Protein AF-A0A953KRK2-F1 (afdb_monomer)

Solvent-accessible surface area (backbone atoms only — not comparable to full-atom values): 50612 Å² total; per-residue (Å²): 135,83,89,86,90,84,86,86,85,84,83,89,90,88,82,90,80,91,71,88,83,86,86,85,72,80,79,77,76,84,42,88,91,69,42,51,63,55,43,89,93,31,42,65,51,74,56,94,56,39,34,44,34,38,56,66,90,27,49,56,70,62,30,26,41,29,83,47,74,36,52,52,89,47,45,35,78,79,31,92,47,68,65,52,19,50,47,43,70,66,50,55,90,50,50,42,77,70,40,42,42,31,42,37,45,78,40,77,40,72,38,65,36,36,39,43,35,38,50,61,58,96,85,66,75,71,59,65,30,36,33,36,35,24,53,38,83,84,79,69,42,80,39,85,60,24,13,25,59,43,78,92,72,45,19,37,48,23,76,33,63,63,87,59,54,23,42,31,42,23,40,54,53,72,62,68,29,43,33,30,34,54,39,66,56,47,88,74,58,91,56,59,88,82,35,49,27,36,32,37,33,59,31,29,61,27,67,77,24,40,77,39,64,73,76,66,45,73,82,74,56,52,86,75,18,49,39,25,50,30,39,21,31,46,50,100,78,65,56,64,46,61,66,38,51,49,46,38,63,72,30,70,69,21,35,54,40,26,42,51,51,52,46,49,50,27,63,77,42,70,38,54,21,37,26,41,43,66,73,89,57,48,62,90,48,20,67,47,50,45,50,48,48,38,54,40,22,53,59,28,48,79,69,78,27,42,30,33,39,46,40,72,58,54,44,75,46,94,46,86,48,87,88,54,23,54,46,47,68,18,56,54,53,47,60,44,42,71,45,34,61,28,40,33,38,35,36,56,89,36,56,50,51,60,5,77,82,46,30,54,68,47,46,38,55,44,32,29,37,25,57,35,77,27,29,25,42,30,34,59,63,37,12,34,36,34,40,79,87,66,42,75,42,63,36,50,59,65,66,69,50,46,46,38,40,38,41,43,61,78,60,88,79,87,69,64,41,53,53,71,42,76,47,48,31,35,62,56,45,85,46,64,48,60,53,57,35,76,35,64,55,40,48,34,32,32,34,78,48,68,47,100,88,72,45,55,29,41,39,38,45,49,37,40,31,42,50,26,51,46,47,55,66,49,62,65,45,43,37,32,28,39,29,34,41,46,35,70,93,66,64,47,74,44,42,51,48,30,52,51,20,43,31,67,70,41,83,37,75,88,51,76,80,62,61,32,31,37,35,39,38,31,41,72,88,68,52,72,49,77,48,76,31,52,40,62,56,48,64,46,81,45,64,38,54,76,73,49,44,53,30,44,38,34,33,26,42,34,45,80,67,56,66,50,73,26,50,58,50,75,48,41,30,39,70,71,81,75,81,74,85,72,82,88,79,84,82,84,87,85,88,87,87,87,84,86,82,82,91,85,76,87,88,86,78,94,75,84,89,76,82,87,73,87,80,80,83,81,80,81,86,88,70,43,81,84,86,76,74,46,38,24,25,32,41,67,85,61,96,73,51,80,77,51,51,61,54,40,44,71,32,62,30,44,33,36,34,33,77,45,81,29,66,90,43,61,74,90,51,64,69,61,52,50,56,32,51,76,64,68,30,42,45,32,37,36,39,35,59,41,35,70,42,60,73,39,75,71,45,29,54,57,50,10,53,20,49,17,49,45,25,61,72,64,39,46,27,39,29,59,29,59,25,46,30,31,21,94,51,24,22,45,79,45,35,51,40,53,60,47,18,50,34,38,39,44,28,36,54,36,21,39,73,50,25,42,64,35,30,38,26,34,35,24,30,46,60,64,64,77,51,74,76,29,71,51,68,73,17,25,13,36,62,53,34,42,34,41,16,32,73,60,50,27,62,79,38,38,66,22,41,28,31,46,45,63,65,39,76,54,55,46,88,43,73,71,85,51,89,83,44,93,49,52,50,36,15,53,55,33,41,51,52,48,56,32,52,36,49,70,64,76,49,36,31,25,31,70,27,36,33,41,43,30,42,77,89,72,80,54,79,64,39,93,95,42,59,74,31,65,80,37,40,64,66,51,36,15,50,34,54,23,48,40,51,48,50,38,59,72,64,75,46,40,42,33,41,18,32,32,25,34,60,44,71,69,71,73,89,64,56,64,62,33,26,23,20,44,42,38,88,88,73,48,43,73,29,45,60,42,33,12,54,69,62,75,102

Mean predicted aligned error: 18.38 Å

Radius of gyration: 36.13 Å; Cα contacts (8 Å, |Δi|>4): 1981; chains: 1; bounding box: 114×73×151 Å

Nearest PDB structures (foldseek):
  5jh8-assembly1_A  TM=7.398E-01  e=9.462E-18  Chromobacterium violaceum ATCC 12472
  4s3k-assembly1_A  TM=6.850E-01  e=2.221E-16  Priestia megaterium QM B1551
  3cz8-assembly1_A  TM=7.646E-01  e=2.387E-14  Bacillus subtilis subsp. subtilis str. 168
  4q6t-assembly1_A  TM=7.130E-01  e=2.133E-14  Pseudomonas protegens Pf-5
  8hw6-assembly1_A  TM=6.205E-01  e=1.816E-13  Heterodera glycines

Sequence (937 aa):
MNLRALLIPAGVLAGLLIVGLVGFFVIRTLSNNGCESFSTARSTVTLDGLTIGVRPDALNGNFGVKLNKIPLNEFSAGSSNADAKAAAAALPAALKPVSAFYNISTCNTAPKAATLRLNLPADVTPSDTLDLYAWDPTARAWRWVGGGVEDLTKSVVAQVSSVPPSLVLVQTTGSGPALGVEVPAGPAPAVPAFATEAYPYGLMLGEQGTLNGDRSLVAAAVAGAKAFPVVRNYNDKGEISAGALKDLLGSDAVRDANVRNIVSLVETGGYVGAEVDFRGIDVANRDKFSAYVNALATALHSKNKQLAVVIPAPERTASVDPATMWNAGGYDASALSQNADIVSVDLSLSPGALSREALAPFMDWAIGRINRAKLQIIMPLGSMRIAANGSVTPISQEEALAPLGTFAPDQAINGPVKAGTKVVFRLSGGIDPATVLFDAASQTYRYAMTDAAGKTQVVYVATPSTLAQRLNSLSGYNLRGVTMRGGVQYADAAIVSALNAYQKQAQSPAATGDLVVAFSVKAPDGSVIPARADLSNPVFEWTAPEKAGAYAIGSAIETGGSAIGRGGVTVEVAAAPTPTPGPTATVYVTPRPIPTRDPNAPTDVPRPTATPKPTAVPAAPTGGGMTGFGIGAHVKTDNNLGGYLPQMASIGMTWAKVQIVMPGGAPDIGGLKAQLNASGVKMLVGAIGNRARASDTNYHKEFAAALASLARQGVEAIEVWNEPNLDREYGGSYVNPENYANMLREAYIAIKAANPNTIVIGGAAAPTGYFGGNCTNIGCDDLPFLQRVAAAGGTSYMDCQGAHFNGSPHPPSMTTGGNPGGHYSWYFYGTLDTTFAAIGGKKPVCFTELGYVTLQDIGRPMPPGFEWGASITLQNQADWIADAINRARASGKVRLVIVWNANFHNFDGNDPQVGFSIFRPSGQCPACATIRAVMGR

Secondary structure (DSSP, 8-state):
-------------------------------TTS-EE-BTTB-EEEETTEEEE--GGG--S-EEEEEEEE-TTTSSTT-SSHHHHHHHHHS-TTEEE-S-EEEEEEEESPPS-EEEEEEPPTT---GGGEEEEEEETTTTEEEEEEE-EETTTTEEEEEESS--SEEEEEEE-----EEEEEEE-SSS----TT-SEEEEEEEEE-GGG-EES-----SS-TTS-EE-PEEESB-TT--B-HHHHHHHHH-HHHHHHHHHHHHHHHHHTT-SEEEEE-----GGGHHHHHHHHHHHHHHHHTTT-EEEEEEEPPEEPS--STTTSEE-TT--HHHHHHH-SEEEEE-TT-GGGGSHHHHHHHHHHHHHHS-TTTEEEEEESSEEEEETT--EEEE-HHHHHGGG-EEEESS---SPBPTT-EEEEEEESSS-GGG-EEETTTTEEEEEEE-TTS-EEEEEE--HHHHHHHHHHHHTTT-SEEEEES-GGG--HHHHHHHHHHHTTPPPP------EEEEEEE-TTS-EEEEEEETTS--EEEE--SS-EEEEEEEEEE-SS-EEEEEEEEEEEPPPPPPP----PPPPP----PPPPPS--------PPPPPPPPPPPPPPP--PPPS-EEEEE--SSS--TTHHHHHHHTT--EEEEEEE-TTSPPP-HHHHHHHHHTTPEEEEEEE--GGGTT-HHHHHHHHHHHHHHHHTT-SEEEE-SSTTBTTTS-SS---HHHHHHHHHHHHHHHHHH-TTSEEEEEEE----TTTTSEETTEE-HHHHHHHHHHTTGGGG-SEEEEEE----S-TT--S--SS-SSGGGSHHHHHHHHHHHTTT-S-EEEEEE-----TTTTSPPPTT-GGGGG--HHHHHHHHHHHHHHHHHTSSEEEEEES-SS-----SS-GGGGG-SS-TTS--HHHHHHHHHTT-

pLDDT: mean 81.78, std 17.93, range [23.97, 98.75]

Foldseek 3Di:
DDDDDDDDDDDDDDDDDDDDDDPPDPPPPDDPPQWAKDDCVHQWDDDDQKIKGDDRVQDPPIKTKHKDWAFPVQLACNHPDPLSNLLNVQDDPQWAFDGTKMFMDMDDDWTQKMKIKGADDPPDPDQLQKFKWAADSVVSDIDTFFGFAPPLRNITMGMDRGDGRIITIIGGDFAQAAEEEEFEDDQATQDDLLHQEYEHEFWEQDALLDIDGDLNDDDDDNNNHAYAYEYEQADLQRHGVVPSVCRCLVDPRSLVSNLVNLLCSCVVRVGQAYEYEYDDQAQVSLVSVLVSLQVSLVSQVVVNHFYEYEFEAWDQDPDPPLVPRTHSGSHQLQSNQVRGQAYEYECQLPLLCLALVNVRSSSSSNRRRHVQLRYEYEHALFKWKQFPVSGIDFDALCVLCCQLAFKDWPDDDDDADEFQDKIKIGRDGNDQLLQQDQQNSSNFTKHWDADPVRTIMMITGDFLQSLLVSLQSCLSNSGNYYYHYHCSVNQDPSSSQSSVCSSVSHRRPNQDAFFKKKKWKQDPVRDIDIDIDGSSDNMDMDGHHQDFAKIKMWIWTDRRRDTHTRDIDIHTHDHDPDDDDDDDDDDDDDDDDDDDDDPDDDDDDDDDDDDDDDDDDDDDDDFADDPAAAEAFEDEPDPPCQVVLLLCVLLPHQEYEYEDEAQPAADDCLSVCVSSVVSNHAYEYQYAYNQLCLLPLVVLLVSLLRLLVVLLSPHQEYELFEQLQFSVGHHNFARDLLSLLSSLQSNLVSSCVSPVNYFYEYYAHDQPCVQVQAGDRGGGHRLVSLLSSLVSVSLSRGQAYEHEQEQEPDAQPDQADDVVGPARSNHLCSRQVSNCVSNPVPHAYAHPEHFQFDCPPVPDAAAPPNNSSDPQDLLNRLQRVLVSSLCLNVVVRYRYHYQQHADPADDPPHDRSQRSHQQYPVRDGSNSVSSSVSVVD

Structure (mmCIF, N/CA/C/O backbone):
data_AF-A0A953KRK2-F1
#
_entry.id   AF-A0A953KRK2-F1
#
loop_
_atom_site.group_PDB
_atom_site.id
_atom_site.type_symbol
_atom_site.label_atom_id
_atom_site.label_alt_id
_atom_site.label_comp_id
_atom_site.label_asym_id
_atom_site.label_entity_id
_atom_site.label_seq_id
_atom_site.pdbx_PDB_ins_code
_atom_site.Cartn_x
_atom_site.Cartn_y
_atom_site.Cartn_z
_atom_site.occupancy
_atom_site.B_iso_or_equiv
_atom_site.auth_seq_id
_atom_site.auth_comp_id
_atom_site.auth_asym_id
_atom_site.auth_atom_id
_atom_site.pdbx_PDB_model_num
ATOM 1 N N . MET A 1 1 ? -17.676 7.100 -84.087 1.00 31.70 1 MET A N 1
ATOM 2 C CA . MET A 1 1 ? -16.381 7.118 -84.799 1.00 31.70 1 MET A CA 1
ATOM 3 C C . MET A 1 1 ? -15.270 7.062 -83.757 1.00 31.70 1 MET A C 1
ATOM 5 O O . MET A 1 1 ? -15.402 7.692 -82.721 1.00 31.70 1 MET A O 1
ATOM 9 N N . ASN A 1 2 ? -14.277 6.222 -84.023 1.00 27.86 2 ASN A N 1
ATOM 10 C CA . ASN A 1 2 ? -13.138 5.779 -83.210 1.00 27.86 2 ASN A CA 1
ATOM 11 C C . ASN A 1 2 ? -12.355 6.788 -82.335 1.00 27.86 2 ASN A C 1
ATOM 13 O O . ASN A 1 2 ? -12.118 7.916 -82.745 1.00 27.86 2 ASN A O 1
ATOM 17 N N . LEU A 1 3 ? -11.841 6.230 -81.220 1.00 26.12 3 LEU A N 1
ATOM 18 C CA . LEU A 1 3 ? -10.513 6.367 -80.576 1.00 26.12 3 LEU A CA 1
ATOM 19 C C . LEU A 1 3 ? -9.893 7.769 -80.355 1.00 26.12 3 LEU A C 1
ATOM 21 O O . LEU A 1 3 ? -9.491 8.422 -81.310 1.00 26.12 3 LEU A O 1
ATOM 25 N N . ARG A 1 4 ? -9.516 8.084 -79.102 1.00 28.22 4 ARG A N 1
ATOM 26 C CA . ARG A 1 4 ? -8.145 7.916 -78.543 1.00 28.22 4 ARG A CA 1
ATOM 27 C C . ARG A 1 4 ? -8.059 8.446 -77.101 1.00 28.22 4 ARG A C 1
ATOM 29 O O . ARG A 1 4 ? -8.711 9.413 -76.736 1.00 28.22 4 ARG A O 1
ATOM 36 N N . ALA A 1 5 ? -7.249 7.755 -76.305 1.00 30.95 5 ALA A N 1
ATOM 37 C CA . ALA A 1 5 ? -7.028 7.929 -74.875 1.00 30.95 5 ALA A CA 1
ATOM 38 C C . ALA A 1 5 ? -6.029 9.050 -74.536 1.00 30.95 5 ALA A C 1
ATOM 40 O O . ALA A 1 5 ? -5.031 9.178 -75.240 1.00 30.95 5 ALA A O 1
ATOM 41 N N . LEU A 1 6 ? -6.248 9.757 -73.417 1.00 27.33 6 LEU A N 1
ATOM 42 C CA . LEU A 1 6 ? -5.244 10.056 -72.379 1.00 27.33 6 LEU A CA 1
ATOM 43 C C . LEU A 1 6 ? -5.888 10.791 -71.178 1.00 27.33 6 LEU A C 1
ATOM 45 O O . LEU A 1 6 ? -6.657 11.724 -71.372 1.00 27.33 6 LEU A O 1
ATOM 49 N N . LEU A 1 7 ? -5.437 10.407 -69.975 1.00 25.08 7 LEU A N 1
ATOM 50 C CA . LEU A 1 7 ? -5.327 11.185 -68.724 1.00 25.08 7 LEU A CA 1
ATOM 51 C C . LEU A 1 7 ? -6.533 11.332 -67.755 1.00 25.08 7 LEU A C 1
ATOM 53 O O . LEU A 1 7 ? -7.503 12.030 -68.017 1.00 25.08 7 LEU A O 1
ATOM 57 N N . ILE A 1 8 ? -6.286 10.782 -66.547 1.00 25.33 8 ILE A N 1
ATOM 58 C CA . ILE A 1 8 ? -6.807 11.104 -65.195 1.00 25.33 8 ILE A CA 1
ATOM 59 C C . ILE A 1 8 ? -8.154 10.468 -64.787 1.00 25.33 8 ILE A C 1
ATOM 61 O O . ILE A 1 8 ? -9.203 10.914 -65.243 1.00 25.33 8 ILE A O 1
ATOM 65 N N . PRO A 1 9 ? -8.173 9.517 -63.824 1.00 26.80 9 PRO A N 1
ATOM 66 C CA . PRO A 1 9 ? -9.385 9.184 -63.089 1.00 26.80 9 PRO A CA 1
ATOM 67 C C . PRO A 1 9 ? -9.430 9.869 -61.711 1.00 26.80 9 PRO A C 1
ATOM 69 O O . PRO A 1 9 ? -8.540 9.711 -60.881 1.00 26.80 9 PRO A O 1
ATOM 72 N N . ALA A 1 10 ? -10.517 10.618 -61.518 1.00 23.97 10 ALA A N 1
ATOM 73 C CA . ALA A 1 10 ? -11.335 10.733 -60.309 1.00 23.97 10 ALA A CA 1
ATOM 74 C C . ALA A 1 10 ? -10.623 10.749 -58.941 1.00 23.97 10 ALA A C 1
ATOM 76 O O . ALA A 1 10 ? -10.442 9.722 -58.289 1.00 23.97 10 ALA A O 1
ATOM 77 N N . GLY A 1 11 ? -10.348 11.958 -58.453 1.00 30.16 11 GLY A N 1
ATOM 78 C CA . GLY A 1 11 ? -10.333 12.237 -57.022 1.00 30.16 11 GLY A CA 1
ATOM 79 C C . GLY A 1 11 ? -11.706 12.724 -56.552 1.00 30.16 11 GLY A C 1
ATOM 80 O O . GLY A 1 11 ? -12.473 13.275 -57.338 1.00 30.16 11 GLY A O 1
ATOM 81 N N . VAL A 1 12 ? -11.920 12.595 -55.244 1.00 31.16 12 VAL A N 1
ATOM 82 C CA . VAL A 1 12 ? -13.010 13.116 -54.399 1.00 31.16 12 VAL A CA 1
ATOM 83 C C . VAL A 1 12 ? -14.114 12.097 -54.047 1.00 31.16 12 VAL A C 1
ATOM 85 O O . VAL A 1 12 ? -14.830 11.589 -54.900 1.00 31.16 12 VAL A O 1
ATOM 88 N N . LEU A 1 13 ? -14.252 11.912 -52.723 1.00 26.59 13 LEU A N 1
ATOM 89 C CA . LEU A 1 13 ? -15.267 11.189 -51.937 1.00 26.59 13 LEU A CA 1
ATOM 90 C C . LEU A 1 13 ? -15.076 9.682 -51.699 1.00 26.59 13 LEU A C 1
ATOM 92 O O . LEU A 1 13 ? -15.743 8.857 -52.308 1.00 26.59 13 LEU A O 1
ATOM 96 N N . ALA A 1 14 ? -14.257 9.353 -50.692 1.00 25.00 14 ALA A N 1
ATOM 97 C CA . ALA A 1 14 ? -14.617 8.425 -49.605 1.00 25.00 14 ALA A CA 1
ATOM 98 C C . ALA A 1 14 ? -13.468 8.373 -48.581 1.00 25.00 14 ALA A C 1
ATOM 100 O O . ALA A 1 14 ? -12.587 7.520 -48.647 1.00 25.00 14 ALA A O 1
ATOM 101 N N . GLY A 1 15 ? -13.445 9.329 -47.653 1.00 26.14 15 GLY A N 1
ATOM 102 C CA . GLY A 1 15 ? -12.522 9.336 -46.525 1.00 26.14 15 GLY A CA 1
ATOM 103 C C . GLY A 1 15 ? -13.304 9.379 -45.222 1.00 26.14 15 GLY A C 1
ATOM 104 O O . GLY A 1 15 ? -14.061 10.319 -45.011 1.00 26.14 15 GLY A O 1
ATOM 105 N N . LEU A 1 16 ? -13.027 8.389 -44.369 1.00 30.14 16 LEU A N 1
ATOM 106 C CA . LEU A 1 16 ? -13.226 8.377 -42.915 1.00 30.14 16 LEU A CA 1
ATOM 107 C C . LEU A 1 16 ? -14.633 8.038 -42.401 1.00 30.14 16 LEU A C 1
ATOM 109 O O . LEU A 1 16 ? -15.376 8.922 -41.993 1.00 30.14 16 LEU A O 1
ATOM 113 N N . LEU A 1 17 ? -14.925 6.735 -42.293 1.00 25.03 17 LEU A N 1
ATOM 114 C CA . LEU A 1 17 ? -15.331 6.099 -41.026 1.00 25.03 17 LEU A CA 1
ATOM 115 C C . LEU A 1 17 ? -15.375 4.559 -41.172 1.00 25.03 17 LEU A C 1
ATOM 117 O O . LEU A 1 17 ? -15.915 4.075 -42.160 1.00 25.03 17 LEU A O 1
ATOM 121 N N . ILE A 1 18 ? -14.919 3.842 -40.125 1.00 27.06 18 ILE A N 1
ATOM 122 C CA . ILE A 1 18 ? -15.164 2.405 -39.811 1.00 27.06 18 ILE A CA 1
ATOM 123 C C . ILE A 1 18 ? -14.229 1.446 -40.596 1.00 27.06 18 ILE A C 1
ATOM 125 O O . ILE A 1 18 ? -14.186 1.495 -41.814 1.00 27.06 18 ILE A O 1
ATOM 129 N N . VAL A 1 19 ? -13.379 0.576 -40.029 1.00 26.50 19 VAL A N 1
ATOM 130 C CA . VAL A 1 19 ? -13.394 -0.289 -38.826 1.00 26.50 19 VAL A CA 1
ATOM 131 C C . VAL A 1 19 ? -11.911 -0.505 -38.422 1.00 26.50 19 VAL A C 1
ATOM 133 O O . VAL A 1 19 ? -11.050 -0.567 -39.291 1.00 26.50 19 VAL A O 1
ATOM 136 N N . GLY A 1 20 ? -11.514 -0.490 -37.146 1.00 31.83 20 GLY A N 1
ATOM 137 C CA . GLY A 1 20 ? -11.242 -1.713 -36.370 1.00 31.83 20 GLY A CA 1
ATOM 138 C C . GLY A 1 20 ? -10.657 -2.893 -37.171 1.00 31.83 20 GLY A C 1
ATOM 139 O O . GLY A 1 20 ? -11.297 -3.377 -38.094 1.00 31.83 20 GLY A O 1
ATOM 140 N N . LEU A 1 21 ? -9.506 -3.407 -36.718 1.00 30.39 21 LEU A N 1
ATOM 141 C CA . LEU A 1 21 ? -8.689 -4.498 -37.286 1.00 30.39 21 LEU A CA 1
ATOM 142 C C . LEU A 1 21 ? -7.679 -4.058 -38.362 1.00 30.39 21 LEU A C 1
ATOM 144 O O . LEU A 1 21 ? -8.015 -3.427 -39.351 1.00 30.39 21 LEU A O 1
ATOM 148 N N . VAL A 1 22 ? -6.434 -4.513 -38.178 1.00 31.33 22 VAL A N 1
ATOM 149 C CA . VAL A 1 22 ? -5.268 -4.381 -39.077 1.00 31.33 22 VAL A CA 1
ATOM 150 C C . VAL A 1 22 ? -4.468 -3.071 -38.951 1.00 31.33 22 VAL A C 1
ATOM 152 O O . VAL A 1 22 ? -4.468 -2.204 -39.814 1.00 31.33 22 VAL A O 1
ATOM 155 N N . GLY A 1 23 ? -3.678 -2.999 -37.875 1.00 27.98 23 GLY A N 1
ATOM 156 C CA . GLY A 1 23 ? -2.455 -2.189 -37.772 1.00 27.98 23 GLY A CA 1
ATOM 157 C C . GLY A 1 23 ? -1.223 -3.040 -37.433 1.00 27.98 23 GLY A C 1
ATOM 158 O O . GLY A 1 23 ? -0.249 -2.537 -36.892 1.00 27.98 23 GLY A O 1
ATOM 159 N N . PHE A 1 24 ? -1.278 -4.347 -37.714 1.00 31.27 24 PHE A N 1
ATOM 160 C CA . PHE A 1 24 ? -0.125 -5.247 -37.740 1.00 31.27 24 PHE A CA 1
ATOM 161 C C . PHE A 1 24 ? 0.521 -5.127 -39.127 1.00 31.27 24 PHE A C 1
ATOM 163 O O . PHE A 1 24 ? 0.334 -5.976 -39.992 1.00 31.27 24 PHE A O 1
ATOM 170 N N . PHE A 1 25 ? 1.258 -4.045 -39.369 1.00 27.89 25 PHE A N 1
ATOM 171 C CA . PHE A 1 25 ? 2.248 -4.043 -40.443 1.00 27.89 25 PHE A CA 1
ATOM 172 C C . PHE A 1 25 ? 3.626 -4.199 -39.814 1.00 27.89 25 PHE A C 1
ATOM 174 O O . PHE A 1 25 ? 4.268 -3.244 -39.386 1.00 27.89 25 PHE A O 1
ATOM 181 N N . VAL A 1 26 ? 4.075 -5.453 -39.772 1.00 30.25 26 VAL A N 1
ATOM 182 C CA . VAL A 1 26 ? 5.494 -5.785 -39.702 1.00 30.25 26 VAL A CA 1
ATOM 183 C C . VAL A 1 26 ? 6.129 -5.190 -40.959 1.00 30.25 26 VAL A C 1
ATOM 185 O O . VAL A 1 26 ? 6.050 -5.778 -42.037 1.00 30.25 26 VAL A O 1
ATOM 188 N N . ILE A 1 27 ? 6.764 -4.021 -40.848 1.00 31.78 27 ILE A N 1
ATOM 189 C CA . ILE A 1 27 ? 7.774 -3.627 -41.831 1.00 31.78 27 ILE A CA 1
ATOM 190 C C . ILE A 1 27 ? 8.951 -4.572 -41.597 1.00 31.78 27 ILE A C 1
ATOM 192 O O . ILE A 1 27 ? 9.800 -4.360 -40.734 1.00 31.78 27 ILE A O 1
ATOM 196 N N . ARG A 1 28 ? 8.958 -5.677 -42.344 1.00 36.00 28 ARG A N 1
ATOM 197 C CA . ARG A 1 28 ? 10.079 -6.610 -42.419 1.00 36.00 28 ARG A CA 1
ATOM 198 C C . ARG A 1 28 ? 11.133 -5.978 -43.327 1.00 36.00 28 ARG A C 1
ATOM 200 O O . ARG A 1 28 ? 11.284 -6.358 -44.483 1.00 36.00 28 ARG A O 1
ATOM 207 N N . THR A 1 29 ? 11.861 -4.986 -42.825 1.00 38.00 29 THR A N 1
ATOM 208 C CA . THR A 1 29 ? 13.165 -4.652 -43.401 1.00 38.00 29 THR A CA 1
ATOM 209 C C . THR A 1 29 ? 14.094 -5.817 -43.078 1.00 38.00 29 THR A C 1
ATOM 211 O O . THR A 1 29 ? 14.625 -5.937 -41.976 1.00 38.00 29 THR A O 1
ATOM 214 N N . LEU A 1 30 ? 14.214 -6.741 -44.034 1.00 37.94 30 LEU A N 1
ATOM 215 C CA . LEU A 1 30 ? 15.201 -7.815 -44.019 1.00 37.94 30 LEU A CA 1
ATOM 216 C C . LEU A 1 30 ? 16.598 -7.184 -43.989 1.00 37.94 30 LEU A C 1
ATOM 218 O O . LEU A 1 30 ? 17.125 -6.749 -45.008 1.00 37.94 30 LEU A O 1
ATOM 222 N N . SER A 1 31 ? 17.175 -7.117 -42.793 1.00 43.84 31 SER A N 1
ATOM 223 C CA . SER A 1 31 ? 18.605 -6.933 -42.578 1.00 43.84 31 SER A CA 1
ATOM 224 C C . SER A 1 31 ? 19.284 -8.297 -42.731 1.00 43.84 31 SER A C 1
ATOM 226 O O . SER A 1 31 ? 18.801 -9.305 -42.200 1.00 43.84 31 SER A O 1
ATOM 228 N N . ASN A 1 32 ? 20.376 -8.338 -43.497 1.00 45.06 32 ASN A N 1
ATOM 229 C CA . ASN A 1 32 ? 21.176 -9.536 -43.746 1.00 45.06 32 ASN A CA 1
ATOM 230 C C . ASN A 1 32 ? 21.428 -10.322 -42.441 1.00 45.06 32 ASN A C 1
ATOM 232 O O . ASN A 1 32 ? 21.864 -9.755 -41.441 1.00 45.06 32 ASN A O 1
ATOM 236 N N . ASN A 1 33 ? 21.177 -11.636 -42.478 1.00 58.00 33 ASN A N 1
ATOM 237 C CA . ASN A 1 33 ? 21.412 -12.636 -41.416 1.00 58.00 33 ASN A CA 1
ATOM 238 C C . ASN A 1 33 ? 20.334 -12.807 -40.322 1.00 58.00 33 ASN A C 1
ATOM 240 O O . ASN A 1 33 ? 20.541 -13.573 -39.376 1.00 58.00 33 ASN A O 1
ATOM 244 N N . GLY A 1 34 ? 19.153 -12.190 -40.463 1.00 71.06 34 GLY A N 1
ATOM 245 C CA . GLY A 1 34 ? 18.012 -12.444 -39.565 1.00 71.06 34 GLY A CA 1
ATOM 246 C C . GLY A 1 34 ? 18.124 -11.755 -38.204 1.00 71.06 34 GLY A C 1
ATOM 247 O O . GLY A 1 34 ? 17.595 -12.260 -37.217 1.00 71.06 34 GLY A O 1
ATOM 248 N N . CYS A 1 35 ? 18.838 -10.629 -38.160 1.00 85.75 35 CYS A N 1
ATOM 249 C CA . CYS A 1 35 ? 18.953 -9.780 -36.985 1.00 85.75 35 CYS A CA 1
ATOM 250 C C . CYS A 1 35 ? 18.037 -8.558 -37.093 1.00 85.75 35 CYS A C 1
ATOM 252 O O . CYS A 1 35 ? 18.050 -7.854 -38.105 1.00 85.75 35 CYS A O 1
ATOM 254 N N . GLU A 1 36 ? 17.259 -8.296 -36.048 1.00 89.50 36 GLU A N 1
ATOM 255 C CA . GLU A 1 36 ? 16.320 -7.183 -35.979 1.00 89.50 36 GLU A CA 1
ATOM 256 C C . GLU A 1 36 ? 16.969 -5.989 -35.274 1.00 89.50 36 GLU A C 1
ATOM 258 O O . GLU A 1 36 ? 17.227 -6.025 -34.071 1.00 89.50 36 GLU A O 1
ATOM 263 N N . SER A 1 37 ? 17.268 -4.938 -36.040 1.00 87.81 37 SER A N 1
ATOM 264 C CA . SER A 1 37 ? 17.962 -3.746 -35.540 1.00 87.81 37 SER A CA 1
ATOM 265 C C . SER A 1 37 ? 17.024 -2.763 -34.840 1.00 87.81 37 SER A C 1
ATOM 267 O O . SER A 1 37 ? 15.909 -2.510 -35.303 1.00 87.81 37 SER A O 1
ATOM 269 N N . PHE A 1 38 ? 17.523 -2.144 -33.772 1.00 86.62 38 PHE A N 1
ATOM 270 C CA . PHE A 1 38 ? 16.883 -1.024 -33.088 1.00 86.62 38 PHE A CA 1
ATOM 271 C C . PHE A 1 38 ? 17.234 0.301 -33.773 1.00 86.62 38 PHE A C 1
ATOM 273 O O . PHE A 1 38 ? 18.341 0.488 -34.278 1.00 86.62 38 PHE A O 1
ATOM 280 N N . SER A 1 39 ? 16.281 1.230 -33.799 1.00 79.00 39 SER A N 1
ATOM 281 C CA . SER A 1 39 ? 16.443 2.575 -34.362 1.00 79.00 39 SER A CA 1
ATOM 282 C C . SER A 1 39 ? 15.481 3.562 -33.695 1.00 79.00 39 SER A C 1
ATOM 284 O O . SER A 1 39 ? 14.628 3.168 -32.903 1.00 79.00 39 SER A O 1
ATOM 286 N N . THR A 1 40 ? 15.553 4.845 -34.056 1.00 72.50 40 THR A N 1
ATOM 287 C CA . THR A 1 40 ? 14.567 5.853 -33.623 1.00 72.50 40 THR A CA 1
ATOM 288 C C . THR A 1 40 ? 13.133 5.505 -34.036 1.00 72.50 40 THR A C 1
ATOM 290 O O . THR A 1 40 ? 12.202 5.834 -33.311 1.00 72.50 40 THR A O 1
ATOM 293 N N . ALA A 1 41 ? 12.950 4.806 -35.161 1.00 69.56 41 ALA A N 1
ATOM 294 C CA . ALA A 1 41 ? 11.645 4.343 -35.639 1.00 69.56 41 ALA A CA 1
ATOM 295 C C . ALA A 1 41 ? 11.229 2.979 -35.057 1.00 69.56 41 ALA A C 1
ATOM 297 O O . ALA A 1 41 ? 10.072 2.584 -35.179 1.00 69.56 41 ALA A O 1
ATOM 298 N N . ARG A 1 42 ? 12.165 2.240 -34.445 1.00 76.12 42 ARG A N 1
ATOM 299 C CA . ARG A 1 42 ? 11.939 0.895 -33.910 1.00 76.12 42 ARG A CA 1
ATOM 300 C C . ARG A 1 42 ? 12.673 0.708 -32.586 1.00 76.12 42 ARG A C 1
ATOM 302 O O . ARG A 1 42 ? 13.827 0.287 -32.561 1.00 76.12 42 ARG A O 1
ATOM 309 N N . SER A 1 43 ? 11.978 0.998 -31.493 1.00 84.44 43 SER A N 1
ATOM 310 C CA . SER A 1 43 ? 12.502 0.882 -30.128 1.00 84.44 43 SER A CA 1
ATOM 311 C C . SER A 1 43 ? 12.241 -0.479 -29.478 1.00 84.44 43 SER A C 1
ATOM 313 O O . SER A 1 43 ? 12.750 -0.729 -28.388 1.00 84.44 43 SER A O 1
ATOM 315 N N . THR A 1 44 ? 11.478 -1.371 -30.121 1.00 88.06 44 THR A N 1
ATOM 316 C CA . THR A 1 44 ? 11.137 -2.693 -29.580 1.00 88.06 44 THR A CA 1
ATOM 317 C C . THR A 1 44 ? 11.257 -3.819 -30.611 1.00 88.06 44 THR A C 1
ATOM 319 O O . THR A 1 44 ? 11.038 -3.644 -31.817 1.00 88.06 44 THR A O 1
ATOM 322 N N . VAL A 1 45 ? 11.596 -5.007 -30.108 1.00 86.25 45 VAL A N 1
ATOM 323 C CA . VAL A 1 45 ? 11.578 -6.285 -30.827 1.00 86.25 45 VAL A CA 1
ATOM 324 C C . VAL A 1 45 ? 10.839 -7.307 -29.966 1.00 86.25 45 VAL A C 1
ATOM 326 O O . VAL A 1 45 ? 11.128 -7.426 -28.776 1.00 86.25 45 VAL A O 1
ATOM 329 N N . THR A 1 46 ? 9.893 -8.039 -30.556 1.00 90.44 46 THR A N 1
ATOM 330 C CA . THR A 1 46 ? 8.986 -8.934 -29.824 1.00 90.44 46 THR A CA 1
ATOM 331 C C . THR A 1 46 ? 8.931 -10.316 -30.470 1.00 90.44 46 THR A C 1
ATOM 333 O O . THR A 1 46 ? 8.881 -10.427 -31.693 1.00 90.44 46 THR A O 1
ATOM 336 N N . LEU A 1 47 ? 8.890 -11.363 -29.645 1.00 91.94 47 LEU A N 1
ATOM 337 C CA . LEU A 1 47 ? 8.627 -12.746 -30.039 1.00 91.94 47 LEU A CA 1
ATOM 338 C C . LEU A 1 47 ? 7.769 -13.416 -28.960 1.00 91.94 47 LEU A C 1
ATOM 340 O O . LEU A 1 47 ? 8.252 -13.641 -27.855 1.00 91.94 47 LEU A O 1
ATOM 344 N N . ASP A 1 48 ? 6.517 -13.747 -29.286 1.00 85.38 48 ASP A N 1
ATOM 345 C CA . ASP A 1 48 ? 5.615 -14.574 -28.468 1.00 85.38 48 ASP A CA 1
ATOM 346 C C . ASP A 1 48 ? 5.679 -14.295 -26.960 1.00 85.38 48 ASP A C 1
ATOM 348 O O . ASP A 1 48 ? 6.073 -15.150 -26.169 1.00 85.38 48 ASP A O 1
ATOM 352 N N . GLY A 1 49 ? 5.324 -13.071 -26.569 1.00 85.50 49 GLY A N 1
ATOM 353 C CA . GLY A 1 49 ? 5.280 -12.635 -25.171 1.00 85.50 49 GLY A CA 1
ATOM 354 C C . GLY A 1 49 ? 6.579 -12.021 -24.643 1.00 85.50 49 GLY A C 1
ATOM 355 O O . GLY A 1 49 ? 6.499 -11.214 -23.720 1.00 85.50 49 GLY A O 1
ATOM 356 N N . LEU A 1 50 ? 7.744 -12.315 -25.236 1.00 93.69 50 LEU A N 1
ATOM 357 C CA . LEU A 1 50 ? 8.995 -11.608 -24.941 1.00 93.69 50 LEU A CA 1
ATOM 358 C C . LEU A 1 50 ? 9.065 -10.320 -25.757 1.00 93.69 50 LEU A C 1
ATOM 360 O O . LEU A 1 50 ? 8.997 -10.364 -26.981 1.00 93.69 50 LEU A O 1
ATOM 364 N N . THR A 1 51 ? 9.279 -9.188 -25.096 1.00 93.38 51 THR A N 1
ATOM 365 C CA . THR A 1 51 ? 9.609 -7.903 -25.715 1.00 93.38 51 THR A CA 1
ATOM 366 C C . THR A 1 51 ? 10.940 -7.394 -25.172 1.00 93.38 51 THR A C 1
ATOM 368 O O . THR A 1 51 ? 11.112 -7.255 -23.963 1.00 93.38 51 THR A O 1
ATOM 371 N N . ILE A 1 52 ? 11.870 -7.079 -26.072 1.00 91.56 52 ILE A N 1
ATOM 372 C CA . ILE A 1 52 ? 13.101 -6.348 -25.767 1.00 91.56 52 ILE A CA 1
ATOM 373 C C . ILE A 1 52 ? 12.917 -4.915 -26.253 1.00 91.56 52 ILE A C 1
ATOM 375 O O . ILE A 1 52 ? 12.676 -4.685 -27.438 1.00 91.56 52 ILE A O 1
ATOM 379 N N . GLY A 1 53 ? 13.021 -3.959 -25.336 1.00 90.06 53 GLY A N 1
ATOM 380 C CA . GLY A 1 53 ? 12.988 -2.531 -25.614 1.00 90.06 53 GLY A CA 1
ATOM 381 C C . GLY A 1 53 ? 14.362 -1.897 -25.436 1.00 90.06 53 GLY A C 1
ATOM 382 O O . GLY A 1 53 ? 15.041 -2.149 -24.444 1.00 90.06 53 GLY A O 1
ATOM 383 N N . VAL A 1 54 ? 14.762 -1.041 -26.370 1.00 85.19 54 VAL A N 1
ATOM 384 C CA . VAL A 1 54 ? 15.957 -0.200 -26.251 1.00 85.19 54 VAL A CA 1
ATOM 385 C C . VAL A 1 54 ? 15.558 1.220 -26.611 1.00 85.19 54 VAL A C 1
ATOM 387 O O . VAL A 1 54 ? 15.045 1.478 -27.702 1.00 85.19 54 VAL A O 1
ATOM 390 N N . ARG A 1 55 ? 15.771 2.153 -25.682 1.00 80.00 55 ARG A N 1
ATOM 391 C CA . ARG A 1 55 ? 15.485 3.561 -25.950 1.00 80.00 55 ARG A CA 1
ATOM 392 C C . ARG A 1 55 ? 16.532 4.142 -26.912 1.00 80.00 55 ARG A C 1
ATOM 394 O O . ARG A 1 55 ? 17.697 3.748 -26.832 1.00 80.00 55 ARG A O 1
ATOM 401 N N . PRO A 1 56 ? 16.168 5.102 -27.781 1.00 79.69 56 PRO A N 1
ATOM 402 C CA . PRO A 1 56 ? 17.119 5.689 -28.725 1.00 79.69 56 PRO A CA 1
ATOM 403 C C . PRO A 1 56 ? 18.360 6.318 -28.068 1.00 79.69 56 PRO A C 1
ATOM 405 O O . PRO A 1 56 ? 19.453 6.208 -28.611 1.00 79.69 56 PRO A O 1
ATOM 408 N N . ASP A 1 57 ? 18.217 6.919 -26.882 1.00 81.50 57 ASP A N 1
ATOM 409 C CA . ASP A 1 57 ? 19.310 7.519 -26.096 1.00 81.50 57 ASP A CA 1
ATOM 410 C C . ASP A 1 57 ? 20.267 6.482 -25.476 1.00 81.50 57 ASP A C 1
ATOM 412 O O . ASP A 1 57 ? 21.410 6.798 -25.132 1.00 81.50 57 ASP A O 1
ATOM 416 N N . ALA A 1 58 ? 19.814 5.231 -25.351 1.00 82.00 58 ALA A N 1
ATOM 417 C CA . ALA A 1 58 ? 20.605 4.121 -24.837 1.00 82.00 58 ALA A CA 1
ATOM 418 C C . ALA A 1 58 ? 21.432 3.415 -25.926 1.00 82.00 58 ALA A C 1
ATOM 420 O O . ALA A 1 58 ? 22.289 2.594 -25.592 1.00 82.00 58 ALA A O 1
ATOM 421 N N . LEU A 1 59 ? 21.215 3.713 -27.212 1.00 86.06 59 LEU A N 1
ATOM 422 C CA . LEU A 1 59 ? 21.985 3.114 -28.303 1.00 86.06 59 LEU A CA 1
ATOM 423 C C . LEU A 1 59 ? 23.432 3.621 -28.307 1.00 86.06 59 LEU A C 1
ATOM 425 O O . LEU A 1 59 ? 23.703 4.810 -28.142 1.00 86.06 59 LEU A O 1
ATOM 429 N N . ASN A 1 60 ? 24.371 2.703 -28.532 1.00 84.69 60 ASN A N 1
ATOM 430 C CA . ASN A 1 60 ? 25.790 3.000 -28.715 1.00 84.69 60 ASN A CA 1
ATOM 431 C C . ASN A 1 60 ? 26.220 2.600 -30.137 1.00 84.69 60 ASN A C 1
ATOM 433 O O . ASN A 1 60 ? 27.017 1.686 -30.335 1.00 84.69 60 ASN A O 1
ATOM 437 N N . GLY A 1 61 ? 25.607 3.240 -31.137 1.00 83.62 61 GLY A N 1
ATOM 438 C CA . GLY A 1 61 ? 25.703 2.850 -32.546 1.00 83.62 61 GLY A CA 1
ATOM 439 C C . GLY A 1 61 ? 24.596 1.878 -32.962 1.00 83.62 61 GLY A C 1
ATOM 440 O O . GLY A 1 61 ? 23.495 1.904 -32.414 1.00 83.62 61 GLY A O 1
ATOM 441 N N . ASN A 1 62 ? 24.878 1.028 -33.952 1.00 85.19 62 ASN A N 1
ATOM 442 C CA . ASN A 1 62 ? 23.923 0.018 -34.404 1.00 85.19 62 ASN A CA 1
ATOM 443 C C . ASN A 1 62 ? 23.854 -1.118 -33.384 1.00 85.19 62 ASN A C 1
ATOM 445 O O . ASN A 1 62 ? 24.888 -1.664 -33.010 1.00 85.19 62 ASN A O 1
ATOM 449 N N . PHE A 1 63 ? 22.641 -1.501 -32.995 1.00 91.12 63 PHE A N 1
ATOM 450 C CA . PHE A 1 63 ? 22.369 -2.657 -32.147 1.00 91.12 63 PHE A CA 1
ATOM 451 C C . PHE A 1 63 ? 21.189 -3.435 -32.722 1.00 91.12 63 PHE A C 1
ATOM 453 O O . PHE A 1 63 ? 20.236 -2.836 -33.222 1.00 91.12 63 PHE A O 1
ATOM 460 N N . GLY A 1 64 ? 21.232 -4.760 -32.641 1.00 92.06 64 GLY A N 1
ATOM 461 C CA . GLY A 1 64 ? 20.112 -5.610 -33.024 1.00 92.06 64 GLY A CA 1
ATOM 462 C C . GLY A 1 64 ? 20.057 -6.890 -32.212 1.00 92.06 64 GLY A C 1
ATOM 463 O O . GLY A 1 64 ? 21.024 -7.259 -31.547 1.00 92.06 64 GLY A O 1
ATOM 464 N N . VAL A 1 65 ? 18.917 -7.568 -32.278 1.00 94.25 65 VAL A N 1
ATOM 465 C CA . VAL A 1 65 ? 18.711 -8.869 -31.640 1.00 94.25 65 VAL A CA 1
ATOM 466 C C . VAL A 1 65 ? 18.110 -9.869 -32.615 1.00 94.25 65 VAL A C 1
ATOM 468 O O . VAL A 1 65 ? 17.338 -9.523 -33.506 1.00 94.25 65 VAL A O 1
ATOM 471 N N . LYS A 1 66 ? 18.443 -11.138 -32.418 1.00 93.69 66 LYS A N 1
ATOM 472 C CA . LYS A 1 66 ? 17.784 -12.280 -33.036 1.00 93.69 66 LYS A CA 1
ATOM 473 C C . LYS A 1 66 ? 17.166 -13.114 -31.926 1.00 93.69 66 LYS A C 1
ATOM 475 O O . LYS A 1 66 ? 17.875 -13.559 -31.024 1.00 93.69 66 LYS A O 1
ATOM 480 N N . LEU A 1 67 ? 15.853 -13.302 -32.001 1.00 93.81 67 LEU A N 1
ATOM 481 C CA . LEU A 1 67 ? 15.085 -14.040 -31.006 1.00 93.81 67 LEU A CA 1
ATOM 482 C C . LEU A 1 67 ? 14.717 -15.419 -31.547 1.00 93.81 67 LEU A C 1
ATOM 484 O O . LEU A 1 67 ? 14.257 -15.552 -32.680 1.00 93.81 67 LEU A O 1
ATOM 488 N N . ASN A 1 68 ? 14.896 -16.439 -30.719 1.00 92.19 68 ASN A N 1
ATOM 489 C CA . ASN A 1 68 ? 14.366 -17.777 -30.939 1.00 92.19 68 ASN A CA 1
ATOM 490 C C . ASN A 1 68 ? 13.729 -18.277 -29.641 1.00 92.19 68 ASN A C 1
ATOM 492 O O . ASN A 1 68 ? 14.167 -17.889 -28.560 1.00 92.19 68 ASN A O 1
ATOM 496 N N . LYS A 1 69 ? 12.729 -19.155 -29.726 1.00 92.56 69 LYS A N 1
ATOM 497 C CA . LYS A 1 69 ? 12.101 -19.757 -28.544 1.00 92.56 69 LYS A CA 1
ATOM 498 C C . LYS A 1 69 ? 12.118 -21.277 -28.631 1.00 92.56 69 LYS A C 1
ATOM 500 O O . LYS A 1 69 ? 11.969 -21.839 -29.712 1.00 92.56 69 LYS A O 1
ATOM 505 N N . ILE A 1 70 ? 12.261 -21.919 -27.482 1.00 92.81 70 ILE A N 1
ATOM 506 C CA . ILE A 1 70 ? 12.056 -23.351 -27.285 1.00 92.81 70 ILE A CA 1
ATOM 507 C C . ILE A 1 70 ? 10.807 -23.486 -26.408 1.00 92.81 70 ILE A C 1
ATOM 509 O O . ILE A 1 70 ? 10.824 -23.000 -25.273 1.00 92.81 70 ILE A O 1
ATOM 513 N N . PRO A 1 71 ? 9.706 -24.064 -26.923 1.00 91.81 71 PRO A N 1
ATOM 514 C CA . PRO A 1 71 ? 8.479 -24.278 -26.159 1.00 91.81 71 PRO A CA 1
ATOM 515 C C . PRO A 1 71 ? 8.731 -24.947 -24.800 1.00 91.81 71 PRO A C 1
ATOM 517 O O . PRO A 1 71 ? 9.630 -25.773 -24.667 1.00 91.81 71 PRO A O 1
ATOM 520 N N . LEU A 1 72 ? 7.925 -24.618 -23.785 1.00 90.19 72 LEU A N 1
ATOM 521 C CA . LEU A 1 72 ? 8.125 -25.119 -22.416 1.00 90.19 72 LEU A CA 1
ATOM 522 C C . LEU A 1 72 ? 8.161 -26.660 -22.338 1.00 90.19 72 LEU A C 1
ATOM 524 O O . LEU A 1 72 ? 8.980 -27.224 -21.620 1.00 90.19 72 LEU A O 1
ATOM 528 N N . ASN A 1 73 ? 7.315 -27.347 -23.110 1.00 87.62 73 ASN A N 1
ATOM 529 C CA . ASN A 1 73 ? 7.295 -28.813 -23.203 1.00 87.62 73 ASN A CA 1
ATOM 530 C C . ASN A 1 73 ? 8.572 -29.401 -23.843 1.00 87.62 73 ASN A C 1
ATOM 532 O O . ASN A 1 73 ? 8.924 -30.549 -23.570 1.00 87.62 73 ASN A O 1
ATOM 536 N N . GLU A 1 74 ? 9.283 -28.621 -24.659 1.00 88.12 74 GLU A N 1
ATOM 537 C CA . GLU A 1 74 ? 10.548 -28.996 -25.301 1.00 88.12 74 GLU A CA 1
ATOM 538 C C . GLU A 1 74 ? 11.786 -28.571 -24.496 1.00 88.12 74 GLU A C 1
ATOM 540 O O . GLU A 1 74 ? 12.859 -29.146 -24.679 1.00 88.12 74 GLU A O 1
ATOM 545 N N . PHE A 1 75 ? 11.658 -27.616 -23.568 1.00 88.00 75 PHE A N 1
ATOM 546 C CA . PHE A 1 75 ? 12.727 -27.157 -22.665 1.00 88.00 75 PHE A CA 1
ATOM 547 C C . PHE A 1 75 ? 13.082 -28.179 -21.556 1.00 88.00 75 PHE A C 1
ATOM 549 O O . PHE A 1 75 ? 13.706 -27.858 -20.551 1.00 88.00 75 PHE A O 1
ATOM 556 N N . SER A 1 76 ? 12.700 -29.444 -21.717 1.00 70.19 76 SER A N 1
ATOM 557 C CA . SER A 1 76 ? 13.024 -30.518 -20.777 1.00 70.19 76 SER A CA 1
ATOM 558 C C . SER A 1 76 ? 14.400 -31.141 -21.066 1.00 70.19 76 SER A C 1
ATOM 560 O O . SER A 1 76 ? 15.067 -30.826 -22.055 1.00 70.19 76 SER A O 1
ATOM 562 N N . ALA A 1 77 ? 14.821 -32.103 -20.237 1.00 62.28 77 ALA A N 1
ATOM 563 C CA . ALA A 1 77 ? 16.057 -32.872 -20.442 1.00 62.28 77 ALA A CA 1
ATOM 564 C C . ALA A 1 77 ? 16.132 -33.611 -21.808 1.00 62.28 77 ALA A C 1
ATOM 566 O O . ALA A 1 77 ? 17.195 -34.121 -22.174 1.00 62.28 77 ALA A O 1
ATOM 567 N N . GLY A 1 78 ? 15.028 -33.663 -22.566 1.00 62.72 78 GLY A N 1
ATOM 568 C CA . GLY A 1 78 ? 14.933 -34.215 -23.919 1.00 62.72 78 GLY A CA 1
ATOM 569 C C . GLY A 1 78 ? 15.148 -33.219 -25.068 1.00 62.72 78 GLY A C 1
ATOM 570 O O . GLY A 1 78 ? 14.985 -33.621 -26.217 1.00 62.72 78 GLY A O 1
ATOM 571 N N . SER A 1 79 ? 15.496 -31.952 -24.802 1.00 77.00 79 SER A N 1
ATOM 572 C CA . SER A 1 79 ? 15.715 -30.957 -25.865 1.00 77.00 79 SER A CA 1
ATOM 573 C C . SER A 1 79 ? 16.807 -31.396 -26.852 1.00 77.00 79 SER A C 1
ATOM 575 O O . SER A 1 79 ? 17.867 -31.887 -26.450 1.00 77.00 79 SER A O 1
ATOM 577 N N . SER A 1 80 ? 16.570 -31.183 -28.150 1.00 75.19 80 SER A N 1
ATOM 578 C CA . SER A 1 80 ? 17.566 -31.388 -29.214 1.00 75.19 80 SER A CA 1
ATOM 579 C C . SER A 1 80 ? 18.635 -30.287 -29.241 1.00 75.19 80 SER A C 1
ATOM 581 O O . SER A 1 80 ? 19.688 -30.461 -29.853 1.00 75.19 80 SER A O 1
ATOM 583 N N . ASN A 1 81 ? 18.396 -29.166 -28.550 1.00 84.19 81 ASN A N 1
ATOM 584 C CA . ASN A 1 81 ? 19.371 -28.102 -28.356 1.00 84.19 81 ASN A CA 1
ATOM 585 C C . ASN A 1 81 ? 20.241 -28.402 -27.118 1.00 84.19 81 ASN A C 1
ATOM 587 O O . ASN A 1 81 ? 19.738 -28.481 -25.996 1.00 84.19 81 ASN A O 1
ATOM 591 N N . ALA A 1 82 ? 21.554 -28.556 -27.323 1.00 84.12 82 ALA A N 1
ATOM 592 C CA . ALA A 1 82 ? 22.496 -28.941 -26.269 1.00 84.12 82 ALA A CA 1
ATOM 593 C C . ALA A 1 82 ? 22.571 -27.929 -25.112 1.00 84.12 82 ALA A C 1
ATOM 595 O O . ALA A 1 82 ? 22.629 -28.341 -23.951 1.00 84.12 82 ALA A O 1
ATOM 596 N N . ASP A 1 83 ? 22.515 -26.628 -25.411 1.00 84.31 83 ASP A N 1
ATOM 597 C CA . ASP A 1 83 ? 22.565 -25.572 -24.396 1.00 84.31 83 ASP A CA 1
ATOM 598 C C . ASP A 1 83 ? 21.268 -25.508 -23.596 1.00 84.31 83 ASP A C 1
ATOM 600 O O . ASP A 1 83 ? 21.309 -25.423 -22.373 1.00 84.31 83 ASP A O 1
ATOM 604 N N . ALA A 1 84 ? 20.115 -25.630 -24.257 1.00 88.50 84 ALA A N 1
ATOM 605 C CA . ALA A 1 84 ? 18.823 -25.678 -23.578 1.00 88.50 84 ALA A CA 1
ATOM 606 C C . ALA A 1 84 ? 18.707 -26.909 -22.669 1.00 88.50 84 ALA A C 1
ATOM 608 O O . ALA A 1 84 ? 18.238 -26.807 -21.538 1.00 88.50 84 ALA A O 1
ATOM 609 N N . LYS A 1 85 ? 19.206 -28.064 -23.127 1.00 88.50 85 LYS A N 1
ATOM 610 C CA . LYS A 1 85 ? 19.287 -29.286 -22.320 1.00 88.50 85 LYS A CA 1
ATOM 611 C C . LYS A 1 85 ? 20.195 -29.107 -21.102 1.00 88.50 85 LYS A C 1
ATOM 613 O O . LYS A 1 85 ? 19.840 -29.544 -20.009 1.00 88.50 85 LYS A O 1
ATOM 618 N N . ALA A 1 86 ? 21.354 -28.468 -21.274 1.00 90.06 86 ALA A N 1
ATOM 619 C CA . ALA A 1 86 ? 22.261 -28.156 -20.172 1.00 90.06 86 ALA A CA 1
ATOM 620 C C . ALA A 1 86 ? 21.629 -27.178 -19.170 1.00 90.06 86 ALA A C 1
ATOM 622 O O . ALA A 1 86 ? 21.712 -27.414 -17.966 1.00 90.06 86 ALA A O 1
ATOM 623 N N . ALA A 1 87 ? 20.964 -26.133 -19.665 1.00 93.38 87 ALA A N 1
ATOM 624 C CA . ALA A 1 87 ? 20.264 -25.143 -18.858 1.00 93.38 87 ALA A CA 1
ATOM 625 C C . ALA A 1 87 ? 19.146 -25.792 -18.029 1.00 93.38 87 ALA A C 1
ATOM 627 O O . ALA A 1 87 ? 19.088 -25.600 -16.816 1.00 93.38 87 ALA A O 1
ATOM 628 N N . ALA A 1 88 ? 18.307 -26.623 -18.655 1.00 92.69 88 ALA A N 1
ATOM 629 C CA . ALA A 1 88 ? 17.236 -27.354 -17.984 1.00 92.69 88 ALA A CA 1
ATOM 630 C C . ALA A 1 88 ? 17.766 -28.308 -16.901 1.00 92.69 88 ALA A C 1
ATOM 632 O O . ALA A 1 88 ? 17.222 -28.354 -15.802 1.00 92.69 88 ALA A O 1
ATOM 633 N N . ALA A 1 89 ? 18.854 -29.035 -17.182 1.00 90.81 89 ALA A N 1
ATOM 634 C CA . ALA A 1 89 ? 19.477 -29.944 -16.217 1.00 90.81 89 ALA A CA 1
ATOM 635 C C . ALA A 1 89 ? 20.128 -29.218 -15.026 1.00 90.81 89 ALA A C 1
ATOM 637 O O . ALA A 1 89 ? 20.219 -29.783 -13.940 1.00 90.81 89 ALA A O 1
ATOM 638 N N . ALA A 1 90 ? 20.590 -27.982 -15.230 1.00 93.44 90 ALA A N 1
ATOM 639 C CA . ALA A 1 90 ? 21.219 -27.159 -14.202 1.00 93.44 90 ALA A CA 1
ATOM 640 C C . ALA A 1 90 ? 20.232 -26.239 -13.461 1.00 93.44 90 ALA A C 1
ATOM 642 O O . ALA A 1 90 ? 20.650 -25.503 -12.565 1.00 93.44 90 ALA A O 1
ATOM 643 N N . LEU A 1 91 ? 18.947 -26.230 -13.838 1.00 92.56 91 LEU A N 1
ATOM 644 C CA . LEU A 1 91 ? 17.950 -25.373 -13.203 1.00 92.56 91 LEU A CA 1
ATOM 645 C C . LEU A 1 91 ? 17.710 -25.837 -11.754 1.00 92.56 91 LEU A C 1
ATOM 647 O O . LEU A 1 91 ? 17.381 -27.005 -11.537 1.00 92.56 91 LEU A O 1
ATOM 651 N N . PRO A 1 92 ? 17.878 -24.954 -10.750 1.00 91.56 92 PRO A N 1
ATOM 652 C CA . PRO A 1 92 ? 17.636 -25.309 -9.358 1.00 91.56 92 PRO A CA 1
ATOM 653 C C . PRO A 1 92 ? 16.225 -25.859 -9.141 1.00 91.56 92 PRO A C 1
ATOM 655 O O . PRO A 1 92 ? 15.259 -25.311 -9.662 1.00 91.56 92 PRO A O 1
ATOM 658 N N . ALA A 1 93 ? 16.089 -26.881 -8.291 1.00 89.50 93 ALA A N 1
ATOM 659 C CA . ALA A 1 93 ? 14.800 -27.524 -8.009 1.00 89.50 93 ALA A CA 1
ATOM 660 C C . ALA A 1 93 ? 13.724 -26.560 -7.468 1.00 89.50 93 ALA A C 1
ATOM 662 O O . ALA A 1 93 ? 12.531 -26.817 -7.618 1.00 89.50 93 ALA A O 1
ATOM 663 N N . ALA A 1 94 ? 14.146 -25.448 -6.856 1.00 90.38 94 ALA A N 1
ATOM 664 C CA . ALA A 1 94 ? 13.255 -24.407 -6.353 1.00 90.38 94 ALA A CA 1
ATOM 665 C C . ALA A 1 94 ? 12.698 -23.470 -7.446 1.00 90.38 94 ALA A C 1
ATOM 667 O O . ALA A 1 94 ? 11.866 -22.614 -7.151 1.00 90.38 94 ALA A O 1
ATOM 668 N N . LEU A 1 95 ? 13.162 -23.596 -8.693 1.00 93.19 95 LEU A N 1
ATOM 669 C CA . LEU A 1 95 ? 12.757 -22.767 -9.826 1.00 93.19 95 LEU A CA 1
ATOM 670 C C . LEU A 1 95 ? 12.038 -23.638 -10.857 1.00 93.19 95 LEU A C 1
ATOM 672 O O . LEU A 1 95 ? 12.642 -24.491 -11.505 1.00 93.19 95 LEU A O 1
ATOM 676 N N . LYS A 1 96 ? 10.734 -23.417 -11.025 1.00 93.25 96 LYS A N 1
ATOM 677 C CA . LYS A 1 96 ? 9.909 -24.154 -11.987 1.00 93.25 96 LYS A CA 1
ATOM 678 C C . LYS A 1 96 ? 9.692 -23.305 -13.237 1.00 93.25 96 LYS A C 1
ATOM 680 O O . LYS A 1 96 ? 9.088 -22.245 -13.118 1.00 93.25 96 LYS A O 1
ATOM 685 N N . PRO A 1 97 ? 10.141 -23.717 -14.430 1.00 93.75 97 PRO A N 1
ATOM 686 C CA . PRO A 1 97 ? 9.917 -22.932 -15.637 1.00 93.75 97 PRO A CA 1
ATOM 687 C C . PRO A 1 97 ? 8.426 -22.934 -15.997 1.00 93.75 97 PRO A C 1
ATOM 689 O O . PRO A 1 97 ? 7.785 -23.983 -15.993 1.00 93.75 97 PRO A O 1
ATOM 692 N N . VAL A 1 98 ? 7.878 -21.757 -16.308 1.00 93.88 98 VAL A N 1
ATOM 693 C CA . VAL A 1 98 ? 6.454 -21.571 -16.665 1.00 93.88 98 VAL A CA 1
ATOM 694 C C . VAL A 1 98 ? 6.257 -20.901 -18.027 1.00 93.88 98 VAL A C 1
ATOM 696 O O . VAL A 1 98 ? 5.135 -20.661 -18.453 1.00 93.88 98 VAL A O 1
ATOM 699 N N . SER A 1 99 ? 7.343 -20.620 -18.743 1.00 93.50 99 SER A N 1
ATOM 700 C CA . SER A 1 99 ? 7.320 -20.046 -20.094 1.00 93.50 99 SER A CA 1
ATOM 701 C C . SER A 1 99 ? 8.255 -20.809 -21.028 1.00 93.50 99 SER A C 1
ATOM 703 O O . SER A 1 99 ? 8.985 -21.704 -20.602 1.00 93.50 99 SER A O 1
ATOM 705 N N . ALA A 1 100 ? 8.242 -20.451 -22.311 1.00 93.31 100 ALA A N 1
ATOM 706 C CA . ALA A 1 100 ? 9.267 -20.904 -23.240 1.00 93.31 100 ALA A CA 1
ATOM 707 C C . ALA A 1 100 ? 10.668 -20.443 -22.792 1.00 93.31 100 ALA A C 1
ATOM 709 O O . ALA A 1 100 ? 10.824 -19.407 -22.146 1.00 93.31 100 ALA A O 1
ATOM 710 N N . PHE A 1 101 ? 11.694 -21.192 -23.184 1.00 94.44 101 PHE A N 1
ATOM 711 C CA . PHE A 1 101 ? 13.081 -20.759 -23.049 1.00 94.44 101 PHE A CA 1
ATOM 712 C C . PHE A 1 101 ? 13.481 -19.961 -24.290 1.00 94.44 101 PHE A C 1
ATOM 714 O O . PHE A 1 101 ? 13.487 -20.488 -25.406 1.00 94.44 101 PHE A O 1
ATOM 721 N N . TYR A 1 102 ? 13.777 -18.678 -24.111 1.00 95.00 102 TYR A N 1
ATOM 722 C CA . TYR A 1 102 ? 14.140 -17.772 -25.196 1.00 95.00 102 TYR A CA 1
ATOM 723 C C . TYR A 1 102 ? 15.656 -17.730 -25.346 1.00 95.00 102 TYR A C 1
ATOM 725 O O . TYR A 1 102 ? 16.361 -17.466 -24.379 1.00 95.00 102 TYR A O 1
ATOM 733 N N . ASN A 1 103 ? 16.145 -17.930 -26.568 1.00 93.12 103 ASN A N 1
ATOM 734 C CA . ASN A 1 103 ? 17.530 -17.682 -26.954 1.00 93.12 103 ASN A CA 1
ATOM 735 C C . ASN A 1 103 ? 17.617 -16.321 -27.635 1.00 93.12 103 ASN A C 1
ATOM 737 O O . ASN A 1 103 ? 16.857 -16.028 -28.562 1.00 93.12 103 ASN A O 1
ATOM 741 N N . ILE A 1 104 ? 18.566 -15.510 -27.186 1.00 94.06 104 ILE A N 1
ATOM 742 C CA . ILE A 1 104 ? 18.754 -14.139 -27.635 1.00 94.06 104 ILE A CA 1
ATOM 743 C C . ILE A 1 104 ? 20.188 -14.012 -28.137 1.00 94.06 104 ILE A C 1
ATOM 745 O O . ILE A 1 104 ? 21.146 -14.135 -27.379 1.00 94.06 104 ILE A O 1
ATOM 749 N N . SER A 1 105 ? 20.352 -13.755 -29.429 1.00 92.38 105 SER A N 1
ATOM 750 C CA . SER A 1 105 ? 21.650 -13.366 -29.983 1.00 92.38 105 SER A CA 1
ATOM 751 C C . SER A 1 105 ? 21.653 -11.867 -30.224 1.00 92.38 105 SER A C 1
ATOM 753 O O . SER A 1 105 ? 20.723 -11.340 -30.830 1.00 92.38 105 SER A O 1
ATOM 755 N N . THR A 1 106 ? 22.685 -11.174 -29.761 1.00 92.38 106 THR A N 1
ATOM 756 C CA . THR A 1 106 ? 22.883 -9.753 -30.046 1.00 92.38 106 THR A CA 1
ATOM 757 C C . THR A 1 106 ? 23.727 -9.575 -31.304 1.00 92.38 106 THR A C 1
ATOM 759 O O . THR A 1 106 ? 24.552 -10.420 -31.650 1.00 92.38 106 THR A O 1
ATOM 762 N N . CYS A 1 107 ? 23.516 -8.467 -32.005 1.00 89.25 107 CYS A N 1
ATOM 763 C CA . CYS A 1 107 ? 24.288 -8.083 -33.178 1.00 89.25 107 CYS A CA 1
ATOM 764 C C . CYS A 1 107 ? 24.819 -6.670 -32.984 1.00 89.25 107 CYS A C 1
ATOM 766 O O . CYS A 1 107 ? 24.075 -5.788 -32.544 1.00 89.25 107 CYS A O 1
ATOM 768 N N . ASN A 1 108 ? 26.061 -6.444 -33.419 1.00 88.69 108 ASN A N 1
ATOM 769 C CA . ASN A 1 108 ? 26.750 -5.159 -33.313 1.00 88.69 108 ASN A CA 1
ATOM 770 C C . ASN A 1 108 ? 26.935 -4.718 -31.842 1.00 88.69 108 ASN A C 1
ATOM 772 O O . ASN A 1 108 ? 27.068 -5.557 -30.951 1.00 88.69 108 ASN A O 1
ATOM 776 N N . THR A 1 109 ? 27.016 -3.413 -31.586 1.00 87.62 109 THR A N 1
ATOM 777 C CA . THR A 1 109 ? 27.420 -2.862 -30.288 1.00 87.62 109 THR A CA 1
ATOM 778 C C . THR A 1 109 ? 26.269 -2.907 -29.289 1.00 87.62 109 THR A C 1
ATOM 780 O O . THR A 1 109 ? 25.186 -2.398 -29.566 1.00 87.62 109 THR A O 1
ATOM 783 N N . ALA A 1 110 ? 26.504 -3.482 -28.107 1.00 88.88 110 ALA A N 1
ATOM 784 C CA . ALA A 1 110 ? 25.510 -3.526 -27.038 1.00 88.88 110 ALA A CA 1
ATOM 785 C C . ALA A 1 110 ? 25.047 -2.110 -26.621 1.00 88.88 110 ALA A C 1
ATOM 787 O O . ALA A 1 110 ? 25.859 -1.176 -26.599 1.00 88.88 110 ALA A O 1
ATOM 788 N N . PRO A 1 111 ? 23.760 -1.931 -26.273 1.00 89.56 111 PRO A N 1
ATOM 789 C CA . PRO A 1 111 ? 23.257 -0.660 -25.780 1.00 89.56 111 PRO A CA 1
ATOM 790 C C . PRO A 1 111 ? 23.732 -0.421 -24.343 1.00 89.56 111 PRO A C 1
ATOM 792 O O . PRO A 1 111 ? 24.139 -1.346 -23.644 1.00 89.56 111 PRO A O 1
ATOM 795 N N . LYS A 1 112 ? 23.621 0.824 -23.877 1.00 86.75 112 LYS A N 1
ATOM 796 C CA . LYS A 1 112 ? 23.894 1.207 -22.482 1.00 86.75 112 LYS A CA 1
ATOM 797 C C . LYS A 1 112 ? 22.882 0.597 -21.504 1.00 86.75 112 LYS A C 1
ATOM 799 O O . LYS A 1 112 ? 23.210 0.361 -20.347 1.00 86.75 112 LYS A O 1
ATOM 804 N N . ALA A 1 113 ? 21.648 0.398 -21.964 1.00 86.38 113 ALA A N 1
ATOM 805 C CA . ALA A 1 113 ? 20.556 -0.187 -21.200 1.00 86.38 113 ALA A CA 1
ATOM 806 C C . ALA A 1 113 ? 19.499 -0.789 -22.137 1.00 86.38 113 ALA A C 1
ATOM 808 O O . ALA A 1 113 ? 19.313 -0.320 -23.264 1.00 86.38 113 ALA A O 1
ATOM 809 N N . ALA A 1 114 ? 18.784 -1.797 -21.652 1.00 88.38 114 ALA A N 1
ATOM 810 C CA . ALA A 1 114 ? 17.635 -2.401 -22.307 1.00 88.38 114 ALA A CA 1
ATOM 811 C C . ALA A 1 114 ? 16.555 -2.761 -21.277 1.00 88.38 114 ALA A C 1
ATOM 813 O O . ALA A 1 114 ? 16.846 -3.044 -20.116 1.00 88.38 114 ALA A O 1
ATOM 814 N N . THR A 1 115 ? 15.305 -2.791 -21.724 1.00 89.19 115 THR A N 1
ATOM 815 C CA . THR A 1 115 ? 14.161 -3.287 -20.959 1.00 89.19 115 THR A CA 1
ATOM 816 C C . THR A 1 115 ? 13.760 -4.650 -21.500 1.00 89.19 115 THR A C 1
ATOM 818 O O . THR A 1 115 ? 13.497 -4.795 -22.693 1.00 89.19 115 THR A O 1
ATOM 821 N N . LEU A 1 116 ? 13.684 -5.645 -20.627 1.00 90.88 116 LEU A N 1
ATOM 822 C CA . LEU A 1 116 ? 13.136 -6.960 -20.929 1.00 90.88 116 LEU A CA 1
ATOM 823 C C . LEU A 1 116 ? 11.735 -7.030 -20.336 1.00 90.88 116 LEU A C 1
ATOM 825 O O . LEU A 1 116 ? 11.552 -6.726 -19.161 1.00 90.88 116 LEU A O 1
ATOM 829 N N . ARG A 1 117 ? 10.757 -7.433 -21.138 1.00 90.81 117 ARG A N 1
ATOM 830 C CA . ARG A 1 117 ? 9.384 -7.669 -20.698 1.00 90.81 117 ARG A CA 1
ATOM 831 C C . ARG A 1 117 ? 8.950 -9.051 -21.151 1.00 90.81 117 ARG A C 1
ATOM 833 O O . ARG A 1 117 ? 9.062 -9.351 -22.337 1.00 90.81 117 ARG A O 1
ATOM 840 N N . LEU A 1 118 ? 8.435 -9.864 -20.237 1.00 93.75 118 LEU A N 1
ATOM 841 C CA . LEU A 1 118 ? 7.863 -11.168 -20.563 1.00 93.75 118 LEU A CA 1
ATOM 842 C C . LEU A 1 118 ? 6.452 -11.278 -19.987 1.00 93.75 118 LEU A C 1
ATOM 844 O O . LEU A 1 118 ? 6.264 -11.186 -18.774 1.00 93.75 118 LEU A O 1
ATOM 848 N N . ASN A 1 119 ? 5.467 -11.447 -20.866 1.00 90.19 119 ASN A N 1
ATOM 849 C CA . ASN A 1 119 ? 4.062 -11.561 -20.478 1.00 90.19 119 ASN A CA 1
ATOM 850 C C . ASN A 1 119 ? 3.806 -12.829 -19.651 1.00 90.19 119 ASN A C 1
ATOM 852 O O . ASN A 1 119 ? 4.399 -13.881 -19.907 1.00 90.19 119 ASN A O 1
ATOM 856 N N . LEU A 1 120 ? 2.887 -12.734 -18.690 1.00 86.25 120 LEU A N 1
ATOM 857 C CA . LEU A 1 120 ? 2.451 -13.868 -17.882 1.00 86.25 120 LEU A CA 1
ATOM 858 C C . LEU A 1 120 ? 1.634 -14.859 -18.732 1.00 86.25 120 LEU A C 1
ATOM 860 O O . LEU A 1 120 ? 0.763 -14.438 -19.499 1.00 86.25 120 LEU A O 1
ATOM 864 N N . PRO A 1 121 ? 1.853 -16.176 -18.581 1.00 84.56 121 PRO A N 1
ATOM 865 C CA . PRO A 1 121 ? 0.926 -17.181 -19.092 1.00 84.56 121 PRO A CA 1
ATOM 866 C C . PRO A 1 121 ? -0.410 -17.126 -18.329 1.00 84.56 121 PRO A C 1
ATOM 868 O O . PRO A 1 121 ? -0.426 -16.849 -17.131 1.00 84.56 121 PRO A O 1
ATOM 871 N N . ALA A 1 122 ? -1.524 -17.422 -19.008 1.00 73.94 122 ALA A N 1
ATOM 872 C CA . ALA A 1 122 ? -2.882 -17.209 -18.486 1.00 73.94 122 ALA A CA 1
ATOM 873 C C . ALA A 1 122 ? -3.213 -17.973 -17.184 1.00 73.94 122 ALA A C 1
ATOM 875 O O . ALA A 1 122 ? -4.017 -17.490 -16.392 1.00 73.94 122 ALA A O 1
ATOM 876 N N . ASP A 1 123 ? -2.575 -19.123 -16.946 1.00 77.69 123 ASP A N 1
ATOM 877 C CA . ASP A 1 123 ? -2.936 -20.047 -15.859 1.00 77.69 123 ASP A CA 1
ATOM 878 C C . ASP A 1 123 ? -1.976 -20.004 -14.655 1.00 77.69 123 ASP A C 1
ATOM 880 O O . ASP A 1 123 ? -2.082 -20.812 -13.729 1.00 77.69 123 ASP A O 1
ATOM 884 N N . VAL A 1 124 ? -0.997 -19.095 -14.654 1.00 80.25 124 VAL A N 1
ATOM 885 C CA . VAL A 1 124 ? 0.052 -19.087 -13.626 1.00 80.25 124 VAL A CA 1
ATOM 886 C C . VAL A 1 124 ? -0.398 -18.301 -12.402 1.00 80.25 124 VAL A C 1
ATOM 888 O O . VAL A 1 124 ? -0.546 -17.081 -12.438 1.00 80.25 124 VAL A O 1
ATOM 891 N N . THR A 1 125 ? -0.566 -19.012 -11.287 1.00 79.00 125 THR A N 1
ATOM 892 C CA . THR A 1 125 ? -0.891 -18.437 -9.978 1.00 79.00 125 THR A CA 1
ATOM 893 C C . THR A 1 125 ? -0.057 -19.106 -8.873 1.00 79.00 125 THR A C 1
ATOM 895 O O . THR A 1 125 ? 0.277 -20.288 -8.997 1.00 79.00 125 THR A O 1
ATOM 898 N N . PRO A 1 126 ? 0.311 -18.388 -7.794 1.00 83.88 126 PRO A N 1
ATOM 899 C CA . PRO A 1 126 ? 0.225 -16.933 -7.634 1.00 83.88 126 PRO A CA 1
ATOM 900 C C . PRO A 1 126 ? 1.292 -16.191 -8.465 1.00 83.88 126 PRO A C 1
ATOM 902 O O . PRO A 1 126 ? 2.428 -16.657 -8.592 1.00 83.88 126 PRO A O 1
ATOM 905 N N . SER A 1 127 ? 0.938 -15.020 -9.001 1.00 81.94 127 SER A N 1
ATOM 906 C CA . SER A 1 127 ? 1.809 -14.161 -9.825 1.00 81.94 127 SER A CA 1
ATOM 907 C C . SER A 1 127 ? 3.033 -13.637 -9.074 1.00 81.94 127 SER A C 1
ATOM 909 O O . SER A 1 127 ? 4.107 -13.494 -9.653 1.00 81.94 127 SER A O 1
ATOM 911 N N . ASP A 1 128 ? 2.899 -13.430 -7.767 1.00 84.44 128 ASP A N 1
ATOM 912 C CA . ASP A 1 128 ? 3.899 -12.743 -6.939 1.00 84.44 128 ASP A CA 1
ATOM 913 C C . ASP A 1 128 ? 5.170 -13.579 -6.737 1.00 84.44 128 ASP A C 1
ATOM 915 O O . ASP A 1 128 ? 6.180 -13.095 -6.230 1.00 84.44 128 ASP A O 1
ATOM 919 N N . THR A 1 129 ? 5.144 -14.839 -7.180 1.00 90.75 129 THR A N 1
ATOM 920 C CA . THR A 1 129 ? 6.244 -15.811 -7.097 1.00 90.75 129 THR A CA 1
ATOM 921 C C . THR A 1 129 ? 7.081 -15.911 -8.375 1.00 90.75 129 THR A C 1
ATOM 923 O O . THR A 1 129 ? 7.976 -16.757 -8.443 1.00 90.75 129 THR A O 1
ATOM 926 N N . LEU A 1 130 ? 6.804 -15.071 -9.378 1.00 92.81 130 LEU A N 1
ATOM 927 C CA . LEU A 1 130 ? 7.432 -15.133 -10.697 1.00 92.81 130 LEU A CA 1
ATOM 928 C C . LEU A 1 130 ? 8.687 -14.272 -10.817 1.00 92.81 130 LEU A C 1
ATOM 930 O O . LEU A 1 130 ? 8.668 -13.088 -10.485 1.00 92.81 130 LEU A O 1
ATOM 934 N N . ASP A 1 131 ? 9.740 -14.874 -11.372 1.00 94.19 131 ASP A N 1
ATOM 935 C CA . ASP A 1 131 ? 11.030 -14.237 -11.641 1.00 94.19 131 ASP A CA 1
ATOM 936 C C . ASP A 1 131 ? 11.536 -14.560 -13.055 1.00 94.19 131 ASP A C 1
ATOM 938 O O . ASP A 1 131 ? 11.257 -15.618 -13.627 1.00 94.19 131 ASP A O 1
ATOM 942 N N . LEU A 1 132 ? 12.341 -13.653 -13.602 1.00 95.31 132 LEU A N 1
ATOM 943 C CA . LEU A 1 132 ? 13.114 -13.836 -14.822 1.00 95.31 132 LEU A CA 1
ATOM 944 C C . LEU A 1 132 ? 14.517 -14.337 -14.502 1.00 95.31 132 LEU A C 1
ATOM 946 O O . LEU A 1 132 ? 15.262 -13.727 -13.729 1.00 95.31 132 LEU A O 1
ATOM 950 N N . TYR A 1 133 ? 14.906 -15.410 -15.182 1.00 95.69 133 TYR A N 1
ATOM 951 C CA . TYR A 1 133 ? 16.245 -15.976 -15.117 1.00 95.69 133 TYR A CA 1
ATOM 952 C C . TYR A 1 133 ? 16.868 -16.076 -16.507 1.00 95.69 133 TYR A C 1
ATOM 954 O O . TYR A 1 133 ? 16.187 -16.326 -17.501 1.00 95.69 133 TYR A O 1
ATOM 962 N N . ALA A 1 134 ? 18.184 -15.900 -16.558 1.00 95.81 134 ALA A N 1
ATOM 963 C CA . ALA A 1 134 ? 19.007 -16.079 -17.743 1.00 95.81 134 ALA A CA 1
ATOM 964 C C . ALA A 1 134 ? 20.051 -17.166 -17.488 1.00 95.81 134 ALA A C 1
ATOM 966 O O . ALA A 1 134 ? 20.686 -17.197 -16.435 1.00 95.81 134 ALA A O 1
ATOM 967 N N . TRP A 1 135 ? 20.246 -18.039 -18.465 1.00 95.00 135 TRP A N 1
ATOM 968 C CA . TRP A 1 135 ? 21.320 -19.021 -18.483 1.00 95.00 135 TRP A CA 1
ATOM 969 C C . TRP A 1 135 ? 22.577 -18.412 -19.107 1.00 95.00 135 TRP A C 1
ATOM 971 O O . TRP A 1 135 ? 22.520 -17.887 -20.224 1.00 95.00 135 TRP A O 1
ATOM 981 N N . ASP A 1 136 ? 23.703 -18.498 -18.398 1.00 91.44 136 ASP A N 1
ATOM 982 C CA . ASP A 1 136 ? 25.031 -18.212 -18.935 1.00 91.44 136 ASP A CA 1
ATOM 983 C C . ASP A 1 136 ? 25.656 -19.519 -19.458 1.00 91.44 136 ASP A C 1
ATOM 985 O O . ASP A 1 136 ? 26.026 -20.384 -18.655 1.00 91.44 136 ASP A O 1
ATOM 989 N N . PRO A 1 137 ? 25.799 -19.688 -20.785 1.00 88.25 137 PRO A N 1
ATOM 990 C CA . PRO A 1 137 ? 26.356 -20.910 -21.359 1.00 88.25 137 PRO A CA 1
ATOM 991 C C . PRO A 1 137 ? 27.854 -21.085 -21.071 1.00 88.25 137 PRO A C 1
ATOM 993 O O . PRO A 1 137 ? 28.340 -22.214 -21.076 1.00 88.25 137 PRO A O 1
ATOM 996 N N . THR A 1 138 ? 28.580 -20.000 -20.782 1.00 89.00 138 THR A N 1
ATOM 997 C CA . THR A 1 138 ? 30.022 -20.034 -20.499 1.00 89.00 138 THR A CA 1
ATOM 998 C C . THR A 1 138 ? 30.269 -20.449 -19.057 1.00 89.00 138 THR A C 1
ATOM 1000 O O . THR A 1 138 ? 31.024 -21.384 -18.798 1.00 89.00 138 THR A O 1
ATOM 1003 N N . ALA A 1 139 ? 29.593 -19.788 -18.113 1.00 89.94 139 ALA A N 1
ATOM 1004 C CA . ALA A 1 139 ? 29.687 -20.120 -16.692 1.00 89.94 139 ALA A CA 1
ATOM 1005 C C . ALA A 1 139 ? 28.916 -21.401 -16.328 1.00 89.94 139 ALA A C 1
ATOM 1007 O O . ALA A 1 139 ? 29.103 -21.947 -15.242 1.00 89.94 139 ALA A O 1
ATOM 1008 N N . ARG A 1 140 ? 28.038 -21.871 -17.227 1.00 90.50 140 ARG A N 1
ATOM 1009 C CA . ARG A 1 140 ? 27.072 -22.953 -16.994 1.00 90.50 140 ARG A CA 1
ATOM 1010 C C . ARG A 1 140 ? 26.258 -22.726 -15.720 1.00 90.50 140 ARG A C 1
ATOM 1012 O O . ARG A 1 140 ? 26.082 -23.637 -14.911 1.00 90.50 140 ARG A O 1
ATOM 1019 N N . ALA A 1 141 ? 25.770 -21.500 -15.554 1.00 92.56 141 ALA A N 1
ATOM 1020 C CA . ALA A 1 141 ? 25.067 -21.069 -14.357 1.00 92.56 141 ALA A CA 1
ATOM 1021 C C . ALA A 1 141 ? 23.839 -20.218 -14.690 1.00 92.56 141 ALA A C 1
ATOM 1023 O O . ALA A 1 141 ? 23.816 -19.453 -15.656 1.00 92.56 141 ALA A O 1
ATOM 1024 N N . TRP A 1 142 ? 22.816 -20.335 -13.846 1.00 94.56 142 TRP A N 1
ATOM 1025 C CA . TRP A 1 142 ? 21.638 -19.480 -13.892 1.00 94.56 142 TRP A CA 1
ATOM 1026 C C . TRP A 1 142 ? 21.885 -18.175 -13.143 1.00 94.56 142 TRP A C 1
ATOM 1028 O O . TRP A 1 142 ? 22.370 -18.173 -12.012 1.00 94.56 142 TRP A O 1
ATOM 1038 N N . ARG A 1 143 ? 21.485 -17.064 -13.756 1.00 93.19 143 ARG A N 1
ATOM 1039 C CA . ARG A 1 143 ? 21.543 -15.725 -13.181 1.00 93.19 143 ARG A CA 1
ATOM 1040 C C . ARG A 1 143 ? 20.141 -15.140 -13.100 1.00 93.19 143 ARG A C 1
ATOM 1042 O O . ARG A 1 143 ? 19.404 -15.141 -14.083 1.00 93.19 143 ARG A O 1
ATOM 1049 N N . TRP A 1 144 ? 19.797 -14.611 -11.933 1.00 94.44 144 TRP A N 1
ATOM 1050 C CA . TRP A 1 144 ? 18.572 -13.838 -11.749 1.00 94.44 144 TRP A CA 1
ATOM 1051 C C . TRP A 1 144 ? 18.659 -12.512 -12.518 1.00 94.44 144 TRP A C 1
ATOM 1053 O O . TRP A 1 144 ? 19.707 -11.859 -12.524 1.00 94.44 144 TRP A O 1
ATOM 1063 N N . VAL A 1 145 ? 17.573 -12.137 -13.191 1.00 93.69 145 VAL A N 1
ATOM 1064 C CA . VAL A 1 145 ? 17.508 -10.958 -14.069 1.00 93.69 145 VAL A CA 1
ATOM 1065 C C . VAL A 1 145 ? 16.576 -9.888 -13.509 1.00 93.69 145 VAL A C 1
ATOM 1067 O O . VAL A 1 145 ? 16.903 -8.707 -13.585 1.00 93.69 145 VAL A O 1
ATOM 1070 N N . GLY A 1 146 ? 15.431 -10.293 -12.968 1.00 90.94 146 GLY A N 1
ATOM 1071 C CA . GLY A 1 146 ? 14.409 -9.402 -12.431 1.00 90.94 146 GLY A CA 1
ATOM 1072 C C . GLY A 1 146 ? 13.221 -10.201 -11.911 1.00 90.94 146 GLY A C 1
ATOM 1073 O O . GLY A 1 146 ? 13.089 -11.384 -12.220 1.00 90.94 146 GLY A O 1
ATOM 1074 N N . GLY A 1 147 ? 12.355 -9.561 -11.144 1.00 87.00 147 GLY A N 1
ATOM 1075 C CA . GLY A 1 147 ? 11.120 -10.146 -10.631 1.00 87.00 147 GLY A CA 1
ATOM 1076 C C . GLY A 1 147 ? 10.007 -9.109 -10.597 1.00 87.00 147 GLY A C 1
ATOM 1077 O O . GLY A 1 147 ? 10.170 -8.000 -11.105 1.00 87.00 147 GLY A O 1
ATOM 1078 N N . GLY A 1 148 ? 8.880 -9.477 -9.997 1.00 78.19 148 GLY A N 1
ATOM 1079 C CA . GLY A 1 148 ? 7.751 -8.568 -9.804 1.00 78.19 148 GLY A CA 1
ATOM 1080 C C . GLY A 1 148 ? 6.881 -8.448 -11.047 1.00 78.19 148 GLY A C 1
ATOM 1081 O O . GLY A 1 148 ? 7.364 -8.373 -12.179 1.00 78.19 148 GLY A O 1
ATOM 1082 N N . VAL A 1 149 ? 5.571 -8.477 -10.834 1.00 75.88 149 VAL A N 1
ATOM 1083 C CA . VAL A 1 149 ? 4.595 -8.455 -11.919 1.00 75.88 149 VAL A CA 1
ATOM 1084 C C . VAL A 1 149 ? 4.054 -7.043 -12.049 1.00 75.88 149 VAL A C 1
ATOM 1086 O O . VAL A 1 149 ? 3.457 -6.501 -11.130 1.00 75.88 149 VAL A O 1
ATOM 1089 N N . GLU A 1 150 ? 4.254 -6.438 -13.215 1.00 67.44 150 GLU A N 1
ATOM 1090 C CA . GLU A 1 150 ? 3.607 -5.180 -13.559 1.00 67.44 150 GLU A CA 1
ATOM 1091 C C . GLU A 1 150 ? 2.126 -5.466 -13.821 1.00 67.44 150 GLU A C 1
ATOM 1093 O O . GLU A 1 150 ? 1.756 -6.019 -14.860 1.00 67.44 150 GLU A O 1
ATOM 1098 N N . ASP A 1 151 ? 1.272 -5.094 -12.870 1.00 57.16 151 ASP A N 1
ATOM 1099 C CA . ASP A 1 151 ? -0.156 -5.413 -12.903 1.00 57.16 151 ASP A CA 1
ATOM 1100 C C . ASP A 1 151 ? -0.882 -4.892 -14.149 1.00 57.16 151 ASP A C 1
ATOM 1102 O O . ASP A 1 151 ? -1.762 -5.575 -14.674 1.00 57.16 151 ASP A O 1
ATOM 1106 N N . LEU A 1 152 ? -0.478 -3.719 -14.653 1.00 50.75 152 LEU A N 1
ATOM 1107 C CA . LEU A 1 152 ? -1.052 -3.085 -15.845 1.00 50.75 152 LEU A CA 1
ATOM 1108 C C . LEU A 1 152 ? -0.838 -3.913 -17.113 1.00 50.75 152 LEU A C 1
ATOM 1110 O O . LEU A 1 152 ? -1.723 -4.010 -17.960 1.00 50.75 152 LEU A O 1
ATOM 1114 N N . THR A 1 153 ? 0.354 -4.487 -17.264 1.00 57.62 153 THR A N 1
ATOM 1115 C CA . THR A 1 153 ? 0.754 -5.213 -18.477 1.00 57.62 153 THR A CA 1
ATOM 1116 C C . THR A 1 153 ? 0.703 -6.725 -18.292 1.00 57.62 153 THR A C 1
ATOM 1118 O O . THR A 1 153 ? 0.920 -7.455 -19.259 1.00 57.62 153 THR A O 1
ATOM 1121 N N . LYS A 1 154 ? 0.437 -7.193 -17.061 1.00 76.75 154 LYS A N 1
ATOM 1122 C CA . LYS A 1 154 ? 0.546 -8.592 -16.630 1.00 76.75 154 LYS A CA 1
ATOM 1123 C C . LYS A 1 154 ? 1.826 -9.215 -17.176 1.00 76.75 154 LYS A C 1
ATOM 1125 O O . LYS A 1 154 ? 1.810 -10.227 -17.874 1.00 76.75 154 LYS A O 1
ATOM 1130 N N . SER A 1 155 ? 2.950 -8.570 -16.878 1.00 82.88 155 SER A N 1
ATOM 1131 C CA . SER A 1 155 ? 4.270 -8.997 -17.336 1.00 82.88 155 SER A CA 1
ATOM 1132 C C . SER A 1 155 ? 5.319 -8.831 -16.245 1.00 82.88 155 SER A C 1
ATOM 1134 O O . SER A 1 155 ? 5.186 -7.965 -15.385 1.00 82.88 155 SER A O 1
ATOM 1136 N N . VAL A 1 156 ? 6.373 -9.644 -16.286 1.00 87.75 156 VAL A N 1
ATOM 1137 C CA . VAL A 1 156 ? 7.581 -9.369 -15.499 1.00 87.75 156 VAL A CA 1
ATOM 1138 C C . VAL A 1 156 ? 8.490 -8.469 -16.322 1.00 87.75 156 VAL A C 1
ATOM 1140 O O . VAL A 1 156 ? 8.774 -8.764 -17.490 1.00 87.75 156 VAL A O 1
ATOM 1143 N N . VAL A 1 157 ? 8.934 -7.366 -15.718 1.00 84.44 157 VAL A N 1
ATOM 1144 C CA . VAL A 1 157 ? 9.761 -6.346 -16.370 1.00 84.44 157 VAL A CA 1
ATOM 1145 C C . VAL A 1 157 ? 11.101 -6.230 -15.658 1.00 84.44 157 VAL A C 1
ATOM 1147 O O . VAL A 1 157 ? 11.158 -6.032 -14.450 1.00 84.44 157 VAL A O 1
ATOM 1150 N N . ALA A 1 158 ? 12.192 -6.295 -16.418 1.00 87.06 158 ALA A N 1
ATOM 1151 C CA . ALA A 1 158 ? 13.545 -6.121 -15.907 1.00 87.06 158 ALA A CA 1
ATOM 1152 C C . ALA A 1 158 ? 14.302 -5.057 -16.708 1.00 87.06 158 ALA A C 1
ATOM 1154 O O . ALA A 1 158 ? 14.315 -5.077 -17.940 1.00 87.06 158 ALA A O 1
ATOM 1155 N N . GLN A 1 159 ? 14.970 -4.143 -16.005 1.00 85.31 159 GLN A N 1
ATOM 1156 C CA . GLN A 1 159 ? 15.923 -3.208 -16.605 1.00 85.31 159 GLN A CA 1
ATOM 1157 C C . GLN A 1 159 ? 17.325 -3.803 -16.509 1.00 85.31 159 GLN A C 1
ATOM 1159 O O . GLN A 1 159 ? 17.773 -4.172 -15.424 1.00 85.31 159 GLN A O 1
ATOM 1164 N N . VAL A 1 160 ? 18.024 -3.897 -17.638 1.00 86.25 160 VAL A N 1
ATOM 1165 C CA . VAL A 1 160 ? 19.348 -4.521 -17.717 1.00 86.25 160 VAL A CA 1
ATOM 1166 C C . VAL A 1 160 ? 20.347 -3.602 -18.409 1.00 86.25 160 VAL A C 1
ATOM 1168 O O . VAL A 1 160 ? 20.021 -2.928 -19.382 1.00 86.25 160 VAL A O 1
ATOM 1171 N N . SER A 1 161 ? 21.593 -3.602 -17.939 1.00 85.19 161 SER A N 1
ATOM 1172 C CA . SER A 1 161 ? 22.716 -2.921 -18.604 1.00 85.19 161 SER A CA 1
ATOM 1173 C C . SER A 1 161 ? 23.250 -3.698 -19.812 1.00 85.19 161 SER A C 1
ATOM 1175 O O . SER A 1 161 ? 23.970 -3.151 -20.639 1.00 85.19 161 SER A O 1
ATOM 1177 N N . SER A 1 162 ? 22.898 -4.980 -19.928 1.00 88.38 162 SER A N 1
ATOM 1178 C CA . SER A 1 162 ? 23.240 -5.842 -21.058 1.00 88.38 162 SER A CA 1
ATOM 1179 C C . SER A 1 162 ? 22.123 -6.852 -21.312 1.00 88.38 162 SER A C 1
ATOM 1181 O O . SER A 1 162 ? 21.548 -7.413 -20.378 1.00 88.38 162 SER A O 1
ATOM 1183 N N . VAL A 1 163 ? 21.800 -7.075 -22.588 1.00 93.06 163 VAL A N 1
ATOM 1184 C CA . VAL A 1 163 ? 20.792 -8.065 -22.985 1.00 93.06 163 VAL A CA 1
ATOM 1185 C C . VAL A 1 163 ? 21.364 -9.471 -22.746 1.00 93.06 163 VAL A C 1
ATOM 1187 O O . VAL A 1 163 ? 22.410 -9.785 -23.318 1.00 93.06 163 VAL A O 1
ATOM 1190 N N . PRO A 1 164 ? 20.727 -10.315 -21.910 1.00 94.25 164 PRO A N 1
ATOM 1191 C CA . PRO A 1 164 ? 21.223 -11.656 -21.632 1.00 94.25 164 PRO A CA 1
ATOM 1192 C C . PRO A 1 164 ? 21.082 -12.566 -22.863 1.00 94.25 164 PRO A C 1
ATOM 1194 O O . PRO A 1 164 ? 20.190 -12.342 -23.680 1.00 94.25 164 PRO A O 1
ATOM 1197 N N . PRO A 1 165 ? 21.910 -13.620 -22.987 1.00 93.75 165 PRO A N 1
ATOM 1198 C CA . PRO A 1 165 ? 21.863 -14.539 -24.127 1.00 93.75 165 PRO A CA 1
ATOM 1199 C C . PRO A 1 165 ? 20.644 -15.473 -24.100 1.00 93.75 165 PRO A C 1
ATOM 1201 O O . PRO A 1 165 ? 20.343 -16.144 -25.085 1.00 93.75 165 PRO A O 1
ATOM 1204 N N . SER A 1 166 ? 19.944 -15.542 -22.969 1.00 94.75 166 SER A N 1
ATOM 1205 C CA . SER A 1 166 ? 18.720 -16.314 -22.822 1.00 94.75 166 SER A CA 1
ATOM 1206 C C . SER A 1 166 ? 17.795 -15.714 -21.769 1.00 94.75 166 SER A C 1
ATOM 1208 O O . SER A 1 166 ? 18.218 -14.882 -20.960 1.00 94.75 166 SER A O 1
ATOM 1210 N N . LEU A 1 167 ? 16.532 -16.134 -21.781 1.00 96.38 167 LEU A N 1
ATOM 1211 C CA . LEU A 1 167 ? 15.545 -15.734 -20.787 1.00 96.38 167 LEU A CA 1
ATOM 1212 C C . LEU A 1 167 ? 14.497 -16.831 -20.578 1.00 96.38 167 LEU A C 1
ATOM 1214 O O . LEU A 1 167 ? 14.052 -17.461 -21.536 1.00 96.38 167 LEU A O 1
ATOM 1218 N N . VAL A 1 168 ? 14.065 -17.018 -19.336 1.00 95.38 168 VAL A N 1
ATOM 1219 C CA . VAL A 1 168 ? 12.910 -17.846 -18.980 1.00 95.38 168 VAL A CA 1
ATOM 1220 C C . VAL A 1 168 ? 12.196 -17.246 -17.770 1.00 95.38 168 VAL A C 1
ATOM 1222 O O . VAL A 1 168 ? 12.836 -16.765 -16.833 1.00 95.38 168 VAL A O 1
ATOM 1225 N N . LEU A 1 169 ? 10.866 -17.273 -17.797 1.00 95.44 169 LEU A N 1
ATOM 1226 C CA . LEU A 1 169 ? 10.021 -17.036 -16.629 1.00 95.44 169 LEU A CA 1
ATOM 1227 C C . LEU A 1 169 ? 9.948 -18.307 -15.786 1.00 95.44 169 LEU A C 1
ATOM 1229 O O . LEU A 1 169 ? 9.571 -19.370 -16.300 1.00 95.44 169 LEU A O 1
ATOM 1233 N N . VAL A 1 170 ? 10.260 -18.186 -14.500 1.00 94.44 170 VAL A N 1
ATOM 1234 C CA . VAL A 1 170 ? 10.150 -19.272 -13.527 1.00 94.44 170 VAL A CA 1
ATOM 1235 C C . VAL A 1 170 ? 9.218 -18.882 -12.393 1.00 94.44 170 VAL A C 1
ATOM 1237 O O . VAL A 1 170 ? 9.191 -17.734 -11.959 1.00 94.44 170 VAL A O 1
ATOM 1240 N N . GLN A 1 171 ? 8.484 -19.862 -11.888 1.00 93.75 171 GLN A N 1
ATOM 1241 C CA . GLN A 1 171 ? 7.794 -19.785 -10.619 1.00 93.75 171 GLN A CA 1
ATOM 1242 C C . GLN A 1 171 ? 8.717 -20.304 -9.520 1.00 93.75 171 GLN A C 1
ATOM 1244 O O . GLN A 1 171 ? 9.234 -21.423 -9.592 1.00 93.75 171 GLN A O 1
ATOM 1249 N N . THR A 1 172 ? 8.939 -19.474 -8.510 1.00 92.38 172 THR A N 1
ATOM 1250 C CA . THR A 1 172 ? 9.758 -19.828 -7.354 1.00 92.38 172 THR A CA 1
ATOM 1251 C C . THR A 1 172 ? 8.943 -20.657 -6.368 1.00 92.38 172 THR A C 1
ATOM 1253 O O . THR A 1 172 ? 7.751 -20.423 -6.165 1.00 92.38 172 THR A O 1
ATOM 1256 N N . THR A 1 173 ? 9.582 -21.633 -5.734 1.00 87.31 173 THR A N 1
ATOM 1257 C CA . THR A 1 173 ? 9.034 -22.298 -4.553 1.00 87.31 173 THR A CA 1
ATOM 1258 C C . THR A 1 173 ? 9.762 -21.807 -3.321 1.00 87.31 173 THR A C 1
ATOM 1260 O O . THR A 1 173 ? 10.991 -21.723 -3.317 1.00 87.31 173 THR A O 1
ATOM 1263 N N . GLY A 1 174 ? 9.008 -21.533 -2.266 1.00 77.38 174 GLY A N 1
ATOM 1264 C CA . GLY A 1 174 ? 9.573 -21.181 -0.985 1.00 77.38 174 GLY A CA 1
ATOM 1265 C C . GLY A 1 174 ? 10.495 -22.274 -0.427 1.00 77.38 174 GLY A C 1
ATOM 1266 O O . GLY A 1 174 ? 10.231 -23.469 -0.547 1.00 77.38 174 GLY A O 1
ATOM 1267 N N . SER A 1 175 ? 11.584 -21.842 0.199 1.00 73.25 175 SER A N 1
ATOM 1268 C CA . SER A 1 175 ? 12.380 -22.640 1.132 1.00 73.25 175 SER A CA 1
ATOM 1269 C C . SER A 1 175 ? 12.288 -21.964 2.493 1.00 73.25 175 SER A C 1
ATOM 1271 O O . SER A 1 175 ? 12.376 -20.739 2.526 1.00 73.25 175 SER A O 1
ATOM 1273 N N . GLY A 1 176 ? 12.097 -22.723 3.576 1.00 82.06 176 GLY A N 1
ATOM 1274 C CA . GLY A 1 176 ? 11.849 -22.183 4.919 1.00 82.06 176 GLY A CA 1
ATOM 1275 C C . GLY A 1 176 ? 12.675 -20.922 5.231 1.00 82.06 176 GLY A C 1
ATOM 1276 O O . GLY A 1 176 ? 13.904 -21.025 5.285 1.00 82.06 176 GLY A O 1
ATOM 1277 N N . PRO A 1 177 ? 12.039 -19.739 5.354 1.00 93.31 177 PRO A N 1
ATOM 1278 C CA . PRO A 1 177 ? 12.746 -18.465 5.375 1.00 93.31 177 PRO A CA 1
ATOM 1279 C C . PRO A 1 177 ? 13.598 -18.308 6.636 1.00 93.31 177 PRO A C 1
ATOM 1281 O O . PRO A 1 177 ? 13.247 -18.797 7.713 1.00 93.31 177 PRO A O 1
ATOM 1284 N N . ALA A 1 178 ? 14.711 -17.588 6.507 1.00 94.19 178 ALA A N 1
ATOM 1285 C CA . ALA A 1 178 ? 15.567 -17.240 7.628 1.00 94.19 178 ALA A CA 1
ATOM 1286 C C . ALA A 1 178 ? 14.822 -16.348 8.634 1.00 94.19 178 ALA A C 1
ATOM 1288 O O . ALA A 1 178 ? 14.086 -15.427 8.264 1.00 94.19 178 ALA A O 1
ATOM 1289 N N . LEU A 1 179 ? 15.056 -16.622 9.914 1.00 93.88 179 LEU A N 1
ATOM 1290 C CA . LEU A 1 179 ? 14.631 -15.805 11.041 1.00 93.88 179 LEU A CA 1
ATOM 1291 C C . LEU A 1 179 ? 15.873 -15.184 11.681 1.00 93.88 179 LEU A C 1
ATOM 1293 O O . LEU A 1 179 ? 16.569 -15.829 12.468 1.00 93.88 179 LEU A O 1
ATOM 1297 N N . GLY A 1 180 ? 16.161 -13.943 11.302 1.00 93.56 180 GLY A N 1
ATOM 1298 C CA . GLY A 1 180 ? 17.213 -13.126 11.885 1.00 93.56 180 GLY A CA 1
ATOM 1299 C C . GLY A 1 180 ? 16.753 -12.418 13.156 1.00 93.56 180 GLY A C 1
ATOM 1300 O O . GLY A 1 180 ? 15.591 -12.029 13.272 1.00 93.56 180 GLY A O 1
ATOM 1301 N N . VAL A 1 181 ? 17.671 -12.190 14.092 1.00 90.88 181 VAL A N 1
ATOM 1302 C CA . VAL A 1 181 ? 17.463 -11.303 15.247 1.00 90.88 181 VAL A CA 1
ATOM 1303 C C . VAL A 1 181 ? 18.643 -10.353 15.407 1.00 90.88 181 VAL A C 1
ATOM 1305 O O . VAL A 1 181 ? 19.796 -10.783 15.380 1.00 90.88 181 VAL A O 1
ATOM 1308 N N . GLU A 1 182 ? 18.371 -9.066 15.597 1.00 89.12 182 GLU A N 1
ATOM 1309 C CA . GLU A 1 182 ? 19.396 -8.129 16.058 1.00 89.12 182 GLU A CA 1
ATOM 1310 C C . GLU A 1 182 ? 19.574 -8.238 17.570 1.00 89.12 182 GLU A C 1
ATOM 1312 O O . GLU A 1 182 ? 18.602 -8.210 18.329 1.00 89.12 182 GLU A O 1
ATOM 1317 N N . VAL A 1 183 ? 20.828 -8.331 18.008 1.00 84.12 183 VAL A N 1
ATOM 1318 C CA . VAL A 1 183 ? 21.191 -8.431 19.427 1.00 84.12 183 VAL A CA 1
ATOM 1319 C C . VAL A 1 183 ? 22.343 -7.480 19.746 1.00 84.12 183 VAL A C 1
ATOM 1321 O O . VAL A 1 183 ? 23.214 -7.294 18.901 1.00 84.12 183 VAL A O 1
ATOM 1324 N N . PRO A 1 184 ? 22.379 -6.855 20.932 1.00 81.19 184 PRO A N 1
ATOM 1325 C CA . PRO A 1 184 ? 23.506 -6.012 21.313 1.00 81.19 184 PRO A CA 1
ATOM 1326 C C . PRO A 1 184 ? 24.795 -6.834 21.424 1.00 81.19 184 PRO A C 1
ATOM 1328 O O . PRO A 1 184 ? 24.780 -7.999 21.825 1.00 81.19 184 PRO A O 1
ATOM 1331 N N . ALA A 1 185 ? 25.915 -6.209 21.079 1.00 74.25 185 ALA A N 1
ATOM 1332 C CA . ALA A 1 185 ? 27.247 -6.769 21.202 1.00 74.25 185 ALA A CA 1
ATOM 1333 C C . ALA A 1 185 ? 27.628 -7.010 22.674 1.00 74.25 185 ALA A C 1
ATOM 1335 O O . ALA A 1 185 ? 27.311 -6.200 23.544 1.00 74.25 185 ALA A O 1
ATOM 1336 N N . GLY A 1 186 ? 28.321 -8.119 22.945 1.00 70.19 186 GLY A N 1
ATOM 1337 C CA . GLY A 1 186 ? 28.872 -8.440 24.261 1.00 70.19 186 GLY A CA 1
ATOM 1338 C C . GLY A 1 186 ? 29.275 -9.914 24.404 1.00 70.19 186 GLY A C 1
ATOM 1339 O O . GLY A 1 186 ? 29.058 -10.707 23.484 1.00 70.19 186 GLY A O 1
ATOM 1340 N N . PRO A 1 187 ? 29.817 -10.317 25.569 1.00 60.44 187 PRO A N 1
ATOM 1341 C CA . PRO A 1 187 ? 30.446 -11.628 25.757 1.00 60.44 187 PRO A CA 1
ATOM 1342 C C . PRO A 1 187 ? 29.488 -12.838 25.721 1.00 60.44 187 PRO A C 1
ATOM 1344 O O . PRO A 1 187 ? 29.966 -13.968 25.683 1.00 60.44 187 PRO A O 1
ATOM 1347 N N . ALA A 1 188 ? 28.160 -12.637 25.710 1.00 63.44 188 ALA A N 1
ATOM 1348 C CA . ALA A 1 188 ? 27.154 -13.698 25.544 1.00 63.44 188 ALA A CA 1
ATOM 1349 C C . ALA A 1 188 ? 25.746 -13.120 25.258 1.00 63.44 188 ALA A C 1
ATOM 1351 O O . ALA A 1 188 ? 24.922 -13.031 26.174 1.00 63.44 188 ALA A O 1
ATOM 1352 N N . PRO A 1 189 ? 25.430 -12.691 24.022 1.00 65.56 189 PRO A N 1
ATOM 1353 C CA . PRO A 1 189 ? 24.099 -12.174 23.720 1.00 65.56 189 PRO A CA 1
ATOM 1354 C C . PRO A 1 189 ? 23.050 -13.295 23.786 1.00 65.56 189 PRO A C 1
ATOM 1356 O O . PRO A 1 189 ? 23.230 -14.366 23.205 1.00 65.56 189 PRO A O 1
ATOM 1359 N N . ALA A 1 190 ? 21.932 -13.045 24.475 1.00 72.31 190 ALA A N 1
ATOM 1360 C CA . ALA A 1 190 ? 20.806 -13.973 24.525 1.00 72.31 190 ALA A CA 1
ATOM 1361 C C . ALA A 1 190 ? 20.092 -14.004 23.164 1.00 72.31 190 ALA A C 1
ATOM 1363 O O . ALA A 1 190 ? 19.313 -13.108 22.840 1.00 72.31 190 ALA A O 1
ATOM 1364 N N . VAL A 1 191 ? 20.363 -15.036 22.364 1.00 78.12 191 VAL A N 1
ATOM 1365 C CA . VAL A 1 191 ? 19.646 -15.284 21.108 1.00 78.12 191 VAL A CA 1
ATOM 1366 C C . VAL A 1 191 ? 18.521 -16.286 21.349 1.00 78.12 191 VAL A C 1
ATOM 1368 O O . VAL A 1 191 ? 18.766 -17.356 21.911 1.00 78.12 191 VAL A O 1
ATOM 1371 N N . PRO A 1 192 ? 17.283 -15.971 20.936 1.00 80.62 192 PRO A N 1
ATOM 1372 C CA . PRO A 1 192 ? 16.175 -16.902 21.064 1.00 80.62 192 PRO A CA 1
ATOM 1373 C C . PRO A 1 192 ? 16.369 -18.163 20.226 1.00 80.62 192 PRO A C 1
ATOM 1375 O O . PRO A 1 192 ? 16.847 -18.105 19.097 1.00 80.62 192 PRO A O 1
ATOM 1378 N N . ALA A 1 193 ? 15.868 -19.289 20.730 1.00 82.56 193 ALA A N 1
ATOM 1379 C CA . ALA A 1 193 ? 15.975 -20.589 20.068 1.00 82.56 193 ALA A CA 1
ATOM 1380 C C . ALA A 1 193 ? 15.291 -20.674 18.686 1.00 82.56 193 ALA A C 1
ATOM 1382 O O . ALA A 1 193 ? 15.597 -21.580 17.918 1.00 82.56 193 ALA A O 1
ATOM 1383 N N . PHE A 1 194 ? 14.361 -19.766 18.360 1.00 83.94 194 PHE A N 1
ATOM 1384 C CA . PHE A 1 194 ? 13.731 -19.721 17.032 1.00 83.94 194 PHE A CA 1
ATOM 1385 C C . PHE A 1 194 ? 14.639 -19.104 15.957 1.00 83.94 194 PHE A C 1
ATOM 1387 O O . PHE A 1 194 ? 14.368 -19.261 14.766 1.00 83.94 194 PHE A O 1
ATOM 1394 N N . ALA A 1 195 ? 15.669 -18.350 16.351 1.00 89.25 195 ALA A N 1
ATOM 1395 C CA . ALA A 1 195 ? 16.496 -17.610 15.412 1.00 89.25 195 ALA A CA 1
ATOM 1396 C C . ALA A 1 195 ? 17.416 -18.561 14.641 1.00 89.25 195 ALA A C 1
ATOM 1398 O O . ALA A 1 195 ? 18.138 -19.369 15.222 1.00 89.25 195 ALA A O 1
ATOM 1399 N N . THR A 1 196 ? 17.429 -18.436 13.316 1.00 91.69 196 THR A N 1
ATOM 1400 C CA . THR A 1 196 ? 18.410 -19.118 12.459 1.00 91.69 196 THR A CA 1
ATOM 1401 C C . THR A 1 196 ? 19.653 -18.271 12.246 1.00 91.69 196 THR A C 1
ATOM 1403 O O . THR A 1 196 ? 20.710 -18.795 11.889 1.00 91.69 196 THR A O 1
ATOM 1406 N N . GLU A 1 197 ? 19.517 -16.956 12.420 1.00 92.25 197 GLU A N 1
ATOM 1407 C CA . GLU A 1 197 ? 20.575 -15.979 12.200 1.00 92.25 197 GLU A CA 1
ATOM 1408 C C . GLU A 1 197 ? 20.579 -14.931 13.312 1.00 92.25 197 GLU A C 1
ATOM 1410 O O . GLU A 1 197 ? 19.530 -14.526 13.813 1.00 92.25 197 GLU A O 1
ATOM 1415 N N . ALA A 1 198 ? 21.766 -14.477 13.688 1.00 90.12 198 ALA A N 1
ATOM 1416 C CA . ALA A 1 198 ? 21.965 -13.433 14.676 1.00 90.12 198 ALA A CA 1
ATOM 1417 C C . ALA A 1 198 ? 22.815 -12.310 14.083 1.00 90.12 198 ALA A C 1
ATOM 1419 O O . ALA A 1 198 ? 23.819 -12.563 13.412 1.00 90.12 198 ALA A O 1
ATOM 1420 N N . TYR A 1 199 ? 22.428 -11.079 14.398 1.00 91.94 199 TYR A N 1
ATOM 1421 C CA . TYR A 1 199 ? 23.042 -9.849 13.915 1.00 91.94 199 TYR A CA 1
ATOM 1422 C C . TYR A 1 199 ? 23.530 -9.014 15.111 1.00 91.94 199 TYR A C 1
ATOM 1424 O O . TYR A 1 199 ? 22.808 -8.129 15.582 1.00 91.94 199 TYR A O 1
ATOM 1432 N N . PRO A 1 200 ? 24.716 -9.326 15.679 1.00 89.12 200 PRO A N 1
ATOM 1433 C CA . PRO A 1 200 ? 25.273 -8.570 16.794 1.00 89.12 200 PRO A CA 1
ATOM 1434 C C . PRO A 1 200 ? 25.619 -7.136 16.381 1.00 89.12 200 PRO A C 1
ATOM 1436 O O . PRO A 1 200 ? 26.459 -6.943 15.502 1.00 89.12 200 PRO A O 1
ATOM 1439 N N . TYR A 1 201 ? 25.009 -6.133 17.015 1.00 88.12 201 TYR A N 1
ATOM 1440 C CA . TYR A 1 201 ? 25.269 -4.715 16.746 1.00 88.12 201 TYR A CA 1
ATOM 1441 C C . TYR A 1 201 ? 26.062 -4.047 17.871 1.00 88.12 201 TYR A C 1
ATOM 1443 O O . TYR A 1 201 ? 25.944 -4.417 19.031 1.00 88.12 201 TYR A O 1
ATOM 1451 N N . GLY A 1 202 ? 26.842 -3.018 17.543 1.00 85.31 202 GLY A N 1
ATOM 1452 C CA . GLY A 1 202 ? 27.687 -2.290 18.504 1.00 85.31 202 GLY A CA 1
ATOM 1453 C C . GLY A 1 202 ? 29.049 -1.900 17.932 1.00 85.31 202 GLY A C 1
ATOM 1454 O O . GLY A 1 202 ? 29.779 -1.117 18.538 1.00 85.31 202 GLY A O 1
ATOM 1455 N N . LEU A 1 203 ? 29.376 -2.411 16.742 1.00 91.25 203 LEU A N 1
ATOM 1456 C CA . LEU A 1 203 ? 30.522 -1.974 15.962 1.00 91.25 203 LEU A CA 1
ATOM 1457 C C . LEU A 1 203 ? 30.154 -0.762 15.108 1.00 91.25 203 LEU A C 1
ATOM 1459 O O . LEU A 1 203 ? 29.107 -0.733 14.456 1.00 91.25 203 LEU A O 1
ATOM 1463 N N . MET A 1 204 ? 31.052 0.218 15.069 1.00 93.25 204 MET A N 1
ATOM 1464 C CA . MET A 1 204 ? 30.891 1.430 14.275 1.00 93.25 204 MET A CA 1
ATOM 1465 C C . MET A 1 204 ? 32.074 1.665 13.337 1.00 93.25 204 MET A C 1
ATOM 1467 O O . MET A 1 204 ? 33.221 1.377 13.678 1.00 93.25 204 MET A O 1
ATOM 1471 N N . LEU A 1 205 ? 31.802 2.245 12.171 1.00 95.69 205 LEU A N 1
ATOM 1472 C CA . LEU A 1 205 ? 32.813 2.785 11.269 1.00 95.69 205 LEU A CA 1
ATOM 1473 C C . LEU A 1 205 ? 33.567 3.925 11.971 1.00 95.69 205 LEU A C 1
ATOM 1475 O O . LEU A 1 205 ? 32.979 4.952 12.318 1.00 95.69 205 LEU A O 1
ATOM 1479 N N . GLY A 1 206 ? 34.864 3.725 12.185 1.00 91.19 206 GLY A N 1
ATOM 1480 C CA . GLY A 1 206 ? 35.784 4.729 12.706 1.00 91.19 206 GLY A CA 1
ATOM 1481 C C . GLY A 1 206 ? 36.524 5.479 11.598 1.00 91.19 206 GLY A C 1
ATOM 1482 O O . GLY A 1 206 ? 36.425 5.158 10.411 1.00 91.19 206 GLY A O 1
ATOM 1483 N N . GLU A 1 207 ? 37.303 6.481 11.998 1.00 88.44 207 GLU A N 1
ATOM 1484 C CA . GLU A 1 207 ? 38.180 7.227 11.092 1.00 88.44 207 GLU A CA 1
ATOM 1485 C C . GLU A 1 207 ? 39.218 6.304 10.436 1.00 88.44 207 GLU A C 1
ATOM 1487 O O . GLU A 1 207 ? 39.579 5.255 10.982 1.00 88.44 207 GLU A O 1
ATOM 1492 N N . GLN A 1 208 ? 39.704 6.685 9.250 1.00 90.12 208 GLN A N 1
ATOM 1493 C CA . GLN A 1 208 ? 40.729 5.937 8.503 1.00 90.12 208 GLN A CA 1
ATOM 1494 C C . GLN A 1 208 ? 40.373 4.451 8.257 1.00 90.12 208 GLN A C 1
ATOM 1496 O O . GLN A 1 208 ? 41.249 3.606 8.076 1.00 90.12 208 GLN A O 1
ATOM 1501 N N . GLY A 1 209 ? 39.078 4.114 8.251 1.00 91.19 209 GLY A N 1
ATOM 1502 C CA . GLY A 1 209 ? 38.580 2.768 7.963 1.00 91.19 209 GLY A CA 1
ATOM 1503 C C . GLY A 1 209 ? 38.670 1.809 9.151 1.00 91.19 209 GLY A C 1
ATOM 1504 O O . GLY A 1 209 ? 38.505 0.599 8.985 1.00 91.19 209 GLY A O 1
ATOM 1505 N N . THR A 1 210 ? 38.933 2.318 10.355 1.00 94.06 210 THR A N 1
ATOM 1506 C CA . THR A 1 210 ? 38.948 1.525 11.591 1.00 94.06 210 THR A CA 1
ATOM 1507 C C . THR A 1 210 ? 37.541 1.069 12.005 1.00 94.06 210 THR A C 1
ATOM 1509 O O . THR A 1 210 ? 36.534 1.544 11.482 1.00 94.06 210 THR A O 1
ATOM 1512 N N . LEU A 1 211 ? 37.467 0.105 12.931 1.00 93.19 211 LEU A N 1
ATOM 1513 C CA . LEU A 1 211 ? 36.217 -0.344 13.555 1.00 93.19 211 LEU A CA 1
ATOM 1514 C C . LEU A 1 211 ? 36.236 0.009 15.046 1.00 93.19 211 LEU A C 1
ATOM 1516 O O . LEU A 1 211 ? 37.077 -0.501 15.790 1.00 93.19 211 LEU A O 1
ATOM 1520 N N . ASN A 1 212 ? 35.318 0.856 15.482 1.00 90.94 212 ASN A N 1
ATOM 1521 C CA . ASN A 1 212 ? 35.134 1.215 16.885 1.00 90.94 212 ASN A CA 1
ATOM 1522 C C . ASN A 1 212 ? 34.088 0.300 17.535 1.00 90.94 212 ASN A C 1
ATOM 1524 O O . ASN A 1 212 ? 33.246 -0.259 16.837 1.00 90.94 212 ASN A O 1
ATOM 1528 N N . GLY A 1 213 ? 34.121 0.179 18.862 1.00 86.62 213 GLY A N 1
ATOM 1529 C CA . GLY A 1 213 ? 33.180 -0.646 19.627 1.00 86.62 213 GLY A CA 1
ATOM 1530 C C . GLY A 1 213 ? 33.751 -1.997 20.055 1.00 86.62 213 GLY A C 1
ATOM 1531 O O . GLY A 1 213 ? 34.934 -2.288 19.858 1.00 86.62 213 GLY A O 1
ATOM 1532 N N . ASP A 1 214 ? 32.903 -2.805 20.686 1.00 77.31 214 ASP A N 1
ATOM 1533 C CA . ASP A 1 214 ? 33.294 -4.098 21.236 1.00 77.31 214 ASP A CA 1
ATOM 1534 C C . ASP A 1 214 ? 33.494 -5.137 20.124 1.00 77.31 214 ASP A C 1
ATOM 1536 O O . ASP A 1 214 ? 32.564 -5.515 19.412 1.00 77.31 214 ASP A O 1
ATOM 1540 N N . ARG A 1 215 ? 34.743 -5.589 19.981 1.00 75.94 215 ARG A N 1
ATOM 1541 C CA . ARG A 1 215 ? 35.151 -6.635 19.036 1.00 75.94 215 ARG A CA 1
ATOM 1542 C C . ARG A 1 215 ? 35.202 -8.020 19.682 1.00 75.94 215 ARG A C 1
ATOM 1544 O O . ARG A 1 215 ? 35.428 -8.994 18.968 1.00 75.94 215 ARG A O 1
ATOM 1551 N N . SER A 1 216 ? 35.015 -8.115 21.005 1.00 65.50 216 SER A N 1
ATOM 1552 C CA . SER A 1 216 ? 34.935 -9.364 21.773 1.00 65.50 216 SER A CA 1
ATOM 1553 C C . SER A 1 216 ? 33.567 -10.014 21.589 1.00 65.50 216 SER A C 1
ATOM 1555 O O . SER A 1 216 ? 32.767 -10.238 22.489 1.00 65.50 216 SER A O 1
ATOM 1557 N N . LEU A 1 217 ? 33.291 -10.305 20.335 1.00 64.19 217 LEU A N 1
ATOM 1558 C CA . LEU A 1 217 ? 32.135 -11.044 19.918 1.00 64.19 217 LEU A CA 1
ATOM 1559 C C . LEU A 1 217 ? 32.664 -12.440 19.558 1.00 64.19 217 LEU A C 1
ATOM 1561 O O . LEU A 1 217 ? 33.563 -12.562 18.729 1.00 64.19 217 LEU A O 1
ATOM 1565 N N . VAL A 1 218 ? 32.101 -13.464 20.212 1.00 53.50 218 VAL A N 1
ATOM 1566 C CA . VAL A 1 218 ? 32.142 -14.912 19.897 1.00 53.50 218 VAL A CA 1
ATOM 1567 C C . VAL A 1 218 ? 32.891 -15.829 20.866 1.00 53.50 218 VAL A C 1
ATOM 1569 O O . VAL A 1 218 ? 34.111 -15.804 20.989 1.00 53.50 218 VAL A O 1
ATOM 1572 N N . ALA A 1 219 ? 32.125 -16.804 21.374 1.00 45.06 219 ALA A N 1
ATOM 1573 C CA . ALA A 1 219 ? 32.491 -18.217 21.314 1.00 45.06 219 ALA A CA 1
ATOM 1574 C C . ALA A 1 219 ? 31.219 -19.078 21.150 1.00 45.06 219 ALA A C 1
ATOM 1576 O O . ALA A 1 219 ? 30.405 -19.170 22.059 1.00 45.06 219 ALA A O 1
ATOM 1577 N N . ALA A 1 220 ? 31.094 -19.716 19.983 1.00 44.00 220 ALA A N 1
ATOM 1578 C CA . ALA A 1 220 ? 30.077 -20.688 19.563 1.00 44.00 220 ALA A CA 1
ATOM 1579 C C . ALA A 1 220 ? 28.658 -20.152 19.276 1.00 44.00 220 ALA A C 1
ATOM 1581 O O . ALA A 1 220 ? 27.947 -19.694 20.157 1.00 44.00 220 ALA A O 1
ATOM 1582 N N . ALA A 1 221 ? 28.242 -20.275 18.010 1.00 51.41 221 ALA A N 1
ATOM 1583 C CA . ALA A 1 221 ? 26.863 -20.427 17.543 1.00 51.41 221 ALA A CA 1
ATOM 1584 C C . ALA A 1 221 ? 25.788 -20.376 18.644 1.00 51.41 221 ALA A C 1
ATOM 1586 O O . ALA A 1 221 ? 25.536 -21.362 19.331 1.00 51.41 221 ALA A O 1
ATOM 1587 N N . VAL A 1 222 ? 25.160 -19.210 18.742 1.00 50.50 222 VAL A N 1
ATOM 1588 C CA . VAL A 1 222 ? 23.999 -18.780 19.531 1.00 50.50 222 VAL A CA 1
ATOM 1589 C C . VAL A 1 222 ? 22.823 -19.777 19.518 1.00 50.50 222 VAL A C 1
ATOM 1591 O O . VAL A 1 222 ? 21.766 -19.514 18.966 1.00 50.50 222 VAL A O 1
ATOM 1594 N N . ALA A 1 223 ? 23.027 -20.963 20.096 1.00 56.75 223 ALA A N 1
ATOM 1595 C CA . ALA A 1 223 ? 22.179 -22.148 19.939 1.00 56.75 223 ALA A CA 1
ATOM 1596 C C . ALA A 1 223 ? 22.078 -22.681 18.487 1.00 56.75 223 ALA A C 1
ATOM 1598 O O . ALA A 1 223 ? 21.036 -23.183 18.078 1.00 56.75 223 ALA A O 1
ATOM 1599 N N . GLY A 1 224 ? 23.159 -22.599 17.697 1.00 69.81 224 GLY A N 1
ATOM 1600 C CA . GLY A 1 224 ? 23.185 -23.111 16.313 1.00 69.81 224 GLY A CA 1
ATOM 1601 C C . GLY A 1 224 ? 22.842 -22.093 15.213 1.00 69.81 224 GLY A C 1
ATOM 1602 O O . GLY A 1 224 ? 22.850 -22.458 14.037 1.00 69.81 224 GLY A O 1
ATOM 1603 N N . ALA A 1 225 ? 22.598 -20.824 15.560 1.00 84.19 225 ALA A N 1
ATOM 1604 C CA . ALA A 1 225 ? 22.367 -19.751 14.590 1.00 84.19 225 ALA A CA 1
ATOM 1605 C C . ALA A 1 225 ? 23.658 -19.266 13.899 1.00 84.19 225 ALA A C 1
ATOM 1607 O O . ALA A 1 225 ? 24.740 -19.228 14.496 1.00 84.19 225 ALA A O 1
ATOM 1608 N N . LYS A 1 226 ? 23.532 -18.840 12.637 1.00 89.38 226 LYS A N 1
ATOM 1609 C CA . LYS A 1 226 ? 24.602 -18.183 11.868 1.00 89.38 226 LYS A CA 1
ATOM 1610 C C . LYS A 1 226 ? 24.760 -16.727 12.315 1.00 89.38 226 LYS A C 1
ATOM 1612 O O . LYS A 1 226 ? 23.765 -16.028 12.446 1.00 89.38 226 LYS A O 1
ATOM 1617 N N . ALA A 1 227 ? 25.985 -16.248 12.512 1.00 89.12 227 ALA A N 1
ATOM 1618 C CA . ALA A 1 227 ? 26.228 -14.897 13.024 1.00 89.12 227 ALA A CA 1
ATOM 1619 C C . ALA A 1 227 ? 26.847 -13.953 11.978 1.00 89.12 227 ALA A C 1
ATOM 1621 O O . ALA A 1 227 ? 27.819 -14.325 11.313 1.00 89.12 227 ALA A O 1
ATOM 1622 N N . PHE A 1 228 ? 26.305 -12.731 11.902 1.00 93.06 228 PHE A N 1
ATOM 1623 C CA . PHE A 1 228 ? 26.737 -11.624 11.042 1.00 93.06 228 PHE A CA 1
ATOM 1624 C C . PHE A 1 228 ? 26.929 -10.349 11.890 1.00 93.06 228 PHE A C 1
ATOM 1626 O O . PHE A 1 228 ? 25.956 -9.639 12.135 1.00 93.06 228 PHE A O 1
ATOM 1633 N N . PRO A 1 229 ? 28.139 -10.039 12.395 1.00 92.12 229 PRO A N 1
ATOM 1634 C CA . PRO A 1 229 ? 28.394 -8.783 13.095 1.00 92.12 229 PRO A CA 1
ATOM 1635 C C . PRO A 1 229 ? 28.026 -7.585 12.214 1.00 92.12 229 PRO A C 1
ATOM 1637 O O . PRO A 1 229 ? 28.421 -7.525 11.047 1.00 92.12 229 PRO A O 1
ATOM 1640 N N . VAL A 1 230 ? 27.283 -6.641 12.794 1.00 94.19 230 VAL A N 1
ATOM 1641 C CA . VAL A 1 230 ? 26.767 -5.453 12.111 1.00 94.19 230 VAL A CA 1
ATOM 1642 C C . VAL A 1 230 ? 27.704 -4.277 12.353 1.00 94.19 230 VAL A C 1
ATOM 1644 O O . VAL A 1 230 ? 27.887 -3.844 13.493 1.00 94.19 230 VAL A O 1
ATOM 1647 N N . VAL A 1 231 ? 28.266 -3.726 11.278 1.00 95.75 231 VAL A N 1
ATOM 1648 C CA . VAL A 1 231 ? 29.053 -2.489 11.310 1.00 95.75 231 VAL A CA 1
ATOM 1649 C C . VAL A 1 231 ? 28.164 -1.324 10.883 1.00 95.75 231 VAL A C 1
ATOM 1651 O O . VAL A 1 231 ? 27.706 -1.269 9.741 1.00 95.75 231 VAL A O 1
ATOM 1654 N N . ARG A 1 232 ? 27.931 -0.378 11.796 1.00 95.38 232 ARG A N 1
ATOM 1655 C CA . ARG A 1 232 ? 27.076 0.802 11.579 1.00 95.38 232 ARG A CA 1
ATOM 1656 C C . ARG A 1 232 ? 27.901 2.064 11.359 1.00 95.38 232 ARG A C 1
ATOM 1658 O O . ARG A 1 232 ? 29.046 2.147 11.785 1.00 95.38 232 ARG A O 1
ATOM 1665 N N . ASN A 1 233 ? 27.323 3.095 10.754 1.00 95.56 233 ASN A N 1
ATOM 1666 C CA . ASN A 1 233 ? 27.884 4.455 10.814 1.00 95.56 233 ASN A CA 1
ATOM 1667 C C . ASN A 1 233 ? 27.037 5.394 11.684 1.00 95.56 233 ASN A C 1
ATOM 1669 O O . ASN A 1 233 ? 27.176 6.607 11.578 1.00 95.56 233 ASN A O 1
ATOM 1673 N N . TYR A 1 234 ? 26.159 4.853 12.521 1.00 90.62 234 TYR A N 1
ATOM 1674 C CA . TYR A 1 234 ? 25.302 5.609 13.422 1.00 90.62 234 TYR A CA 1
ATOM 1675 C C . TYR A 1 234 ? 25.305 4.972 14.812 1.00 90.62 234 TYR A C 1
ATOM 1677 O O . TYR A 1 234 ? 25.550 3.771 14.942 1.00 90.62 234 TYR A O 1
ATOM 1685 N N . ASN A 1 235 ? 25.093 5.784 15.846 1.00 85.31 235 ASN A N 1
ATOM 1686 C CA . ASN A 1 235 ? 25.042 5.308 17.231 1.00 85.31 235 ASN A CA 1
ATOM 1687 C C . ASN A 1 235 ? 23.625 4.857 17.632 1.00 85.31 235 ASN A C 1
ATOM 1689 O O . ASN A 1 235 ? 22.676 5.007 16.866 1.00 85.31 235 ASN A O 1
ATOM 1693 N N . ASP A 1 236 ? 23.452 4.365 18.860 1.00 77.06 236 ASP A N 1
ATOM 1694 C CA . ASP A 1 236 ? 22.155 3.873 19.357 1.00 77.06 236 ASP A CA 1
ATOM 1695 C C . ASP A 1 236 ? 21.058 4.952 19.446 1.00 77.06 236 ASP A C 1
ATOM 1697 O O . ASP A 1 236 ? 19.880 4.629 19.581 1.00 77.06 236 ASP A O 1
ATOM 1701 N N . LYS A 1 237 ? 21.417 6.239 19.339 1.00 74.94 237 LYS A N 1
ATOM 1702 C CA . LYS A 1 237 ? 20.457 7.351 19.243 1.00 74.94 237 LYS A CA 1
ATOM 1703 C C . LYS A 1 237 ? 20.023 7.643 17.802 1.00 74.94 237 LYS A C 1
ATOM 1705 O O . LYS A 1 237 ? 19.146 8.480 17.599 1.00 74.94 237 LYS A O 1
ATOM 1710 N N . GLY A 1 238 ? 20.622 6.974 16.815 1.00 77.31 238 GLY A N 1
ATOM 1711 C CA . GLY A 1 238 ? 20.399 7.200 15.386 1.00 77.31 238 GLY A CA 1
ATOM 1712 C C . GLY A 1 238 ? 21.248 8.327 14.788 1.00 77.31 238 GLY A C 1
ATOM 1713 O O . GLY A 1 238 ? 21.020 8.717 13.646 1.00 77.31 238 GLY A O 1
ATOM 1714 N N . GLU A 1 239 ? 22.221 8.868 15.525 1.00 84.00 239 GLU A N 1
ATOM 1715 C CA . GLU A 1 239 ? 23.064 9.966 15.041 1.00 84.00 239 GLU A CA 1
ATOM 1716 C C . GLU A 1 239 ? 24.100 9.430 14.045 1.00 84.00 239 GLU A C 1
ATOM 1718 O O . GLU A 1 239 ? 24.934 8.593 14.396 1.00 84.00 239 GLU A O 1
ATOM 1723 N N . ILE A 1 240 ? 24.043 9.909 12.798 1.00 89.19 240 ILE A N 1
ATOM 1724 C CA . ILE A 1 240 ? 24.895 9.448 11.693 1.00 89.19 240 ILE A CA 1
ATOM 1725 C C . ILE A 1 240 ? 26.266 10.137 11.735 1.00 89.19 240 ILE A C 1
ATOM 1727 O O . ILE A 1 240 ? 26.375 11.362 11.696 1.00 89.19 240 ILE A O 1
ATOM 1731 N N . SER A 1 241 ? 27.332 9.340 11.698 1.00 90.81 241 SER A N 1
ATOM 1732 C CA . SER A 1 241 ? 28.714 9.775 11.490 1.00 90.81 241 SER A CA 1
ATOM 1733 C C . SER A 1 241 ? 28.992 10.002 9.998 1.00 90.81 241 SER A C 1
ATOM 1735 O O . SER A 1 241 ? 29.573 9.167 9.298 1.00 90.81 241 SER A O 1
ATOM 1737 N N . ALA A 1 242 ? 28.549 11.154 9.486 1.00 90.25 242 ALA A N 1
ATOM 1738 C CA . ALA A 1 242 ? 28.712 11.514 8.075 1.00 90.25 242 ALA A CA 1
ATOM 1739 C C . ALA A 1 242 ? 30.189 11.687 7.659 1.00 90.25 242 ALA A C 1
ATOM 1741 O O . ALA A 1 242 ? 30.542 11.396 6.518 1.00 90.25 242 ALA A O 1
ATOM 1742 N N . GLY A 1 243 ? 31.059 12.127 8.579 1.00 91.31 243 GLY A N 1
ATOM 1743 C CA . GLY A 1 243 ? 32.491 12.323 8.317 1.00 91.31 243 GLY A CA 1
ATOM 1744 C C . GLY A 1 243 ? 33.215 11.019 7.976 1.00 91.31 243 GLY A C 1
ATOM 1745 O O . GLY A 1 243 ? 33.826 10.916 6.917 1.00 91.31 243 GLY A O 1
ATOM 1746 N N . ALA A 1 244 ? 33.059 9.988 8.813 1.00 92.31 244 ALA A N 1
ATOM 1747 C CA . ALA A 1 244 ? 33.694 8.690 8.580 1.00 92.31 244 ALA A CA 1
ATOM 1748 C C . ALA A 1 244 ? 33.186 8.017 7.291 1.00 92.31 244 ALA A C 1
ATOM 1750 O O . ALA A 1 244 ? 33.964 7.416 6.549 1.00 92.31 244 ALA A O 1
ATOM 1751 N N . LEU A 1 245 ? 31.891 8.167 6.980 1.00 95.00 245 LEU A N 1
ATOM 1752 C CA . LEU A 1 245 ? 31.322 7.684 5.719 1.00 95.00 245 LEU A CA 1
ATOM 1753 C C . LEU A 1 245 ? 31.908 8.427 4.508 1.00 95.00 245 LEU A C 1
ATOM 1755 O O . LEU A 1 245 ? 32.257 7.799 3.509 1.00 95.00 245 LEU A O 1
ATOM 1759 N N . LYS A 1 246 ? 32.045 9.755 4.596 1.00 93.81 246 LYS A N 1
ATOM 1760 C CA . LYS A 1 246 ? 32.653 10.573 3.540 1.00 93.81 246 LYS A CA 1
ATOM 1761 C C . LYS A 1 246 ? 34.092 10.137 3.256 1.00 93.81 246 LYS A C 1
ATOM 1763 O O . LYS A 1 246 ? 34.445 9.988 2.087 1.00 93.81 246 LYS A O 1
ATOM 1768 N N . ASP A 1 247 ? 34.892 9.896 4.291 1.00 93.69 247 ASP A N 1
ATOM 1769 C CA . ASP A 1 247 ? 36.281 9.450 4.140 1.00 93.69 247 ASP A CA 1
ATOM 1770 C C . ASP A 1 247 ? 36.364 8.060 3.495 1.00 93.69 247 ASP A C 1
ATOM 1772 O O . ASP A 1 247 ? 37.148 7.853 2.567 1.00 93.69 247 ASP A O 1
ATOM 1776 N N . LEU A 1 248 ? 35.505 7.128 3.930 1.00 97.00 248 LEU A N 1
ATOM 1777 C CA . LEU A 1 248 ? 35.418 5.776 3.370 1.00 97.00 248 LEU A CA 1
ATOM 1778 C C . LEU A 1 248 ? 35.099 5.789 1.870 1.00 97.00 248 LEU A C 1
ATOM 1780 O O . LEU A 1 248 ? 35.717 5.068 1.084 1.00 97.00 248 LEU A O 1
ATOM 1784 N N . LEU A 1 249 ? 34.120 6.597 1.459 1.00 96.19 249 LEU A N 1
ATOM 1785 C CA . LEU A 1 249 ? 33.702 6.671 0.059 1.00 96.19 249 LEU A CA 1
ATOM 1786 C C . LEU A 1 249 ? 34.667 7.519 -0.784 1.00 96.19 249 LEU A C 1
ATOM 1788 O O . LEU A 1 249 ? 34.785 7.289 -1.988 1.00 96.19 249 LEU A O 1
ATOM 1792 N N . GLY A 1 250 ? 35.374 8.470 -0.169 1.00 95.56 250 GLY A N 1
ATOM 1793 C CA . GLY A 1 250 ? 36.286 9.401 -0.833 1.00 95.56 250 GLY A CA 1
ATOM 1794 C C . GLY A 1 250 ? 37.728 8.919 -1.020 1.00 95.56 250 GLY A C 1
ATOM 1795 O O . GLY A 1 250 ? 38.429 9.504 -1.842 1.00 95.56 250 GLY A O 1
ATOM 1796 N N . SER A 1 251 ? 38.181 7.886 -0.300 1.00 96.81 251 SER A N 1
ATOM 1797 C CA . SER A 1 251 ? 39.579 7.431 -0.321 1.00 96.81 251 SER A CA 1
ATOM 1798 C C . SER A 1 251 ? 39.705 5.915 -0.464 1.00 96.81 251 SER A C 1
ATOM 1800 O O . SER A 1 251 ? 39.240 5.158 0.388 1.00 96.81 251 SER A O 1
ATOM 1802 N N . ASP A 1 252 ? 40.405 5.465 -1.508 1.00 96.19 252 ASP A N 1
ATOM 1803 C CA . ASP A 1 252 ? 40.665 4.038 -1.744 1.00 96.19 252 ASP A CA 1
ATOM 1804 C C . ASP A 1 252 ? 41.481 3.412 -0.601 1.00 96.19 252 ASP A C 1
ATOM 1806 O O . ASP A 1 252 ? 41.178 2.310 -0.158 1.00 96.19 252 ASP A O 1
ATOM 1810 N N . ALA A 1 253 ? 42.441 4.147 -0.026 1.00 96.81 253 ALA A N 1
ATOM 1811 C CA . ALA A 1 253 ? 43.237 3.662 1.103 1.00 96.81 253 ALA A CA 1
ATOM 1812 C C . ALA A 1 253 ? 42.382 3.402 2.359 1.00 96.81 253 ALA A C 1
ATOM 1814 O O . ALA A 1 253 ? 42.571 2.394 3.045 1.00 96.81 253 ALA A O 1
ATOM 1815 N N . VAL A 1 254 ? 41.424 4.294 2.642 1.00 97.69 254 VAL A N 1
ATOM 1816 C CA . VAL A 1 254 ? 40.475 4.158 3.762 1.00 97.69 254 VAL A CA 1
ATOM 1817 C C . VAL A 1 254 ? 39.516 2.997 3.502 1.00 97.69 254 VAL A C 1
ATOM 1819 O O . VAL A 1 254 ? 39.257 2.191 4.398 1.00 97.69 254 VAL A O 1
ATOM 1822 N N . ARG A 1 255 ? 39.036 2.870 2.260 1.00 97.81 255 ARG A N 1
ATOM 1823 C CA . ARG A 1 255 ? 38.188 1.764 1.812 1.00 97.81 255 ARG A CA 1
ATOM 1824 C C . ARG A 1 255 ? 38.870 0.413 2.003 1.00 97.81 255 ARG A C 1
ATOM 1826 O O . ARG A 1 255 ? 38.308 -0.469 2.649 1.00 97.81 255 ARG A O 1
ATOM 1833 N N . ASP A 1 256 ? 40.099 0.276 1.519 1.00 97.62 256 ASP A N 1
ATOM 1834 C CA . ASP A 1 256 ? 40.879 -0.955 1.617 1.00 97.62 256 ASP A CA 1
ATOM 1835 C C . ASP A 1 256 ? 41.213 -1.308 3.070 1.00 97.62 256 ASP A C 1
ATOM 1837 O O . ASP A 1 256 ? 41.189 -2.480 3.455 1.00 97.62 256 ASP A O 1
ATOM 1841 N N . ALA A 1 257 ? 41.515 -0.303 3.902 1.00 98.06 257 ALA A N 1
ATOM 1842 C CA . ALA A 1 257 ? 41.725 -0.503 5.332 1.00 98.06 257 ALA A CA 1
ATOM 1843 C C . ALA A 1 257 ? 40.462 -1.046 6.011 1.00 98.06 257 ALA A C 1
ATOM 1845 O O . ALA A 1 257 ? 40.542 -2.016 6.767 1.00 98.06 257 ALA A O 1
ATOM 1846 N N . ASN A 1 258 ? 39.297 -0.480 5.696 1.00 98.19 258 ASN A N 1
ATOM 1847 C CA . ASN A 1 258 ? 38.031 -0.951 6.235 1.00 98.19 258 ASN A CA 1
ATOM 1848 C C . ASN A 1 258 ? 37.684 -2.372 5.779 1.00 98.19 258 ASN A C 1
ATOM 1850 O O . ASN A 1 258 ? 37.344 -3.204 6.619 1.00 98.19 258 ASN A O 1
ATOM 1854 N N . VAL A 1 259 ? 37.858 -2.682 4.490 1.00 98.62 259 VAL A N 1
ATOM 1855 C CA . VAL A 1 259 ? 37.665 -4.041 3.960 1.00 98.62 259 VAL A CA 1
ATOM 1856 C C . VAL A 1 259 ? 38.550 -5.043 4.707 1.00 98.62 259 VAL A C 1
ATOM 1858 O O . VAL A 1 259 ? 38.046 -6.053 5.195 1.00 98.62 259 VAL A O 1
ATOM 1861 N N . ARG A 1 260 ? 39.846 -4.748 4.891 1.00 98.12 260 ARG A N 1
ATOM 1862 C CA . ARG A 1 260 ? 40.753 -5.616 5.667 1.00 98.12 260 ARG A CA 1
ATOM 1863 C C . ARG A 1 260 ? 40.304 -5.792 7.117 1.00 98.12 260 ARG A C 1
ATOM 1865 O O . ARG A 1 260 ? 40.373 -6.902 7.640 1.00 98.12 260 ARG A O 1
ATOM 1872 N N . ASN A 1 261 ? 39.845 -4.722 7.764 1.00 96.88 261 ASN A N 1
ATOM 1873 C CA . ASN A 1 261 ? 39.395 -4.773 9.154 1.00 96.88 261 ASN A CA 1
ATOM 1874 C C . ASN A 1 261 ? 38.131 -5.627 9.323 1.00 96.88 261 ASN A C 1
ATOM 1876 O O . ASN A 1 261 ? 38.060 -6.410 10.269 1.00 96.88 261 ASN A O 1
ATOM 1880 N N . ILE A 1 262 ? 37.164 -5.523 8.405 1.00 96.75 262 ILE A N 1
ATOM 1881 C CA . ILE A 1 262 ? 35.945 -6.345 8.432 1.00 96.75 262 ILE A CA 1
ATOM 1882 C C . ILE A 1 262 ? 36.274 -7.812 8.134 1.00 96.75 262 ILE A C 1
ATOM 1884 O O . ILE A 1 262 ? 35.806 -8.690 8.851 1.00 96.75 262 ILE A O 1
ATOM 1888 N N . VAL A 1 263 ? 37.122 -8.102 7.141 1.00 97.31 263 VAL A N 1
ATOM 1889 C CA . VAL A 1 263 ? 37.546 -9.486 6.851 1.00 97.31 263 VAL A CA 1
ATOM 1890 C C . VAL A 1 263 ? 38.257 -10.106 8.056 1.00 97.31 263 VAL A C 1
ATOM 1892 O O . VAL A 1 263 ? 37.921 -11.219 8.455 1.00 97.31 263 VAL A O 1
ATOM 1895 N N . SER A 1 264 ? 39.170 -9.363 8.691 1.00 94.06 264 SER A N 1
ATOM 1896 C CA . SER A 1 264 ? 39.870 -9.813 9.899 1.00 94.06 264 SER A CA 1
ATOM 1897 C C . SER A 1 264 ? 38.904 -10.096 11.053 1.00 94.06 264 SER A C 1
ATOM 1899 O O . SER A 1 264 ? 38.997 -11.147 11.685 1.00 94.06 264 SER A O 1
ATOM 1901 N N . LEU A 1 265 ? 37.922 -9.218 11.291 1.00 91.00 265 LEU A N 1
ATOM 1902 C CA . LEU A 1 265 ? 36.855 -9.454 12.270 1.00 91.00 265 LEU A CA 1
ATOM 1903 C C . LEU A 1 265 ? 36.108 -10.765 11.976 1.00 91.00 265 LEU A C 1
ATOM 1905 O O . LEU A 1 265 ? 35.924 -11.583 12.876 1.00 91.00 265 LEU A O 1
ATOM 1909 N N . VAL A 1 266 ? 35.709 -10.975 10.718 1.00 91.81 266 VAL A N 1
ATOM 1910 C CA . VAL A 1 266 ? 34.951 -12.159 10.292 1.00 91.81 266 VAL A CA 1
ATOM 1911 C C . VAL A 1 266 ? 35.752 -13.454 10.486 1.00 91.81 266 VAL A C 1
ATOM 1913 O O . VAL A 1 266 ? 35.210 -14.448 10.973 1.00 91.81 266 VAL A O 1
ATOM 1916 N N . GLU A 1 267 ? 37.036 -13.459 10.120 1.00 91.19 267 GLU A N 1
ATOM 1917 C CA . GLU A 1 267 ? 37.916 -14.625 10.257 1.00 91.19 267 GLU A CA 1
ATOM 1918 C C . GLU A 1 267 ? 38.248 -14.922 11.728 1.00 91.19 267 GLU A C 1
ATOM 1920 O O . GLU A 1 267 ? 38.083 -16.059 12.172 1.00 91.19 267 GLU A O 1
ATOM 1925 N N . THR A 1 268 ? 38.665 -13.908 12.494 1.00 87.25 268 THR A N 1
ATOM 1926 C CA . THR A 1 268 ? 39.109 -14.068 13.893 1.00 87.25 268 THR A CA 1
ATOM 1927 C C . THR A 1 268 ? 37.977 -14.429 14.847 1.00 87.25 268 THR A C 1
ATOM 1929 O O . THR A 1 268 ? 38.195 -15.211 15.768 1.00 87.25 268 THR A O 1
ATOM 1932 N N . GLY A 1 269 ? 36.767 -13.917 14.612 1.00 82.69 269 GLY A N 1
ATOM 1933 C CA . GLY A 1 269 ? 35.592 -14.272 15.407 1.00 82.69 269 GLY A CA 1
ATOM 1934 C C . GLY A 1 269 ? 34.808 -15.472 14.871 1.00 82.69 269 GLY A C 1
ATOM 1935 O O . GLY A 1 269 ? 33.762 -15.794 15.414 1.00 82.69 269 GLY A O 1
ATOM 1936 N N . GLY A 1 270 ? 35.263 -16.154 13.814 1.00 82.69 270 GLY A N 1
ATOM 1937 C CA . GLY A 1 270 ? 34.619 -17.388 13.338 1.00 82.69 270 GLY A CA 1
ATOM 1938 C C . GLY A 1 270 ? 33.204 -17.207 12.766 1.00 82.69 270 GLY A C 1
ATOM 1939 O O . GLY A 1 270 ? 32.415 -18.152 12.759 1.00 82.69 270 GLY A O 1
ATOM 1940 N N . TYR A 1 271 ? 32.872 -16.016 12.272 1.00 88.31 271 TYR A N 1
ATOM 1941 C CA . TYR A 1 271 ? 31.551 -15.698 11.723 1.00 88.31 271 TYR A CA 1
ATOM 1942 C C . TYR A 1 271 ? 31.332 -16.297 10.337 1.00 88.31 271 TYR A C 1
ATOM 1944 O O . TYR A 1 271 ? 32.287 -16.604 9.617 1.00 88.31 271 TYR A O 1
ATOM 1952 N N . VAL A 1 272 ? 30.068 -16.417 9.919 1.00 92.62 272 VAL A N 1
ATOM 1953 C CA . VAL A 1 272 ? 29.742 -16.817 8.538 1.00 92.62 272 VAL A CA 1
ATOM 1954 C C . VAL A 1 272 ? 29.892 -15.658 7.549 1.00 92.62 272 VAL A C 1
ATOM 1956 O O . VAL A 1 272 ? 30.045 -15.890 6.353 1.00 92.62 272 VAL A O 1
ATOM 1959 N N . GLY A 1 273 ? 29.873 -14.421 8.041 1.00 95.06 273 GLY A N 1
ATOM 1960 C CA . GLY A 1 273 ? 29.884 -13.206 7.239 1.00 95.06 273 GLY A CA 1
ATOM 1961 C C . GLY A 1 273 ? 29.845 -11.953 8.105 1.00 95.06 273 GLY A C 1
ATOM 1962 O O . GLY A 1 273 ? 30.025 -12.049 9.314 1.00 95.06 273 GLY A O 1
ATOM 1963 N N . ALA A 1 274 ? 29.589 -10.799 7.498 1.00 95.56 274 ALA A N 1
ATOM 1964 C CA . ALA A 1 274 ? 29.325 -9.533 8.191 1.00 95.56 274 ALA A CA 1
ATOM 1965 C C . ALA A 1 274 ? 28.131 -8.812 7.557 1.00 95.56 274 ALA A C 1
ATOM 1967 O O . ALA A 1 274 ? 27.814 -9.060 6.393 1.00 95.56 274 ALA A O 1
ATOM 1968 N N . GLU A 1 275 ? 27.500 -7.908 8.306 1.00 98.00 275 GLU A N 1
ATOM 1969 C CA . GLU A 1 275 ? 26.509 -6.965 7.786 1.00 98.00 275 GLU A CA 1
ATOM 1970 C C . GLU A 1 275 ? 27.048 -5.532 7.853 1.00 98.00 275 GLU A C 1
ATOM 1972 O O . GLU A 1 275 ? 27.620 -5.121 8.863 1.00 98.00 275 GLU A O 1
ATOM 1977 N N . VAL A 1 276 ? 26.859 -4.756 6.785 1.00 98.19 276 VAL A N 1
ATOM 1978 C CA . VAL A 1 276 ? 27.113 -3.309 6.799 1.00 98.19 276 VAL A CA 1
ATOM 1979 C C . VAL A 1 276 ? 25.793 -2.548 6.774 1.00 98.19 276 VAL A C 1
ATOM 1981 O O . VAL A 1 276 ? 24.971 -2.731 5.875 1.00 98.19 276 VAL A O 1
ATOM 1984 N N . ASP A 1 277 ? 25.599 -1.680 7.764 1.00 97.06 277 ASP A N 1
ATOM 1985 C CA . ASP A 1 277 ? 24.412 -0.839 7.912 1.00 97.06 277 ASP A CA 1
ATOM 1986 C C . ASP A 1 277 ? 24.821 0.640 7.940 1.00 97.06 277 ASP A C 1
ATOM 1988 O O . ASP A 1 277 ? 24.923 1.285 8.989 1.00 97.06 277 ASP A O 1
ATOM 1992 N N . PHE A 1 278 ? 25.142 1.160 6.754 1.00 96.94 278 PHE A N 1
ATOM 1993 C CA . PHE A 1 278 ? 25.571 2.542 6.562 1.00 96.94 278 PHE A CA 1
ATOM 1994 C C . PHE A 1 278 ? 24.409 3.405 6.077 1.00 96.94 278 PHE A C 1
ATOM 1996 O O . PHE A 1 278 ? 23.771 3.098 5.077 1.00 96.94 278 PHE A O 1
ATOM 2003 N N . ARG A 1 279 ? 24.154 4.501 6.796 1.00 93.12 279 ARG A N 1
ATOM 2004 C CA . ARG A 1 279 ? 23.046 5.442 6.611 1.00 93.12 279 ARG A CA 1
ATOM 2005 C C . ARG A 1 279 ? 23.532 6.787 6.079 1.00 93.12 279 ARG A C 1
ATOM 2007 O O . ARG A 1 279 ? 24.671 7.182 6.314 1.00 93.12 279 ARG A O 1
ATOM 2014 N N . GLY A 1 280 ? 22.643 7.520 5.408 1.00 91.50 280 GLY A N 1
ATOM 2015 C CA . GLY A 1 280 ? 22.934 8.866 4.900 1.00 91.50 280 GLY A CA 1
ATOM 2016 C C . GLY A 1 280 ? 23.747 8.903 3.601 1.00 91.50 280 GLY A C 1
ATOM 2017 O O . GLY A 1 280 ? 24.456 9.875 3.360 1.00 91.50 280 GLY A O 1
ATOM 2018 N N . ILE A 1 281 ? 23.667 7.858 2.772 1.00 95.19 281 ILE A N 1
ATOM 2019 C CA . ILE A 1 281 ? 24.325 7.823 1.460 1.00 95.19 281 ILE A CA 1
ATOM 2020 C C . ILE A 1 281 ? 23.523 8.668 0.464 1.00 95.19 281 ILE A C 1
ATOM 2022 O O . ILE A 1 281 ? 22.381 8.341 0.131 1.00 95.19 281 ILE A O 1
ATOM 2026 N N . ASP A 1 282 ? 24.122 9.758 -0.011 1.00 91.31 282 ASP A N 1
ATOM 2027 C CA . ASP A 1 282 ? 23.529 10.610 -1.042 1.00 91.31 282 ASP A CA 1
ATOM 2028 C C . ASP A 1 282 ? 23.629 9.989 -2.451 1.00 91.31 282 ASP A C 1
ATOM 2030 O O . ASP A 1 282 ? 24.405 9.068 -2.714 1.00 91.31 282 ASP A O 1
ATOM 2034 N N . VAL A 1 283 ? 22.833 10.514 -3.388 1.00 92.44 283 VAL A N 1
ATOM 2035 C CA . VAL A 1 283 ? 22.790 10.034 -4.782 1.00 92.44 283 VAL A CA 1
ATOM 2036 C C . VAL A 1 283 ? 24.141 10.201 -5.492 1.00 92.44 283 VAL A C 1
ATOM 2038 O O . VAL A 1 283 ? 24.492 9.373 -6.329 1.00 92.44 283 VAL A O 1
ATOM 2041 N N . ALA A 1 284 ? 24.929 11.223 -5.143 1.00 94.50 284 ALA A N 1
ATOM 2042 C CA . ALA A 1 284 ? 26.227 11.489 -5.769 1.00 94.50 284 ALA A CA 1
ATOM 2043 C C . ALA A 1 284 ? 27.286 10.430 -5.416 1.00 94.50 284 ALA A C 1
ATOM 2045 O O . ALA A 1 284 ? 28.243 10.232 -6.166 1.00 94.50 284 ALA A O 1
ATOM 2046 N N . ASN A 1 285 ? 27.117 9.734 -4.292 1.00 96.25 285 ASN A N 1
ATOM 2047 C CA . ASN A 1 285 ? 28.008 8.672 -3.843 1.00 96.25 285 ASN A CA 1
ATOM 2048 C C . ASN A 1 285 ? 27.461 7.254 -4.107 1.00 96.25 285 ASN A C 1
ATOM 2050 O O . ASN A 1 285 ? 28.084 6.280 -3.679 1.00 96.25 285 ASN A O 1
ATOM 2054 N N . ARG A 1 286 ? 26.357 7.118 -4.859 1.00 95.62 286 ARG A N 1
ATOM 2055 C CA . ARG A 1 286 ? 25.707 5.834 -5.191 1.00 95.62 286 ARG A CA 1
ATOM 2056 C C . ARG A 1 286 ? 26.661 4.800 -5.795 1.00 95.62 286 ARG A C 1
ATOM 2058 O O . ARG A 1 286 ? 26.742 3.664 -5.319 1.00 95.62 286 ARG A O 1
ATOM 2065 N N . ASP A 1 287 ? 27.424 5.201 -6.807 1.00 95.62 287 ASP A N 1
ATOM 2066 C CA . ASP A 1 287 ? 28.352 4.297 -7.500 1.00 95.62 287 ASP A CA 1
ATOM 2067 C C . ASP A 1 287 ? 29.541 3.923 -6.609 1.00 95.62 287 ASP A C 1
ATOM 2069 O O . ASP A 1 287 ? 29.988 2.777 -6.602 1.00 95.62 287 ASP A O 1
ATOM 2073 N N . LYS A 1 288 ? 30.018 4.868 -5.790 1.00 97.19 288 LYS A N 1
ATOM 2074 C CA . LYS A 1 288 ? 31.122 4.637 -4.847 1.00 97.19 288 LYS A CA 1
ATOM 2075 C C . LYS A 1 288 ? 30.730 3.655 -3.750 1.00 97.19 288 LYS A C 1
ATOM 2077 O O . LYS A 1 288 ? 31.531 2.794 -3.393 1.00 97.19 288 LYS A O 1
ATOM 2082 N N . PHE A 1 289 ? 29.507 3.757 -3.230 1.00 98.12 289 PHE A N 1
ATOM 2083 C CA . PHE A 1 289 ? 29.004 2.797 -2.253 1.00 98.12 289 PHE A CA 1
ATOM 2084 C C . PHE A 1 289 ? 28.825 1.408 -2.870 1.00 98.12 289 PHE A C 1
ATOM 2086 O O . PHE A 1 289 ? 29.271 0.419 -2.290 1.00 98.12 289 PHE A O 1
ATOM 2093 N N . SER A 1 290 ? 28.273 1.333 -4.084 1.00 97.50 290 SER A N 1
ATOM 2094 C CA . SER A 1 290 ? 28.151 0.070 -4.824 1.00 97.50 290 SER A CA 1
ATOM 2095 C C . SER A 1 290 ? 29.521 -0.580 -5.074 1.00 97.50 290 SER A C 1
ATOM 2097 O O . SER A 1 290 ? 29.679 -1.786 -4.886 1.00 97.50 290 SER A O 1
ATOM 2099 N N . ALA A 1 291 ? 30.539 0.218 -5.415 1.00 97.19 291 ALA A N 1
ATOM 2100 C CA . ALA A 1 291 ? 31.916 -0.247 -5.579 1.00 97.19 291 ALA A CA 1
ATOM 2101 C C . ALA A 1 291 ? 32.540 -0.740 -4.262 1.00 97.19 291 ALA A C 1
ATOM 2103 O O . ALA A 1 291 ? 33.227 -1.761 -4.258 1.00 97.19 291 ALA A O 1
ATOM 2104 N N . TYR A 1 292 ? 32.277 -0.062 -3.139 1.00 98.44 292 TYR A N 1
ATOM 2105 C CA . TYR A 1 292 ? 32.695 -0.529 -1.815 1.00 98.44 292 TYR A CA 1
ATOM 2106 C C . TYR A 1 292 ? 32.062 -1.875 -1.450 1.00 98.44 292 TYR A C 1
ATOM 2108 O O . TYR A 1 292 ? 32.781 -2.788 -1.047 1.00 98.44 292 TYR A O 1
ATOM 2116 N N . VAL A 1 293 ? 30.749 -2.029 -1.644 1.00 98.62 293 VAL A N 1
ATOM 2117 C CA . VAL A 1 293 ? 30.047 -3.292 -1.370 1.00 98.62 293 VAL A CA 1
ATOM 2118 C C . VAL A 1 293 ? 30.594 -4.422 -2.240 1.00 98.62 293 VAL A C 1
ATOM 2120 O O . VAL A 1 293 ? 30.831 -5.511 -1.728 1.00 98.62 293 VAL A O 1
ATOM 2123 N N . ASN A 1 294 ? 30.881 -4.163 -3.519 1.00 98.44 294 ASN A N 1
ATOM 2124 C CA . ASN A 1 294 ? 31.535 -5.140 -4.392 1.00 98.44 294 ASN A CA 1
ATOM 2125 C C . ASN A 1 294 ? 32.937 -5.542 -3.891 1.00 98.44 294 ASN A C 1
ATOM 2127 O O . ASN A 1 294 ? 33.258 -6.730 -3.829 1.00 98.44 294 ASN A O 1
ATOM 2131 N N . ALA A 1 295 ? 33.769 -4.571 -3.500 1.00 98.50 295 ALA A N 1
ATOM 2132 C CA . ALA A 1 295 ? 35.111 -4.841 -2.982 1.00 98.50 295 ALA A CA 1
ATOM 2133 C C . ALA A 1 295 ? 35.069 -5.671 -1.687 1.00 98.50 295 ALA A C 1
ATOM 2135 O O . ALA A 1 295 ? 35.820 -6.638 -1.542 1.00 98.50 295 ALA A O 1
ATOM 2136 N N . LEU A 1 296 ? 34.156 -5.334 -0.771 1.00 98.75 296 LEU A N 1
ATOM 2137 C CA . LEU A 1 296 ? 33.966 -6.071 0.474 1.00 98.75 296 LEU A CA 1
ATOM 2138 C C . LEU A 1 296 ? 33.423 -7.486 0.226 1.00 98.75 296 LEU A C 1
ATOM 2140 O O . LEU A 1 296 ? 33.947 -8.439 0.803 1.00 98.75 296 LEU A O 1
ATOM 2144 N N . ALA A 1 297 ? 32.426 -7.635 -0.652 1.00 98.75 297 ALA A N 1
ATOM 2145 C CA . ALA A 1 297 ? 31.876 -8.935 -1.034 1.00 98.75 297 ALA A CA 1
ATOM 2146 C C . ALA A 1 297 ? 32.964 -9.832 -1.630 1.00 98.75 297 ALA A C 1
ATOM 2148 O O . ALA A 1 297 ? 33.178 -10.935 -1.143 1.00 98.75 297 ALA A O 1
ATOM 2149 N N . THR A 1 298 ? 33.734 -9.318 -2.594 1.00 98.69 298 THR A N 1
ATOM 2150 C CA . THR A 1 298 ? 34.853 -10.040 -3.220 1.00 98.69 298 THR A CA 1
ATOM 2151 C C . THR A 1 298 ? 35.867 -10.519 -2.179 1.00 98.69 298 THR A C 1
ATOM 2153 O O . THR A 1 298 ? 36.288 -11.680 -2.194 1.00 98.69 298 THR A O 1
ATOM 2156 N N . ALA A 1 299 ? 36.248 -9.645 -1.243 1.00 98.69 299 ALA A N 1
ATOM 2157 C CA . ALA A 1 299 ? 37.198 -9.988 -0.193 1.00 98.69 299 ALA A CA 1
ATOM 2158 C C . ALA A 1 299 ? 36.648 -11.072 0.753 1.00 98.69 299 ALA A C 1
ATOM 2160 O O . ALA A 1 299 ? 37.363 -12.027 1.057 1.00 98.69 299 ALA A O 1
ATOM 2161 N N . LEU A 1 300 ? 35.381 -10.982 1.166 1.00 98.69 300 LEU A N 1
ATOM 2162 C CA . LEU A 1 300 ? 34.723 -11.990 2.005 1.00 98.69 300 LEU A CA 1
ATOM 2163 C C . LEU A 1 300 ? 34.521 -13.324 1.268 1.00 98.69 300 LEU A C 1
ATOM 2165 O O . LEU A 1 300 ? 34.858 -14.379 1.810 1.00 98.69 300 LEU A O 1
ATOM 2169 N N . HIS A 1 301 ? 34.068 -13.303 0.013 1.00 98.50 301 HIS A N 1
ATOM 2170 C CA . HIS A 1 301 ? 33.889 -14.499 -0.818 1.00 98.50 301 HIS A CA 1
ATOM 2171 C C . HIS A 1 301 ? 35.208 -15.245 -1.032 1.00 98.50 301 HIS A C 1
ATOM 2173 O O . HIS A 1 301 ? 35.224 -16.474 -0.966 1.00 98.50 301 HIS A O 1
ATOM 2179 N N . SER A 1 302 ? 36.337 -14.533 -1.169 1.00 98.06 302 SER A N 1
ATOM 2180 C CA . SER A 1 302 ? 37.677 -15.149 -1.242 1.00 98.06 302 SER A CA 1
ATOM 2181 C C . SER A 1 302 ? 38.052 -15.968 0.004 1.00 98.06 302 SER A C 1
ATOM 2183 O O . SER A 1 302 ? 38.952 -16.807 -0.043 1.00 98.06 302 SER A O 1
ATOM 2185 N N . LYS A 1 303 ? 37.344 -15.742 1.118 1.00 97.69 303 LYS A N 1
ATOM 2186 C CA . LYS A 1 303 ? 37.477 -16.447 2.399 1.00 97.69 303 LYS A CA 1
ATOM 2187 C C . LYS A 1 303 ? 36.311 -17.395 2.684 1.00 97.69 303 LYS A C 1
ATOM 2189 O O . LYS A 1 303 ? 36.193 -17.890 3.805 1.00 97.69 303 LYS A O 1
ATOM 2194 N N . ASN A 1 304 ? 35.450 -17.646 1.694 1.00 97.25 304 ASN A N 1
ATOM 2195 C CA . ASN A 1 304 ? 34.208 -18.404 1.843 1.00 97.25 304 ASN A CA 1
ATOM 2196 C C . ASN A 1 304 ? 33.287 -17.821 2.938 1.00 97.25 304 ASN A C 1
ATOM 2198 O O . ASN A 1 304 ? 32.703 -18.550 3.742 1.00 97.25 304 ASN A O 1
ATOM 2202 N N . LYS A 1 305 ? 33.217 -16.487 3.008 1.00 97.50 305 LYS A N 1
ATOM 2203 C CA . LYS A 1 305 ? 32.369 -15.716 3.926 1.00 97.50 305 LYS A CA 1
ATOM 2204 C C . LYS A 1 305 ? 31.323 -14.934 3.145 1.00 97.50 305 LYS A C 1
ATOM 2206 O O . LYS A 1 305 ? 31.523 -14.658 1.971 1.00 97.50 305 LYS A O 1
ATOM 2211 N N . GLN A 1 306 ? 30.238 -14.562 3.811 1.00 98.00 306 GLN A N 1
ATOM 2212 C CA . GLN A 1 306 ? 29.100 -13.869 3.207 1.00 98.00 306 GLN A CA 1
ATOM 2213 C C . GLN A 1 306 ? 29.068 -12.376 3.555 1.00 98.00 306 GLN A C 1
ATOM 2215 O O . GLN A 1 306 ? 29.539 -11.969 4.618 1.00 98.00 306 GLN A O 1
ATOM 2220 N N . LEU A 1 307 ? 28.454 -11.570 2.691 1.00 98.75 307 LEU A N 1
ATOM 2221 C CA . LEU A 1 307 ? 28.148 -10.166 2.957 1.00 98.75 307 LEU A CA 1
ATOM 2222 C C . LEU A 1 307 ? 26.636 -9.926 2.999 1.00 98.75 307 LEU A C 1
ATOM 2224 O O . LEU A 1 307 ? 25.923 -10.225 2.039 1.00 98.75 307 LEU A O 1
ATOM 2228 N N . ALA A 1 308 ? 26.179 -9.309 4.085 1.00 98.69 308 ALA A N 1
ATOM 2229 C CA . ALA A 1 308 ? 24.884 -8.658 4.180 1.00 98.69 308 ALA A CA 1
ATOM 2230 C C . ALA A 1 308 ? 25.032 -7.133 4.068 1.00 98.69 308 ALA A C 1
ATOM 2232 O O . ALA A 1 308 ? 25.998 -6.549 4.562 1.00 98.69 308 ALA A O 1
ATOM 2233 N N . VAL A 1 309 ? 24.075 -6.475 3.422 1.00 98.62 309 VAL A N 1
ATOM 2234 C CA . VAL A 1 309 ? 24.011 -5.010 3.333 1.00 98.62 309 VAL A CA 1
ATOM 2235 C C . VAL A 1 309 ? 22.607 -4.529 3.656 1.00 98.62 309 VAL A C 1
ATOM 2237 O O . VAL A 1 309 ? 21.632 -5.073 3.137 1.00 98.62 309 VAL A O 1
ATOM 2240 N N . VAL A 1 310 ? 22.507 -3.497 4.492 1.00 98.12 310 VAL A N 1
ATOM 2241 C CA . VAL A 1 310 ? 21.231 -2.869 4.838 1.00 98.12 310 VAL A CA 1
ATOM 2242 C C . VAL A 1 310 ? 20.952 -1.674 3.932 1.00 98.12 310 VAL A C 1
ATOM 2244 O O . VAL A 1 310 ? 21.820 -0.836 3.687 1.00 98.12 310 VAL A O 1
ATOM 2247 N N . ILE A 1 311 ? 19.713 -1.582 3.461 1.00 95.25 311 ILE A N 1
ATOM 2248 C CA . ILE A 1 311 ? 19.151 -0.439 2.747 1.00 95.25 311 ILE A CA 1
ATOM 2249 C C . ILE A 1 311 ? 18.011 0.130 3.612 1.00 95.25 311 ILE A C 1
ATOM 2251 O O . ILE A 1 311 ? 17.137 -0.633 4.036 1.00 95.25 311 ILE A O 1
ATOM 2255 N N . PRO A 1 312 ? 17.970 1.445 3.891 1.00 90.75 312 PRO A N 1
ATOM 2256 C CA . PRO A 1 312 ? 16.802 2.076 4.509 1.00 90.75 312 PRO A CA 1
ATOM 2257 C C . PRO A 1 312 ? 15.539 1.869 3.666 1.00 90.75 312 PRO A C 1
ATOM 2259 O O . PRO A 1 312 ? 15.637 1.766 2.444 1.00 90.75 312 PRO A O 1
ATOM 2262 N N . ALA A 1 313 ? 14.355 1.869 4.285 1.00 84.38 313 ALA A N 1
ATOM 2263 C CA . ALA A 1 313 ? 13.097 1.902 3.540 1.00 84.38 313 ALA A CA 1
ATOM 2264 C C . ALA A 1 313 ? 13.136 3.007 2.461 1.00 84.38 313 ALA A C 1
ATOM 2266 O O . ALA A 1 313 ? 13.328 4.176 2.808 1.00 84.38 313 ALA A O 1
ATOM 2267 N N . PRO A 1 314 ? 12.970 2.669 1.169 1.00 86.69 314 PRO A N 1
ATOM 2268 C CA . PRO A 1 314 ? 12.831 3.666 0.122 1.00 86.69 314 PRO A CA 1
ATOM 2269 C C . PRO A 1 314 ? 11.630 4.562 0.401 1.00 86.69 314 PRO A C 1
ATOM 2271 O O . PRO A 1 314 ? 10.569 4.098 0.824 1.00 86.69 314 PRO A O 1
ATOM 2274 N N . GLU A 1 315 ? 11.777 5.847 0.114 1.00 82.31 315 GLU A N 1
ATOM 2275 C CA . GLU A 1 315 ? 10.687 6.799 0.271 1.00 82.31 315 GLU A CA 1
ATOM 2276 C C . GLU A 1 315 ? 9.743 6.703 -0.924 1.00 82.31 315 GLU A C 1
ATOM 2278 O O . GLU A 1 315 ? 10.170 6.750 -2.082 1.00 82.31 315 GLU A O 1
ATOM 2283 N N . ARG A 1 316 ? 8.442 6.586 -0.654 1.00 74.69 316 ARG A N 1
ATOM 2284 C CA . ARG A 1 316 ? 7.430 6.663 -1.706 1.00 74.69 316 ARG A CA 1
ATOM 2285 C C . ARG A 1 316 ? 7.365 8.097 -2.225 1.00 74.69 316 ARG A C 1
ATOM 2287 O O . ARG A 1 316 ? 7.181 9.028 -1.445 1.00 74.69 316 ARG A O 1
ATOM 2294 N N . THR A 1 317 ? 7.506 8.281 -3.532 1.00 71.75 317 THR A N 1
ATOM 2295 C CA . THR A 1 317 ? 7.378 9.594 -4.174 1.00 71.75 317 THR A CA 1
ATOM 2296 C C . THR A 1 317 ? 5.921 9.859 -4.565 1.00 71.75 317 THR A C 1
ATOM 2298 O O . THR A 1 317 ? 5.060 8.983 -4.469 1.00 71.75 317 THR A O 1
ATOM 2301 N N . ALA A 1 318 ? 5.627 11.074 -5.032 1.00 53.47 318 ALA A N 1
ATOM 2302 C CA . ALA A 1 318 ? 4.330 11.388 -5.636 1.00 53.47 318 ALA A CA 1
ATOM 2303 C C . ALA A 1 318 ? 4.141 10.745 -7.028 1.00 53.47 318 ALA A C 1
ATOM 2305 O O . ALA A 1 318 ? 3.056 10.832 -7.598 1.00 53.47 318 ALA A O 1
ATOM 2306 N N . SER A 1 319 ? 5.190 10.132 -7.592 1.00 45.75 319 SER A N 1
ATOM 2307 C CA . SER A 1 319 ? 5.131 9.523 -8.916 1.00 45.75 319 SER A CA 1
ATOM 2308 C C . SER A 1 319 ? 4.327 8.228 -8.898 1.00 45.75 319 SER A C 1
ATOM 2310 O O . SER A 1 319 ? 4.470 7.391 -8.007 1.00 45.75 319 SER A O 1
ATOM 2312 N N . VAL A 1 320 ? 3.519 8.051 -9.937 1.00 47.16 320 VAL A N 1
ATOM 2313 C CA . VAL A 1 320 ? 2.774 6.817 -10.215 1.00 47.16 320 VAL A CA 1
ATOM 2314 C C . VAL A 1 320 ? 3.509 5.907 -11.202 1.00 47.16 320 VAL A C 1
ATOM 2316 O O . VAL A 1 320 ? 3.068 4.790 -11.447 1.00 47.16 320 VAL A O 1
ATOM 2319 N N . ASP A 1 321 ? 4.636 6.363 -11.762 1.00 49.91 321 ASP A N 1
ATOM 2320 C CA . ASP A 1 321 ? 5.493 5.551 -12.626 1.00 49.91 321 ASP A CA 1
ATOM 2321 C C . ASP A 1 321 ? 6.309 4.562 -11.769 1.00 49.91 321 ASP A C 1
ATOM 2323 O O . ASP A 1 321 ? 7.111 5.008 -10.939 1.00 49.91 321 ASP A O 1
ATOM 2327 N N . PRO A 1 322 ? 6.189 3.236 -11.985 1.00 54.72 322 PRO A N 1
ATOM 2328 C CA . PRO A 1 322 ? 6.954 2.221 -11.255 1.00 54.72 322 PRO A CA 1
ATOM 2329 C C . PRO A 1 322 ? 8.478 2.427 -11.254 1.00 54.72 322 PRO A C 1
ATOM 2331 O O . PRO A 1 322 ? 9.187 1.939 -10.366 1.00 54.72 322 PRO A O 1
ATOM 2334 N N . ALA A 1 323 ? 9.017 3.150 -12.240 1.00 57.84 323 ALA A N 1
ATOM 2335 C CA . ALA A 1 323 ? 10.435 3.481 -12.302 1.00 57.84 323 ALA A CA 1
ATOM 2336 C C . ALA A 1 323 ? 10.855 4.560 -11.288 1.00 57.84 323 ALA A C 1
ATOM 2338 O O . ALA A 1 323 ? 12.010 4.557 -10.858 1.00 57.84 323 ALA A O 1
ATOM 2339 N N . THR A 1 324 ? 9.946 5.459 -10.900 1.00 66.56 324 THR A N 1
ATOM 2340 C CA . THR A 1 324 ? 10.234 6.647 -10.072 1.00 66.56 324 THR A CA 1
ATOM 2341 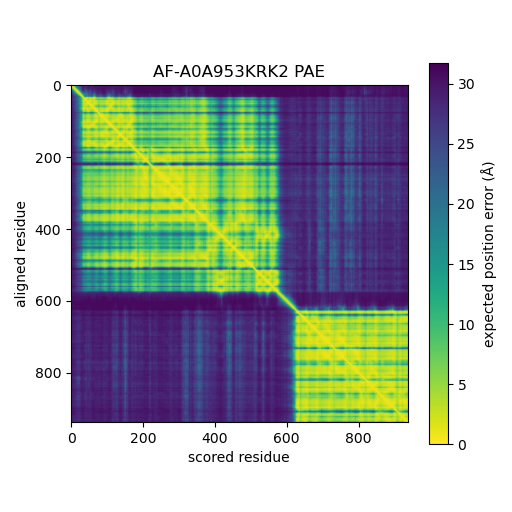C C . THR A 1 324 ? 9.377 6.749 -8.806 1.00 66.56 324 THR A C 1
ATOM 2343 O O . THR A 1 324 ? 9.611 7.632 -7.981 1.00 66.56 324 THR A O 1
ATOM 2346 N N . MET A 1 325 ? 8.423 5.834 -8.606 1.00 67.06 325 MET A N 1
ATOM 2347 C CA . MET A 1 325 ? 7.523 5.792 -7.445 1.00 67.06 325 MET A CA 1
ATOM 2348 C C . MET A 1 325 ? 8.245 5.563 -6.104 1.00 67.06 325 MET A C 1
ATOM 2350 O O . MET A 1 325 ? 7.702 5.887 -5.052 1.00 67.06 325 MET A O 1
ATOM 2354 N N . TRP A 1 326 ? 9.466 5.019 -6.131 1.00 82.69 326 TRP A N 1
ATOM 2355 C CA . TRP A 1 326 ? 10.284 4.762 -4.945 1.00 82.69 326 TRP A CA 1
ATOM 2356 C C . TRP A 1 326 ? 11.656 5.411 -5.090 1.00 82.69 326 TRP A C 1
ATOM 2358 O O . TRP A 1 326 ? 12.398 5.133 -6.035 1.00 82.69 326 TRP A O 1
ATOM 2368 N N . ASN A 1 327 ? 12.010 6.240 -4.114 1.00 86.50 327 ASN A N 1
ATOM 2369 C CA . ASN A 1 327 ? 13.311 6.867 -3.995 1.00 86.50 327 ASN A CA 1
ATOM 2370 C C . ASN A 1 327 ? 14.153 6.131 -2.949 1.00 86.50 327 ASN A C 1
ATOM 2372 O O . ASN A 1 327 ? 13.965 6.290 -1.746 1.00 86.50 327 ASN A O 1
ATOM 2376 N N . ALA A 1 328 ? 15.118 5.347 -3.422 1.00 88.81 328 ALA A N 1
ATOM 2377 C CA . ALA A 1 328 ? 16.107 4.684 -2.578 1.00 88.81 328 ALA A CA 1
ATOM 2378 C C . ALA A 1 328 ? 17.405 5.501 -2.436 1.00 88.81 328 ALA A C 1
ATOM 2380 O O . ALA A 1 328 ? 18.436 4.927 -2.123 1.00 88.81 328 ALA A O 1
ATOM 2381 N N . GLY A 1 329 ? 17.414 6.809 -2.722 1.00 90.44 329 GLY A N 1
ATOM 2382 C CA . GLY A 1 329 ? 18.581 7.681 -2.541 1.00 90.44 329 GLY A CA 1
ATOM 2383 C C . GLY A 1 329 ? 19.880 7.141 -3.165 1.00 90.44 329 GLY A C 1
ATOM 2384 O O . GLY A 1 329 ? 19.913 6.721 -4.327 1.00 90.44 329 GLY A O 1
ATOM 2385 N N . GLY A 1 330 ? 20.962 7.147 -2.380 1.00 95.06 330 GLY A N 1
ATOM 2386 C CA . GLY A 1 330 ? 22.277 6.627 -2.766 1.00 95.06 330 GLY A CA 1
ATOM 2387 C C . GLY A 1 330 ? 22.409 5.100 -2.815 1.00 95.06 330 GLY A C 1
ATOM 2388 O O . GLY A 1 330 ? 23.515 4.605 -3.009 1.00 95.06 330 GLY A O 1
ATOM 2389 N N . TYR A 1 331 ? 21.327 4.334 -2.648 1.00 96.75 331 TYR A N 1
ATOM 2390 C CA . TYR A 1 331 ? 21.376 2.871 -2.615 1.00 96.75 331 TYR A CA 1
ATOM 2391 C C . TYR A 1 331 ? 20.933 2.281 -3.959 1.00 96.75 331 TYR A C 1
ATOM 2393 O O . TYR A 1 331 ? 19.760 2.335 -4.340 1.00 96.75 331 TYR A O 1
ATOM 2401 N N . ASP A 1 332 ? 21.875 1.685 -4.693 1.00 94.44 332 ASP A N 1
ATOM 2402 C CA . ASP A 1 332 ? 21.563 0.931 -5.906 1.00 94.44 332 ASP A CA 1
ATOM 2403 C C . ASP A 1 332 ? 21.164 -0.508 -5.577 1.00 94.44 332 ASP A C 1
ATOM 2405 O O . ASP A 1 332 ? 21.994 -1.412 -5.562 1.00 94.44 332 ASP A O 1
ATOM 2409 N N . ALA A 1 333 ? 19.878 -0.725 -5.299 1.00 93.81 333 ALA A N 1
ATOM 2410 C CA . ALA A 1 333 ? 19.360 -2.035 -4.905 1.00 93.81 333 ALA A CA 1
ATOM 2411 C C . ALA A 1 333 ? 19.756 -3.170 -5.875 1.00 93.81 333 ALA A C 1
ATOM 2413 O O . ALA A 1 333 ? 20.094 -4.265 -5.422 1.00 93.81 333 ALA A O 1
ATOM 2414 N N . SER A 1 334 ? 19.796 -2.899 -7.184 1.00 91.00 334 SER A N 1
ATOM 2415 C CA . SER A 1 334 ? 20.183 -3.886 -8.195 1.00 91.00 334 SER A CA 1
ATOM 2416 C C . SER A 1 334 ? 21.674 -4.214 -8.138 1.00 91.00 334 SER A C 1
ATOM 2418 O O . SER A 1 334 ? 22.037 -5.392 -8.142 1.00 91.00 334 SER A O 1
ATOM 2420 N N . ALA A 1 335 ? 22.549 -3.207 -8.043 1.00 92.94 335 ALA A N 1
ATOM 2421 C CA . ALA A 1 335 ? 23.988 -3.437 -7.905 1.00 92.94 335 ALA A CA 1
ATOM 2422 C C . ALA A 1 335 ? 24.329 -4.115 -6.567 1.00 92.94 335 ALA A C 1
ATOM 2424 O O . ALA A 1 335 ? 25.152 -5.029 -6.517 1.00 92.94 335 ALA A O 1
ATOM 2425 N N . LEU A 1 336 ? 23.660 -3.728 -5.481 1.00 97.06 336 LEU A N 1
ATOM 2426 C CA . LEU A 1 336 ? 23.823 -4.355 -4.170 1.00 97.06 336 LEU A CA 1
ATOM 2427 C C . LEU A 1 336 ? 23.378 -5.825 -4.201 1.00 97.06 336 LEU A C 1
ATOM 2429 O O . LEU A 1 336 ? 24.122 -6.692 -3.750 1.00 97.06 336 LEU A O 1
ATOM 2433 N N . SER A 1 337 ? 22.234 -6.137 -4.822 1.00 95.19 337 SER A N 1
ATOM 2434 C CA . SER A 1 337 ? 21.750 -7.517 -4.980 1.00 95.19 337 SER A CA 1
ATOM 2435 C C . SER A 1 337 ? 22.653 -8.392 -5.856 1.00 95.19 337 SER A C 1
ATOM 2437 O O . SER A 1 337 ? 22.644 -9.620 -5.705 1.00 95.19 337 SER A O 1
ATOM 2439 N N . GLN A 1 338 ? 23.401 -7.808 -6.794 1.00 92.00 338 GLN A N 1
ATOM 2440 C CA . GLN A 1 338 ? 24.360 -8.554 -7.613 1.00 92.00 338 GLN A CA 1
ATOM 2441 C C . GLN A 1 338 ? 25.574 -8.995 -6.790 1.00 92.00 338 GLN A C 1
ATOM 2443 O O . GLN A 1 338 ? 26.007 -10.136 -6.935 1.00 92.00 338 GLN A O 1
ATOM 2448 N N . ASN A 1 339 ? 26.063 -8.131 -5.897 1.00 95.44 339 ASN A N 1
ATOM 2449 C CA . ASN A 1 339 ? 27.326 -8.337 -5.188 1.00 95.44 339 ASN A CA 1
ATOM 2450 C C . ASN A 1 339 ? 27.164 -8.983 -3.801 1.00 95.44 339 ASN A C 1
ATOM 2452 O O . ASN A 1 339 ? 27.947 -9.856 -3.444 1.00 95.44 339 ASN A O 1
ATOM 2456 N N . ALA A 1 340 ? 26.155 -8.588 -3.019 1.00 98.19 340 ALA A N 1
ATOM 2457 C CA . ALA A 1 340 ? 25.935 -9.113 -1.670 1.00 98.19 340 ALA A CA 1
ATOM 2458 C C . ALA A 1 340 ? 25.212 -10.472 -1.679 1.00 98.19 340 ALA A C 1
ATOM 2460 O O . ALA A 1 340 ? 24.490 -10.808 -2.624 1.00 98.19 340 ALA A O 1
ATOM 2461 N N . ASP A 1 341 ? 25.370 -11.250 -0.607 1.00 98.25 341 ASP A N 1
ATOM 2462 C CA . ASP A 1 341 ? 24.627 -12.496 -0.367 1.00 98.25 341 ASP A CA 1
ATOM 2463 C C . ASP A 1 341 ? 23.242 -12.223 0.225 1.00 98.25 341 ASP A C 1
ATOM 2465 O O . ASP A 1 341 ? 22.299 -12.979 -0.015 1.00 98.25 341 ASP A O 1
ATOM 2469 N N . ILE A 1 342 ? 23.129 -11.141 0.999 1.00 98.50 342 ILE A N 1
ATOM 2470 C CA . ILE A 1 342 ? 21.912 -10.725 1.696 1.00 98.50 342 ILE A CA 1
ATOM 2471 C C . ILE A 1 342 ? 21.727 -9.224 1.484 1.00 98.50 342 ILE A C 1
ATOM 2473 O O . ILE A 1 342 ? 22.647 -8.440 1.714 1.00 98.50 342 ILE A O 1
ATOM 2477 N N . VAL A 1 343 ? 20.532 -8.824 1.063 1.00 98.44 343 VAL A N 1
ATOM 2478 C CA . VAL A 1 343 ? 20.126 -7.418 1.019 1.00 98.44 343 VAL A CA 1
ATOM 2479 C C . VAL A 1 343 ? 18.961 -7.248 1.979 1.00 98.44 343 VAL A C 1
ATOM 2481 O O . VAL A 1 343 ? 17.853 -7.720 1.718 1.00 98.44 343 VAL A O 1
ATOM 2484 N N . SER A 1 344 ? 19.236 -6.596 3.100 1.00 97.56 344 SER A N 1
ATOM 2485 C CA . SER A 1 344 ? 18.273 -6.320 4.155 1.00 97.56 344 SER A CA 1
ATOM 2486 C C . SER A 1 344 ? 17.609 -4.967 3.890 1.00 97.56 344 SER A C 1
ATOM 2488 O O . SER A 1 344 ? 18.302 -3.958 3.815 1.00 97.56 344 SER A O 1
ATOM 2490 N N . VAL A 1 345 ? 16.283 -4.900 3.758 1.00 95.81 345 VAL A N 1
ATOM 2491 C CA . VAL A 1 345 ? 15.557 -3.620 3.682 1.00 95.81 345 VAL A CA 1
ATOM 2492 C C . VAL A 1 345 ? 14.914 -3.311 5.026 1.00 95.81 345 VAL A C 1
ATOM 2494 O O . VAL A 1 345 ? 14.156 -4.116 5.567 1.00 95.81 345 VAL A O 1
ATOM 2497 N N . ASP A 1 346 ? 15.230 -2.141 5.572 1.00 92.12 346 ASP A N 1
ATOM 2498 C CA . ASP A 1 346 ? 14.831 -1.743 6.913 1.00 92.12 346 ASP A CA 1
ATOM 2499 C C . ASP A 1 346 ? 13.514 -0.977 6.950 1.00 92.12 346 ASP A C 1
ATOM 2501 O O . ASP A 1 346 ? 13.485 0.241 6.771 1.00 92.12 346 ASP A O 1
ATOM 2505 N N . LEU A 1 347 ? 12.435 -1.706 7.244 1.00 87.25 347 LEU A N 1
ATOM 2506 C CA . LEU A 1 347 ? 11.090 -1.165 7.432 1.00 87.25 347 LEU A CA 1
ATOM 2507 C C . LEU A 1 347 ? 10.773 -0.857 8.907 1.00 87.25 347 LEU A C 1
ATOM 2509 O O . LEU A 1 347 ? 9.691 -0.358 9.212 1.00 87.25 347 LEU A O 1
ATOM 2513 N N . SER A 1 348 ? 11.701 -1.111 9.839 1.00 77.31 348 SER A N 1
ATOM 2514 C CA . SER A 1 348 ? 11.478 -0.875 11.277 1.00 77.31 348 SER A CA 1
ATOM 2515 C C . SER A 1 348 ? 11.300 0.601 11.639 1.00 77.31 348 SER A C 1
ATOM 2517 O O . SER A 1 348 ? 10.628 0.920 12.616 1.00 77.31 348 SER A O 1
ATOM 2519 N N . LEU A 1 349 ? 11.844 1.498 10.816 1.00 65.81 349 LEU A N 1
ATOM 2520 C CA . LEU A 1 349 ? 11.749 2.947 10.994 1.00 65.81 349 LEU A CA 1
ATOM 2521 C C . LEU A 1 349 ? 10.423 3.531 10.483 1.00 65.81 349 LEU A C 1
ATOM 2523 O O . LEU A 1 349 ? 10.140 4.704 10.706 1.00 65.81 349 LEU A O 1
ATOM 2527 N N . SER A 1 350 ? 9.605 2.726 9.801 1.00 67.19 350 SER A N 1
ATOM 2528 C CA . SER A 1 350 ? 8.325 3.150 9.239 1.00 67.19 350 SER A CA 1
ATOM 2529 C C . SER A 1 350 ? 7.282 2.049 9.438 1.00 67.19 350 SER A C 1
ATOM 2531 O O . SER A 1 350 ? 7.040 1.255 8.531 1.00 67.19 350 SER A O 1
ATOM 2533 N N . PRO A 1 351 ? 6.626 1.969 10.613 1.00 61.91 351 PRO A N 1
ATOM 2534 C CA . PRO A 1 351 ? 5.631 0.927 10.890 1.00 61.91 351 PRO A CA 1
ATOM 2535 C C . PRO A 1 351 ? 4.490 0.886 9.863 1.00 61.91 351 PRO A C 1
ATOM 2537 O O . PRO A 1 351 ? 3.955 -0.182 9.576 1.00 61.91 351 PRO A O 1
ATOM 2540 N N . GLY A 1 352 ? 4.153 2.033 9.261 1.00 63.69 352 GLY A N 1
ATOM 2541 C CA . GLY A 1 352 ? 3.201 2.126 8.151 1.00 63.69 352 GLY A CA 1
ATOM 2542 C C . GLY A 1 352 ? 3.679 1.472 6.846 1.00 63.69 352 GLY A C 1
ATOM 2543 O O . GLY A 1 352 ? 2.847 1.072 6.039 1.00 63.69 352 GLY A O 1
ATOM 2544 N N . ALA A 1 353 ? 4.986 1.287 6.633 1.00 67.12 353 ALA A N 1
ATOM 2545 C CA . ALA A 1 353 ? 5.521 0.576 5.466 1.00 67.12 353 ALA A CA 1
ATOM 2546 C C . ALA A 1 353 ? 5.248 -0.939 5.511 1.00 67.12 353 ALA A C 1
ATOM 2548 O O . ALA A 1 353 ? 5.252 -1.597 4.476 1.00 67.12 353 ALA A O 1
ATOM 2549 N N . LEU A 1 354 ? 4.969 -1.483 6.700 1.00 66.94 354 LEU A N 1
ATOM 2550 C CA . LEU A 1 354 ? 4.549 -2.875 6.902 1.00 66.94 354 LEU A CA 1
ATOM 2551 C C . LEU A 1 354 ? 3.025 -3.054 6.800 1.00 66.94 354 LEU A C 1
ATOM 2553 O O . LEU A 1 354 ? 2.519 -4.154 7.033 1.00 66.94 354 LEU A O 1
ATOM 2557 N N . SER A 1 355 ? 2.295 -1.983 6.473 1.00 65.12 355 SER A N 1
ATOM 2558 C CA . SER A 1 355 ? 0.871 -2.040 6.146 1.00 65.12 355 SER A CA 1
ATOM 2559 C C . SER A 1 355 ? 0.624 -2.913 4.929 1.00 65.12 355 SER A C 1
ATOM 2561 O O . SER A 1 355 ? 1.433 -2.933 4.006 1.00 65.12 355 SER A O 1
ATOM 2563 N N . ARG A 1 356 ? -0.534 -3.572 4.850 1.00 62.06 356 ARG A N 1
ATOM 2564 C CA . ARG A 1 356 ? -0.903 -4.316 3.636 1.00 62.06 356 ARG A CA 1
ATOM 2565 C C . ARG A 1 356 ? -0.932 -3.414 2.390 1.00 62.06 356 ARG A C 1
ATOM 2567 O O . ARG A 1 356 ? -0.568 -3.861 1.308 1.00 62.06 356 ARG A O 1
ATOM 2574 N N . GLU A 1 357 ? -1.353 -2.161 2.554 1.00 56.47 357 GLU A N 1
ATOM 2575 C CA . GLU A 1 357 ? -1.504 -1.168 1.482 1.00 56.47 357 GLU A CA 1
ATOM 2576 C C . GLU A 1 357 ? -0.162 -0.668 0.931 1.00 56.47 357 GLU A C 1
ATOM 2578 O O . GLU A 1 357 ? -0.007 -0.551 -0.283 1.00 56.47 357 GLU A O 1
ATOM 2583 N N . ALA A 1 358 ? 0.819 -0.407 1.801 1.00 66.75 358 ALA A N 1
ATOM 2584 C CA . ALA A 1 358 ? 2.150 0.046 1.397 1.00 66.75 358 ALA A CA 1
ATOM 2585 C C . ALA A 1 358 ? 3.078 -1.116 1.028 1.00 66.75 358 ALA A C 1
ATOM 2587 O O . ALA A 1 358 ? 3.949 -0.946 0.175 1.00 66.75 358 ALA A O 1
ATOM 2588 N N . LEU A 1 359 ? 2.891 -2.288 1.646 1.00 77.44 359 LEU A N 1
ATOM 2589 C CA . LEU A 1 359 ? 3.797 -3.417 1.485 1.00 77.44 359 LEU A CA 1
ATOM 2590 C C . LEU A 1 359 ? 3.742 -3.990 0.071 1.00 77.44 359 LEU A C 1
ATOM 2592 O O . LEU A 1 359 ? 4.797 -4.202 -0.502 1.00 77.44 359 LEU A O 1
ATOM 2596 N N . ALA A 1 360 ? 2.565 -4.199 -0.524 1.00 78.56 360 ALA A N 1
ATOM 2597 C CA . ALA A 1 360 ? 2.465 -4.765 -1.875 1.00 78.56 360 ALA A CA 1
ATOM 2598 C C . ALA A 1 360 ? 3.234 -3.956 -2.951 1.00 78.56 360 ALA A C 1
ATOM 2600 O O . ALA A 1 360 ? 4.168 -4.506 -3.536 1.00 78.56 360 ALA A O 1
ATOM 2601 N N . PRO A 1 361 ? 2.977 -2.645 -3.154 1.00 76.31 361 PRO A N 1
ATOM 2602 C CA . PRO A 1 361 ? 3.717 -1.861 -4.150 1.00 76.31 361 PRO A CA 1
ATOM 2603 C C . PRO A 1 361 ? 5.203 -1.693 -3.802 1.00 76.31 361 PRO A C 1
ATOM 2605 O O . PRO A 1 361 ? 6.033 -1.473 -4.689 1.00 76.31 361 PRO A O 1
ATOM 2608 N N . PHE A 1 362 ? 5.561 -1.766 -2.516 1.00 85.00 362 PHE A N 1
ATOM 2609 C CA . PHE A 1 362 ? 6.959 -1.817 -2.099 1.00 85.00 362 PHE A CA 1
ATOM 2610 C C . PHE A 1 362 ? 7.598 -3.154 -2.489 1.00 85.00 362 PHE A C 1
ATOM 2612 O O . PHE A 1 362 ? 8.711 -3.167 -3.013 1.00 85.00 362 PHE A O 1
ATOM 2619 N N . MET A 1 363 ? 6.901 -4.269 -2.267 1.00 87.75 363 MET A N 1
ATOM 2620 C CA . MET A 1 363 ? 7.390 -5.601 -2.592 1.00 87.75 363 MET A CA 1
ATOM 2621 C C . MET A 1 363 ? 7.587 -5.760 -4.093 1.00 87.75 363 MET A C 1
ATOM 2623 O O . MET A 1 363 ? 8.629 -6.281 -4.471 1.00 87.75 363 MET A O 1
ATOM 2627 N N . ASP A 1 364 ? 6.699 -5.229 -4.935 1.00 82.69 364 ASP A N 1
ATOM 2628 C CA . ASP A 1 364 ? 6.885 -5.209 -6.394 1.00 82.69 364 ASP A CA 1
ATOM 2629 C C . ASP A 1 364 ? 8.171 -4.480 -6.800 1.00 82.69 364 ASP A C 1
ATOM 2631 O O . ASP A 1 364 ? 8.956 -4.965 -7.620 1.00 82.69 364 ASP A O 1
ATOM 2635 N N . TRP A 1 365 ? 8.442 -3.329 -6.181 1.00 86.81 365 TRP A N 1
ATOM 2636 C CA . TRP A 1 365 ? 9.693 -2.608 -6.398 1.00 86.81 365 TRP A CA 1
ATOM 2637 C C . TRP A 1 365 ? 10.910 -3.392 -5.910 1.00 86.81 365 TRP A C 1
ATOM 2639 O O . TRP A 1 365 ? 11.926 -3.436 -6.617 1.00 86.81 365 TRP A O 1
ATOM 2649 N N . ALA A 1 366 ? 10.804 -3.998 -4.724 1.00 91.44 366 ALA A N 1
ATOM 2650 C CA . ALA A 1 366 ? 11.888 -4.702 -4.060 1.00 91.44 366 ALA A CA 1
ATOM 2651 C C . ALA A 1 366 ? 12.263 -5.961 -4.838 1.00 91.44 366 ALA A C 1
ATOM 2653 O O . ALA A 1 366 ? 13.415 -6.093 -5.235 1.00 91.44 366 ALA A O 1
ATOM 2654 N N . ILE A 1 367 ? 11.304 -6.837 -5.147 1.00 91.12 367 ILE A N 1
ATOM 2655 C CA . ILE A 1 367 ? 11.548 -8.063 -5.920 1.00 91.12 367 ILE A CA 1
ATOM 2656 C C . ILE A 1 367 ? 11.814 -7.777 -7.401 1.00 91.12 367 ILE A C 1
ATOM 2658 O O . ILE A 1 367 ? 12.324 -8.643 -8.094 1.00 91.12 367 ILE A O 1
ATOM 2662 N N . GLY A 1 368 ? 11.530 -6.570 -7.899 1.00 88.50 368 GLY A N 1
ATOM 2663 C CA . GLY A 1 368 ? 11.970 -6.128 -9.225 1.00 88.50 368 GLY A CA 1
ATOM 2664 C C . GLY A 1 368 ? 13.449 -5.745 -9.309 1.00 88.50 368 GLY A C 1
ATOM 2665 O O . GLY A 1 368 ? 14.007 -5.687 -10.405 1.00 88.50 368 GLY A O 1
ATOM 2666 N N . ARG A 1 369 ? 14.105 -5.484 -8.171 1.00 90.06 369 ARG A N 1
ATOM 2667 C CA . ARG A 1 369 ? 15.498 -4.989 -8.106 1.00 90.06 369 ARG A CA 1
ATOM 2668 C C . ARG A 1 369 ? 16.420 -5.866 -7.268 1.00 90.06 369 ARG A C 1
ATOM 2670 O O . ARG A 1 369 ? 17.624 -5.879 -7.491 1.00 90.06 369 ARG A O 1
ATOM 2677 N N . ILE A 1 370 ? 15.860 -6.613 -6.332 1.00 94.19 370 ILE A N 1
ATOM 2678 C CA . ILE A 1 370 ? 16.568 -7.480 -5.405 1.00 94.19 370 ILE A CA 1
ATOM 2679 C C . ILE A 1 370 ? 16.075 -8.897 -5.649 1.00 94.19 370 ILE A C 1
ATOM 2681 O O . ILE A 1 370 ? 14.876 -9.167 -5.607 1.00 94.19 370 ILE A O 1
ATOM 2685 N N . ASN A 1 371 ? 17.006 -9.821 -5.866 1.00 94.12 371 ASN A N 1
ATOM 2686 C CA . ASN A 1 371 ? 16.667 -11.234 -5.946 1.00 94.12 371 ASN A CA 1
ATOM 2687 C C . ASN A 1 371 ? 15.990 -11.660 -4.634 1.00 94.12 371 ASN A C 1
ATOM 2689 O O . ASN A 1 371 ? 16.598 -11.553 -3.568 1.00 94.12 371 ASN A O 1
ATOM 2693 N N . ARG A 1 372 ? 14.757 -12.177 -4.699 1.00 93.38 372 ARG A N 1
ATOM 2694 C CA . ARG A 1 372 ? 13.982 -12.573 -3.512 1.00 93.38 372 ARG A CA 1
ATOM 2695 C C . ARG A 1 372 ? 14.707 -13.581 -2.616 1.00 93.38 372 ARG A C 1
ATOM 2697 O O . ARG A 1 372 ? 14.571 -13.510 -1.401 1.00 93.38 372 ARG A O 1
ATOM 2704 N N . ALA A 1 373 ? 15.556 -14.440 -3.190 1.00 93.38 373 ALA A N 1
ATOM 2705 C CA . ALA A 1 373 ? 16.387 -15.393 -2.449 1.00 93.38 373 ALA A CA 1
ATOM 2706 C C . ALA A 1 373 ? 17.519 -14.723 -1.642 1.00 93.38 373 ALA A C 1
ATOM 2708 O O . ALA A 1 373 ? 18.154 -15.368 -0.811 1.00 93.38 373 ALA A O 1
ATOM 2709 N N . LYS A 1 374 ? 17.768 -13.431 -1.879 1.00 96.12 374 LYS A N 1
ATOM 2710 C CA . LYS A 1 374 ? 18.698 -12.571 -1.135 1.00 96.12 374 LYS A CA 1
ATOM 2711 C C . LYS A 1 374 ? 17.983 -11.507 -0.289 1.00 96.12 374 LYS A C 1
ATOM 2713 O O . LYS A 1 374 ? 18.610 -10.943 0.603 1.00 96.12 374 LYS A O 1
ATOM 2718 N N . LEU A 1 375 ? 16.706 -11.222 -0.562 1.00 96.75 375 LEU A N 1
ATOM 2719 C CA . LEU A 1 375 ? 15.933 -10.158 0.085 1.00 96.75 375 LEU A CA 1
ATOM 2720 C C . LEU A 1 375 ? 15.491 -10.550 1.499 1.00 96.75 375 LEU A C 1
ATOM 2722 O O . LEU A 1 375 ? 14.726 -11.500 1.678 1.00 96.75 375 LEU A O 1
ATOM 2726 N N . GLN A 1 376 ? 15.926 -9.767 2.482 1.00 96.44 376 GLN A N 1
ATOM 2727 C CA . GLN A 1 376 ? 15.530 -9.875 3.883 1.00 96.44 376 GLN A CA 1
ATOM 2728 C C . GLN A 1 376 ? 14.810 -8.599 4.324 1.00 96.44 376 GLN A C 1
ATOM 2730 O O . GLN A 1 376 ? 15.252 -7.501 4.001 1.00 96.44 376 GLN A O 1
ATOM 2735 N N . ILE A 1 377 ? 13.714 -8.710 5.074 1.00 95.12 377 ILE A N 1
ATOM 2736 C CA . ILE A 1 377 ? 13.019 -7.534 5.627 1.00 95.12 377 ILE A CA 1
ATOM 2737 C C . ILE A 1 377 ? 13.379 -7.372 7.102 1.00 95.12 377 ILE A C 1
ATOM 2739 O O . ILE A 1 377 ? 13.102 -8.269 7.898 1.00 95.12 377 ILE A O 1
ATOM 2743 N N . ILE A 1 378 ? 13.968 -6.235 7.483 1.00 93.69 378 ILE A N 1
ATOM 2744 C CA . ILE A 1 378 ? 14.127 -5.873 8.897 1.00 93.69 378 ILE A CA 1
ATOM 2745 C C . ILE A 1 378 ? 12.831 -5.212 9.368 1.00 93.69 378 ILE A C 1
ATOM 2747 O O . ILE A 1 378 ? 12.361 -4.238 8.775 1.00 93.69 378 ILE A O 1
ATOM 2751 N N . MET A 1 379 ? 12.252 -5.735 10.445 1.00 88.50 379 MET A N 1
ATOM 2752 C CA . MET A 1 379 ? 10.981 -5.274 10.999 1.00 88.50 379 MET A CA 1
ATOM 2753 C C . MET A 1 379 ? 10.986 -5.346 12.533 1.00 88.50 379 MET A C 1
ATOM 2755 O O . MET A 1 379 ? 11.775 -6.098 13.113 1.00 88.50 379 MET A O 1
ATOM 2759 N N . PRO A 1 380 ? 10.130 -4.569 13.217 1.00 84.38 380 PRO A N 1
ATOM 2760 C CA . PRO A 1 380 ? 10.086 -4.579 14.668 1.00 84.38 380 PRO A CA 1
ATOM 2761 C C . PRO A 1 380 ? 9.394 -5.847 15.174 1.00 84.38 380 PRO A C 1
ATOM 2763 O O . PRO A 1 380 ? 8.350 -6.232 14.640 1.00 84.38 380 PRO A O 1
ATOM 2766 N N . LEU A 1 381 ? 9.953 -6.481 16.213 1.00 82.88 381 LEU A N 1
ATOM 2767 C CA . LEU A 1 381 ? 9.310 -7.642 16.843 1.00 82.88 381 LEU A CA 1
ATOM 2768 C C . LEU A 1 381 ? 8.199 -7.232 17.810 1.00 82.88 381 LEU A C 1
ATOM 2770 O O . LEU A 1 381 ? 7.152 -7.871 17.871 1.00 82.88 381 LEU A O 1
ATOM 2774 N N . GLY A 1 382 ? 8.472 -6.196 18.602 1.00 80.06 382 GLY A N 1
ATOM 2775 C CA . GLY A 1 382 ? 7.636 -5.769 19.715 1.00 80.06 382 GLY A CA 1
ATOM 2776 C C . GLY A 1 382 ? 7.038 -4.378 19.539 1.00 80.06 382 GLY A C 1
ATOM 2777 O O . GLY A 1 382 ? 7.058 -3.784 18.459 1.00 80.06 382 GLY A O 1
ATOM 2778 N N . SER A 1 383 ? 6.497 -3.867 20.644 1.00 85.56 383 SER A N 1
ATOM 2779 C CA . SER A 1 383 ? 5.985 -2.500 20.722 1.00 85.56 383 SER A CA 1
ATOM 2780 C C . SER A 1 383 ? 7.132 -1.494 20.626 1.00 85.56 383 SER A C 1
ATOM 2782 O O . SER A 1 383 ? 8.280 -1.796 20.961 1.00 85.56 383 SER A O 1
ATOM 2784 N N . MET A 1 384 ? 6.835 -0.283 20.167 1.00 85.81 384 MET A N 1
ATOM 2785 C CA . MET A 1 384 ? 7.842 0.765 20.011 1.00 85.81 384 MET A CA 1
ATOM 2786 C C . MET A 1 384 ? 7.270 2.143 20.312 1.00 85.81 384 MET A C 1
ATOM 2788 O O . MET A 1 384 ? 6.076 2.396 20.152 1.00 85.81 384 MET A O 1
ATOM 2792 N N . ARG A 1 385 ? 8.157 3.048 20.704 1.00 87.56 385 ARG A N 1
ATOM 2793 C CA . ARG A 1 385 ? 7.880 4.458 20.939 1.00 87.56 385 ARG A CA 1
ATOM 2794 C C . ARG A 1 385 ? 8.705 5.291 19.974 1.00 87.56 385 ARG A C 1
ATOM 2796 O O . ARG A 1 385 ? 9.919 5.122 19.904 1.00 87.56 385 ARG A O 1
ATOM 2803 N N . ILE A 1 386 ? 8.046 6.177 19.241 1.00 83.19 386 ILE A N 1
ATOM 2804 C CA . ILE A 1 386 ? 8.676 7.103 18.303 1.00 83.19 386 ILE A CA 1
ATOM 2805 C C . ILE A 1 386 ? 8.601 8.503 18.904 1.00 83.19 386 ILE A C 1
ATOM 2807 O O . ILE A 1 386 ? 7.512 9.038 19.124 1.00 83.19 386 ILE A O 1
ATOM 2811 N N . ALA A 1 387 ? 9.757 9.087 19.202 1.00 79.69 387 ALA A N 1
ATOM 2812 C CA . ALA A 1 387 ? 9.852 10.451 19.704 1.00 79.69 387 ALA A CA 1
ATOM 2813 C C . ALA A 1 387 ? 9.631 11.482 18.582 1.00 79.69 387 ALA A C 1
ATOM 2815 O O . ALA A 1 387 ? 9.784 11.175 17.402 1.00 79.69 387 ALA A O 1
ATOM 2816 N N . ALA A 1 388 ? 9.332 12.738 18.937 1.00 70.56 388 ALA A N 1
ATOM 2817 C CA . ALA A 1 388 ? 9.127 13.826 17.969 1.00 70.56 388 ALA A CA 1
ATOM 2818 C C . ALA A 1 388 ? 10.305 14.051 16.996 1.00 70.56 388 ALA A C 1
ATOM 2820 O O . ALA A 1 388 ? 10.108 14.568 15.903 1.00 70.56 388 ALA A O 1
ATOM 2821 N N . ASN A 1 389 ? 11.529 13.675 17.382 1.00 67.44 389 ASN A N 1
ATOM 2822 C CA . ASN A 1 389 ? 12.718 13.750 16.526 1.00 67.44 389 ASN A CA 1
ATOM 2823 C C . ASN A 1 389 ? 12.894 12.523 15.606 1.00 67.44 389 ASN A C 1
ATOM 2825 O O . ASN A 1 389 ? 13.937 12.395 14.972 1.00 67.44 389 ASN A O 1
ATOM 2829 N N . GLY A 1 390 ? 11.922 11.606 15.575 1.00 68.00 390 GLY A N 1
ATOM 2830 C CA . GLY A 1 390 ? 11.958 10.370 14.792 1.00 68.00 390 GLY A CA 1
ATOM 2831 C C . GLY A 1 390 ? 12.731 9.219 15.440 1.00 68.00 390 GLY A C 1
ATOM 2832 O O . GLY A 1 390 ? 12.770 8.132 14.871 1.00 68.00 390 GLY A O 1
ATOM 2833 N N . SER A 1 391 ? 13.329 9.413 16.622 1.00 71.75 391 SER A N 1
ATOM 2834 C CA . SER A 1 391 ? 14.044 8.340 17.320 1.00 71.75 391 SER A CA 1
ATOM 2835 C C . SER A 1 391 ? 13.075 7.235 17.747 1.00 71.75 391 SER A C 1
ATOM 2837 O O . SER A 1 391 ? 12.057 7.509 18.388 1.00 71.75 391 SER A O 1
ATOM 2839 N N . VAL A 1 392 ? 13.399 5.990 17.392 1.00 76.94 392 VAL A N 1
ATOM 2840 C CA . VAL A 1 392 ? 12.586 4.803 17.680 1.00 76.94 392 VAL A CA 1
ATOM 2841 C C . VAL A 1 392 ? 13.194 4.044 18.854 1.00 76.94 392 VAL A C 1
ATOM 2843 O O . VAL A 1 392 ? 14.353 3.644 18.814 1.00 76.94 392 VAL A O 1
ATOM 2846 N N . THR A 1 393 ? 12.404 3.816 19.900 1.00 82.06 393 THR A N 1
ATOM 2847 C CA . THR A 1 393 ? 12.782 3.030 21.080 1.00 82.06 393 THR A CA 1
ATOM 2848 C C . THR A 1 393 ? 11.871 1.806 21.193 1.00 82.06 393 THR A C 1
ATOM 2850 O O . THR A 1 393 ? 10.663 1.980 21.365 1.00 82.06 393 THR A O 1
ATOM 2853 N N . PRO A 1 394 ? 12.394 0.572 21.112 1.00 81.62 394 PRO A N 1
ATOM 2854 C CA . PRO A 1 394 ? 11.621 -0.626 21.434 1.00 81.62 394 PRO A CA 1
ATOM 2855 C C . PRO A 1 394 ? 11.199 -0.617 22.907 1.00 81.62 394 PRO A C 1
ATOM 2857 O O . PRO A 1 394 ? 12.013 -0.300 23.772 1.00 81.62 394 PRO A O 1
ATOM 2860 N N . ILE A 1 395 ? 9.955 -0.995 23.196 1.00 84.75 395 ILE A N 1
ATOM 2861 C CA . ILE A 1 395 ? 9.405 -1.062 24.558 1.00 84.75 395 ILE A CA 1
ATOM 2862 C C . ILE A 1 395 ? 8.649 -2.378 24.767 1.00 84.75 395 ILE A C 1
ATOM 2864 O O . ILE A 1 395 ? 8.202 -3.015 23.808 1.00 84.75 395 ILE A O 1
ATOM 2868 N N . SER A 1 396 ? 8.504 -2.807 26.023 1.00 83.94 396 SER A N 1
ATOM 2869 C CA . SER A 1 396 ? 7.691 -3.987 26.331 1.00 83.94 396 SER A CA 1
ATOM 2870 C C . SER A 1 396 ? 6.204 -3.693 26.102 1.00 83.94 396 SER A C 1
ATOM 2872 O O . SER A 1 396 ? 5.767 -2.542 26.119 1.00 83.94 396 SER A O 1
ATOM 2874 N N . GLN A 1 397 ? 5.397 -4.736 25.900 1.00 82.69 397 GLN A N 1
ATOM 2875 C CA . GLN A 1 397 ? 3.945 -4.572 25.785 1.00 82.69 397 GLN A CA 1
ATOM 2876 C C . GLN A 1 397 ? 3.324 -4.042 27.090 1.00 82.69 397 GLN A C 1
ATOM 2878 O O . GLN A 1 397 ? 2.360 -3.280 27.060 1.00 82.69 397 GLN A O 1
ATOM 2883 N N . GLU A 1 398 ? 3.905 -4.405 28.237 1.00 86.44 398 GLU A N 1
ATOM 2884 C CA . GLU A 1 398 ? 3.510 -3.875 29.540 1.00 86.44 398 GLU A CA 1
ATOM 2885 C C . GLU A 1 398 ? 3.789 -2.373 29.642 1.00 86.44 398 GLU A C 1
ATOM 2887 O O . GLU A 1 398 ? 2.883 -1.628 30.003 1.00 86.44 398 GLU A O 1
ATOM 2892 N N . GLU A 1 399 ? 4.978 -1.911 29.236 1.00 89.62 399 GLU A N 1
ATOM 2893 C CA . GLU A 1 399 ? 5.317 -0.482 29.188 1.00 89.62 399 GLU A CA 1
ATOM 2894 C C . GLU A 1 399 ? 4.407 0.272 28.210 1.00 89.62 399 GLU A C 1
ATOM 2896 O O . GLU A 1 399 ? 3.911 1.350 28.533 1.00 89.62 399 GLU A O 1
ATOM 2901 N N . ALA A 1 400 ? 4.124 -0.317 27.045 1.00 90.06 400 ALA A N 1
ATOM 2902 C CA . ALA A 1 400 ? 3.261 0.273 26.025 1.00 90.06 400 ALA A CA 1
ATOM 2903 C C . ALA A 1 400 ? 1.796 0.419 26.473 1.00 90.06 400 ALA A C 1
ATOM 2905 O O . ALA A 1 400 ? 1.074 1.256 25.948 1.00 90.06 400 ALA A O 1
ATOM 2906 N N . LEU A 1 401 ? 1.338 -0.386 27.432 1.00 90.88 401 LEU A N 1
ATOM 2907 C CA . LEU A 1 401 ? -0.031 -0.327 27.951 1.00 90.88 401 LEU A CA 1
ATOM 2908 C C . LEU A 1 401 ? -0.102 0.241 29.378 1.00 90.88 401 LEU A C 1
ATOM 2910 O O . LEU A 1 401 ? -1.194 0.476 29.888 1.00 90.88 401 LEU A O 1
ATOM 2914 N N . ALA A 1 402 ? 1.033 0.470 30.045 1.00 92.06 402 ALA A N 1
ATOM 2915 C CA . ALA A 1 402 ? 1.105 1.058 31.382 1.00 92.06 402 ALA A CA 1
ATOM 2916 C C . ALA A 1 402 ? 0.359 2.402 31.504 1.00 92.06 402 ALA A C 1
ATOM 2918 O O . ALA A 1 402 ? -0.314 2.590 32.520 1.00 92.06 402 ALA A O 1
ATOM 2919 N N . PRO A 1 403 ? 0.371 3.302 30.496 1.00 92.38 403 PRO A N 1
ATOM 2920 C CA . PRO A 1 403 ? -0.349 4.571 30.586 1.00 92.38 403 PRO A CA 1
ATOM 2921 C C . PRO A 1 403 ? -1.872 4.450 30.714 1.00 92.38 403 PRO A C 1
ATOM 2923 O O . PRO A 1 403 ? -2.492 5.401 31.176 1.00 92.38 403 PRO A O 1
ATOM 2926 N N . LEU A 1 404 ? -2.476 3.303 30.379 1.00 90.44 404 LEU A N 1
ATOM 2927 C CA . LEU A 1 404 ? -3.905 3.038 30.623 1.00 90.44 404 LEU A CA 1
ATOM 2928 C C . LEU A 1 404 ? -4.240 2.926 32.118 1.00 90.44 404 LEU A C 1
ATOM 2930 O O . LEU A 1 404 ? -5.405 2.982 32.502 1.00 90.44 404 LEU A O 1
ATOM 2934 N N . GLY A 1 405 ? -3.215 2.799 32.963 1.00 90.44 405 GLY A N 1
ATOM 2935 C CA . GLY A 1 405 ? -3.329 2.867 34.408 1.00 90.44 405 GLY A CA 1
ATOM 2936 C C . GLY A 1 405 ? -3.924 1.620 35.045 1.00 90.44 405 GLY A C 1
ATOM 2937 O O . GLY A 1 405 ? -3.733 0.498 34.559 1.00 90.44 405 GLY A O 1
ATOM 2938 N N . THR A 1 406 ? -4.582 1.822 36.185 1.00 92.12 406 THR A N 1
ATOM 2939 C CA . THR A 1 406 ? -5.090 0.749 37.042 1.00 92.12 406 THR A CA 1
ATOM 2940 C C . THR A 1 406 ? -6.610 0.721 37.071 1.00 92.12 406 THR A C 1
ATOM 2942 O O . THR A 1 406 ? -7.294 1.722 36.877 1.00 92.12 406 THR A O 1
ATOM 2945 N N . PHE A 1 407 ? -7.141 -0.469 37.307 1.00 94.00 407 PHE A N 1
ATOM 2946 C CA . PHE A 1 407 ? -8.555 -0.738 37.454 1.00 94.00 407 PHE A CA 1
ATOM 2947 C C . PHE A 1 407 ? -9.026 -0.338 38.851 1.00 94.00 407 PHE A C 1
ATOM 2949 O O . PHE A 1 407 ? -8.513 -0.836 39.856 1.00 94.00 407 PHE A O 1
ATOM 2956 N N . ALA A 1 408 ? -10.006 0.557 38.906 1.00 91.56 408 ALA A N 1
ATOM 2957 C CA . ALA A 1 408 ? -10.536 1.105 40.146 1.00 91.56 408 ALA A CA 1
ATOM 2958 C C . ALA A 1 408 ? -12.040 1.405 40.019 1.00 91.56 408 ALA A C 1
ATOM 2960 O O . ALA A 1 408 ? -12.547 1.578 38.904 1.00 91.56 408 ALA A O 1
ATOM 2961 N N . PRO A 1 409 ? -12.781 1.463 41.141 1.00 91.38 409 PRO A N 1
ATOM 2962 C CA . PRO A 1 409 ? -14.153 1.941 41.122 1.00 91.38 409 PRO A CA 1
ATOM 2963 C C . PRO A 1 409 ? -14.176 3.439 40.800 1.00 91.38 409 PRO A C 1
ATOM 2965 O O . PRO A 1 409 ? -13.330 4.201 41.264 1.00 91.38 409 PRO A O 1
ATOM 2968 N N . ASP A 1 410 ? -15.173 3.856 40.026 1.00 88.06 410 ASP A N 1
ATOM 2969 C CA . ASP A 1 410 ? -15.359 5.252 39.613 1.00 88.06 410 ASP A CA 1
ATOM 2970 C C . ASP A 1 410 ? -15.639 6.191 40.797 1.00 88.06 410 ASP A C 1
ATOM 2972 O O . ASP A 1 410 ? -15.349 7.384 40.766 1.00 88.06 410 ASP A O 1
ATOM 2976 N N . GLN A 1 411 ? -16.194 5.634 41.873 1.00 88.19 411 GLN A N 1
ATOM 2977 C CA . GLN A 1 411 ? -16.395 6.313 43.145 1.00 88.19 411 GLN A CA 1
ATOM 2978 C C . GLN A 1 411 ? -15.791 5.488 44.278 1.00 88.19 411 GLN A C 1
ATOM 2980 O O . GLN A 1 411 ? -15.842 4.257 44.264 1.00 88.19 411 GLN A O 1
ATOM 2985 N N . ALA A 1 412 ? -15.246 6.169 45.288 1.00 87.25 412 ALA A N 1
ATOM 2986 C CA . ALA A 1 412 ? -14.709 5.509 46.471 1.00 87.25 412 ALA A CA 1
ATOM 2987 C C . ALA A 1 412 ? -15.800 4.691 47.184 1.00 87.25 412 ALA A C 1
ATOM 2989 O O . ALA A 1 412 ? -16.873 5.204 47.510 1.00 87.25 412 ALA A O 1
ATOM 2990 N N . ILE A 1 413 ? -15.507 3.419 47.450 1.00 88.50 413 ILE A N 1
ATOM 2991 C CA . ILE A 1 413 ? -16.404 2.516 48.172 1.00 88.50 413 ILE A CA 1
ATOM 2992 C C . ILE A 1 413 ? -16.063 2.602 49.660 1.00 88.50 413 ILE A C 1
ATOM 2994 O O . ILE A 1 413 ? -15.035 2.092 50.103 1.00 88.50 413 ILE A O 1
ATOM 2998 N N . ASN A 1 414 ? -16.930 3.253 50.435 1.00 87.00 414 ASN A N 1
ATOM 2999 C CA . ASN A 1 414 ? -16.747 3.434 51.873 1.00 87.00 414 ASN A CA 1
ATOM 3000 C C . ASN A 1 414 ? -17.593 2.415 52.652 1.00 87.00 414 ASN A C 1
ATOM 3002 O O . ASN A 1 414 ? -18.734 2.693 53.019 1.00 87.00 414 ASN A O 1
ATOM 3006 N N . GLY A 1 415 ? -17.019 1.238 52.909 1.00 88.06 415 GLY A N 1
ATOM 3007 C CA . GLY A 1 415 ? -17.661 0.155 53.663 1.00 88.06 415 GLY A CA 1
ATOM 3008 C C . GLY A 1 415 ? -18.534 -0.786 52.815 1.00 88.06 415 GLY A C 1
ATOM 3009 O O . GLY A 1 415 ? -18.502 -0.714 51.585 1.00 88.06 415 GLY A O 1
ATOM 3010 N N . PRO A 1 416 ? -19.287 -1.703 53.455 1.00 91.44 416 PRO A N 1
ATOM 3011 C CA . PRO A 1 416 ? -20.064 -2.719 52.747 1.00 91.44 416 PRO A CA 1
ATOM 3012 C C . PRO A 1 416 ? -21.193 -2.131 51.887 1.00 91.44 416 PRO A C 1
ATOM 3014 O O . PRO A 1 416 ? -21.968 -1.292 52.353 1.00 91.44 416 PRO A O 1
ATOM 3017 N N . VAL A 1 417 ? -21.339 -2.613 50.650 1.00 93.88 417 VAL A N 1
ATOM 3018 C CA . VAL A 1 417 ? -22.427 -2.229 49.736 1.00 93.88 417 VAL A CA 1
ATOM 3019 C C . VAL A 1 417 ? -23.668 -3.092 49.964 1.00 93.88 417 VAL A C 1
ATOM 3021 O O . VAL A 1 417 ? -23.576 -4.266 50.321 1.00 93.88 417 VAL A O 1
ATOM 3024 N N . LYS A 1 418 ? -24.861 -2.527 49.749 1.00 91.81 418 LYS A N 1
ATOM 3025 C CA . LYS A 1 418 ? -26.122 -3.282 49.844 1.00 91.81 418 LYS A CA 1
ATOM 3026 C C . LYS A 1 418 ? -26.350 -4.102 48.573 1.00 91.81 418 LYS A C 1
ATOM 3028 O O . LYS A 1 418 ? -26.016 -3.632 47.484 1.00 91.81 418 LYS A O 1
ATOM 3033 N N . ALA A 1 419 ? -26.986 -5.265 48.696 1.00 91.44 419 ALA A N 1
ATOM 3034 C CA . ALA A 1 419 ? -27.480 -6.020 47.544 1.00 91.44 419 ALA A CA 1
ATOM 3035 C C . ALA A 1 419 ? -28.324 -5.124 46.611 1.00 91.44 419 ALA A C 1
ATOM 3037 O O . ALA A 1 419 ? -29.084 -4.272 47.074 1.00 91.44 419 ALA A O 1
ATOM 3038 N N . GLY A 1 420 ? -28.145 -5.283 45.300 1.00 89.88 420 GLY A N 1
ATOM 3039 C CA . GLY A 1 420 ? -28.758 -4.456 44.256 1.00 89.88 420 GLY A CA 1
ATOM 3040 C C . GLY A 1 420 ? -28.030 -3.139 43.951 1.00 89.88 420 GLY A C 1
ATOM 3041 O O . GLY A 1 420 ? -28.383 -2.469 42.981 1.00 89.88 420 GLY A O 1
ATOM 3042 N N . THR A 1 421 ? -27.004 -2.757 44.725 1.00 93.75 421 THR A N 1
ATOM 3043 C CA . THR A 1 421 ? -26.203 -1.550 44.442 1.00 93.75 421 THR A CA 1
ATOM 3044 C C . THR A 1 421 ? -25.387 -1.747 43.169 1.00 93.75 421 THR A C 1
ATOM 3046 O O . THR A 1 421 ? -24.667 -2.737 43.043 1.00 93.75 421 THR A O 1
ATOM 3049 N N . LYS A 1 422 ? -25.464 -0.790 42.240 1.00 95.38 422 LYS A N 1
ATOM 3050 C CA . LYS A 1 422 ? -24.596 -0.750 41.060 1.00 95.38 422 LYS A CA 1
ATOM 3051 C C . LYS A 1 422 ? -23.276 -0.067 41.397 1.00 95.38 422 LYS A C 1
ATOM 3053 O O . LYS A 1 422 ? -23.277 1.033 41.944 1.00 95.38 422 LYS A O 1
ATOM 3058 N N . VAL A 1 423 ? -22.171 -0.703 41.034 1.00 94.25 423 VAL A N 1
ATOM 3059 C CA . VAL A 1 423 ? -20.813 -0.171 41.148 1.00 94.25 423 VAL A CA 1
ATOM 3060 C C . VAL A 1 423 ? -20.185 -0.189 39.761 1.00 94.25 423 VAL A C 1
ATOM 3062 O O . VAL A 1 423 ? -20.203 -1.212 39.076 1.00 94.25 423 VAL A O 1
ATOM 3065 N N . VAL A 1 424 ? -19.654 0.955 39.344 1.00 94.25 424 VAL A N 1
ATOM 3066 C CA . VAL A 1 424 ? -19.014 1.128 38.038 1.00 94.25 424 VAL A CA 1
ATOM 3067 C C . VAL A 1 424 ? -17.506 1.153 38.238 1.00 94.25 424 VAL A C 1
ATOM 3069 O O . VAL A 1 424 ? -17.011 1.872 39.106 1.00 94.25 424 VAL A O 1
ATOM 3072 N N . PHE A 1 425 ? -16.781 0.385 37.434 1.00 93.12 425 PHE A N 1
ATOM 3073 C CA . PHE A 1 425 ? -15.324 0.331 37.440 1.00 93.12 425 PHE A CA 1
ATOM 3074 C C . PHE A 1 425 ? -14.760 0.773 36.094 1.00 93.12 425 PHE A C 1
ATOM 3076 O O . PHE A 1 425 ? -15.375 0.542 35.047 1.00 93.12 425 PHE A O 1
ATOM 3083 N N . ARG A 1 426 ? -13.585 1.405 36.132 1.00 90.31 426 ARG A N 1
ATOM 3084 C CA . ARG A 1 426 ? -12.881 1.947 34.963 1.00 90.31 426 ARG A CA 1
A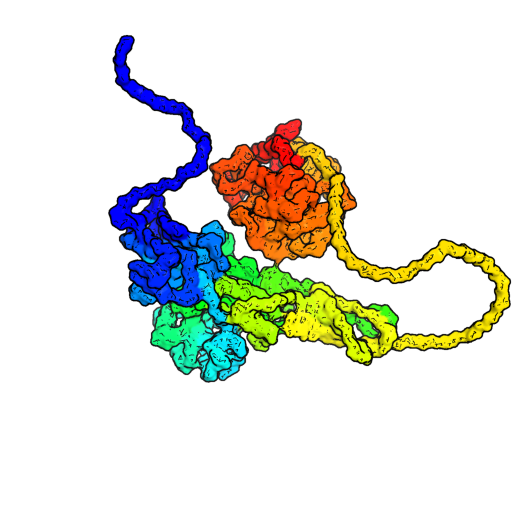TOM 3085 C C . ARG A 1 426 ? -11.376 1.720 35.078 1.00 90.31 426 ARG A C 1
ATOM 3087 O O . ARG A 1 426 ? -10.859 1.448 36.162 1.00 90.31 426 ARG A O 1
ATOM 3094 N N . LEU A 1 427 ? -10.684 1.844 33.948 1.00 89.75 427 LEU A N 1
ATOM 3095 C CA . LEU A 1 427 ? -9.235 2.026 33.917 1.00 89.75 427 LEU A CA 1
ATOM 3096 C C . LEU A 1 427 ? -8.918 3.514 34.111 1.00 89.75 427 LEU A C 1
ATOM 3098 O O . LEU A 1 427 ? -9.428 4.353 33.371 1.00 89.75 427 LEU A O 1
ATOM 3102 N N . SER A 1 428 ? -8.089 3.824 35.104 1.00 84.38 428 SER A N 1
ATOM 3103 C CA . SER A 1 428 ? -7.695 5.186 35.466 1.00 84.38 428 SER A CA 1
ATOM 3104 C C . SER A 1 428 ? -6.194 5.355 35.262 1.00 84.38 428 SER A C 1
ATOM 3106 O O . SER A 1 428 ? -5.396 4.865 36.064 1.00 84.38 428 SER A O 1
ATOM 3108 N N . GLY A 1 429 ? -5.811 6.045 34.186 1.00 86.00 429 GLY A N 1
ATOM 3109 C CA . GLY A 1 429 ? -4.423 6.208 33.759 1.00 86.00 429 GLY A CA 1
ATOM 3110 C C . GLY A 1 429 ? -4.086 7.595 33.217 1.00 86.00 429 GLY A C 1
ATOM 3111 O O . GLY A 1 429 ? -4.875 8.531 33.303 1.00 86.00 429 GLY A O 1
ATOM 3112 N N . GLY A 1 430 ? -2.875 7.721 32.673 1.00 83.00 430 GLY A N 1
ATOM 3113 C CA . GLY A 1 430 ? -2.362 8.952 32.065 1.00 83.00 430 GLY A CA 1
ATOM 3114 C C . GLY A 1 430 ? -2.851 9.202 30.635 1.00 83.00 430 GLY A C 1
ATOM 3115 O O . GLY A 1 430 ? -2.591 10.274 30.095 1.00 83.00 430 GLY A O 1
ATOM 3116 N N . ILE A 1 431 ? -3.539 8.235 30.023 1.00 85.31 431 ILE A N 1
ATOM 3117 C CA . ILE A 1 431 ? -4.198 8.379 28.721 1.00 85.31 431 ILE A CA 1
ATOM 3118 C C . ILE A 1 431 ? -5.633 7.856 28.795 1.00 85.31 431 ILE A C 1
ATOM 3120 O O . ILE A 1 431 ? -5.929 6.945 29.568 1.00 85.31 431 ILE A O 1
ATOM 3124 N N . ASP A 1 432 ? -6.504 8.410 27.956 1.00 82.56 432 ASP A N 1
ATOM 3125 C CA . ASP A 1 432 ? -7.845 7.871 27.738 1.00 82.56 432 ASP A CA 1
ATOM 3126 C C . ASP A 1 432 ? -7.743 6.573 26.910 1.00 82.56 432 ASP A C 1
ATOM 3128 O O . ASP A 1 432 ? -7.181 6.614 25.809 1.00 82.56 432 ASP A O 1
ATOM 3132 N N . PRO A 1 433 ? -8.269 5.427 27.384 1.00 81.75 433 PRO A N 1
ATOM 3133 C CA . PRO A 1 433 ? -8.305 4.184 26.615 1.00 81.75 433 PRO A CA 1
ATOM 3134 C C . PRO A 1 433 ? -8.901 4.319 25.207 1.00 81.75 433 PRO A C 1
ATOM 3136 O O . PRO A 1 433 ? -8.418 3.662 24.285 1.00 81.75 433 PRO A O 1
ATOM 3139 N N . ALA A 1 434 ? -9.856 5.235 24.999 1.00 75.75 434 ALA A N 1
ATOM 3140 C CA . ALA A 1 434 ? -10.433 5.523 23.685 1.00 75.75 434 ALA A CA 1
ATOM 3141 C C . ALA A 1 434 ? -9.426 6.106 22.674 1.00 75.75 434 ALA A C 1
ATOM 3143 O O . ALA A 1 434 ? -9.683 6.100 21.471 1.00 75.75 434 ALA A O 1
ATOM 3144 N N . THR A 1 435 ? -8.270 6.599 23.132 1.00 79.81 435 THR A N 1
ATOM 3145 C CA . THR A 1 435 ? -7.197 7.112 22.261 1.00 79.81 435 THR A CA 1
ATOM 3146 C C . THR A 1 435 ? -6.273 6.015 21.729 1.00 79.81 435 THR A C 1
ATOM 3148 O O . THR A 1 435 ? -5.499 6.276 20.806 1.00 79.81 435 THR A O 1
ATOM 3151 N N . VAL A 1 436 ? -6.354 4.793 22.274 1.00 82.25 436 VAL A N 1
ATOM 3152 C CA . VAL A 1 436 ? -5.614 3.627 21.776 1.00 82.25 436 VAL A CA 1
ATOM 3153 C C . VAL A 1 436 ? -6.377 3.032 20.604 1.00 82.25 436 VAL A C 1
ATOM 3155 O O . VAL A 1 436 ? -7.216 2.147 20.748 1.00 82.25 436 VAL A O 1
ATOM 3158 N N . LEU A 1 437 ? -6.090 3.557 19.419 1.00 75.88 437 LEU A N 1
ATOM 3159 C CA . LEU A 1 437 ? -6.813 3.227 18.201 1.00 75.88 437 LEU A CA 1
ATOM 3160 C C . LEU A 1 437 ? -6.046 2.193 17.390 1.00 75.88 437 LEU A C 1
ATOM 3162 O O . LEU A 1 437 ? -4.828 2.291 17.233 1.00 75.88 437 LEU A O 1
ATOM 3166 N N . PHE A 1 438 ? -6.765 1.226 16.825 1.00 75.44 438 PHE A N 1
ATOM 3167 C CA . PHE A 1 438 ? -6.193 0.374 15.794 1.00 75.44 438 PHE A CA 1
ATOM 3168 C C . PHE A 1 438 ? -5.923 1.220 14.547 1.00 75.44 438 PHE A C 1
ATOM 3170 O O . PHE A 1 438 ? -6.843 1.773 13.943 1.00 75.44 438 PHE A O 1
ATOM 3177 N N . ASP A 1 439 ? -4.654 1.346 14.171 1.00 66.06 439 ASP A N 1
ATOM 3178 C CA . ASP A 1 439 ? -4.259 2.013 12.942 1.00 66.06 439 ASP A CA 1
ATOM 3179 C C . ASP A 1 439 ? -4.237 0.994 11.807 1.00 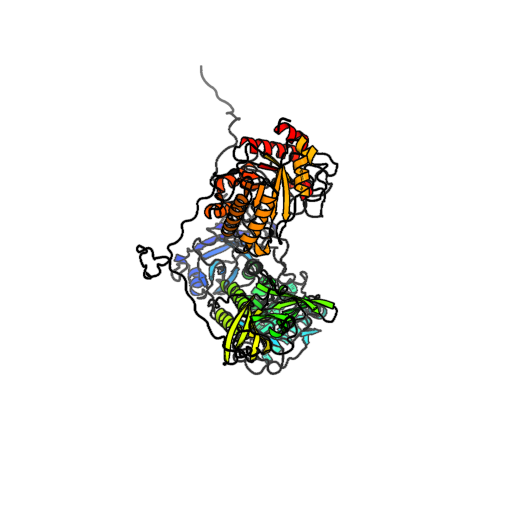66.06 439 ASP A C 1
ATOM 3181 O O . ASP A 1 439 ? -3.320 0.178 11.693 1.00 66.06 439 ASP A O 1
ATOM 3185 N N . ALA A 1 440 ? -5.271 1.046 10.967 1.00 56.88 440 ALA A N 1
ATOM 3186 C CA . ALA A 1 440 ? -5.419 0.139 9.839 1.00 56.88 440 ALA A CA 1
ATOM 3187 C C . ALA A 1 440 ? -4.268 0.254 8.830 1.00 56.88 440 ALA A C 1
ATOM 3189 O O . ALA A 1 440 ? -3.941 -0.748 8.194 1.00 56.88 440 ALA A O 1
ATOM 3190 N N . ALA A 1 441 ? -3.607 1.417 8.742 1.00 52.66 441 ALA A N 1
ATOM 3191 C CA . ALA A 1 441 ? -2.380 1.547 7.975 1.00 52.66 441 ALA A CA 1
ATOM 3192 C C . ALA A 1 441 ? -1.302 0.662 8.616 1.00 52.66 441 ALA A C 1
ATOM 3194 O O . ALA A 1 441 ? -1.032 -0.421 8.121 1.00 52.66 441 ALA A O 1
ATOM 3195 N N . SER A 1 442 ? -0.733 1.005 9.771 1.00 57.81 442 SER A N 1
ATOM 3196 C CA . SER A 1 442 ? 0.360 0.198 10.353 1.00 57.81 442 SER A CA 1
ATOM 3197 C C . SER A 1 442 ? -0.017 -1.225 10.821 1.00 57.81 442 SER A C 1
ATOM 3199 O O . SER A 1 442 ? 0.879 -1.980 11.223 1.00 57.81 442 SER A O 1
ATOM 3201 N N . GLN A 1 443 ? -1.303 -1.607 10.759 1.00 66.31 443 GLN A N 1
ATOM 3202 C CA . GLN A 1 443 ? -1.859 -2.866 11.276 1.00 66.31 443 GLN A CA 1
ATOM 3203 C C . GLN A 1 443 ? -1.413 -3.085 12.725 1.00 66.31 443 GLN A C 1
ATOM 3205 O O . GLN A 1 443 ? -0.835 -4.110 13.083 1.00 66.31 443 GLN A O 1
ATOM 3210 N N . THR A 1 444 ? -1.533 -2.045 13.544 1.00 75.38 444 THR A N 1
ATOM 3211 C CA . THR A 1 444 ? -1.024 -1.999 14.917 1.00 75.38 444 THR A CA 1
ATOM 3212 C C . THR A 1 444 ? -1.801 -0.954 15.703 1.00 75.38 444 THR A C 1
ATOM 3214 O O . THR A 1 444 ? -2.222 0.062 15.157 1.00 75.38 444 THR A O 1
ATOM 3217 N N . TYR A 1 445 ? -2.010 -1.189 16.995 1.00 80.19 445 TYR A N 1
ATOM 3218 C CA . TYR A 1 445 ? -2.608 -0.182 17.865 1.00 80.19 445 TYR A CA 1
ATOM 3219 C C . TYR A 1 445 ? -1.646 0.976 18.074 1.00 80.19 445 TYR A C 1
ATOM 3221 O O . TYR A 1 445 ? -0.457 0.751 18.291 1.00 80.19 445 TYR A O 1
ATOM 3229 N N . ARG A 1 446 ? -2.142 2.210 18.055 1.00 85.44 446 ARG A N 1
ATOM 3230 C CA . ARG A 1 446 ? -1.327 3.384 18.345 1.00 85.44 446 ARG A CA 1
ATOM 3231 C C . ARG A 1 446 ? -2.058 4.412 19.187 1.00 85.44 446 ARG A C 1
ATOM 3233 O O . ARG A 1 446 ? -3.276 4.542 19.108 1.00 85.44 446 ARG A O 1
ATOM 3240 N N . TYR A 1 447 ? -1.285 5.192 19.925 1.00 86.06 447 TYR A N 1
ATOM 3241 C CA . TYR A 1 447 ? -1.754 6.401 20.592 1.00 86.06 447 TYR A CA 1
ATOM 3242 C C . TYR A 1 447 ? -0.619 7.422 20.684 1.00 86.06 447 TYR A C 1
ATOM 3244 O O . TYR A 1 447 ? 0.565 7.079 20.617 1.00 86.06 447 TYR A O 1
ATOM 3252 N N . ALA A 1 448 ? -0.985 8.694 20.819 1.00 86.94 448 ALA A N 1
ATOM 3253 C CA . ALA A 1 448 ? -0.039 9.763 21.102 1.00 86.94 448 ALA A CA 1
ATOM 3254 C C . ALA A 1 448 ? -0.021 10.046 22.606 1.00 86.94 448 ALA A C 1
ATOM 3256 O O . ALA A 1 448 ? -1.060 10.034 23.262 1.00 86.94 448 ALA A O 1
ATOM 3257 N N . MET A 1 449 ? 1.158 10.329 23.145 1.00 83.31 449 MET A N 1
ATOM 3258 C CA . MET A 1 449 ? 1.331 10.775 24.523 1.00 83.31 449 MET A CA 1
ATOM 3259 C C . MET A 1 449 ? 2.377 11.879 24.595 1.00 83.31 449 MET A C 1
ATOM 3261 O O . MET A 1 449 ? 3.199 12.032 23.694 1.00 83.31 449 MET A O 1
ATOM 3265 N N . THR A 1 450 ? 2.360 12.643 25.677 1.00 83.94 450 THR A N 1
ATOM 3266 C CA . THR A 1 450 ? 3.374 13.663 25.941 1.00 83.94 450 THR A CA 1
ATOM 3267 C C . THR A 1 450 ? 4.376 13.112 26.946 1.00 83.94 450 THR A C 1
ATOM 3269 O O . THR A 1 450 ? 3.982 12.531 27.958 1.00 83.94 450 THR A O 1
ATOM 3272 N N . ASP A 1 451 ? 5.668 13.256 26.666 1.00 78.00 451 ASP A N 1
ATOM 3273 C CA . ASP A 1 451 ? 6.714 12.878 27.610 1.00 78.00 451 ASP A CA 1
ATOM 3274 C C . ASP A 1 451 ? 6.851 13.883 28.765 1.00 78.00 451 ASP A C 1
ATOM 3276 O O . ASP A 1 451 ? 6.238 14.952 28.779 1.00 78.00 451 ASP A O 1
ATOM 3280 N N . ALA A 1 452 ? 7.687 13.545 29.750 1.00 77.56 452 ALA A N 1
ATOM 3281 C CA . ALA A 1 452 ? 7.933 14.395 30.916 1.00 77.56 452 ALA A CA 1
ATOM 3282 C C . ALA A 1 452 ? 8.517 15.781 30.565 1.00 77.56 452 ALA A C 1
ATOM 3284 O O . ALA A 1 452 ? 8.464 16.690 31.389 1.00 77.56 452 ALA A O 1
ATOM 3285 N N . ALA A 1 453 ? 9.069 15.952 29.358 1.00 78.75 453 ALA A N 1
ATOM 3286 C CA . ALA A 1 453 ? 9.614 17.211 28.860 1.00 78.75 453 ALA A CA 1
ATOM 3287 C C . ALA A 1 453 ? 8.607 18.001 28.000 1.00 78.75 453 ALA A C 1
ATOM 3289 O O . ALA A 1 453 ? 8.975 19.018 27.409 1.00 78.75 453 ALA A O 1
ATOM 3290 N N . GLY A 1 454 ? 7.350 17.554 27.910 1.00 80.06 454 GLY A N 1
ATOM 3291 C CA . GLY A 1 454 ? 6.308 18.231 27.143 1.00 80.06 454 GLY A CA 1
ATOM 3292 C C . GLY A 1 454 ? 6.333 17.937 25.639 1.00 80.06 454 GLY A C 1
ATOM 3293 O O . GLY A 1 454 ? 5.624 18.608 24.890 1.00 80.06 454 GLY A O 1
ATOM 3294 N N . LYS A 1 455 ? 7.128 16.969 25.164 1.00 81.44 455 LYS A N 1
ATOM 3295 C CA . LYS A 1 455 ? 7.199 16.617 23.737 1.00 81.44 455 LYS A CA 1
ATOM 3296 C C . LYS A 1 455 ? 6.279 15.449 23.408 1.00 81.44 455 LYS A C 1
ATOM 3298 O O . LYS A 1 455 ? 6.205 14.469 24.144 1.00 81.44 455 LYS A O 1
ATOM 3303 N N . THR A 1 456 ? 5.605 15.533 22.265 1.00 82.62 456 THR A N 1
ATOM 3304 C CA . THR A 1 456 ? 4.746 14.454 21.769 1.00 82.62 456 THR A CA 1
ATOM 3305 C C . THR A 1 456 ? 5.576 13.251 21.322 1.00 82.62 456 THR A C 1
ATOM 3307 O O . THR A 1 456 ? 6.584 13.389 20.628 1.00 82.62 456 THR A O 1
ATOM 3310 N N . GLN A 1 457 ? 5.125 12.062 21.698 1.00 84.81 457 GLN A N 1
ATOM 3311 C CA . GLN A 1 457 ? 5.646 10.773 21.265 1.00 84.81 457 GLN A CA 1
ATOM 3312 C C . GLN A 1 457 ? 4.475 9.899 20.806 1.00 84.81 457 GLN A C 1
ATOM 3314 O O . GLN A 1 457 ? 3.363 10.018 21.323 1.00 84.81 457 GLN A O 1
ATOM 3319 N N . VAL A 1 458 ? 4.714 9.021 19.836 1.00 86.81 458 VAL A N 1
ATOM 3320 C CA . VAL A 1 458 ? 3.716 8.059 19.350 1.00 86.81 458 VAL A CA 1
ATOM 3321 C C . VAL A 1 458 ? 4.129 6.666 19.790 1.00 86.81 458 VAL A C 1
ATOM 3323 O O . VAL A 1 458 ? 5.261 6.247 19.548 1.00 86.81 458 VAL A O 1
ATOM 3326 N N . VAL A 1 459 ? 3.217 5.943 20.427 1.00 88.44 459 VAL A N 1
ATOM 3327 C CA . VAL A 1 459 ? 3.424 4.553 20.833 1.00 88.44 459 VAL A CA 1
ATOM 3328 C C . VAL A 1 459 ? 2.669 3.645 19.878 1.00 88.44 459 VAL A C 1
ATOM 3330 O O . VAL A 1 459 ? 1.492 3.873 19.618 1.00 88.44 459 VAL A O 1
ATOM 3333 N N . TYR A 1 460 ? 3.349 2.617 19.378 1.00 84.88 460 TYR A N 1
ATOM 3334 C CA . TYR A 1 460 ? 2.780 1.524 18.597 1.00 84.88 460 TYR A CA 1
ATOM 3335 C C . TYR A 1 460 ? 2.818 0.249 19.443 1.00 84.88 460 TYR A C 1
ATOM 3337 O O . TYR A 1 460 ? 3.893 -0.189 19.862 1.00 84.88 460 TYR A O 1
ATOM 3345 N N . VAL A 1 461 ? 1.654 -0.346 19.691 1.00 84.81 461 VAL A N 1
ATOM 3346 C CA . VAL A 1 461 ? 1.476 -1.533 20.531 1.00 84.81 461 VAL A CA 1
ATOM 3347 C C . VAL A 1 461 ? 1.360 -2.773 19.651 1.00 84.81 461 VAL A C 1
ATOM 3349 O O . VAL A 1 461 ? 0.307 -3.053 19.076 1.00 84.81 461 VAL A O 1
ATOM 3352 N N . ALA A 1 462 ? 2.451 -3.528 19.550 1.00 80.12 462 ALA A N 1
ATOM 3353 C CA . ALA A 1 462 ? 2.463 -4.791 18.826 1.00 80.12 462 ALA A CA 1
ATOM 3354 C C . ALA A 1 462 ? 1.827 -5.909 19.665 1.00 80.12 462 ALA A C 1
ATOM 3356 O O . ALA A 1 462 ? 2.045 -6.017 20.876 1.00 80.12 462 ALA A O 1
ATOM 3357 N N . THR A 1 463 ? 1.074 -6.775 18.998 1.00 79.44 463 THR A N 1
ATOM 3358 C CA . THR A 1 463 ? 0.504 -8.016 19.538 1.00 79.44 463 THR A CA 1
ATOM 3359 C C . THR A 1 463 ? 0.944 -9.211 18.677 1.00 79.44 463 THR A C 1
ATOM 3361 O O . THR A 1 463 ? 1.334 -9.022 17.515 1.00 79.44 463 THR A O 1
ATOM 3364 N N . PRO A 1 464 ? 0.833 -10.458 19.172 1.00 79.56 464 PRO A N 1
ATOM 3365 C CA . PRO A 1 464 ? 1.065 -11.648 18.355 1.00 79.56 464 PRO A CA 1
ATOM 3366 C C . PRO A 1 464 ? 0.249 -11.661 17.051 1.00 79.56 464 PRO A C 1
ATOM 3368 O O . PRO A 1 464 ? 0.751 -12.113 16.023 1.00 79.56 464 PRO A O 1
ATOM 3371 N N . SER A 1 465 ? -0.976 -11.113 17.055 1.00 77.06 465 SER A N 1
ATOM 3372 C CA . SER A 1 465 ? -1.812 -11.020 15.851 1.00 77.06 465 SER A CA 1
ATOM 3373 C C . SER A 1 465 ? -1.241 -10.060 14.811 1.00 77.06 465 SER A C 1
ATOM 3375 O O . SER A 1 465 ? -1.145 -10.425 13.639 1.00 77.06 465 SER A O 1
ATOM 3377 N N . THR A 1 466 ? -0.787 -8.875 15.231 1.00 78.19 466 THR A N 1
ATOM 3378 C CA . THR A 1 466 ? -0.168 -7.894 14.322 1.00 78.19 466 THR A CA 1
ATOM 3379 C C . THR A 1 466 ? 1.105 -8.446 13.674 1.00 78.19 466 THR A C 1
ATOM 3381 O O . THR A 1 466 ? 1.327 -8.267 12.476 1.00 78.19 466 THR A O 1
ATOM 3384 N N . LEU A 1 467 ? 1.918 -9.197 14.428 1.00 82.81 467 LEU A N 1
ATOM 3385 C CA . LEU A 1 467 ? 3.108 -9.855 13.892 1.00 82.81 467 LEU A CA 1
ATOM 3386 C C . LEU A 1 467 ? 2.733 -10.967 12.903 1.00 82.81 467 LEU A C 1
ATOM 3388 O O . LEU A 1 467 ? 3.272 -11.005 11.798 1.00 82.81 467 LEU A O 1
ATOM 3392 N N . ALA A 1 468 ? 1.786 -11.838 13.263 1.00 82.19 468 ALA A N 1
ATOM 3393 C CA . ALA A 1 468 ? 1.327 -12.922 12.396 1.00 82.19 468 ALA A CA 1
ATOM 3394 C C . ALA A 1 468 ? 0.780 -12.399 11.058 1.00 82.19 468 ALA A C 1
ATOM 3396 O O . ALA A 1 468 ? 1.072 -12.968 10.009 1.00 82.19 468 ALA A O 1
ATOM 3397 N N . GLN A 1 469 ? 0.032 -11.293 11.069 1.00 79.44 469 GLN A N 1
ATOM 3398 C CA . GLN A 1 469 ? -0.484 -10.655 9.854 1.00 79.44 469 GLN A CA 1
ATOM 3399 C C . GLN A 1 469 ? 0.634 -10.120 8.950 1.00 79.44 469 GLN A C 1
ATOM 3401 O O . GLN A 1 469 ? 0.602 -10.350 7.738 1.00 79.44 469 GLN A O 1
ATOM 3406 N N . ARG A 1 470 ? 1.645 -9.455 9.523 1.00 82.25 470 ARG A N 1
ATOM 3407 C CA . ARG A 1 470 ? 2.813 -8.970 8.768 1.00 82.25 470 ARG A CA 1
ATOM 3408 C C . ARG A 1 470 ? 3.591 -10.128 8.144 1.00 82.25 470 ARG A C 1
ATOM 3410 O O . ARG A 1 470 ? 3.874 -10.101 6.950 1.00 82.25 470 ARG A O 1
ATOM 3417 N N . LEU A 1 471 ? 3.858 -11.182 8.917 1.00 87.31 471 LEU A N 1
ATOM 3418 C CA . LEU A 1 471 ? 4.550 -12.381 8.432 1.00 87.31 471 LEU A CA 1
ATOM 3419 C C . LEU A 1 471 ? 3.751 -13.111 7.342 1.00 87.31 471 LEU A C 1
ATOM 3421 O O . LEU A 1 471 ? 4.316 -13.497 6.322 1.00 87.31 471 LEU A O 1
ATOM 3425 N N . ASN A 1 472 ? 2.432 -13.245 7.507 1.00 83.50 472 ASN A N 1
ATOM 3426 C CA . ASN A 1 472 ? 1.551 -13.819 6.486 1.00 83.50 472 ASN A CA 1
ATOM 3427 C C . ASN A 1 472 ? 1.506 -12.967 5.205 1.00 83.50 472 ASN A C 1
ATOM 3429 O O . ASN A 1 472 ? 1.336 -13.509 4.120 1.00 83.50 472 ASN A O 1
ATOM 3433 N N . SER A 1 473 ? 1.662 -11.644 5.309 1.00 80.94 473 SER A N 1
ATOM 3434 C CA . SER A 1 473 ? 1.717 -10.767 4.132 1.00 80.94 473 SER A CA 1
ATOM 3435 C C . SER A 1 473 ? 3.033 -10.921 3.363 1.00 80.94 473 SER A C 1
ATOM 3437 O O . SER A 1 473 ? 3.052 -10.759 2.149 1.00 80.94 473 SER A O 1
ATOM 3439 N N . LEU A 1 474 ? 4.124 -11.272 4.050 1.00 86.94 474 LEU A N 1
ATOM 3440 C CA . LEU A 1 474 ? 5.432 -11.525 3.438 1.00 86.94 474 LEU A CA 1
ATOM 3441 C C . LEU A 1 474 ? 5.574 -12.951 2.882 1.00 86.94 474 LEU A C 1
ATOM 3443 O O . LEU A 1 474 ? 6.331 -13.164 1.933 1.00 86.94 474 LEU A O 1
ATOM 3447 N N . SER A 1 475 ? 4.851 -13.931 3.436 1.00 86.56 475 SER A N 1
ATOM 3448 C CA . SER A 1 475 ? 5.001 -15.347 3.063 1.00 86.56 475 SER A CA 1
ATOM 3449 C C . SER A 1 475 ? 4.641 -15.642 1.603 1.00 86.56 475 SER A C 1
ATOM 3451 O O . SER A 1 475 ? 5.196 -16.574 1.025 1.00 86.56 475 SER A O 1
ATOM 3453 N N . GLY A 1 476 ? 3.790 -14.820 0.975 1.00 84.88 476 GLY A N 1
ATOM 3454 C CA . GLY A 1 476 ? 3.418 -14.945 -0.440 1.00 84.88 476 GLY A CA 1
ATOM 3455 C C . GLY A 1 476 ? 4.548 -14.654 -1.439 1.00 84.88 476 GLY A C 1
ATOM 3456 O O . GLY A 1 476 ? 4.445 -15.040 -2.600 1.00 84.88 476 GLY A O 1
ATOM 3457 N N . TYR A 1 477 ? 5.642 -14.022 -1.000 1.00 88.88 477 TYR A N 1
ATOM 3458 C CA . TYR A 1 477 ? 6.716 -13.560 -1.887 1.00 88.88 477 TYR A CA 1
ATOM 3459 C C . TYR A 1 477 ? 7.948 -14.476 -1.925 1.00 88.88 477 TYR A C 1
ATOM 3461 O O . TYR A 1 477 ? 8.897 -14.167 -2.644 1.00 88.88 477 TYR A O 1
ATOM 3469 N N . ASN A 1 478 ? 7.973 -15.596 -1.191 1.00 91.50 478 ASN A N 1
ATOM 3470 C CA . ASN A 1 478 ? 9.124 -16.518 -1.136 1.00 91.50 478 ASN A CA 1
ATOM 3471 C C . ASN A 1 478 ? 10.466 -15.810 -0.851 1.00 91.50 478 ASN A C 1
ATOM 3473 O O . ASN A 1 478 ? 11.475 -16.062 -1.513 1.00 91.50 478 ASN A O 1
ATOM 3477 N N . LEU A 1 479 ? 10.460 -14.880 0.106 1.00 93.69 479 LEU A N 1
ATOM 3478 C CA . LEU A 1 479 ? 11.648 -14.115 0.486 1.00 93.69 479 LEU A CA 1
ATOM 3479 C C . LEU A 1 479 ? 12.687 -14.994 1.183 1.00 93.69 479 LEU A C 1
ATOM 3481 O O . LEU A 1 479 ? 12.350 -16.021 1.775 1.00 93.69 479 LEU A O 1
ATOM 3485 N N . ARG A 1 480 ? 13.942 -14.533 1.189 1.00 94.81 480 ARG A N 1
ATOM 3486 C CA . ARG A 1 480 ? 15.029 -15.151 1.954 1.00 94.81 480 ARG A CA 1
ATOM 3487 C C . ARG A 1 480 ? 14.674 -15.265 3.430 1.00 94.81 480 ARG A C 1
ATOM 3489 O O . ARG A 1 480 ? 14.946 -16.294 4.038 1.00 94.81 480 ARG A O 1
ATOM 3496 N N . GLY A 1 481 ? 14.118 -14.203 4.011 1.00 95.38 481 GLY A N 1
ATOM 3497 C CA . GLY A 1 481 ? 13.920 -14.134 5.450 1.00 95.38 481 GLY A CA 1
ATOM 3498 C C . GLY A 1 481 ? 13.415 -12.799 5.971 1.00 95.38 481 GLY A C 1
ATOM 3499 O O . GLY A 1 481 ? 13.151 -11.858 5.221 1.00 95.38 481 GLY A O 1
ATOM 3500 N N . VAL A 1 482 ? 13.302 -12.733 7.291 1.00 94.94 482 VAL A N 1
ATOM 3501 C CA . VAL A 1 482 ? 13.014 -11.514 8.051 1.00 94.94 482 VAL A CA 1
ATOM 3502 C C . VAL A 1 482 ? 14.023 -11.377 9.188 1.00 94.94 482 VAL A C 1
ATOM 3504 O O . VAL A 1 482 ? 14.406 -12.378 9.787 1.00 94.94 482 VAL A O 1
ATOM 3507 N N . THR A 1 483 ? 14.429 -10.150 9.511 1.00 94.25 483 THR A N 1
ATOM 3508 C CA . THR A 1 483 ? 15.226 -9.842 10.705 1.00 94.25 483 THR A CA 1
ATOM 3509 C C . THR A 1 483 ? 14.372 -9.071 11.698 1.00 94.25 483 THR A C 1
ATOM 3511 O O . THR A 1 483 ? 13.809 -8.025 11.384 1.00 94.25 483 THR A O 1
ATOM 3514 N N . MET A 1 484 ? 14.297 -9.575 12.920 1.00 90.31 484 MET A N 1
ATOM 3515 C CA . MET A 1 484 ? 13.595 -8.940 14.021 1.00 90.31 484 MET A CA 1
ATOM 3516 C C . MET A 1 484 ? 14.508 -7.926 14.706 1.00 90.31 484 MET A C 1
ATOM 3518 O O . MET A 1 484 ? 15.570 -8.287 15.219 1.00 90.31 484 MET A O 1
ATOM 3522 N N . ARG A 1 485 ? 14.079 -6.664 14.746 1.00 87.25 485 ARG A N 1
ATOM 3523 C CA . ARG A 1 485 ? 14.771 -5.586 15.456 1.00 87.25 485 ARG A CA 1
ATOM 3524 C C . ARG A 1 485 ? 13.985 -5.157 16.687 1.00 87.25 485 ARG A C 1
ATOM 3526 O O . ARG A 1 485 ? 12.818 -4.791 16.587 1.00 87.25 485 ARG A O 1
ATOM 3533 N N . GLY A 1 486 ? 14.665 -5.125 17.831 1.00 79.75 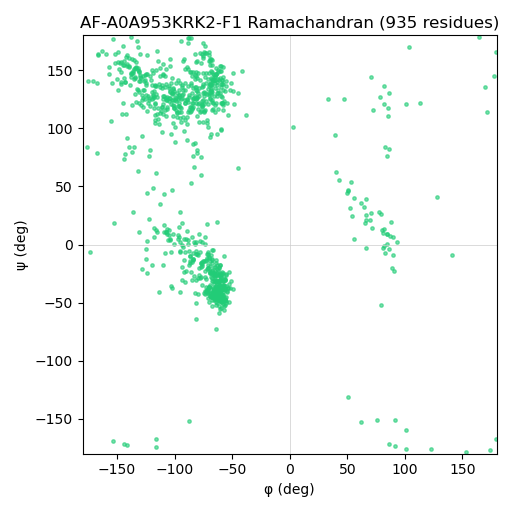486 GLY A N 1
ATOM 3534 C CA . GLY A 1 486 ? 14.115 -4.615 19.085 1.00 79.75 486 GLY A CA 1
ATOM 3535 C C . GLY A 1 486 ? 13.042 -5.512 19.711 1.00 79.75 486 GLY A C 1
ATOM 3536 O O . GLY A 1 486 ? 12.244 -6.141 19.026 1.00 79.75 486 GLY A O 1
ATOM 3537 N N . GLY A 1 487 ? 13.018 -5.573 21.043 1.00 73.81 487 GLY A N 1
ATOM 3538 C CA . GLY A 1 487 ? 11.995 -6.306 21.798 1.00 73.81 487 GLY A CA 1
ATOM 3539 C C . GLY A 1 487 ? 12.091 -7.833 21.730 1.00 73.81 487 GLY A C 1
ATOM 3540 O O . GLY A 1 487 ? 11.158 -8.517 22.136 1.00 73.81 487 GLY A O 1
ATOM 3541 N N . VAL A 1 488 ? 13.221 -8.371 21.260 1.00 74.62 488 VAL A N 1
ATOM 3542 C CA . VAL A 1 488 ? 13.513 -9.814 21.180 1.00 74.62 488 VAL A CA 1
ATOM 3543 C C . VAL A 1 488 ? 13.385 -10.502 22.541 1.00 74.62 488 VAL A C 1
ATOM 3545 O O . VAL A 1 488 ? 12.834 -11.595 22.642 1.00 74.62 488 VAL A O 1
ATOM 3548 N N . GLN A 1 489 ? 13.804 -9.818 23.601 1.00 74.81 489 GLN A N 1
ATOM 3549 C CA . GLN A 1 489 ? 13.679 -10.263 24.986 1.00 74.81 489 GLN A CA 1
ATOM 3550 C C . GLN A 1 489 ? 12.229 -10.331 25.502 1.00 74.81 489 GLN A C 1
ATOM 3552 O O . GLN A 1 489 ? 11.994 -10.886 26.570 1.00 74.81 489 GLN A O 1
ATOM 3557 N N . TYR A 1 490 ? 11.266 -9.761 24.770 1.00 73.44 490 TYR A N 1
ATOM 3558 C CA . TYR A 1 490 ? 9.844 -9.737 25.131 1.00 73.44 490 TYR A CA 1
ATOM 3559 C C . TYR A 1 490 ? 9.004 -10.727 24.308 1.00 73.44 490 TYR A C 1
ATOM 3561 O O . TYR A 1 490 ? 7.778 -10.688 24.379 1.00 73.44 490 TYR A O 1
ATOM 3569 N N . ALA A 1 491 ? 9.635 -11.592 23.505 1.00 77.69 491 ALA A N 1
ATOM 3570 C CA . ALA A 1 491 ? 8.929 -12.584 22.703 1.00 77.69 491 ALA A CA 1
ATOM 3571 C C . ALA A 1 491 ? 8.261 -13.647 23.593 1.00 77.69 491 ALA A C 1
ATOM 3573 O O . ALA A 1 491 ? 8.944 -14.421 24.265 1.00 77.69 491 ALA A O 1
ATOM 3574 N N . ASP A 1 492 ? 6.929 -13.709 23.569 1.00 76.19 492 ASP A N 1
ATOM 3575 C CA . ASP A 1 492 ? 6.155 -14.748 24.250 1.00 76.19 492 ASP A CA 1
ATOM 3576 C C . ASP A 1 492 ? 5.933 -15.988 23.360 1.00 76.19 492 ASP A C 1
ATOM 3578 O O . ASP A 1 492 ? 6.334 -16.043 22.193 1.00 76.19 492 ASP A O 1
ATOM 3582 N N . ALA A 1 493 ? 5.273 -17.014 23.904 1.00 80.94 493 ALA A N 1
ATOM 3583 C CA . ALA A 1 493 ? 5.010 -18.254 23.175 1.00 80.94 493 ALA A CA 1
ATOM 3584 C C . ALA A 1 493 ? 4.170 -18.044 21.899 1.00 80.94 493 ALA A C 1
ATOM 3586 O O . ALA A 1 493 ? 4.345 -18.779 20.924 1.00 80.94 493 ALA A O 1
ATOM 3587 N N . ALA A 1 494 ? 3.278 -17.049 21.877 1.00 79.94 494 ALA A N 1
ATOM 3588 C CA . ALA A 1 494 ? 2.432 -16.761 20.724 1.00 79.94 494 ALA A CA 1
ATOM 3589 C C . ALA A 1 494 ? 3.233 -16.089 19.598 1.00 79.94 494 ALA A C 1
ATOM 3591 O O . ALA A 1 494 ? 3.115 -16.493 18.439 1.00 79.94 494 ALA A O 1
ATOM 3592 N N . ILE A 1 495 ? 4.110 -15.141 19.940 1.00 81.50 495 ILE A N 1
ATOM 3593 C CA . ILE A 1 495 ? 5.083 -14.541 19.015 1.00 81.50 495 ILE A CA 1
ATOM 3594 C C . ILE A 1 495 ? 5.984 -15.623 18.410 1.00 81.50 495 ILE A C 1
ATOM 3596 O O . ILE A 1 495 ? 6.131 -15.702 17.189 1.00 81.50 495 ILE A O 1
ATOM 3600 N N . VAL A 1 496 ? 6.540 -16.504 19.247 1.00 85.44 496 VAL A N 1
ATOM 3601 C CA . VAL A 1 496 ? 7.395 -17.611 18.790 1.00 85.44 496 VAL A CA 1
ATOM 3602 C C . VAL A 1 496 ? 6.628 -18.567 17.870 1.00 85.44 496 VAL A C 1
ATOM 3604 O O . VAL A 1 496 ? 7.173 -19.035 16.871 1.00 85.44 496 VAL A O 1
ATOM 3607 N N . SER A 1 497 ? 5.352 -18.832 18.156 1.00 84.31 497 SER A N 1
ATOM 3608 C CA . SER A 1 497 ? 4.497 -19.667 17.305 1.00 84.31 497 SER A CA 1
ATOM 3609 C C . SER A 1 497 ? 4.276 -19.049 15.917 1.00 84.31 497 SER A C 1
ATOM 3611 O O . SER A 1 497 ? 4.417 -19.748 14.913 1.00 84.31 497 SER A O 1
ATOM 3613 N N . ALA A 1 498 ? 4.019 -17.737 15.837 1.00 86.38 498 ALA A N 1
ATOM 3614 C CA . ALA A 1 498 ? 3.878 -17.022 14.564 1.00 86.38 498 ALA A CA 1
ATOM 3615 C C . ALA A 1 498 ? 5.174 -17.053 13.732 1.00 86.38 498 ALA A C 1
ATOM 3617 O O . ALA A 1 498 ? 5.143 -17.331 12.533 1.00 86.38 498 ALA A O 1
ATOM 3618 N N . LEU A 1 499 ? 6.327 -16.848 14.374 1.00 89.50 499 LEU A N 1
ATOM 3619 C CA . LEU A 1 499 ? 7.637 -16.937 13.720 1.00 89.50 499 LEU A CA 1
ATOM 3620 C C . LEU A 1 499 ? 7.919 -18.352 13.194 1.00 89.50 499 LEU A C 1
ATOM 3622 O O . LEU A 1 499 ? 8.325 -18.520 12.045 1.00 89.50 499 LEU A O 1
ATOM 3626 N N . ASN A 1 500 ? 7.635 -19.381 13.995 1.00 88.56 500 ASN A N 1
ATOM 3627 C CA . ASN A 1 500 ? 7.792 -20.777 13.583 1.00 88.56 500 ASN A CA 1
ATOM 3628 C C . ASN A 1 500 ? 6.856 -21.153 12.423 1.00 88.56 500 ASN A C 1
ATOM 3630 O O . ASN A 1 500 ? 7.241 -21.946 11.562 1.00 88.56 500 ASN A O 1
ATOM 3634 N N . ALA A 1 501 ? 5.634 -20.611 12.384 1.00 88.75 501 ALA A N 1
ATOM 3635 C CA . ALA A 1 501 ? 4.717 -20.810 11.264 1.00 88.75 501 ALA A CA 1
ATOM 3636 C C . ALA A 1 501 ? 5.275 -20.189 9.975 1.00 88.75 501 ALA A C 1
ATOM 3638 O O . ALA A 1 501 ? 5.341 -20.875 8.954 1.00 88.75 501 ALA A O 1
ATOM 3639 N N . TYR A 1 502 ? 5.778 -18.951 10.049 1.00 90.19 502 TYR A N 1
ATOM 3640 C CA . TYR A 1 502 ? 6.446 -18.286 8.929 1.00 90.19 502 TYR A CA 1
ATOM 3641 C C . TYR A 1 502 ? 7.656 -19.079 8.416 1.00 90.19 502 TYR A C 1
ATOM 3643 O O . TYR A 1 502 ? 7.756 -19.349 7.220 1.00 90.19 502 TYR A O 1
ATOM 3651 N N . GLN A 1 503 ? 8.532 -19.539 9.315 1.00 90.75 503 GLN A N 1
ATOM 3652 C CA . GLN A 1 503 ? 9.700 -20.355 8.963 1.00 90.75 503 GLN A CA 1
ATOM 3653 C C . GLN A 1 503 ? 9.318 -21.673 8.275 1.00 90.75 503 GLN A C 1
ATOM 3655 O O . GLN A 1 503 ? 10.017 -22.144 7.381 1.00 90.75 503 GLN A O 1
ATOM 3660 N N . LYS A 1 504 ? 8.195 -22.278 8.669 1.00 88.75 504 LYS A N 1
ATOM 3661 C CA . LYS A 1 504 ? 7.667 -23.498 8.043 1.00 88.75 504 LYS A CA 1
ATOM 3662 C C . LYS A 1 504 ? 6.857 -23.224 6.775 1.00 88.75 504 LYS A C 1
ATOM 3664 O O . LYS A 1 504 ? 6.347 -24.174 6.190 1.00 88.75 504 LYS A O 1
ATOM 3669 N N . GLN A 1 505 ? 6.717 -21.956 6.377 1.00 84.56 505 GLN A N 1
ATOM 3670 C CA . GLN A 1 505 ? 5.841 -21.510 5.288 1.00 84.56 505 GLN A CA 1
ATOM 3671 C C . GLN A 1 505 ? 4.401 -22.007 5.458 1.00 84.56 505 GLN A C 1
ATOM 3673 O O . GLN A 1 505 ? 3.680 -22.264 4.497 1.00 84.56 505 GLN A O 1
ATOM 3678 N N . ALA A 1 506 ? 3.991 -22.149 6.715 1.00 82.31 506 ALA A N 1
ATOM 3679 C CA . ALA A 1 506 ? 2.630 -22.443 7.093 1.00 82.31 506 ALA A CA 1
ATOM 3680 C C . ALA A 1 506 ? 1.873 -21.129 7.279 1.00 82.31 506 ALA A C 1
ATOM 3682 O O . ALA A 1 506 ? 2.446 -20.098 7.638 1.00 82.31 506 ALA A O 1
ATOM 3683 N N . GLN A 1 507 ? 0.561 -21.173 7.078 1.00 71.69 507 GLN A N 1
ATOM 3684 C CA . GLN A 1 507 ? -0.284 -20.056 7.462 1.00 71.69 507 GLN A CA 1
ATOM 3685 C C . GLN A 1 507 ? -0.224 -19.900 8.986 1.00 71.69 507 GLN A C 1
ATOM 3687 O O . GLN A 1 507 ? -0.537 -20.840 9.721 1.00 71.69 507 GLN A O 1
ATOM 3692 N N . SER A 1 508 ? 0.185 -18.723 9.465 1.00 65.25 508 SER A N 1
ATOM 3693 C CA . SER A 1 508 ? 0.133 -18.438 10.900 1.00 65.25 508 SER A CA 1
ATOM 3694 C C . SER A 1 508 ? -1.328 -18.482 11.361 1.00 65.25 508 SER A C 1
ATOM 3696 O O . SER A 1 508 ? -2.192 -18.020 10.605 1.00 65.25 508 SER A O 1
ATOM 3698 N N . PRO A 1 509 ? -1.630 -19.006 12.565 1.00 58.84 509 PRO A N 1
ATOM 3699 C CA . PRO A 1 509 ? -2.992 -19.050 13.085 1.00 58.84 509 PRO A CA 1
ATOM 3700 C C . PRO A 1 509 ? -3.661 -17.680 12.951 1.00 58.84 509 PRO A C 1
ATOM 3702 O O . PRO A 1 509 ? -3.056 -16.663 13.293 1.00 58.84 509 PRO A O 1
ATOM 3705 N N . ALA A 1 510 ? -4.889 -17.650 12.428 1.00 48.22 510 ALA A N 1
ATOM 3706 C CA . ALA A 1 510 ? -5.671 -16.426 12.321 1.00 48.22 510 ALA A CA 1
ATOM 3707 C C . ALA A 1 510 ? -5.955 -15.902 13.733 1.00 48.22 510 ALA A C 1
ATOM 3709 O O . ALA A 1 510 ? -6.874 -16.359 14.406 1.00 48.22 510 ALA A O 1
ATOM 3710 N N . ALA A 1 511 ? -5.124 -14.984 14.210 1.00 48.56 511 ALA A N 1
ATOM 3711 C CA . ALA A 1 511 ? -5.339 -14.350 15.492 1.00 48.56 511 ALA A CA 1
ATOM 3712 C C . ALA A 1 511 ? -6.320 -13.188 15.294 1.00 48.56 511 ALA A C 1
ATOM 3714 O O . ALA A 1 511 ? -6.059 -12.257 14.530 1.00 48.56 511 ALA A O 1
ATOM 3715 N N . THR A 1 512 ? -7.469 -13.277 15.962 1.00 46.56 512 THR A N 1
ATOM 3716 C CA . THR A 1 512 ? -8.439 -12.186 16.081 1.00 46.56 512 THR A CA 1
ATOM 3717 C C . THR A 1 512 ? -7.795 -11.023 16.827 1.00 46.56 512 THR A C 1
ATOM 3719 O O . THR A 1 512 ? -7.131 -11.217 17.846 1.00 46.56 512 THR A O 1
ATOM 3722 N N . GLY A 1 513 ? -7.917 -9.837 16.242 1.00 54.03 513 GLY A N 1
ATOM 3723 C CA . GLY A 1 513 ? -7.013 -8.713 16.436 1.00 54.03 513 GLY A CA 1
ATOM 3724 C C . GLY A 1 513 ? -7.418 -7.680 17.474 1.00 54.03 513 GLY A C 1
ATOM 3725 O O . GLY A 1 513 ? -6.967 -6.554 17.317 1.00 54.03 513 GLY A O 1
ATOM 3726 N N . ASP A 1 514 ? -8.178 -8.027 18.514 1.00 62.91 514 ASP A N 1
ATOM 3727 C CA . ASP A 1 514 ? -8.643 -7.009 19.457 1.00 62.91 514 ASP A CA 1
ATOM 3728 C C . ASP A 1 514 ? -7.867 -7.032 20.780 1.00 62.91 514 ASP A C 1
ATOM 3730 O O . ASP A 1 514 ? -7.769 -8.069 21.440 1.00 62.91 514 ASP A O 1
ATOM 3734 N N . LEU A 1 515 ? -7.306 -5.882 21.179 1.00 78.75 515 LEU A N 1
ATOM 3735 C CA . LEU A 1 515 ? -6.975 -5.641 22.584 1.00 78.75 515 LEU A CA 1
ATOM 3736 C C . LEU A 1 515 ? -8.296 -5.600 23.356 1.00 78.75 515 LEU A C 1
ATOM 3738 O O . LEU A 1 515 ? -9.111 -4.701 23.155 1.00 78.75 515 LEU A O 1
ATOM 3742 N N . VAL A 1 516 ? -8.506 -6.574 24.236 1.00 86.44 516 VAL A N 1
ATOM 3743 C CA . VAL A 1 516 ? -9.752 -6.716 24.998 1.00 86.44 516 VAL A CA 1
ATOM 3744 C C . VAL A 1 516 ? -9.469 -6.469 26.467 1.00 86.44 516 VAL A C 1
ATOM 3746 O O . VAL A 1 516 ? -8.484 -6.964 27.015 1.00 86.44 516 VAL A O 1
ATOM 3749 N N . VAL A 1 517 ? -10.351 -5.735 27.138 1.00 89.81 517 VAL A N 1
ATOM 3750 C CA . VAL A 1 517 ? -10.297 -5.612 28.594 1.00 89.81 517 VAL A CA 1
ATOM 3751 C C . VAL A 1 517 ? -11.131 -6.730 29.196 1.00 89.81 517 VAL A C 1
ATOM 3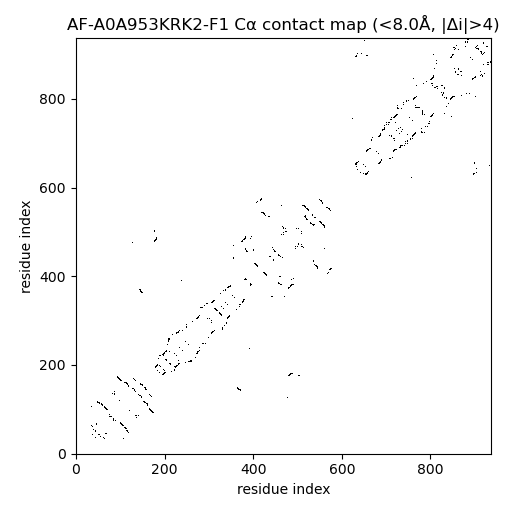753 O O . VAL A 1 517 ? -12.355 -6.746 29.086 1.00 89.81 517 VAL A O 1
ATOM 3756 N N . ALA A 1 518 ? -10.457 -7.690 29.818 1.00 92.81 518 ALA A N 1
ATOM 3757 C CA . ALA A 1 518 ? -11.084 -8.741 30.593 1.00 92.81 518 ALA A CA 1
ATOM 3758 C C . ALA A 1 518 ? -11.322 -8.263 32.027 1.00 92.81 518 ALA A C 1
ATOM 3760 O O . ALA A 1 518 ? -10.466 -7.632 32.651 1.00 92.81 518 ALA A O 1
ATOM 3761 N N . PHE A 1 519 ? -12.480 -8.617 32.564 1.00 94.25 519 PHE A N 1
ATOM 3762 C CA . PHE A 1 519 ? -12.853 -8.442 33.958 1.00 94.25 519 PHE A CA 1
ATOM 3763 C C . PHE A 1 519 ? -13.147 -9.804 34.574 1.00 94.25 519 PHE A C 1
ATOM 3765 O O . PHE A 1 519 ? -13.599 -10.733 33.903 1.00 94.25 519 PHE A O 1
ATOM 3772 N N . SER A 1 520 ? -12.911 -9.923 35.873 1.00 94.94 520 SER A N 1
ATOM 3773 C CA . SER A 1 520 ? -13.242 -11.122 36.636 1.00 94.94 520 SER A CA 1
ATOM 3774 C C . SER A 1 520 ? -13.834 -10.736 37.981 1.00 94.94 520 SER A C 1
ATOM 3776 O O . SER A 1 520 ? -13.336 -9.827 38.641 1.00 94.94 520 SER A O 1
ATOM 3778 N N . VAL A 1 521 ? -14.893 -11.433 38.385 1.00 96.06 521 VAL A N 1
ATOM 3779 C CA . VAL A 1 521 ? -1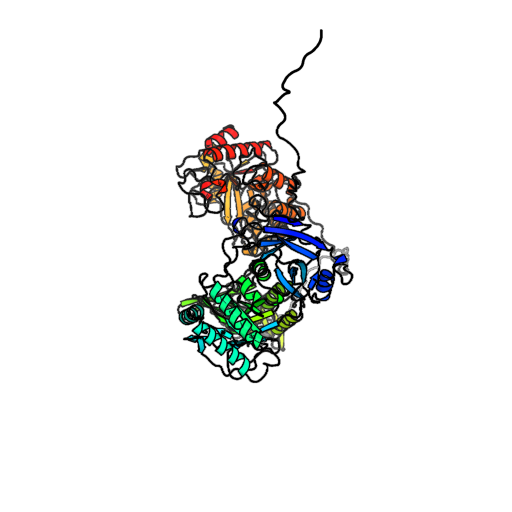5.491 -11.320 39.718 1.00 96.06 521 VAL A CA 1
ATOM 3780 C C . VAL A 1 521 ? -15.354 -12.667 40.406 1.00 96.06 521 VAL A C 1
ATOM 3782 O O . VAL A 1 521 ? -15.997 -13.631 39.997 1.00 96.06 521 VAL A O 1
ATOM 3785 N N . LYS A 1 522 ? -14.528 -12.742 41.448 1.00 96.62 522 LYS A N 1
ATOM 3786 C CA . LYS A 1 522 ? -14.419 -13.920 42.309 1.00 96.62 522 LYS A CA 1
ATOM 3787 C C . LYS A 1 522 ? -15.334 -13.755 43.519 1.00 96.62 522 LYS A C 1
ATOM 3789 O O . LYS A 1 522 ? -15.114 -12.867 44.341 1.00 96.62 522 LYS A O 1
ATOM 3794 N N . ALA A 1 523 ? -16.352 -14.602 43.611 1.00 93.88 523 ALA A N 1
ATOM 3795 C CA . ALA A 1 523 ? -17.321 -14.612 44.698 1.00 93.88 523 ALA A CA 1
ATOM 3796 C C . ALA A 1 523 ? -16.761 -15.280 45.975 1.00 93.88 523 ALA A C 1
ATOM 3798 O O . ALA A 1 523 ? -15.769 -16.015 45.900 1.00 93.88 523 ALA A O 1
ATOM 3799 N N . PRO A 1 524 ? -17.413 -15.099 47.144 1.00 91.81 524 PRO A N 1
ATOM 3800 C CA . PRO A 1 524 ? -16.971 -15.686 48.415 1.00 91.81 524 PRO A CA 1
ATOM 3801 C C . PRO A 1 524 ? -16.873 -17.219 48.426 1.00 91.81 524 PRO A C 1
ATOM 3803 O O . PRO A 1 524 ? -16.112 -17.784 49.204 1.00 91.81 524 PRO A O 1
ATOM 3806 N N . ASP A 1 525 ? -17.636 -17.907 47.573 1.00 90.00 525 ASP A N 1
ATOM 3807 C CA . ASP A 1 525 ? -17.567 -19.369 47.413 1.00 90.00 525 ASP A CA 1
ATOM 3808 C C . ASP A 1 525 ? -16.446 -19.838 46.474 1.00 90.00 525 ASP A C 1
ATOM 3810 O O . ASP A 1 525 ? -16.304 -21.033 46.223 1.00 90.00 525 ASP A O 1
ATOM 3814 N N . GLY A 1 526 ? -15.649 -18.904 45.954 1.00 89.00 526 GLY A N 1
ATOM 3815 C CA . GLY A 1 526 ? -14.557 -19.172 45.031 1.00 89.00 526 GLY A CA 1
ATOM 3816 C C . GLY A 1 526 ? -14.963 -19.234 43.559 1.00 89.00 526 GLY A C 1
ATOM 3817 O O . GLY A 1 526 ? -14.066 -19.349 42.724 1.00 89.00 526 GLY A O 1
ATOM 3818 N N . SER A 1 527 ? -16.254 -19.125 43.215 1.00 91.62 527 SER A N 1
ATOM 3819 C CA . SER A 1 527 ? -16.689 -19.059 41.814 1.00 91.62 527 SER A CA 1
ATOM 3820 C C . SER A 1 527 ? -16.186 -17.783 41.131 1.00 91.62 527 SER A C 1
ATOM 3822 O O . SER A 1 527 ? -16.085 -16.730 41.758 1.00 91.62 527 SER A O 1
ATOM 3824 N N . VAL A 1 528 ? -15.836 -17.880 39.844 1.00 91.88 528 VAL A N 1
ATOM 3825 C CA . VAL A 1 528 ? -15.310 -16.762 39.047 1.00 91.88 528 VAL A CA 1
ATOM 3826 C C . VAL A 1 528 ? -16.243 -16.488 37.875 1.00 91.88 528 VAL A C 1
ATOM 3828 O O . VAL A 1 528 ? -16.525 -17.385 37.083 1.00 91.88 528 VAL A O 1
ATOM 3831 N N . ILE A 1 529 ? -16.692 -15.241 37.754 1.00 90.56 529 ILE A N 1
ATOM 3832 C CA . ILE A 1 529 ? -17.534 -14.764 36.656 1.00 90.56 529 ILE A CA 1
ATOM 3833 C C . ILE A 1 529 ? -16.671 -13.876 35.749 1.00 90.56 529 ILE A C 1
ATOM 3835 O O . ILE A 1 529 ? -16.264 -12.795 36.187 1.00 90.56 529 ILE A O 1
ATOM 3839 N N . PRO A 1 530 ? -16.353 -14.310 34.516 1.00 92.06 530 PRO A N 1
ATOM 3840 C CA . PRO A 1 530 ? -15.620 -13.491 33.560 1.00 92.06 530 PRO A CA 1
ATOM 3841 C C . PRO A 1 530 ? -16.551 -12.512 32.832 1.00 92.06 530 PRO A C 1
ATOM 3843 O O . PRO A 1 530 ? -17.709 -12.824 32.552 1.00 92.06 530 PRO A O 1
ATOM 3846 N N . ALA A 1 531 ? -16.021 -11.351 32.465 1.00 88.44 531 ALA A N 1
ATOM 3847 C CA . ALA A 1 531 ? -16.646 -10.403 31.548 1.00 88.44 531 ALA A CA 1
ATOM 3848 C C . ALA A 1 531 ? -15.576 -9.770 30.647 1.00 88.44 531 ALA A C 1
ATOM 3850 O O . ALA A 1 531 ? -14.387 -9.826 30.952 1.00 88.44 531 ALA A O 1
ATOM 3851 N N . ARG A 1 532 ? -15.987 -9.193 29.518 1.00 87.44 532 ARG A N 1
ATOM 3852 C CA . ARG A 1 532 ? -15.091 -8.550 28.548 1.00 87.44 532 ARG A CA 1
ATOM 3853 C C . ARG A 1 532 ? -15.698 -7.241 28.061 1.00 87.44 532 ARG A C 1
ATOM 3855 O O . ARG A 1 532 ? -16.917 -7.161 27.920 1.00 87.44 532 ARG A O 1
ATOM 3862 N N . ALA A 1 533 ? -14.851 -6.263 27.773 1.00 83.88 533 ALA A N 1
ATOM 3863 C CA . ALA A 1 533 ? -15.209 -5.038 27.071 1.00 83.88 533 ALA A CA 1
ATOM 3864 C C . ALA A 1 533 ? -14.153 -4.673 26.026 1.00 83.88 533 ALA A C 1
ATOM 3866 O O . ALA A 1 533 ? -12.999 -5.105 26.094 1.00 83.88 533 ALA A O 1
ATOM 3867 N N . ASP A 1 534 ? -14.576 -3.854 25.070 1.00 80.75 534 ASP A N 1
ATOM 3868 C CA . ASP A 1 534 ? -13.691 -3.224 24.100 1.00 80.75 534 ASP A CA 1
ATOM 3869 C C . ASP A 1 534 ? -12.774 -2.205 24.797 1.00 80.75 534 ASP A C 1
ATOM 3871 O O . ASP A 1 534 ? -13.212 -1.493 25.707 1.00 80.75 534 ASP A O 1
ATOM 3875 N N . LEU A 1 535 ? -11.508 -2.117 24.379 1.00 81.62 535 LEU A N 1
ATOM 3876 C CA . LEU A 1 535 ? -10.549 -1.177 24.966 1.00 81.62 535 LEU A CA 1
ATOM 3877 C C . LEU A 1 535 ? -10.978 0.289 24.808 1.00 81.62 535 LEU A C 1
ATOM 3879 O O . LEU A 1 535 ? -10.648 1.101 25.669 1.00 81.62 535 LEU A O 1
ATOM 3883 N N . SER A 1 536 ? -11.740 0.625 23.764 1.00 76.88 536 SER A N 1
ATOM 3884 C CA . SER A 1 536 ? -12.261 1.979 23.547 1.00 76.88 536 SER A CA 1
ATOM 3885 C C . SER A 1 536 ? -13.325 2.391 24.567 1.00 76.88 536 SER A C 1
ATOM 3887 O O . SER A 1 536 ? -13.573 3.581 24.750 1.00 76.88 536 SER A O 1
ATOM 3889 N N . ASN A 1 537 ? -13.933 1.425 25.263 1.00 81.88 537 ASN A N 1
ATOM 3890 C CA . ASN A 1 537 ? -14.887 1.670 26.338 1.00 81.88 537 ASN A CA 1
ATOM 3891 C C . ASN A 1 537 ? -14.743 0.621 27.460 1.00 81.88 537 ASN A C 1
ATOM 3893 O O . ASN A 1 537 ? -15.600 -0.258 27.606 1.00 81.88 537 ASN A O 1
ATOM 3897 N N . PRO A 1 538 ? -13.679 0.693 28.282 1.00 84.81 538 PRO A N 1
ATOM 3898 C CA . PRO A 1 538 ? -13.350 -0.342 29.254 1.00 84.81 538 PRO A CA 1
ATOM 3899 C C . PRO A 1 538 ? -14.112 -0.133 30.571 1.00 84.81 538 PRO A C 1
ATOM 3901 O O . PRO A 1 538 ? -13.522 -0.055 31.651 1.00 84.81 538 PRO A O 1
ATOM 3904 N N . VAL A 1 539 ? -15.436 0.002 30.477 1.00 88.44 539 VAL A N 1
ATOM 3905 C CA . VAL A 1 539 ? -16.330 0.196 31.622 1.00 88.44 539 VAL A CA 1
ATOM 3906 C C . VAL A 1 539 ? -16.908 -1.147 32.047 1.00 88.44 539 VAL A C 1
ATOM 3908 O O . VAL A 1 539 ? -17.512 -1.858 31.245 1.00 88.44 539 VAL A O 1
ATOM 3911 N N . PHE A 1 540 ? -16.766 -1.474 33.331 1.00 93.44 540 PHE A N 1
ATOM 3912 C CA . PHE A 1 540 ? -17.403 -2.642 33.929 1.00 93.44 540 PHE A CA 1
ATOM 3913 C C . PHE A 1 540 ? -18.463 -2.208 34.936 1.00 93.44 540 PHE A C 1
ATOM 3915 O O . PHE A 1 540 ? -18.149 -1.638 35.980 1.00 93.44 540 PHE A O 1
ATOM 3922 N N . GLU A 1 541 ? -19.727 -2.483 34.626 1.00 94.19 541 GLU A N 1
ATOM 3923 C CA . GLU A 1 541 ? -20.838 -2.272 35.551 1.00 94.19 541 GLU A CA 1
ATOM 3924 C C . GLU A 1 541 ? -21.159 -3.574 36.285 1.00 94.19 541 GLU A C 1
ATOM 3926 O O . GLU A 1 541 ? -21.558 -4.568 35.678 1.00 94.19 541 GLU A O 1
ATOM 3931 N N . TRP A 1 542 ? -21.023 -3.565 37.608 1.00 95.19 542 TRP A N 1
ATOM 3932 C CA . TRP A 1 542 ? -21.340 -4.707 38.456 1.00 95.19 542 TRP A CA 1
ATOM 3933 C C . TRP A 1 542 ? -22.476 -4.363 39.414 1.00 95.19 542 TRP A C 1
ATOM 3935 O O . TRP A 1 542 ? -22.496 -3.293 40.018 1.00 95.19 542 TRP A O 1
ATOM 3945 N N . THR A 1 543 ? -23.428 -5.281 39.572 1.00 95.00 543 THR A N 1
ATOM 3946 C CA . THR A 1 543 ? -24.511 -5.144 40.554 1.00 95.00 543 THR A CA 1
ATOM 3947 C C . THR A 1 543 ? -24.256 -6.098 41.710 1.00 95.00 543 THR A C 1
ATOM 3949 O O . THR A 1 543 ? -24.111 -7.301 41.490 1.00 95.00 543 THR A O 1
ATOM 3952 N N . ALA A 1 544 ? -24.216 -5.567 42.933 1.00 93.75 544 ALA A N 1
ATOM 3953 C CA . ALA A 1 544 ? -23.988 -6.353 44.138 1.00 93.75 544 ALA A CA 1
ATOM 3954 C C . ALA A 1 544 ? -25.073 -7.444 44.289 1.00 93.75 544 ALA A C 1
ATOM 3956 O O . ALA A 1 544 ? -26.260 -7.107 44.336 1.00 93.75 544 ALA A O 1
ATOM 3957 N N . PRO A 1 545 ? -24.710 -8.737 44.355 1.00 92.69 545 PRO A N 1
ATOM 3958 C CA . PRO A 1 545 ? -25.671 -9.834 44.472 1.00 92.69 545 PRO A CA 1
ATOM 3959 C C . PRO A 1 545 ? -26.283 -9.918 45.880 1.00 92.69 545 PRO A C 1
ATOM 3961 O O . PRO A 1 545 ? -25.825 -9.265 46.812 1.00 92.69 545 PRO A O 1
ATOM 3964 N N . GLU A 1 546 ? -27.308 -10.757 46.060 1.00 89.88 546 GLU A N 1
ATOM 3965 C CA . GLU A 1 546 ? -27.937 -10.976 47.378 1.00 89.88 546 GLU A CA 1
ATOM 3966 C C . GLU A 1 546 ? -27.028 -11.706 48.375 1.00 89.88 546 GLU A C 1
ATOM 3968 O O . GLU A 1 546 ? -27.149 -11.541 49.589 1.00 89.88 546 GLU A O 1
ATOM 3973 N N . LYS A 1 547 ? -26.107 -12.530 47.868 1.00 91.06 547 LYS A N 1
ATOM 3974 C CA . LYS A 1 547 ? -25.180 -13.297 48.695 1.00 91.06 547 LYS A CA 1
ATOM 3975 C C . LYS A 1 547 ? -24.104 -12.375 49.272 1.00 91.06 547 LYS A C 1
ATOM 3977 O O . LYS A 1 547 ? -23.284 -11.839 48.530 1.00 91.06 547 LYS A O 1
ATOM 3982 N N . ALA A 1 548 ? -24.089 -12.251 50.594 1.00 92.69 548 ALA A N 1
ATOM 3983 C CA . ALA A 1 548 ? -23.132 -11.436 51.335 1.00 92.69 548 ALA A CA 1
ATOM 3984 C C . ALA A 1 548 ? -21.704 -12.001 51.323 1.00 92.69 548 ALA A C 1
ATOM 3986 O O . ALA A 1 548 ? -21.498 -13.205 51.148 1.00 92.69 548 ALA A O 1
ATOM 3987 N N . GLY A 1 549 ? -20.735 -11.120 51.572 1.00 93.88 549 GLY A N 1
ATOM 3988 C CA . GLY A 1 549 ? -19.311 -11.438 51.682 1.00 93.88 549 GLY A CA 1
ATOM 3989 C C . GLY A 1 549 ? -18.433 -10.656 50.705 1.00 93.88 549 GLY A C 1
ATOM 3990 O O . GLY A 1 549 ? -18.912 -9.800 49.960 1.00 93.88 549 GLY A O 1
ATOM 3991 N N . ALA A 1 550 ? -17.143 -10.988 50.714 1.00 94.94 550 ALA A N 1
ATOM 3992 C CA . ALA A 1 550 ? -16.109 -10.332 49.925 1.00 94.94 550 ALA A CA 1
ATOM 3993 C C . ALA A 1 550 ? -16.094 -10.808 48.462 1.00 94.94 550 ALA A C 1
ATOM 3995 O O . ALA A 1 550 ? -15.860 -11.989 48.189 1.00 94.94 550 ALA A O 1
ATOM 3996 N N . TYR A 1 551 ? -16.271 -9.884 47.518 1.00 96.19 551 TYR A N 1
ATOM 3997 C CA . TYR A 1 551 ? -16.106 -10.132 46.085 1.00 96.19 551 TYR A CA 1
ATOM 3998 C C . TYR A 1 551 ? -14.813 -9.483 45.599 1.00 96.19 551 TYR A C 1
ATOM 4000 O O . TYR A 1 551 ? -14.673 -8.264 45.673 1.00 96.19 551 TYR A O 1
ATOM 4008 N N . ALA A 1 552 ? -13.870 -10.277 45.088 1.00 95.75 552 ALA A N 1
ATOM 4009 C CA . ALA A 1 552 ? -12.651 -9.747 44.478 1.00 95.75 552 ALA A CA 1
ATOM 4010 C C . ALA A 1 552 ? -12.899 -9.488 42.989 1.00 95.75 552 ALA A C 1
ATOM 4012 O O . ALA A 1 552 ? -13.137 -10.422 42.222 1.00 95.75 552 ALA A O 1
ATOM 4013 N N . ILE A 1 553 ? -12.861 -8.220 42.591 1.00 95.69 553 ILE A N 1
ATOM 4014 C CA . ILE A 1 553 ? -13.148 -7.759 41.233 1.00 95.69 553 ILE A CA 1
ATOM 4015 C C . ILE A 1 553 ? -11.847 -7.255 40.618 1.00 95.69 553 ILE A C 1
ATOM 4017 O O . ILE A 1 553 ? -11.245 -6.315 41.130 1.00 95.69 553 ILE A O 1
ATOM 4021 N N . GLY A 1 554 ? -11.396 -7.876 39.534 1.00 94.81 554 GLY A N 1
ATOM 4022 C CA . GLY A 1 554 ? -10.128 -7.544 38.882 1.00 94.81 554 GLY A CA 1
ATOM 4023 C C . GLY A 1 554 ? -10.264 -7.334 37.384 1.00 94.81 554 GLY A C 1
ATOM 4024 O O . GLY A 1 554 ? -11.250 -7.757 36.778 1.00 94.81 554 GLY A O 1
ATOM 4025 N N . SER A 1 555 ? -9.242 -6.722 36.789 1.00 95.38 555 SER A N 1
ATOM 4026 C CA . SER A 1 555 ? -9.154 -6.509 35.345 1.00 95.38 555 SER A CA 1
ATOM 4027 C C . SER A 1 555 ? -7.777 -6.867 34.792 1.00 95.38 555 SER A C 1
ATOM 4029 O O . SER A 1 555 ? -6.763 -6.764 35.485 1.00 95.38 555 SER A O 1
ATOM 4031 N N . ALA A 1 556 ? -7.740 -7.273 33.527 1.00 93.94 556 ALA A N 1
ATOM 4032 C CA . ALA A 1 556 ? -6.533 -7.448 32.737 1.00 93.94 556 ALA A CA 1
ATOM 4033 C C . ALA A 1 556 ? -6.794 -7.035 31.283 1.00 93.94 556 ALA A C 1
ATOM 4035 O O . ALA A 1 556 ? -7.924 -7.101 30.809 1.00 93.94 556 ALA A O 1
ATOM 4036 N N . ILE A 1 557 ? -5.748 -6.637 30.564 1.00 91.38 557 ILE A N 1
ATOM 4037 C CA . ILE A 1 557 ? -5.816 -6.421 29.115 1.00 91.38 557 ILE A CA 1
ATOM 4038 C C . ILE A 1 557 ? -5.306 -7.685 28.432 1.00 91.38 557 ILE A C 1
ATOM 4040 O O . ILE A 1 557 ? -4.133 -8.031 28.575 1.00 91.38 557 ILE A O 1
ATOM 4044 N N . GLU A 1 558 ? -6.189 -8.381 27.723 1.00 87.12 558 GLU A N 1
ATOM 4045 C CA . GLU A 1 558 ? -5.858 -9.529 26.883 1.00 87.12 558 GLU A CA 1
ATOM 4046 C C . GLU A 1 558 ? -5.191 -9.033 25.593 1.00 87.12 558 GLU A C 1
ATOM 4048 O O . GLU A 1 558 ? -5.699 -8.138 24.916 1.00 87.12 558 GLU A O 1
ATOM 4053 N N . THR A 1 559 ? -4.046 -9.622 25.243 1.00 78.50 559 THR A N 1
ATOM 4054 C CA . THR A 1 559 ? -3.247 -9.219 24.073 1.00 78.50 559 THR A CA 1
ATOM 4055 C C . THR A 1 559 ? -3.108 -10.325 23.026 1.00 78.50 559 THR A C 1
ATOM 4057 O O . THR A 1 559 ? -2.268 -10.240 22.135 1.00 78.50 559 THR A O 1
ATOM 4060 N N . GLY A 1 560 ? -3.926 -11.378 23.118 1.00 67.62 560 GLY A N 1
ATOM 4061 C CA . GLY A 1 560 ? -3.973 -12.503 22.173 1.00 67.62 560 GLY A CA 1
ATOM 4062 C C . GLY A 1 560 ? -3.019 -13.666 22.485 1.00 67.62 560 GLY A C 1
ATOM 4063 O O . GLY A 1 560 ? -3.265 -14.779 22.031 1.00 67.62 560 GLY A O 1
ATOM 4064 N N . GLY A 1 561 ? -1.973 -13.441 23.286 1.00 63.09 561 GLY A N 1
ATOM 4065 C CA . GLY A 1 561 ? -1.064 -14.489 23.787 1.00 63.09 561 GLY A CA 1
ATOM 4066 C C . GLY A 1 561 ? -0.864 -14.471 25.304 1.00 63.09 561 GLY A C 1
ATOM 4067 O O . GLY A 1 561 ? -0.517 -15.492 25.894 1.00 63.09 561 GLY A O 1
ATOM 4068 N N . SER A 1 562 ? -1.136 -13.324 25.930 1.00 73.44 562 SER A N 1
ATOM 4069 C CA . SER A 1 562 ? -0.961 -13.062 27.357 1.00 73.44 562 SER A CA 1
ATOM 4070 C C . SER A 1 562 ? -2.067 -12.124 27.864 1.00 73.44 562 SER A C 1
ATOM 4072 O O . SER A 1 562 ? -2.834 -11.562 27.075 1.00 73.44 562 SER A O 1
ATOM 4074 N N . ALA A 1 563 ? -2.159 -11.945 29.183 1.00 85.06 563 ALA A N 1
ATOM 4075 C CA . ALA A 1 563 ? -3.028 -10.952 29.808 1.00 85.06 563 ALA A CA 1
ATOM 4076 C C . ALA A 1 563 ? -2.213 -10.095 30.784 1.00 85.06 563 ALA A C 1
ATOM 4078 O O . ALA A 1 563 ? -1.541 -10.628 31.667 1.00 85.06 563 ALA A O 1
ATOM 4079 N N . ILE A 1 564 ? -2.271 -8.773 30.628 1.00 88.88 564 ILE A N 1
ATOM 4080 C CA . ILE A 1 564 ? -1.546 -7.826 31.482 1.00 88.88 564 ILE A CA 1
ATOM 4081 C C . ILE A 1 564 ? -2.508 -7.308 32.546 1.00 88.88 564 ILE A C 1
ATOM 4083 O O . ILE A 1 564 ? -3.440 -6.561 32.237 1.00 88.88 564 ILE A O 1
ATOM 4087 N N . GLY A 1 565 ? -2.293 -7.726 33.793 1.00 92.38 565 GLY A N 1
ATOM 4088 C CA . GLY A 1 565 ? -3.130 -7.345 34.928 1.00 92.38 565 GLY A CA 1
ATOM 4089 C C . GLY A 1 565 ? -3.179 -5.830 35.137 1.00 92.38 565 GLY A C 1
ATOM 4090 O O . GLY A 1 565 ? -2.162 -5.146 35.068 1.00 92.38 565 GLY A O 1
ATOM 4091 N N . ARG A 1 566 ? -4.374 -5.308 35.425 1.00 94.06 566 ARG A N 1
ATOM 4092 C CA . ARG A 1 566 ? -4.627 -3.890 35.736 1.00 94.06 566 ARG A CA 1
ATOM 4093 C C . ARG A 1 566 ? -4.985 -3.666 37.201 1.00 94.06 566 ARG A C 1
ATOM 4095 O O . ARG A 1 566 ? -5.373 -2.568 37.577 1.00 94.06 566 ARG A O 1
ATOM 4102 N N . GLY A 1 567 ? -4.812 -4.685 38.037 1.00 91.44 567 GLY A N 1
ATOM 4103 C CA . GLY A 1 567 ? -5.163 -4.652 39.452 1.00 91.44 567 GLY A CA 1
ATOM 4104 C C . GLY A 1 567 ? -6.586 -5.136 39.719 1.00 91.44 567 GLY A C 1
ATOM 4105 O O . GLY A 1 567 ? -7.274 -5.663 38.840 1.00 91.44 567 GLY A O 1
ATOM 4106 N N . GLY A 1 568 ? -7.006 -4.992 40.970 1.00 91.25 568 GLY A N 1
ATOM 4107 C CA . GLY A 1 568 ? -8.313 -5.416 41.437 1.00 91.25 568 GLY A CA 1
ATOM 4108 C C . GLY A 1 568 ? -8.639 -4.840 42.804 1.00 91.25 568 GLY A C 1
ATOM 4109 O O . GLY A 1 568 ? -7.764 -4.357 43.522 1.00 91.25 568 GLY A O 1
ATOM 4110 N N . VAL A 1 569 ? -9.917 -4.895 43.143 1.00 92.69 569 VAL A N 1
ATOM 4111 C CA . VAL A 1 569 ? -10.490 -4.350 44.368 1.00 92.69 569 VAL A CA 1
ATOM 4112 C C . VAL A 1 569 ? -11.428 -5.367 44.992 1.00 92.69 569 VAL A C 1
ATOM 4114 O O . VAL A 1 569 ? -12.140 -6.092 44.298 1.00 92.69 569 VAL A O 1
ATOM 4117 N N . THR A 1 570 ? -11.434 -5.416 46.317 1.00 94.31 570 THR A N 1
ATOM 4118 C CA . THR A 1 570 ? -12.390 -6.229 47.064 1.00 94.31 570 THR A CA 1
ATOM 4119 C C . THR A 1 570 ? -13.578 -5.361 47.444 1.00 94.31 570 THR A C 1
ATOM 4121 O O . THR A 1 570 ? -13.403 -4.316 48.069 1.00 94.31 570 THR A O 1
ATOM 4124 N N . VAL A 1 571 ? -14.782 -5.795 47.081 1.00 95.00 571 VAL A N 1
ATOM 4125 C CA . VAL A 1 571 ? -16.035 -5.150 47.477 1.00 95.00 571 VAL A CA 1
ATOM 4126 C C . VAL A 1 571 ? -16.777 -6.059 48.445 1.00 95.00 571 VAL A C 1
ATOM 4128 O O . VAL A 1 571 ? -17.139 -7.184 48.104 1.00 95.00 571 VAL A O 1
ATOM 4131 N N . GLU A 1 572 ? -16.998 -5.569 49.661 1.00 95.50 572 GLU A N 1
ATOM 4132 C CA . GLU A 1 572 ? -17.787 -6.266 50.678 1.00 95.50 572 GLU A CA 1
ATOM 4133 C C . GLU A 1 572 ? -19.279 -6.043 50.434 1.00 95.50 572 GLU A C 1
ATOM 4135 O O . GLU A 1 572 ? -19.731 -4.900 50.377 1.00 95.50 572 GLU A O 1
ATOM 4140 N N . VAL A 1 573 ? -20.060 -7.118 50.326 1.00 94.75 573 VAL A N 1
ATOM 4141 C CA . VAL A 1 573 ? -21.527 -7.050 50.240 1.00 94.75 573 VAL A CA 1
ATOM 4142 C C . VAL A 1 573 ? -22.128 -7.350 51.607 1.00 94.75 573 VAL A C 1
ATOM 4144 O O . VAL A 1 573 ? -21.870 -8.404 52.193 1.00 94.75 573 VAL A O 1
ATOM 4147 N N . ALA A 1 574 ? -22.945 -6.428 52.115 1.00 90.69 574 ALA A N 1
ATOM 4148 C CA . ALA A 1 574 ? -23.596 -6.560 53.412 1.00 90.69 574 ALA A CA 1
ATOM 4149 C C . ALA A 1 574 ? -24.603 -7.722 53.436 1.00 90.69 574 ALA A C 1
ATOM 4151 O O . ALA A 1 574 ? -25.311 -7.970 52.459 1.00 90.69 574 ALA A O 1
ATOM 4152 N N . ALA A 1 575 ? -24.723 -8.385 54.589 1.00 80.88 575 ALA A N 1
ATOM 4153 C CA . ALA A 1 575 ? -25.816 -9.318 54.840 1.00 80.88 575 ALA A CA 1
ATOM 4154 C C . ALA A 1 575 ? -27.167 -8.603 54.732 1.00 80.88 575 ALA A C 1
ATOM 4156 O O . ALA A 1 575 ? -27.339 -7.500 55.259 1.00 80.88 575 ALA A O 1
ATOM 4157 N N . ALA A 1 576 ? -28.127 -9.239 54.054 1.00 69.12 576 ALA A N 1
ATOM 4158 C CA . ALA A 1 576 ? -29.503 -8.770 54.059 1.00 69.12 576 ALA A CA 1
ATOM 4159 C C . ALA A 1 576 ? -29.989 -8.661 55.517 1.00 69.12 576 ALA A C 1
ATOM 4161 O O . ALA A 1 576 ? -29.701 -9.559 56.316 1.00 69.12 576 ALA A O 1
ATOM 4162 N N . PRO A 1 577 ? -30.696 -7.582 55.897 1.00 63.47 577 PRO A N 1
ATOM 4163 C CA . PRO A 1 577 ? -31.241 -7.472 57.240 1.00 63.47 577 PRO A CA 1
ATOM 4164 C C . PRO A 1 577 ? -32.194 -8.644 57.482 1.00 63.47 577 PRO A C 1
ATOM 4166 O O . PRO A 1 577 ? -33.158 -8.831 56.740 1.00 63.47 577 PRO A O 1
ATOM 4169 N N . THR A 1 578 ? -31.917 -9.442 58.514 1.00 52.06 578 THR A N 1
ATOM 4170 C CA . THR A 1 578 ? -32.821 -10.504 58.955 1.00 52.06 578 THR A CA 1
ATOM 4171 C C . THR A 1 578 ? -34.174 -9.863 59.270 1.00 52.06 578 THR A C 1
ATOM 4173 O O . THR A 1 578 ? -34.205 -8.932 60.084 1.00 52.06 578 THR A O 1
ATOM 4176 N N . PRO A 1 579 ? -35.290 -10.291 58.649 1.00 46.53 579 PRO A N 1
ATOM 4177 C CA . PRO A 1 579 ? -36.589 -9.723 58.965 1.00 46.53 579 PRO A CA 1
ATOM 4178 C C . PRO A 1 579 ? -36.859 -9.921 60.457 1.00 46.53 579 PRO A C 1
ATOM 4180 O O . PRO A 1 579 ? -36.858 -11.043 60.965 1.00 46.53 579 PRO A O 1
ATOM 4183 N N . THR A 1 580 ? -37.049 -8.815 61.175 1.00 48.75 580 THR A N 1
ATOM 4184 C CA . THR A 1 580 ? -37.537 -8.855 62.552 1.00 48.75 580 THR A CA 1
ATOM 4185 C C . THR A 1 580 ? -38.944 -9.460 62.516 1.00 48.75 580 THR A C 1
ATOM 4187 O O . THR A 1 580 ? -39.761 -8.985 61.722 1.00 48.75 580 THR A O 1
ATOM 4190 N N . PRO A 1 581 ? -39.258 -10.499 63.314 1.00 43.75 581 PRO A N 1
ATOM 4191 C CA . PRO A 1 581 ? -40.602 -11.061 63.343 1.00 43.75 581 PRO A CA 1
ATOM 4192 C C . PRO A 1 581 ? -41.601 -9.963 63.729 1.00 43.75 581 PRO A C 1
ATOM 4194 O O . PRO A 1 581 ? -41.524 -9.407 64.824 1.00 43.75 581 PRO A O 1
ATOM 4197 N N . GLY A 1 582 ? -42.513 -9.619 62.819 1.00 45.66 582 GLY A N 1
ATOM 4198 C CA . GLY A 1 582 ? -43.634 -8.735 63.128 1.00 45.66 582 GLY A CA 1
ATOM 4199 C C . GLY A 1 582 ? -44.640 -9.443 64.048 1.00 45.66 582 GLY A C 1
ATOM 4200 O O . GLY A 1 582 ? -44.792 -10.663 63.945 1.00 45.66 582 GLY A O 1
ATOM 4201 N N . PRO A 1 583 ? -45.327 -8.719 64.951 1.00 46.91 583 PRO A N 1
ATOM 4202 C CA . PRO A 1 583 ? -46.280 -9.315 65.880 1.00 46.91 583 PRO A CA 1
ATOM 4203 C C . PRO A 1 583 ? -47.450 -9.967 65.133 1.00 46.91 583 PRO A C 1
ATOM 4205 O O . PRO A 1 583 ? -48.043 -9.381 64.227 1.00 46.91 583 PRO A O 1
ATOM 4208 N N . THR A 1 584 ? -47.779 -11.190 65.543 1.00 40.47 584 THR A N 1
ATOM 4209 C CA . THR A 1 584 ? -48.901 -11.995 65.056 1.00 40.47 584 THR A CA 1
ATOM 4210 C C . THR A 1 584 ? -50.214 -11.215 65.157 1.00 40.47 584 THR A C 1
ATOM 4212 O O . THR A 1 584 ? -50.706 -10.964 66.256 1.00 40.47 584 THR A O 1
ATOM 4215 N N . ALA A 1 585 ? -50.800 -10.844 64.016 1.00 39.28 585 ALA A N 1
ATOM 4216 C CA . ALA A 1 585 ? -52.138 -10.266 63.959 1.00 39.28 585 ALA A CA 1
ATOM 4217 C C . ALA A 1 585 ? -53.191 -11.384 63.922 1.00 39.28 585 ALA A C 1
ATOM 4219 O O . ALA A 1 585 ? -53.239 -12.196 62.997 1.00 39.28 585 ALA A O 1
ATOM 4220 N N . THR A 1 586 ? -54.033 -11.418 64.951 1.00 38.38 586 THR A N 1
ATOM 4221 C CA . THR A 1 586 ? -55.186 -12.310 65.095 1.00 38.38 586 THR A CA 1
ATOM 4222 C C . THR A 1 586 ? -56.246 -11.975 64.041 1.00 38.38 586 THR A C 1
ATOM 4224 O O . THR A 1 586 ? -56.737 -10.849 63.980 1.00 38.38 586 THR A O 1
ATOM 4227 N N . VAL A 1 587 ? -56.612 -12.954 63.213 1.00 33.44 587 VAL A N 1
ATOM 4228 C CA . VAL A 1 587 ? -57.635 -12.823 62.164 1.00 33.44 587 VAL A CA 1
ATOM 4229 C C . VAL A 1 587 ? -59.027 -13.055 62.761 1.00 33.44 587 VAL A C 1
ATOM 4231 O O . VAL A 1 587 ? -59.298 -14.132 63.287 1.00 33.44 587 VAL A O 1
ATOM 4234 N N . TYR A 1 588 ? -59.922 -12.071 62.630 1.00 33.62 588 TYR A N 1
ATOM 4235 C CA . TYR A 1 588 ? -61.371 -12.263 62.761 1.00 33.62 588 TYR A CA 1
ATOM 4236 C C . TYR A 1 588 ? -61.992 -12.445 61.372 1.00 33.62 588 TYR A C 1
ATOM 4238 O O . TYR A 1 588 ? -61.781 -11.639 60.468 1.00 33.62 588 TYR A O 1
ATOM 4246 N N . VAL A 1 589 ? -62.769 -13.517 61.224 1.00 39.38 589 VAL A N 1
ATOM 4247 C CA . VAL A 1 589 ? -63.510 -13.887 60.012 1.00 39.38 589 VAL A CA 1
ATOM 4248 C C . VAL A 1 589 ? -64.946 -13.379 60.124 1.00 39.38 589 VAL A C 1
ATOM 4250 O O . VAL A 1 589 ? -65.599 -13.653 61.125 1.00 39.38 589 VAL A O 1
ATOM 4253 N N . THR A 1 590 ? -65.478 -12.740 59.078 1.00 31.70 590 THR A N 1
ATOM 4254 C CA . THR A 1 590 ? -66.902 -12.866 58.701 1.00 31.70 590 THR A CA 1
ATOM 4255 C C . THR A 1 590 ? -67.095 -12.740 57.176 1.00 31.70 590 THR A C 1
ATOM 4257 O O . THR A 1 590 ? -66.276 -12.099 56.518 1.00 31.70 590 THR A O 1
ATOM 4260 N N . PRO A 1 591 ? -68.131 -13.382 56.588 1.00 47.00 591 PRO A N 1
ATOM 4261 C CA . PRO A 1 591 ? -68.138 -13.790 55.177 1.00 47.00 591 PRO A CA 1
ATOM 4262 C C . PRO A 1 591 ? -69.209 -13.101 54.303 1.00 47.00 591 PRO A C 1
ATOM 4264 O O . PRO A 1 591 ? -70.316 -12.825 54.765 1.00 47.00 591 PRO A O 1
ATOM 4267 N N . ARG A 1 592 ? -68.932 -12.928 52.998 1.00 31.08 592 ARG A N 1
ATOM 4268 C CA . ARG A 1 592 ? -69.946 -12.781 51.922 1.00 31.08 592 ARG A CA 1
ATOM 4269 C C . ARG A 1 592 ? -69.328 -13.010 50.516 1.00 31.08 592 ARG A C 1
ATOM 4271 O O . ARG A 1 592 ? -68.112 -13.129 50.435 1.00 31.08 592 ARG A O 1
ATOM 4278 N N . PRO A 1 593 ? -70.115 -13.183 49.430 1.00 37.34 593 PRO A N 1
ATOM 4279 C CA . PRO A 1 593 ? -70.259 -14.460 48.738 1.00 37.34 593 PRO A CA 1
ATOM 4280 C C . PRO A 1 593 ? -69.724 -14.486 47.291 1.00 37.34 593 PRO A C 1
ATOM 4282 O O . PRO A 1 593 ? -69.463 -13.469 46.656 1.00 37.34 593 PRO A O 1
ATOM 4285 N N . ILE A 1 594 ? -69.618 -15.721 46.806 1.00 44.88 594 ILE A N 1
ATOM 4286 C CA . ILE A 1 594 ? -69.076 -16.224 45.537 1.00 44.88 594 ILE A CA 1
ATOM 4287 C C . ILE A 1 594 ? -69.910 -15.797 44.311 1.00 44.88 594 ILE A C 1
ATOM 4289 O O . ILE A 1 594 ? -71.135 -15.924 44.355 1.00 44.88 594 ILE A O 1
ATOM 4293 N N . PRO A 1 595 ? -69.264 -15.460 43.176 1.00 36.62 595 PRO A N 1
ATOM 4294 C CA . PRO A 1 595 ? -69.809 -15.722 41.846 1.00 36.62 595 PRO A CA 1
ATOM 4295 C C . PRO A 1 595 ? -69.138 -16.930 41.176 1.00 36.62 595 PRO A C 1
ATOM 4297 O O . PRO A 1 595 ? -67.931 -17.150 41.247 1.00 36.62 595 PRO A O 1
ATOM 4300 N N . THR A 1 596 ? -69.999 -17.706 40.535 1.00 38.25 596 THR A N 1
ATOM 4301 C CA . THR A 1 596 ? -69.825 -18.977 39.834 1.00 38.25 596 THR A CA 1
ATOM 4302 C C . THR A 1 596 ? -68.928 -18.934 38.592 1.00 38.25 596 THR A C 1
ATOM 4304 O O . THR A 1 596 ? -68.836 -17.936 37.886 1.00 38.25 596 THR A O 1
ATOM 4307 N N . ARG A 1 597 ? -68.316 -20.096 38.338 1.00 37.94 597 ARG A N 1
ATOM 4308 C CA . ARG A 1 597 ? -67.371 -20.470 37.277 1.00 37.94 597 ARG A CA 1
ATOM 4309 C C . ARG A 1 597 ? -68.086 -20.750 35.944 1.00 37.94 597 ARG A C 1
ATOM 4311 O O . ARG A 1 597 ? -69.065 -21.493 35.939 1.00 37.94 597 ARG A O 1
ATOM 4318 N N . ASP A 1 598 ? -67.557 -20.222 34.840 1.00 40.81 598 ASP A N 1
ATOM 4319 C CA . ASP A 1 598 ? -67.897 -20.645 33.470 1.00 40.81 598 ASP A CA 1
ATOM 4320 C C . ASP A 1 598 ? -67.229 -22.012 33.165 1.00 40.81 598 ASP A C 1
ATOM 4322 O O . ASP A 1 598 ? -66.021 -22.147 33.405 1.00 40.81 598 ASP A O 1
ATOM 4326 N N . PRO A 1 599 ? -67.964 -23.044 32.698 1.00 47.50 599 PRO A N 1
ATOM 4327 C CA . PRO A 1 599 ? -67.434 -24.392 32.479 1.00 47.50 599 PRO A CA 1
ATOM 4328 C C . PRO A 1 599 ? -66.660 -24.644 31.169 1.00 47.50 599 PRO A C 1
ATOM 4330 O O . PRO A 1 599 ? -66.248 -25.783 30.975 1.00 47.50 599 PRO A O 1
ATOM 4333 N N . ASN A 1 600 ? -66.432 -23.670 30.276 1.00 49.16 600 ASN A N 1
ATOM 4334 C CA . ASN A 1 600 ? -65.924 -23.964 28.916 1.00 49.16 600 ASN A CA 1
ATOM 4335 C C . ASN A 1 600 ? -64.558 -23.349 28.532 1.00 49.16 600 ASN A C 1
ATOM 4337 O O . ASN A 1 600 ? -64.408 -22.814 27.435 1.00 49.16 600 ASN A O 1
ATOM 4341 N N . ALA A 1 601 ? -63.522 -23.481 29.367 1.00 35.47 601 ALA A N 1
ATOM 4342 C CA . ALA A 1 601 ? -62.145 -23.140 28.971 1.00 35.47 601 ALA A CA 1
ATOM 4343 C C . ALA A 1 601 ? -61.265 -24.406 28.827 1.00 35.47 601 ALA A C 1
ATOM 4345 O O . ALA A 1 601 ? -60.989 -25.058 29.839 1.00 35.47 601 ALA A O 1
ATOM 4346 N N . PRO A 1 602 ? -60.821 -24.779 27.608 1.00 39.78 602 PRO A N 1
ATOM 4347 C CA . PRO A 1 602 ? -59.934 -25.920 27.388 1.00 39.78 602 PRO A CA 1
ATOM 4348 C C . PRO A 1 602 ? -58.511 -25.665 27.898 1.00 39.78 602 PRO A C 1
ATOM 4350 O O . PRO A 1 602 ? -57.961 -24.573 27.771 1.00 39.78 602 PRO A O 1
ATOM 4353 N N . THR A 1 603 ? -57.921 -26.717 28.456 1.00 40.00 603 THR A N 1
ATOM 4354 C CA . THR A 1 603 ? -56.530 -26.841 28.906 1.00 40.00 603 THR A CA 1
ATOM 4355 C C . THR A 1 603 ? -55.587 -27.141 27.742 1.00 40.00 603 THR A C 1
ATOM 4357 O O . THR A 1 603 ? -55.774 -28.169 27.091 1.00 40.00 603 THR A O 1
ATOM 4360 N N . ASP A 1 604 ? -54.532 -26.341 27.559 1.00 35.94 604 ASP A N 1
ATOM 4361 C CA . ASP A 1 604 ? -53.420 -26.669 26.657 1.00 35.94 604 ASP A CA 1
ATOM 4362 C C . ASP A 1 604 ? -52.149 -27.064 27.427 1.00 35.94 604 ASP A C 1
ATOM 4364 O O . ASP A 1 604 ? -51.669 -26.369 28.324 1.00 35.94 604 ASP A O 1
ATOM 4368 N N . VAL A 1 605 ? -51.629 -28.231 27.047 1.00 38.41 605 VAL A N 1
ATOM 4369 C CA . VAL A 1 605 ? -50.390 -28.882 27.495 1.00 38.41 605 VAL A CA 1
ATOM 4370 C C . VAL A 1 605 ? -49.222 -28.402 26.606 1.00 38.41 605 VAL A C 1
ATOM 4372 O O . VAL A 1 605 ? -49.447 -28.110 25.430 1.00 38.41 605 VAL A O 1
ATOM 4375 N N . PRO A 1 606 ? -47.962 -28.341 27.089 1.00 36.84 606 PRO A N 1
ATOM 4376 C CA . PRO A 1 606 ? -46.833 -27.847 26.296 1.00 36.84 606 PRO A CA 1
ATOM 4377 C C . PRO A 1 606 ? -46.474 -28.798 25.140 1.00 36.84 606 PRO A C 1
ATOM 4379 O O . PRO A 1 606 ? -46.276 -29.994 25.358 1.00 36.84 606 PRO A O 1
ATOM 4382 N N . ARG A 1 607 ? -46.323 -28.264 23.917 1.00 32.22 607 ARG A N 1
ATOM 4383 C CA . ARG A 1 607 ? -45.808 -28.981 22.730 1.00 32.22 607 ARG A CA 1
ATOM 4384 C C . ARG A 1 607 ? -44.407 -28.455 22.335 1.00 32.22 607 ARG A C 1
ATOM 4386 O O . ARG A 1 607 ? -44.156 -27.268 22.529 1.00 32.22 607 ARG A O 1
ATOM 4393 N N . PRO A 1 608 ? -43.494 -29.297 21.796 1.00 35.88 608 PRO A N 1
ATOM 4394 C CA . PRO A 1 608 ? -42.069 -28.982 21.658 1.00 35.88 608 PRO A CA 1
ATOM 4395 C C . PRO A 1 608 ? -41.742 -27.889 20.637 1.00 35.88 608 PRO A C 1
ATOM 4397 O O . PRO A 1 608 ? -42.388 -27.762 19.597 1.00 35.88 608 PRO A O 1
ATOM 4400 N N . THR A 1 609 ? -40.658 -27.177 20.933 1.00 31.80 609 THR A N 1
ATOM 4401 C CA . THR A 1 609 ? -39.994 -26.149 20.130 1.00 31.80 609 THR A CA 1
ATOM 4402 C C . THR A 1 609 ? -39.629 -26.653 18.729 1.00 31.80 609 THR A C 1
ATOM 4404 O O . THR A 1 609 ? -38.872 -27.612 18.585 1.00 31.80 609 THR A O 1
ATOM 4407 N N . ALA A 1 610 ? -40.135 -25.976 17.695 1.00 32.56 610 ALA A N 1
ATOM 4408 C CA . ALA A 1 610 ? -39.697 -26.135 16.311 1.00 32.56 610 ALA A CA 1
ATOM 4409 C C . ALA A 1 610 ? -38.611 -25.099 15.972 1.00 32.56 610 ALA A C 1
ATOM 4411 O O . ALA A 1 610 ? -38.706 -23.927 16.334 1.00 32.56 610 ALA A O 1
ATOM 4412 N N . THR A 1 611 ? -37.582 -25.556 15.268 1.00 35.41 611 THR A N 1
ATOM 4413 C CA . THR A 1 611 ? -36.433 -24.797 14.761 1.00 35.41 611 THR A CA 1
ATOM 4414 C C . THR A 1 611 ? -36.871 -23.696 13.773 1.00 35.41 611 THR A C 1
ATOM 4416 O O . THR A 1 611 ? -37.764 -23.955 12.961 1.00 35.41 611 THR A O 1
ATOM 4419 N N . PRO A 1 612 ? -36.266 -22.487 13.764 1.00 31.39 612 PRO A N 1
ATOM 4420 C CA . PRO A 1 612 ? -36.692 -21.417 12.862 1.00 31.39 612 PRO A CA 1
ATOM 4421 C C . PRO A 1 612 ? -36.339 -21.725 11.400 1.00 31.39 612 PRO A C 1
ATOM 4423 O O . PRO A 1 612 ? -35.194 -22.036 11.074 1.00 31.39 612 PRO A O 1
ATOM 4426 N N . LYS A 1 613 ? -37.327 -21.586 10.510 1.00 30.61 613 LYS A N 1
ATOM 4427 C CA . LYS A 1 613 ? -37.155 -21.547 9.050 1.00 30.61 613 LYS A CA 1
ATOM 4428 C C . LYS A 1 613 ? -36.732 -20.125 8.622 1.00 30.61 613 LYS A C 1
ATOM 4430 O O . LYS A 1 613 ? -37.236 -19.173 9.215 1.00 30.61 613 LYS A O 1
ATOM 4435 N N . PRO A 1 614 ? -35.871 -19.948 7.598 1.00 30.97 614 PRO A N 1
ATOM 4436 C CA . PRO A 1 614 ? -35.430 -18.629 7.139 1.00 30.97 614 PRO A CA 1
ATOM 4437 C C . PRO A 1 614 ? -36.602 -17.747 6.687 1.00 30.97 614 PRO A C 1
ATOM 4439 O O . PRO A 1 614 ? -37.409 -18.158 5.849 1.00 30.97 614 PRO A O 1
ATOM 4442 N N . THR A 1 615 ? -36.688 -16.539 7.240 1.00 28.50 615 THR A N 1
ATOM 4443 C CA . THR A 1 615 ? -37.694 -15.528 6.896 1.00 28.50 615 THR A CA 1
ATOM 4444 C C . THR A 1 615 ? -37.406 -14.945 5.510 1.00 28.50 615 THR A C 1
ATOM 4446 O O . THR A 1 615 ? -36.286 -14.524 5.227 1.00 28.50 615 THR A O 1
ATOM 4449 N N . ALA A 1 616 ? -38.419 -14.917 4.642 1.00 30.41 616 ALA A N 1
ATOM 4450 C CA . ALA A 1 616 ? -38.348 -14.282 3.330 1.00 30.41 616 ALA A CA 1
ATOM 4451 C C . ALA A 1 616 ? -38.173 -12.755 3.448 1.00 30.41 616 ALA A C 1
ATOM 4453 O O . ALA A 1 616 ? -38.765 -12.113 4.315 1.00 30.41 616 ALA A O 1
ATOM 4454 N N . VAL A 1 617 ? -37.361 -12.195 2.549 1.00 29.72 617 VAL A N 1
ATOM 4455 C CA . VAL A 1 617 ? -37.047 -10.762 2.419 1.00 29.72 617 VAL A CA 1
ATOM 4456 C C . VAL A 1 617 ? -38.320 -9.955 2.087 1.00 29.72 617 VAL A C 1
ATOM 4458 O O . VAL A 1 617 ? -39.015 -10.325 1.139 1.00 29.72 617 VAL A O 1
ATOM 4461 N N . PRO A 1 618 ? -38.644 -8.852 2.796 1.00 30.23 618 PRO A N 1
ATOM 4462 C CA . PRO A 1 618 ? -39.763 -7.982 2.428 1.00 30.23 618 PRO A CA 1
ATOM 4463 C C . PRO A 1 618 ? -39.489 -7.227 1.118 1.00 30.23 618 PRO A C 1
ATOM 4465 O O . PRO A 1 618 ? -38.398 -6.693 0.916 1.00 30.23 618 PRO A O 1
ATOM 4468 N N . ALA A 1 619 ? -40.490 -7.149 0.238 1.00 30.67 619 ALA A N 1
ATOM 4469 C CA . ALA A 1 619 ? -40.436 -6.348 -0.985 1.00 30.67 619 ALA A CA 1
ATOM 4470 C C . ALA A 1 619 ? -40.377 -4.837 -0.672 1.00 30.67 619 ALA A C 1
ATOM 4472 O O . ALA A 1 619 ? -41.050 -4.359 0.242 1.00 30.67 619 ALA A O 1
ATOM 4473 N N . ALA A 1 620 ? -39.578 -4.090 -1.443 1.00 32.91 620 ALA A N 1
ATOM 4474 C CA . ALA A 1 620 ? -39.386 -2.649 -1.276 1.00 32.91 620 ALA A CA 1
ATOM 4475 C C . ALA A 1 620 ? -40.686 -1.850 -1.543 1.00 32.91 620 ALA A C 1
ATOM 4477 O O . ALA A 1 620 ? -41.378 -2.146 -2.522 1.00 32.91 620 ALA A O 1
ATOM 4478 N N . PRO A 1 621 ? -41.015 -0.813 -0.743 1.00 35.56 621 PRO A N 1
ATOM 4479 C CA . PRO A 1 621 ? -42.139 0.075 -1.028 1.00 35.56 621 PRO A CA 1
ATOM 4480 C C . PRO A 1 621 ? -41.827 0.979 -2.230 1.00 35.56 621 PRO A C 1
ATOM 4482 O O . PRO A 1 621 ? -40.763 1.588 -2.307 1.00 35.56 621 PRO A O 1
ATOM 4485 N N . THR A 1 622 ? -42.773 1.107 -3.157 1.00 39.28 622 THR A N 1
ATOM 4486 C CA . THR A 1 622 ? -42.712 2.051 -4.282 1.00 39.28 622 THR A CA 1
ATOM 4487 C C . THR A 1 622 ? -43.237 3.428 -3.865 1.00 39.28 622 THR A C 1
ATOM 4489 O O . THR A 1 622 ? -44.421 3.546 -3.554 1.00 39.28 622 THR A O 1
ATOM 4492 N N . GLY A 1 623 ? -42.414 4.485 -3.913 1.00 35.31 623 GLY A N 1
ATOM 4493 C CA . GLY A 1 623 ? -42.912 5.867 -3.807 1.00 35.31 623 GLY A CA 1
ATOM 4494 C C . GLY A 1 623 ? -41.841 6.950 -3.621 1.00 35.31 623 GLY A C 1
ATOM 4495 O O . GLY A 1 623 ? -40.924 6.781 -2.824 1.00 35.31 623 GLY A O 1
ATOM 4496 N N . GLY A 1 624 ? -41.982 8.062 -4.360 1.00 34.72 624 GLY A N 1
ATOM 4497 C CA . GLY A 1 624 ? -41.159 9.281 -4.259 1.00 34.72 624 GLY A CA 1
ATOM 4498 C C . GLY A 1 624 ? -40.555 9.772 -5.586 1.00 34.72 624 GLY A C 1
ATOM 4499 O O . GLY A 1 624 ? -39.380 10.116 -5.640 1.00 34.72 624 GLY A O 1
ATOM 4500 N N . GLY A 1 625 ? -41.311 9.740 -6.690 1.00 41.56 625 GLY A N 1
ATOM 4501 C CA . GLY A 1 625 ? -40.798 10.078 -8.021 1.00 41.56 625 GLY A CA 1
ATOM 4502 C C . GLY A 1 625 ? -40.621 11.581 -8.240 1.00 41.56 625 GLY A C 1
ATOM 4503 O O . GLY A 1 625 ? -41.587 12.340 -8.257 1.00 41.56 625 GLY A O 1
ATOM 4504 N N . MET A 1 626 ? -39.392 12.013 -8.509 1.00 55.09 626 MET A N 1
ATOM 4505 C CA . MET A 1 626 ? -39.121 13.312 -9.118 1.00 55.09 626 MET A CA 1
ATOM 4506 C C . MET A 1 626 ? -39.858 13.338 -10.490 1.00 55.09 626 MET A C 1
ATOM 4508 O O . MET A 1 626 ? -39.539 12.535 -11.366 1.00 55.09 626 MET A O 1
ATOM 4512 N N . THR A 1 627 ? -40.773 14.281 -10.781 1.00 60.22 627 THR A N 1
ATOM 4513 C CA . THR A 1 627 ? -41.429 14.461 -12.117 1.00 60.22 627 THR A CA 1
ATOM 4514 C C . THR A 1 627 ? -40.750 15.551 -12.986 1.00 60.22 627 THR A C 1
ATOM 4516 O O . THR A 1 627 ? -40.448 16.635 -12.488 1.00 60.22 627 THR A O 1
ATOM 4519 N N . GLY A 1 628 ? -40.329 15.242 -14.227 1.00 73.56 628 GLY A N 1
ATOM 4520 C CA . GLY A 1 628 ? -39.601 16.178 -15.129 1.00 73.56 628 GLY A CA 1
ATOM 4521 C C . GLY A 1 628 ? -38.067 16.004 -15.235 1.00 73.56 628 GLY A C 1
ATOM 4522 O O . GLY A 1 628 ? -37.558 14.939 -14.936 1.00 73.56 628 GLY A O 1
ATOM 4523 N N . PHE A 1 629 ? -37.322 17.026 -15.669 1.00 90.00 629 PHE A N 1
ATOM 4524 C CA . PHE A 1 629 ? -35.842 17.096 -15.678 1.00 90.00 629 PHE A CA 1
ATOM 4525 C C . PHE A 1 629 ? -35.417 18.257 -14.768 1.00 90.00 629 PHE A C 1
ATOM 4527 O O . PHE A 1 629 ? -36.017 19.328 -14.842 1.00 90.00 629 PHE A O 1
ATOM 4534 N N . GLY A 1 630 ? -34.452 18.044 -13.867 1.00 92.75 630 GLY A N 1
ATOM 4535 C CA . GLY A 1 630 ? -33.995 19.057 -12.907 1.00 92.75 630 GLY A CA 1
ATOM 4536 C C . GLY A 1 630 ? -32.601 19.593 -13.223 1.00 92.75 630 GLY A C 1
ATOM 4537 O O . GLY A 1 630 ? -31.732 18.831 -13.640 1.00 92.75 630 GLY A O 1
ATOM 4538 N N . ILE A 1 631 ? -32.373 20.879 -12.952 1.00 95.31 631 ILE A N 1
ATOM 4539 C CA . ILE A 1 631 ? -31.050 21.510 -13.008 1.00 95.31 631 ILE A CA 1
ATOM 4540 C C . ILE A 1 631 ? -30.778 22.303 -11.724 1.00 95.31 631 ILE A C 1
ATOM 4542 O O . ILE A 1 631 ? -31.676 22.946 -11.172 1.00 95.31 631 ILE A O 1
ATOM 4546 N N . GLY A 1 632 ? -29.540 22.242 -11.249 1.00 95.38 632 GLY A N 1
ATOM 4547 C CA . GLY A 1 632 ? -29.033 22.985 -10.106 1.00 95.38 632 GLY A CA 1
ATOM 4548 C C . GLY A 1 632 ? -27.534 23.224 -10.182 1.00 95.38 632 GLY A C 1
ATOM 4549 O O . GLY A 1 632 ? -26.907 22.948 -11.203 1.00 95.38 632 GLY A O 1
ATOM 4550 N N . ALA A 1 633 ? -26.959 23.691 -9.079 1.00 93.81 633 ALA A N 1
ATOM 4551 C CA . ALA A 1 633 ? -25.515 23.810 -8.915 1.00 93.81 633 ALA A CA 1
ATOM 4552 C C . ALA A 1 633 ? -25.087 23.442 -7.490 1.00 93.81 633 ALA A C 1
ATOM 4554 O O . ALA A 1 633 ? -25.888 23.516 -6.553 1.00 93.81 633 ALA A O 1
ATOM 4555 N N . HIS A 1 634 ? -23.833 23.025 -7.334 1.00 92.81 634 HIS A N 1
ATOM 4556 C CA . HIS A 1 634 ? -23.226 22.835 -6.022 1.00 92.81 634 HIS A CA 1
ATOM 4557 C C . HIS A 1 634 ? -22.871 24.207 -5.447 1.00 92.81 634 HIS A C 1
ATOM 4559 O O . HIS A 1 634 ? -22.159 24.987 -6.082 1.00 92.81 634 HIS A O 1
ATOM 4565 N N . VAL A 1 635 ? -23.389 24.504 -4.259 1.00 88.50 635 VAL A N 1
ATOM 4566 C CA . VAL A 1 635 ? -23.147 25.757 -3.543 1.00 88.50 635 VAL A CA 1
ATOM 4567 C C . VAL A 1 635 ? -22.339 25.502 -2.278 1.00 88.50 635 VAL A C 1
ATOM 4569 O O . VAL A 1 635 ? -22.484 24.467 -1.626 1.00 88.50 635 VAL A O 1
ATOM 4572 N N . LYS A 1 636 ? -21.468 26.445 -1.931 1.00 78.88 636 LYS A N 1
ATOM 4573 C CA . LYS A 1 636 ? -20.653 26.334 -0.724 1.00 78.88 636 LYS A CA 1
ATOM 4574 C C . LYS A 1 636 ? -21.541 26.443 0.521 1.00 78.88 636 LYS A C 1
ATOM 4576 O O . LYS A 1 636 ? -22.508 27.197 0.535 1.00 78.88 636 LYS A O 1
ATOM 4581 N N . THR A 1 637 ? -21.224 25.684 1.566 1.00 66.50 637 THR A N 1
ATOM 4582 C CA . THR A 1 637 ? -22.005 25.615 2.816 1.00 66.50 637 THR A CA 1
ATOM 4583 C C . THR A 1 637 ? -21.782 26.794 3.768 1.00 66.50 637 THR A C 1
ATOM 4585 O O . THR A 1 637 ? -22.265 26.759 4.899 1.00 66.50 637 THR A O 1
ATOM 4588 N N . ASP A 1 638 ? -21.076 27.849 3.349 1.00 63.59 638 ASP A N 1
ATOM 4589 C CA . ASP A 1 638 ? -21.017 29.086 4.122 1.00 63.59 638 ASP A CA 1
ATOM 4590 C C . ASP A 1 638 ? -22.337 29.858 3.955 1.00 63.59 638 ASP A C 1
ATOM 4592 O O . ASP A 1 638 ? -22.915 29.911 2.876 1.00 63.59 638 ASP A O 1
ATOM 4596 N N . ASN A 1 639 ? -22.862 30.427 5.044 1.00 50.91 639 ASN A N 1
ATOM 4597 C CA . ASN A 1 639 ? -24.226 30.979 5.164 1.00 50.91 639 ASN A CA 1
ATOM 4598 C C . ASN A 1 639 ? -24.555 32.188 4.241 1.00 50.91 639 ASN A C 1
ATOM 4600 O O . ASN A 1 639 ? -25.495 32.937 4.503 1.00 50.91 639 ASN A O 1
ATOM 4604 N N . ASN A 1 640 ? -23.802 32.411 3.161 1.00 63.22 640 ASN A N 1
ATOM 4605 C CA . ASN A 1 640 ? -23.905 33.541 2.243 1.00 63.22 640 ASN A CA 1
ATOM 4606 C C . ASN A 1 640 ? -24.460 33.151 0.855 1.00 63.22 640 ASN A C 1
ATOM 4608 O O . ASN A 1 640 ? -23.974 33.597 -0.184 1.00 63.22 640 ASN A O 1
ATOM 4612 N N . LEU A 1 641 ? -25.507 32.319 0.819 1.00 69.12 641 LEU A N 1
ATOM 4613 C CA . LEU A 1 641 ? -26.171 31.921 -0.433 1.00 69.12 641 LEU A CA 1
ATOM 4614 C C . LEU A 1 641 ? -27.082 33.008 -1.029 1.00 69.12 641 LEU A C 1
ATOM 4616 O O . LEU A 1 641 ? -27.471 32.917 -2.194 1.00 69.12 641 LEU A O 1
ATOM 4620 N N . GLY A 1 642 ? -27.426 34.039 -0.250 1.00 64.3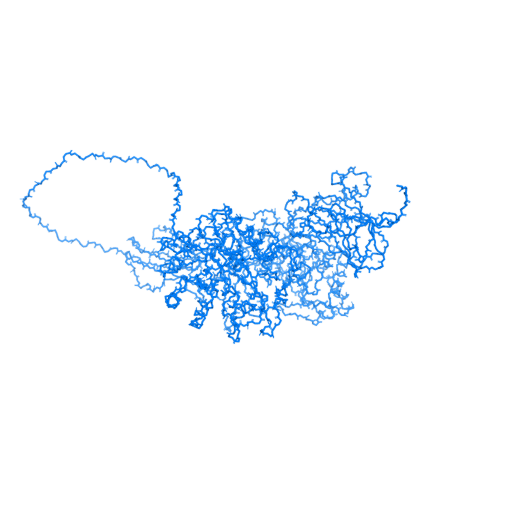8 642 GLY A N 1
ATOM 4621 C CA . GLY A 1 642 ? -28.497 34.990 -0.573 1.00 64.38 642 GLY A CA 1
ATOM 4622 C C . GLY A 1 642 ? -28.331 35.726 -1.907 1.00 64.38 642 GLY A C 1
ATOM 4623 O O . GLY A 1 642 ? -29.328 36.007 -2.564 1.00 64.38 642 GLY A O 1
ATOM 4624 N N . GLY A 1 643 ? -27.093 35.989 -2.341 1.00 71.38 643 GLY A N 1
ATOM 4625 C CA . GLY A 1 643 ? -26.819 36.625 -3.636 1.00 71.38 643 GLY A CA 1
ATOM 4626 C C . GLY A 1 643 ? -26.894 35.676 -4.839 1.00 71.38 643 GLY A C 1
ATOM 4627 O O . GLY A 1 643 ? -27.251 36.103 -5.935 1.00 71.38 643 GLY A O 1
ATOM 4628 N N . TYR A 1 644 ? -26.608 34.387 -4.640 1.00 79.31 644 TYR A N 1
ATOM 4629 C CA . TYR A 1 644 ? -26.490 33.408 -5.727 1.00 79.31 644 TYR A CA 1
ATOM 4630 C C . TYR A 1 644 ? -27.811 32.700 -6.035 1.00 79.31 644 TYR A C 1
ATOM 4632 O O . TYR A 1 644 ? -28.080 32.404 -7.197 1.00 79.31 644 TYR A O 1
ATOM 4640 N N . LEU A 1 645 ? -28.675 32.473 -5.038 1.00 83.56 645 LEU A N 1
ATOM 4641 C CA . LEU A 1 645 ? -29.955 31.776 -5.247 1.00 83.56 645 LEU A CA 1
ATOM 4642 C C . LEU A 1 645 ? -30.882 32.488 -6.251 1.00 83.56 645 LEU A C 1
ATOM 4644 O O . LEU A 1 645 ? -31.396 31.811 -7.146 1.00 83.56 645 LEU A O 1
ATOM 4648 N N . PRO A 1 646 ? -31.058 33.8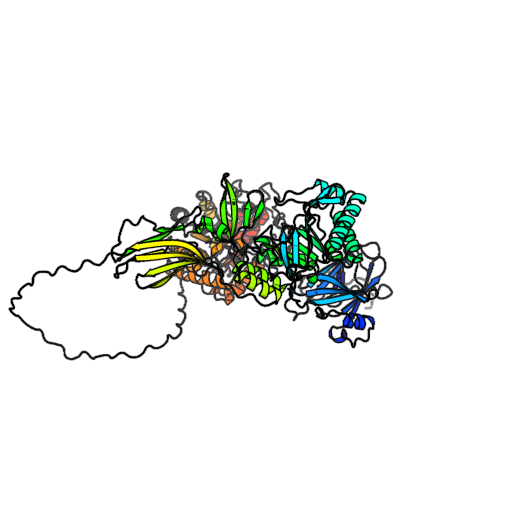27 -6.214 1.00 82.94 646 PRO A N 1
ATOM 4649 C CA . PRO A 1 646 ? -31.830 34.529 -7.239 1.00 82.94 646 PRO A CA 1
ATOM 4650 C C . PRO A 1 646 ? -31.193 34.436 -8.632 1.00 82.94 646 PRO A C 1
ATOM 4652 O O . PRO A 1 646 ? -31.898 34.317 -9.634 1.00 82.94 646 PRO A O 1
ATOM 4655 N N . GLN A 1 647 ? -29.858 34.453 -8.713 1.00 83.94 647 GLN A N 1
ATOM 4656 C CA . GLN A 1 647 ? -29.138 34.337 -9.983 1.00 83.94 647 GLN A CA 1
ATOM 4657 C C . GLN A 1 647 ? -29.304 32.939 -10.588 1.00 83.94 647 GLN A C 1
ATOM 4659 O O . GLN A 1 647 ? -29.656 32.828 -11.763 1.00 83.94 647 GLN A O 1
ATOM 4664 N N . MET A 1 648 ? -29.156 31.891 -9.774 1.00 89.12 648 MET A N 1
ATOM 4665 C CA . MET A 1 648 ? -29.453 30.501 -10.129 1.00 89.12 648 MET A CA 1
ATOM 4666 C C . MET A 1 648 ? -30.902 30.355 -10.618 1.00 89.12 648 MET A C 1
ATOM 4668 O O . MET A 1 648 ? -31.149 29.830 -11.708 1.00 89.12 648 MET A O 1
ATOM 4672 N N . ALA A 1 649 ? -31.869 30.903 -9.878 1.00 86.25 649 ALA A N 1
ATOM 4673 C CA . ALA A 1 649 ? -33.271 30.887 -10.283 1.00 86.25 649 ALA A CA 1
ATOM 4674 C C . ALA A 1 649 ? -33.495 31.597 -11.635 1.00 86.25 649 ALA A C 1
ATOM 4676 O O . ALA A 1 649 ? -34.241 31.092 -12.479 1.00 86.25 649 ALA A O 1
ATOM 4677 N N . SER A 1 650 ? -32.808 32.717 -11.896 1.00 85.31 650 SER A N 1
ATOM 4678 C CA . SER A 1 650 ? -32.919 33.481 -13.154 1.00 85.31 650 SER A CA 1
ATOM 4679 C C . SER A 1 650 ? -32.434 32.728 -14.400 1.00 85.31 650 SER A C 1
ATOM 4681 O O . SER A 1 650 ? -32.783 33.095 -15.522 1.00 85.31 650 SER A O 1
ATOM 4683 N N . ILE A 1 651 ? -31.627 31.679 -14.222 1.00 89.25 651 ILE A N 1
ATOM 4684 C CA . ILE A 1 651 ? -31.120 30.828 -15.310 1.00 89.25 651 ILE A CA 1
ATOM 4685 C C . ILE A 1 651 ? -31.792 29.451 -15.338 1.00 89.25 651 ILE A C 1
ATOM 4687 O O . ILE A 1 651 ? -31.389 28.573 -16.093 1.00 89.25 651 ILE A O 1
ATOM 4691 N N . GLY A 1 652 ? -32.847 29.259 -14.541 1.00 88.50 652 GLY A N 1
ATOM 4692 C CA . GLY A 1 652 ? -33.642 28.034 -14.541 1.00 88.50 652 GLY A CA 1
ATOM 4693 C C . GLY A 1 652 ? -33.172 26.947 -13.585 1.00 88.50 652 GLY A C 1
ATOM 4694 O O . GLY A 1 652 ? -33.759 25.867 -13.599 1.00 88.50 652 GLY A O 1
ATOM 4695 N N . MET A 1 653 ? -32.183 27.222 -12.731 1.00 92.19 653 MET A N 1
ATOM 4696 C CA . MET A 1 653 ? -31.772 26.304 -11.672 1.00 92.19 653 MET A CA 1
ATOM 4697 C C . MET A 1 653 ? -32.781 26.312 -10.527 1.00 92.19 653 MET A C 1
ATOM 4699 O O . MET A 1 653 ? -33.084 27.352 -9.949 1.00 92.19 653 MET A O 1
ATOM 4703 N N . THR A 1 654 ? -33.293 25.129 -10.196 1.00 92.56 654 THR A N 1
ATOM 4704 C CA . THR A 1 654 ? -34.272 24.915 -9.118 1.00 92.56 654 THR A CA 1
ATOM 4705 C C . THR A 1 654 ? -33.734 24.001 -8.021 1.00 92.56 654 THR A C 1
ATOM 4707 O O . THR A 1 654 ? -34.494 23.586 -7.150 1.00 92.56 654 THR A O 1
ATOM 4710 N N . TRP A 1 655 ? -32.456 23.630 -8.091 1.00 94.81 655 TRP A N 1
ATOM 4711 C CA . TRP A 1 655 ? -31.782 22.749 -7.141 1.00 94.81 655 TRP A CA 1
ATOM 4712 C C . TRP A 1 655 ? -30.466 23.366 -6.665 1.00 94.81 655 TRP A C 1
ATOM 4714 O O . TRP A 1 655 ? -29.760 24.012 -7.439 1.00 94.81 655 TRP A O 1
ATOM 4724 N N . ALA A 1 656 ? -30.119 23.116 -5.408 1.00 93.50 656 ALA A N 1
ATOM 4725 C CA . ALA A 1 656 ? -28.808 23.398 -4.842 1.00 93.50 656 ALA A CA 1
ATOM 4726 C C . ALA A 1 656 ? -28.269 22.131 -4.163 1.00 93.50 656 ALA A C 1
ATOM 4728 O O . ALA A 1 656 ? -28.950 21.563 -3.305 1.00 93.50 656 ALA A O 1
ATOM 4729 N N . LYS A 1 657 ? -27.067 21.686 -4.558 1.00 94.56 657 LYS A N 1
ATOM 4730 C CA . LYS A 1 657 ? -26.319 20.635 -3.844 1.00 94.56 657 LYS A CA 1
ATOM 4731 C C . LYS A 1 657 ? -25.463 21.287 -2.766 1.00 94.56 657 LYS A C 1
ATOM 4733 O O . LYS A 1 657 ? -24.795 22.281 -3.044 1.00 94.56 657 LYS A O 1
ATOM 4738 N N . VAL A 1 658 ? -25.454 20.698 -1.577 1.00 91.50 658 VAL A N 1
ATOM 4739 C CA . VAL A 1 658 ? -24.473 20.989 -0.528 1.00 91.50 658 VAL A CA 1
ATOM 4740 C C . VAL A 1 658 ? -23.801 19.709 -0.058 1.00 91.50 658 VAL A C 1
ATOM 4742 O O . VAL A 1 658 ? -24.462 18.678 0.086 1.00 91.50 658 VAL A O 1
ATOM 4745 N N . GLN A 1 659 ? -22.500 19.780 0.212 1.00 90.50 659 GLN A N 1
ATOM 4746 C CA . GLN A 1 659 ? -21.751 18.676 0.801 1.00 90.50 659 GLN A CA 1
ATOM 4747 C C . GLN A 1 659 ? -21.781 18.760 2.331 1.00 90.50 659 GLN A C 1
ATOM 4749 O O . GLN A 1 659 ? -21.380 19.771 2.907 1.00 90.50 659 GLN A O 1
ATOM 4754 N N . ILE A 1 660 ? -22.226 17.693 2.999 1.00 90.69 660 ILE A N 1
ATOM 4755 C CA . ILE A 1 660 ? -22.251 17.603 4.465 1.00 90.69 660 ILE A CA 1
ATOM 4756 C C . ILE A 1 660 ? -21.410 16.408 4.912 1.00 90.69 660 ILE A C 1
ATOM 4758 O O . ILE A 1 660 ? -21.717 15.260 4.591 1.00 90.69 660 ILE A O 1
ATOM 4762 N N . VAL A 1 661 ? -20.362 16.696 5.687 1.00 87.62 661 VAL A N 1
ATOM 4763 C CA . VAL A 1 661 ? -19.513 15.700 6.350 1.00 87.62 661 VAL A CA 1
ATOM 4764 C C . VAL A 1 661 ? -19.988 15.553 7.796 1.00 87.62 661 VAL A C 1
ATOM 4766 O O . VAL A 1 661 ? -19.910 16.495 8.578 1.00 87.62 661 VAL A O 1
ATOM 4769 N N . MET A 1 662 ? -20.507 14.379 8.146 1.00 87.88 662 MET A N 1
ATOM 4770 C CA . MET A 1 662 ? -21.227 14.111 9.394 1.00 87.88 662 MET A CA 1
ATOM 4771 C C . MET A 1 662 ? -20.730 12.844 10.115 1.00 87.88 662 MET A C 1
ATOM 4773 O O . MET A 1 662 ? -21.487 11.889 10.310 1.00 87.88 662 MET A O 1
ATOM 4777 N N . PRO A 1 663 ? -19.458 12.811 10.558 1.00 74.75 663 PRO A N 1
ATOM 4778 C CA . PRO A 1 663 ? -18.887 11.650 11.241 1.00 74.75 663 PRO A CA 1
ATOM 4779 C C . PRO A 1 663 ? -19.548 11.358 12.599 1.00 74.75 663 PRO A C 1
ATOM 4781 O O . PRO A 1 663 ? -19.494 10.218 13.051 1.00 74.75 663 PRO A O 1
ATOM 4784 N N . GLY A 1 664 ? -20.181 12.363 13.220 1.00 72.44 664 GLY A N 1
ATOM 4785 C CA . GLY A 1 664 ? -20.912 12.263 14.492 1.00 72.44 664 GLY A CA 1
ATOM 4786 C C . GLY A 1 664 ? -22.442 12.282 14.363 1.00 72.44 664 GLY A C 1
ATOM 4787 O O . GLY A 1 664 ? -23.124 12.454 15.367 1.00 72.44 664 GLY A O 1
ATOM 4788 N N . GLY A 1 665 ? -22.987 12.135 13.149 1.00 84.19 665 GLY A N 1
ATOM 4789 C CA . GLY A 1 665 ? -24.430 12.198 12.886 1.00 84.19 665 GLY A CA 1
ATOM 4790 C C . GLY A 1 665 ? -24.895 13.511 12.248 1.00 84.19 665 GLY A C 1
ATOM 4791 O O . GLY A 1 665 ? -24.131 14.464 12.106 1.00 84.19 665 GLY A O 1
ATOM 4792 N N . ALA A 1 666 ? -26.154 13.533 11.802 1.00 89.69 666 ALA A N 1
ATOM 4793 C CA . ALA A 1 666 ? -26.687 14.609 10.970 1.00 89.69 666 ALA A CA 1
ATOM 4794 C C . ALA A 1 666 ? -26.795 15.949 11.722 1.00 89.69 666 ALA A C 1
ATOM 4796 O O . ALA A 1 666 ? -27.388 15.978 12.803 1.00 89.69 666 ALA A O 1
ATOM 4797 N N . PRO A 1 667 ? -26.296 17.056 11.140 1.00 89.25 667 PRO A N 1
ATOM 4798 C CA . PRO A 1 667 ? -26.460 18.383 11.720 1.00 89.25 667 PRO A CA 1
ATOM 4799 C C . PRO A 1 667 ? -27.902 18.897 11.577 1.00 89.25 667 PRO A C 1
ATOM 4801 O O . PRO A 1 667 ? -28.692 18.383 10.776 1.00 89.25 667 PRO A O 1
ATOM 4804 N N . ASP A 1 668 ? -28.225 19.948 12.334 1.00 88.81 668 ASP A N 1
ATOM 4805 C CA . ASP A 1 668 ? -29.405 20.776 12.075 1.00 88.81 668 ASP A CA 1
ATOM 4806 C C . ASP A 1 668 ? -29.143 21.670 10.856 1.00 88.81 668 ASP A C 1
ATOM 4808 O O . ASP A 1 668 ? -28.201 22.464 10.830 1.00 88.81 668 ASP A O 1
ATOM 4812 N N . ILE A 1 669 ? -29.978 21.516 9.833 1.00 88.50 669 ILE A N 1
ATOM 4813 C CA . ILE A 1 669 ? -29.921 22.265 8.575 1.00 88.50 669 ILE A CA 1
ATOM 4814 C C . ILE A 1 669 ? -31.153 23.154 8.374 1.00 88.50 669 ILE A C 1
ATOM 4816 O O . ILE A 1 669 ? -31.338 23.699 7.284 1.00 88.50 669 ILE A O 1
ATOM 4820 N N . GLY A 1 670 ? -31.994 23.332 9.398 1.00 87.06 670 GLY A N 1
ATOM 4821 C CA . GLY A 1 670 ? -33.254 24.070 9.303 1.00 87.06 670 GLY A CA 1
ATOM 4822 C C . GLY A 1 670 ? -33.093 25.492 8.757 1.00 87.06 670 GLY A C 1
ATOM 4823 O O . GLY A 1 670 ? -33.871 25.914 7.901 1.00 87.06 670 GLY A O 1
ATOM 4824 N N . GLY A 1 671 ? -32.044 26.210 9.173 1.00 86.25 671 GLY A N 1
ATOM 4825 C CA . GLY A 1 671 ? -31.752 27.564 8.682 1.00 86.25 671 GLY A CA 1
ATOM 4826 C C . GLY A 1 671 ? -31.432 27.610 7.183 1.00 86.25 671 GLY A C 1
ATOM 4827 O O . GLY A 1 671 ? -32.043 28.373 6.433 1.00 86.25 671 GLY A O 1
ATOM 4828 N N . LEU A 1 672 ? -30.527 26.741 6.727 1.00 85.56 672 LEU A N 1
ATOM 4829 C CA . LEU A 1 672 ? -30.170 26.611 5.311 1.00 85.56 672 LEU A CA 1
ATOM 4830 C C . LEU A 1 672 ? -31.378 26.169 4.471 1.00 85.56 672 LEU A C 1
ATOM 4832 O O . LEU A 1 672 ? -31.650 26.718 3.401 1.00 85.56 672 LEU A O 1
ATOM 4836 N N . LYS A 1 673 ? -32.154 25.214 4.987 1.00 88.38 673 LYS A N 1
ATOM 4837 C CA . LYS A 1 673 ? -33.370 24.729 4.338 1.00 88.38 673 LYS A CA 1
ATOM 4838 C C . LYS A 1 673 ? -34.411 25.837 4.173 1.00 88.38 673 LYS A C 1
ATOM 4840 O O . LYS A 1 673 ? -35.008 25.956 3.102 1.00 88.38 673 LYS A O 1
ATOM 4845 N N . ALA A 1 674 ? -34.608 26.666 5.197 1.00 87.62 674 ALA A N 1
ATOM 4846 C CA . ALA A 1 674 ? -35.510 27.812 5.137 1.00 87.62 674 ALA A CA 1
ATOM 4847 C C . ALA A 1 674 ? -35.067 28.834 4.076 1.00 87.62 674 ALA A C 1
ATOM 4849 O O . ALA A 1 674 ? -35.904 29.322 3.316 1.00 87.62 674 ALA A O 1
ATOM 4850 N N . GLN A 1 675 ? -33.762 29.102 3.962 1.00 86.12 675 GLN A N 1
ATOM 4851 C CA . GLN A 1 675 ? -33.210 30.008 2.950 1.00 86.12 675 GLN A CA 1
ATOM 4852 C C . GLN A 1 675 ? -33.451 29.507 1.515 1.00 86.12 675 GLN A C 1
ATOM 4854 O O . GLN A 1 675 ? -33.864 30.280 0.644 1.00 86.12 675 GLN A O 1
ATOM 4859 N N . LEU A 1 676 ? -33.234 28.211 1.268 1.00 87.31 676 LEU A N 1
ATOM 4860 C CA . LEU A 1 676 ? -33.498 27.587 -0.033 1.00 87.31 676 LEU A CA 1
ATOM 4861 C C . LEU A 1 676 ? -34.998 27.593 -0.367 1.00 87.31 676 LEU A C 1
ATOM 4863 O O . LEU A 1 676 ? -35.379 28.002 -1.467 1.00 87.31 676 LEU A O 1
ATOM 4867 N N . ASN A 1 677 ? -35.853 27.254 0.604 1.00 87.62 677 ASN A N 1
ATOM 4868 C CA . ASN A 1 677 ? -37.311 27.288 0.454 1.00 87.62 677 ASN A CA 1
ATOM 4869 C C . ASN A 1 677 ? -37.831 28.686 0.110 1.00 87.62 677 ASN A C 1
ATOM 4871 O O . ASN A 1 677 ? -38.646 28.822 -0.800 1.00 87.62 677 ASN A O 1
ATOM 4875 N N . ALA A 1 678 ? -37.339 29.724 0.795 1.00 86.00 678 ALA A N 1
ATOM 4876 C CA . ALA A 1 678 ? -37.712 31.113 0.525 1.00 86.00 678 ALA A CA 1
ATOM 4877 C C . ALA A 1 678 ? -37.358 31.554 -0.908 1.00 86.00 678 ALA A C 1
ATOM 4879 O O . ALA A 1 678 ? -38.005 32.440 -1.459 1.00 86.00 678 ALA A O 1
ATOM 4880 N N . SER A 1 679 ? -36.367 30.904 -1.524 1.00 83.69 679 SER A N 1
ATOM 4881 C CA . SER A 1 679 ? -35.942 31.152 -2.906 1.00 83.69 679 SER A CA 1
ATOM 4882 C C . SER A 1 679 ? -36.582 30.194 -3.923 1.00 83.69 679 SER A C 1
ATOM 4884 O O . SER A 1 679 ? -36.251 30.249 -5.105 1.00 83.69 679 SER A O 1
ATOM 4886 N N . GLY A 1 680 ? -37.469 29.290 -3.488 1.00 86.25 680 GLY A N 1
ATOM 4887 C CA . GLY A 1 680 ? -38.071 28.263 -4.346 1.00 86.25 680 GLY A CA 1
ATOM 4888 C C . GLY A 1 680 ? -37.077 27.214 -4.865 1.00 86.25 680 GLY A C 1
ATOM 4889 O O . GLY A 1 680 ? -37.341 26.566 -5.880 1.00 86.25 680 GLY A O 1
ATOM 4890 N N . VAL A 1 681 ? -35.931 27.052 -4.196 1.00 89.38 681 VAL A N 1
ATOM 4891 C CA . VAL A 1 681 ? -34.854 26.127 -4.576 1.00 89.38 681 VAL A CA 1
ATOM 4892 C C . VAL A 1 681 ? -34.919 24.873 -3.704 1.00 89.38 681 VAL A C 1
ATOM 4894 O O . VAL A 1 681 ? -35.058 24.949 -2.486 1.00 89.38 681 VAL A O 1
ATOM 4897 N N . LYS A 1 682 ? -34.809 23.701 -4.331 1.00 93.25 682 LYS A N 1
ATOM 4898 C CA . LYS A 1 682 ? -34.797 22.394 -3.662 1.00 93.25 682 LYS A CA 1
ATOM 4899 C C . LYS A 1 682 ? -33.395 22.024 -3.198 1.00 93.25 682 LYS A C 1
ATOM 4901 O O . LYS A 1 682 ? -32.411 22.361 -3.858 1.00 93.25 682 LYS A O 1
ATOM 4906 N N . MET A 1 683 ? -33.309 21.285 -2.099 1.00 94.06 683 MET A N 1
ATOM 4907 C CA . MET A 1 683 ? -32.046 20.891 -1.490 1.00 94.06 683 MET A CA 1
ATOM 4908 C C . MET A 1 683 ? -31.668 19.457 -1.867 1.00 94.06 683 MET A C 1
ATOM 4910 O O . MET A 1 683 ? -32.439 18.520 -1.650 1.00 94.06 683 MET A O 1
ATOM 4914 N N . LEU A 1 684 ? -30.453 19.293 -2.386 1.00 96.81 684 LEU A N 1
ATOM 4915 C CA . LEU A 1 684 ? -29.754 18.015 -2.461 1.00 96.81 684 LEU A CA 1
ATOM 4916 C C . LEU A 1 684 ? -28.615 18.019 -1.435 1.00 96.81 684 LEU A C 1
ATOM 4918 O O . LEU A 1 684 ? -27.764 18.905 -1.457 1.00 96.81 684 LEU A O 1
ATOM 4922 N N . VAL A 1 685 ? -28.574 17.016 -0.563 1.00 97.00 685 VAL A N 1
ATOM 4923 C CA . VAL A 1 685 ? -27.442 16.798 0.344 1.00 97.00 685 VAL A CA 1
ATOM 4924 C C . VAL A 1 685 ? -26.550 15.690 -0.205 1.00 97.00 685 VAL A C 1
ATOM 4926 O O . VAL A 1 685 ? -26.981 14.542 -0.291 1.00 97.00 685 VAL A O 1
ATOM 4929 N N . GLY A 1 686 ? -25.300 16.027 -0.525 1.00 96.50 686 GLY A N 1
ATOM 4930 C CA . GLY A 1 686 ? -24.207 15.066 -0.646 1.00 96.50 686 GLY A CA 1
ATOM 4931 C C . GLY A 1 686 ? -23.765 14.642 0.749 1.00 96.50 686 GLY A C 1
ATOM 4932 O O . GLY A 1 686 ? -23.160 15.432 1.475 1.00 96.50 686 GLY A O 1
ATOM 4933 N N . ALA A 1 687 ? -24.116 13.425 1.160 1.00 95.50 687 ALA A N 1
ATOM 4934 C CA . ALA A 1 687 ? -23.910 12.960 2.526 1.00 95.50 687 ALA A CA 1
ATOM 4935 C C . ALA A 1 687 ? -22.630 12.126 2.654 1.00 95.50 687 ALA A C 1
ATOM 4937 O O . ALA A 1 687 ? -22.528 11.051 2.069 1.00 95.50 687 ALA A O 1
ATOM 4938 N N . ILE A 1 688 ? -21.686 12.585 3.475 1.00 92.19 688 ILE A N 1
ATOM 4939 C CA . ILE A 1 688 ? -20.455 11.863 3.822 1.00 92.19 688 ILE A CA 1
ATOM 4940 C C . ILE A 1 688 ? -20.489 11.583 5.324 1.00 92.19 688 ILE A C 1
ATOM 4942 O O . ILE A 1 688 ? -20.582 12.501 6.130 1.00 92.19 688 ILE A O 1
ATOM 4946 N N . GLY A 1 689 ? -20.438 10.319 5.717 1.00 88.44 689 GLY A N 1
ATOM 4947 C CA . GLY A 1 689 ? -20.335 9.888 7.114 1.00 88.44 689 GLY A CA 1
ATOM 4948 C C . GLY A 1 689 ? -18.888 9.788 7.607 1.00 88.44 689 GLY A C 1
ATOM 4949 O O . GLY A 1 689 ? -17.976 10.462 7.130 1.00 88.44 689 GLY A O 1
ATOM 4950 N N . ASN A 1 690 ? -18.652 8.903 8.569 1.00 87.94 690 ASN A N 1
ATOM 4951 C CA . ASN A 1 690 ? -17.324 8.593 9.073 1.00 87.94 690 ASN A CA 1
ATOM 4952 C C . ASN A 1 690 ? -16.596 7.647 8.104 1.00 87.94 690 ASN A C 1
ATOM 4954 O O . ASN A 1 690 ? -16.880 6.452 8.059 1.00 87.94 690 ASN A O 1
ATOM 4958 N N . ARG A 1 691 ? -15.636 8.193 7.351 1.00 85.19 691 ARG A N 1
ATOM 4959 C CA . ARG A 1 691 ? -14.821 7.471 6.356 1.00 85.19 691 ARG A CA 1
ATOM 4960 C C . ARG A 1 691 ? -14.122 6.237 6.929 1.00 85.19 691 ARG A C 1
ATOM 4962 O O . ARG A 1 691 ? -14.132 5.186 6.297 1.00 85.19 691 ARG A O 1
ATOM 4969 N N . ALA A 1 692 ? -13.600 6.339 8.152 1.00 80.12 692 ALA A N 1
ATOM 4970 C CA . ALA A 1 692 ? -12.898 5.243 8.819 1.00 80.12 692 ALA A CA 1
ATOM 4971 C C . ALA A 1 692 ? -13.827 4.073 9.180 1.00 80.12 692 ALA A C 1
ATOM 4973 O O . ALA A 1 692 ? -13.385 2.933 9.271 1.00 80.12 692 ALA A O 1
ATOM 4974 N N . ARG A 1 693 ? -15.124 4.350 9.353 1.00 81.69 693 ARG A N 1
ATOM 4975 C CA . ARG A 1 693 ? -16.152 3.357 9.690 1.00 81.69 693 ARG A CA 1
ATOM 4976 C C . ARG A 1 693 ? -17.027 2.979 8.495 1.00 81.69 693 ARG A C 1
ATOM 4978 O O . ARG A 1 693 ? -17.958 2.201 8.651 1.00 81.69 693 ARG A O 1
ATOM 4985 N N . ALA A 1 694 ? -16.748 3.487 7.294 1.00 79.00 694 ALA A N 1
ATOM 4986 C CA . ALA A 1 694 ? -17.576 3.245 6.109 1.00 79.00 694 ALA A CA 1
ATOM 4987 C C . ALA A 1 694 ? -17.686 1.750 5.744 1.00 79.00 694 ALA A C 1
ATOM 4989 O O . ALA A 1 694 ? -18.687 1.320 5.168 1.00 79.00 694 ALA A O 1
ATOM 4990 N N . SER A 1 695 ? -16.682 0.948 6.115 1.00 72.94 695 SER A N 1
ATOM 4991 C CA . SER A 1 695 ? -16.689 -0.505 5.946 1.00 72.94 695 SER A CA 1
ATOM 4992 C C . SER A 1 695 ? -17.384 -1.272 7.084 1.00 72.94 695 SER A C 1
ATOM 4994 O O . SER A 1 695 ? -17.715 -2.443 6.900 1.00 72.94 695 SER A O 1
ATOM 4996 N N . ASP A 1 696 ? -17.647 -0.639 8.230 1.00 76.12 696 ASP A N 1
ATOM 4997 C CA . ASP A 1 696 ? -18.302 -1.253 9.386 1.00 76.12 696 ASP A CA 1
ATOM 4998 C C . ASP A 1 696 ? -19.820 -1.361 9.161 1.00 76.12 696 ASP A C 1
ATOM 5000 O O . ASP A 1 696 ? -20.550 -0.371 9.110 1.00 76.12 696 ASP A O 1
ATOM 5004 N N . THR A 1 697 ? -20.315 -2.595 9.068 1.00 74.00 697 THR A N 1
ATOM 5005 C CA . THR A 1 697 ? -21.747 -2.876 8.873 1.00 74.00 697 THR A CA 1
ATOM 5006 C C . THR A 1 697 ? -22.637 -2.409 10.031 1.00 74.00 697 THR A C 1
ATOM 5008 O O . THR A 1 697 ? -23.818 -2.134 9.814 1.00 74.00 697 THR A O 1
ATOM 5011 N N . ASN A 1 698 ? -22.107 -2.274 11.253 1.00 74.25 698 ASN A N 1
ATOM 5012 C CA . ASN A 1 698 ? -22.861 -1.701 12.371 1.00 74.25 698 ASN A CA 1
ATOM 5013 C C . ASN A 1 698 ? -23.006 -0.186 12.200 1.00 74.25 698 ASN A C 1
ATOM 5015 O O . ASN A 1 698 ? -24.100 0.355 12.384 1.00 74.25 698 ASN A O 1
ATOM 5019 N N . TYR A 1 699 ? -21.942 0.481 11.742 1.00 84.44 699 TYR A N 1
ATOM 5020 C CA . TYR A 1 699 ? -21.978 1.902 11.417 1.00 84.44 699 TYR A CA 1
ATOM 5021 C C . TYR A 1 699 ? -22.982 2.236 10.308 1.00 84.44 699 TYR A C 1
ATOM 5023 O O . TYR A 1 699 ? -23.584 3.307 10.334 1.00 84.44 699 TYR A O 1
ATOM 5031 N N . HIS A 1 700 ? -23.239 1.329 9.358 1.00 86.19 700 HIS A N 1
ATOM 5032 C CA . HIS A 1 700 ? -24.230 1.567 8.295 1.00 86.19 700 HIS A CA 1
ATOM 5033 C C . HIS A 1 700 ? -25.611 1.929 8.850 1.00 86.19 700 HIS A C 1
ATOM 5035 O O . HIS A 1 700 ? -26.281 2.794 8.290 1.00 86.19 700 HIS A O 1
ATOM 5041 N N . LYS A 1 701 ? -26.014 1.332 9.979 1.00 85.62 701 LYS A N 1
ATOM 5042 C CA . LYS A 1 701 ? -27.285 1.645 10.650 1.00 85.62 701 LYS A CA 1
ATOM 5043 C C . LYS A 1 701 ? -27.255 3.006 11.342 1.00 85.62 701 LYS A C 1
ATOM 5045 O O . LYS A 1 701 ? -28.236 3.743 11.277 1.00 85.62 701 LYS A O 1
ATOM 5050 N N . GLU A 1 702 ? -26.136 3.359 11.973 1.00 88.88 702 GLU A N 1
ATOM 5051 C CA . GLU A 1 702 ? -25.935 4.685 12.575 1.00 88.88 702 GLU A CA 1
ATOM 5052 C C . GLU A 1 702 ? -25.992 5.782 11.503 1.00 88.88 702 GLU A C 1
ATOM 5054 O O . GLU A 1 702 ? -26.699 6.781 11.647 1.00 88.88 702 GLU A O 1
ATOM 5059 N N . PHE A 1 703 ? -25.305 5.561 10.381 1.00 93.94 703 PHE A N 1
ATOM 5060 C CA . PHE A 1 703 ? -25.331 6.464 9.240 1.00 93.94 703 PHE A CA 1
ATOM 5061 C C . PHE A 1 703 ? -26.733 6.548 8.626 1.00 93.94 703 PHE A C 1
ATOM 5063 O O . PHE A 1 703 ? -27.235 7.647 8.401 1.00 93.94 703 PHE A O 1
ATOM 5070 N N . ALA A 1 704 ? -27.427 5.422 8.444 1.00 95.94 704 ALA A N 1
ATOM 5071 C CA . ALA A 1 704 ? -28.813 5.403 7.981 1.00 95.94 704 ALA A CA 1
ATOM 5072 C C . ALA A 1 704 ? -29.755 6.196 8.909 1.00 95.94 704 ALA A C 1
ATOM 5074 O O . ALA A 1 704 ? -30.620 6.931 8.428 1.00 95.94 704 ALA A O 1
ATOM 5075 N N . ALA A 1 705 ? -29.558 6.128 10.230 1.00 94.00 705 ALA A N 1
ATOM 5076 C CA . ALA A 1 705 ? -30.313 6.930 11.192 1.00 94.00 705 ALA A CA 1
ATOM 5077 C C . ALA A 1 705 ? -30.034 8.439 11.052 1.00 94.00 705 ALA A C 1
ATOM 5079 O O . ALA A 1 705 ? -30.964 9.249 11.148 1.00 94.00 705 ALA A O 1
ATOM 5080 N N . ALA A 1 706 ? -28.785 8.825 10.769 1.00 96.25 706 ALA A N 1
ATOM 5081 C CA . ALA A 1 706 ? -28.426 10.206 10.454 1.00 96.25 706 ALA A CA 1
ATOM 5082 C C . ALA A 1 706 ? -29.106 10.684 9.157 1.00 96.25 706 ALA A C 1
ATOM 5084 O O . ALA A 1 706 ? -29.731 11.745 9.141 1.00 96.25 706 ALA A O 1
ATOM 5085 N N . LEU A 1 707 ? -29.088 9.877 8.095 1.00 98.06 707 LEU A N 1
ATOM 5086 C CA . LEU A 1 707 ? -29.765 10.203 6.833 1.00 98.06 707 LEU A CA 1
ATOM 5087 C C . LEU A 1 707 ? -31.287 10.315 7.003 1.00 98.06 707 LEU A C 1
ATOM 5089 O O . LEU A 1 707 ? -31.909 11.228 6.462 1.00 98.06 707 LEU A O 1
ATOM 5093 N N . ALA A 1 708 ? -31.888 9.452 7.823 1.00 97.94 708 ALA A N 1
ATOM 5094 C CA . ALA A 1 708 ? -33.292 9.557 8.208 1.00 97.94 708 ALA A CA 1
ATOM 5095 C C . ALA A 1 708 ? -33.593 10.864 8.967 1.00 97.94 708 ALA A C 1
ATOM 5097 O O . ALA A 1 708 ? -34.681 11.423 8.830 1.00 97.94 708 ALA A O 1
ATOM 5098 N N . SER A 1 709 ? -32.639 11.382 9.748 1.00 97.19 709 SER A N 1
ATOM 5099 C CA . SER A 1 709 ? -32.763 12.694 10.396 1.00 97.19 709 SER A CA 1
ATOM 5100 C C . SER A 1 709 ? -32.805 13.830 9.374 1.00 97.19 709 SER A C 1
ATOM 5102 O O . SER A 1 709 ? -33.688 14.680 9.450 1.00 97.19 709 SER A O 1
ATOM 5104 N N . LEU A 1 710 ? -31.927 13.813 8.366 1.00 96.06 710 LEU A N 1
ATOM 5105 C CA . LEU A 1 710 ? -31.967 14.785 7.264 1.00 96.06 710 LEU A CA 1
ATOM 5106 C C . LEU A 1 710 ? -33.290 14.709 6.485 1.00 96.06 710 LEU A C 1
ATOM 5108 O O . LEU A 1 710 ? -33.888 15.734 6.163 1.00 96.06 710 LEU A O 1
ATOM 5112 N N . ALA A 1 711 ? -33.796 13.498 6.241 1.00 97.38 711 ALA A N 1
ATOM 5113 C CA . ALA A 1 711 ? -35.081 13.292 5.576 1.00 97.38 711 ALA A CA 1
ATOM 5114 C C . ALA A 1 711 ? -36.262 13.882 6.380 1.00 97.38 711 ALA A C 1
ATOM 5116 O O . ALA A 1 711 ? -37.141 14.525 5.798 1.00 97.38 711 ALA A O 1
ATOM 5117 N N . ARG A 1 712 ? -36.255 13.745 7.720 1.00 96.81 712 ARG A N 1
ATOM 5118 C CA . ARG A 1 712 ? -37.240 14.383 8.624 1.00 96.81 712 ARG A CA 1
ATOM 5119 C C . ARG A 1 712 ? -37.152 15.907 8.631 1.00 96.81 712 ARG A C 1
ATOM 5121 O O . ARG A 1 712 ? -38.173 16.565 8.794 1.00 96.81 712 ARG A O 1
ATOM 5128 N N . GLN A 1 713 ? -35.962 16.463 8.417 1.00 95.44 713 GLN A N 1
ATOM 5129 C CA . GLN A 1 713 ? -35.758 17.908 8.255 1.00 95.44 713 GLN A CA 1
ATOM 5130 C C . GLN A 1 713 ? -36.257 18.434 6.892 1.00 95.44 713 GLN A C 1
ATOM 5132 O O . GLN A 1 713 ? -36.179 19.631 6.617 1.00 95.44 713 GLN A O 1
ATOM 5137 N N . GLY A 1 714 ? -36.807 17.562 6.039 1.00 93.56 714 GLY A N 1
ATOM 5138 C CA . GLY A 1 714 ? -37.492 17.943 4.806 1.00 93.56 714 GLY A CA 1
ATOM 5139 C C . GLY A 1 714 ? -36.584 18.068 3.585 1.00 93.56 714 GLY A C 1
ATOM 5140 O O . GLY A 1 714 ? -36.972 18.726 2.624 1.00 93.56 714 GLY A O 1
ATOM 5141 N N . VAL A 1 715 ? -35.389 17.469 3.601 1.00 94.75 715 VAL A N 1
ATOM 5142 C CA . VAL A 1 715 ? -34.487 17.441 2.437 1.00 94.75 715 VAL A CA 1
ATOM 5143 C C . VAL A 1 715 ? -35.151 16.735 1.249 1.00 94.75 715 VAL A C 1
ATOM 5145 O O . VAL A 1 715 ? -35.664 15.620 1.384 1.00 94.75 715 VAL A O 1
ATOM 5148 N N . GLU A 1 716 ? -35.122 17.370 0.072 1.00 96.00 716 GLU A N 1
ATOM 5149 C CA . GLU A 1 716 ? -35.734 16.824 -1.145 1.00 96.00 716 GLU A CA 1
ATOM 5150 C C . GLU A 1 716 ? -34.954 15.652 -1.746 1.00 96.00 716 GLU A C 1
ATOM 5152 O O . GLU A 1 716 ? -35.570 14.721 -2.267 1.00 96.00 716 GLU A O 1
ATOM 5157 N N . ALA A 1 717 ? -33.621 15.683 -1.700 1.00 97.75 717 ALA A N 1
ATOM 5158 C CA . ALA A 1 717 ? -32.782 14.605 -2.211 1.00 97.75 717 ALA A CA 1
ATOM 5159 C C . ALA A 1 717 ? -31.526 14.385 -1.359 1.00 97.75 717 ALA A C 1
ATOM 5161 O O . ALA A 1 717 ? -30.918 15.334 -0.866 1.00 97.75 717 ALA A O 1
ATOM 5162 N N . ILE A 1 718 ? -31.120 13.127 -1.213 1.00 98.44 718 ILE A N 1
ATOM 5163 C CA . ILE A 1 718 ? -29.926 12.720 -0.472 1.00 98.44 718 ILE A CA 1
ATOM 5164 C C . ILE A 1 718 ? -29.096 11.803 -1.369 1.00 98.44 718 ILE A C 1
ATOM 5166 O O . ILE A 1 718 ? -29.568 10.744 -1.779 1.00 98.44 718 ILE A O 1
ATOM 5170 N N . GLU A 1 719 ? -27.862 12.205 -1.658 1.00 98.44 719 GLU A N 1
ATOM 5171 C CA . GLU A 1 719 ? -26.843 11.361 -2.279 1.00 98.44 719 GLU A CA 1
ATOM 5172 C C . GLU A 1 719 ? -26.120 10.558 -1.203 1.00 98.44 719 GLU A C 1
ATOM 5174 O O . GLU A 1 719 ? -25.459 11.115 -0.322 1.00 98.44 719 GLU A O 1
ATOM 5179 N N . VAL A 1 720 ? -26.281 9.235 -1.264 1.00 96.88 720 VAL A N 1
ATOM 5180 C CA . VAL A 1 720 ? -25.734 8.313 -0.272 1.00 96.88 720 VAL A CA 1
ATOM 5181 C C . VAL A 1 720 ? -24.335 7.915 -0.698 1.00 96.88 720 VAL A C 1
ATOM 5183 O O . VAL A 1 720 ? -24.100 6.915 -1.368 1.00 96.88 720 VAL A O 1
ATOM 5186 N N . TRP A 1 721 ? -23.443 8.757 -0.201 1.00 93.31 721 TRP A N 1
ATOM 5187 C CA . TRP A 1 721 ? -22.007 8.848 -0.339 1.00 93.31 721 TRP A CA 1
ATOM 5188 C C . TRP A 1 721 ? -21.462 9.454 -1.632 1.00 93.31 721 TRP A C 1
ATOM 5190 O O . TRP A 1 721 ? -21.775 9.021 -2.732 1.00 93.31 721 TRP A O 1
ATOM 5200 N N . ASN A 1 722 ? -20.601 10.456 -1.462 1.00 93.75 722 ASN A N 1
ATOM 5201 C CA . ASN A 1 722 ? -19.853 11.111 -2.531 1.00 93.75 722 ASN A CA 1
ATOM 5202 C C . ASN A 1 722 ? -18.619 10.288 -2.912 1.00 93.75 722 ASN A C 1
ATOM 5204 O O . ASN A 1 722 ? -17.773 10.062 -2.053 1.00 93.75 722 ASN A O 1
ATOM 5208 N N . GLU A 1 723 ? -18.496 9.876 -4.173 1.00 92.44 723 GLU A N 1
ATOM 5209 C CA . GLU A 1 723 ? -17.341 9.119 -4.690 1.00 92.44 723 GLU A CA 1
ATOM 5210 C C . GLU A 1 723 ? -17.013 7.852 -3.883 1.00 92.44 723 GLU A C 1
ATOM 5212 O O . GLU A 1 723 ? -15.871 7.640 -3.472 1.00 92.44 723 GLU A O 1
ATOM 5217 N N . PRO A 1 724 ? -17.994 6.949 -3.667 1.00 92.50 724 PRO A N 1
ATOM 5218 C CA . PRO A 1 724 ? -17.792 5.760 -2.846 1.00 92.50 724 PRO A CA 1
ATOM 5219 C C . PRO A 1 724 ? -16.822 4.737 -3.453 1.00 92.50 724 PRO A C 1
ATOM 5221 O O . PRO A 1 724 ? -16.521 3.717 -2.843 1.00 92.50 724 PRO A O 1
ATOM 5224 N N . ASN A 1 725 ? -16.350 4.981 -4.671 1.00 90.88 725 ASN A N 1
ATOM 5225 C CA . ASN A 1 725 ? -15.362 4.166 -5.353 1.00 90.88 725 ASN A CA 1
ATOM 5226 C C . ASN A 1 725 ? -13.915 4.588 -5.045 1.00 90.88 725 ASN A C 1
ATOM 5228 O O . ASN A 1 725 ? -12.992 3.966 -5.562 1.00 90.88 725 ASN A O 1
ATOM 5232 N N . LEU A 1 726 ? -13.698 5.614 -4.219 1.00 85.44 726 LEU A N 1
ATOM 5233 C CA . LEU A 1 726 ? -12.368 6.076 -3.825 1.00 85.44 726 LEU A CA 1
ATOM 5234 C C . LEU A 1 726 ? -12.111 5.782 -2.355 1.00 85.44 726 LEU A C 1
ATOM 5236 O O . LEU A 1 726 ? -12.964 6.036 -1.511 1.00 85.44 726 LEU A O 1
ATOM 5240 N N . ASP A 1 727 ? -10.915 5.305 -2.040 1.00 73.62 727 ASP A N 1
ATOM 5241 C CA . ASP A 1 727 ? -10.484 4.994 -0.677 1.00 73.62 727 ASP A CA 1
ATOM 5242 C C . ASP A 1 727 ? -10.563 6.207 0.264 1.00 73.62 727 ASP A C 1
ATOM 5244 O O . ASP A 1 727 ? -11.140 6.117 1.347 1.00 73.62 727 ASP A O 1
ATOM 5248 N N . ARG A 1 728 ? -10.085 7.373 -0.189 1.00 77.81 728 ARG A N 1
ATOM 5249 C CA . ARG A 1 728 ? -10.105 8.630 0.572 1.00 77.81 728 ARG A CA 1
ATOM 5250 C C . ARG A 1 728 ? -11.519 9.071 0.939 1.00 77.81 728 ARG A C 1
ATOM 5252 O O . ARG A 1 728 ? -11.690 9.852 1.870 1.00 77.81 728 ARG A O 1
ATOM 5259 N N . GLU A 1 729 ? -12.520 8.641 0.173 1.00 80.81 729 GLU A N 1
ATOM 5260 C CA . GLU A 1 729 ? -13.912 9.023 0.375 1.00 80.81 729 GLU A CA 1
ATOM 5261 C C . GLU A 1 729 ? -14.702 7.917 1.061 1.00 80.81 729 GLU A C 1
ATOM 5263 O O . GLU A 1 729 ? -15.515 8.218 1.921 1.00 80.81 729 GLU A O 1
ATOM 5268 N N . TYR A 1 730 ? -14.453 6.651 0.747 1.00 71.38 730 TYR A N 1
ATOM 5269 C CA . TYR A 1 730 ? -15.217 5.503 1.220 1.00 71.38 730 TYR A CA 1
ATOM 5270 C C . TYR A 1 730 ? -14.280 4.319 1.476 1.00 71.38 730 TYR A C 1
ATOM 5272 O O . TYR A 1 730 ? -14.175 3.375 0.695 1.00 71.38 730 TYR A O 1
ATOM 5280 N N . GLY A 1 731 ? -13.580 4.363 2.606 1.00 57.69 731 GLY A N 1
ATOM 5281 C CA . GLY A 1 731 ? -12.692 3.278 2.995 1.00 57.69 731 GLY A CA 1
ATOM 5282 C C . GLY A 1 731 ? -11.845 3.628 4.206 1.00 57.69 731 GLY A C 1
ATOM 5283 O O . GLY A 1 731 ? -10.954 4.461 4.135 1.00 57.69 731 GLY A O 1
ATOM 5284 N N . GLY A 1 732 ? -12.069 2.929 5.319 1.00 47.03 732 GLY A N 1
ATOM 5285 C CA . GLY A 1 732 ? -11.093 2.884 6.407 1.00 47.03 732 GLY A CA 1
ATOM 5286 C C . GLY A 1 732 ? -9.852 2.045 6.068 1.00 47.03 732 GLY A C 1
ATOM 5287 O O . GLY A 1 732 ? -8.906 2.080 6.851 1.00 47.03 732 GLY A O 1
ATOM 5288 N N . SER A 1 733 ? -9.877 1.266 4.961 1.00 50.28 733 SER A N 1
ATOM 5289 C CA . SER A 1 733 ? -8.748 0.461 4.411 1.00 50.28 733 SER A CA 1
ATOM 5290 C C . SER A 1 733 ? -8.999 -0.231 3.036 1.00 50.28 733 SER A C 1
ATOM 5292 O O . SER A 1 733 ? -8.111 -0.900 2.517 1.00 50.28 733 SER A O 1
ATOM 5294 N N . TYR A 1 734 ? -10.220 -0.209 2.463 1.00 61.50 734 TYR A N 1
ATOM 5295 C CA . TYR A 1 734 ? -10.537 -0.828 1.151 1.00 61.50 734 TYR A CA 1
ATOM 5296 C C . TYR A 1 734 ? -11.912 -0.382 0.621 1.00 61.50 734 TYR A C 1
ATOM 5298 O O . TYR A 1 734 ? -12.888 -0.364 1.378 1.00 61.50 734 TYR A O 1
ATOM 5306 N N . VAL A 1 735 ? -12.017 -0.117 -0.686 1.00 73.81 735 VAL A N 1
ATOM 5307 C CA . VAL A 1 735 ? -13.294 0.144 -1.375 1.00 73.81 735 VAL A CA 1
ATOM 5308 C C . VAL A 1 735 ? -14.000 -1.176 -1.688 1.00 73.81 735 VAL A C 1
ATOM 5310 O O . VAL A 1 735 ? -13.576 -1.932 -2.561 1.00 73.81 735 VAL A O 1
ATOM 5313 N N . ASN A 1 736 ? -15.113 -1.445 -1.001 1.00 78.88 736 ASN A N 1
ATOM 5314 C CA . ASN A 1 736 ? -15.919 -2.653 -1.192 1.00 78.88 736 ASN A CA 1
ATOM 5315 C C . ASN A 1 736 ? -17.313 -2.313 -1.768 1.00 78.88 736 ASN A C 1
ATOM 5317 O O . ASN A 1 736 ? -18.184 -1.865 -1.014 1.00 78.88 736 ASN A O 1
ATOM 5321 N N . PRO A 1 737 ? -17.552 -2.541 -3.075 1.00 86.25 737 PRO A N 1
ATOM 5322 C CA . PRO A 1 737 ? -18.836 -2.264 -3.725 1.00 86.25 737 PRO A CA 1
ATOM 5323 C C . PRO A 1 737 ? -20.030 -3.017 -3.120 1.00 86.25 737 PRO A C 1
ATOM 5325 O O . PRO A 1 737 ? -21.120 -2.460 -2.994 1.00 86.25 737 PRO A O 1
ATOM 5328 N N . GLU A 1 738 ? -19.856 -4.277 -2.719 1.00 85.06 738 GLU A N 1
ATOM 5329 C CA . GLU A 1 738 ? -20.930 -5.080 -2.126 1.00 85.06 738 GLU A CA 1
ATOM 5330 C C . GLU A 1 738 ? -21.326 -4.538 -0.746 1.00 85.06 738 GLU A C 1
ATOM 5332 O O . GLU A 1 738 ? -22.507 -4.468 -0.397 1.00 85.06 738 GLU A O 1
ATOM 5337 N N . ASN A 1 739 ? -20.340 -4.093 0.030 1.00 81.50 739 ASN A N 1
ATOM 5338 C CA . ASN A 1 739 ? -20.576 -3.471 1.323 1.00 81.50 739 ASN A CA 1
ATOM 5339 C C . ASN A 1 739 ? -21.230 -2.091 1.183 1.00 81.50 739 ASN A C 1
ATOM 5341 O O . ASN A 1 739 ? -22.130 -1.748 1.950 1.00 81.50 739 ASN A O 1
ATOM 5345 N N . TYR A 1 740 ? -20.853 -1.335 0.152 1.00 91.56 740 TYR A N 1
ATOM 5346 C CA . TYR A 1 740 ? -21.541 -0.103 -0.213 1.00 91.56 740 TYR A CA 1
ATOM 5347 C C . TYR A 1 740 ? -23.011 -0.359 -0.571 1.00 91.56 740 TYR A C 1
ATOM 5349 O O . TYR A 1 740 ? -23.892 0.365 -0.106 1.00 91.56 740 TYR A O 1
ATOM 5357 N N . ALA A 1 741 ? -23.313 -1.431 -1.309 1.00 89.25 741 ALA A N 1
ATOM 5358 C CA . ALA A 1 741 ? -24.693 -1.813 -1.606 1.00 89.25 741 ALA A CA 1
ATOM 5359 C C . ALA A 1 741 ? -25.507 -2.142 -0.334 1.00 89.25 741 ALA A C 1
ATOM 5361 O O . ALA A 1 741 ? -26.700 -1.832 -0.278 1.00 89.25 741 ALA A O 1
ATOM 5362 N N . ASN A 1 742 ? -24.881 -2.718 0.703 1.00 84.69 742 ASN A N 1
ATOM 5363 C CA . ASN A 1 742 ? -25.514 -2.907 2.016 1.00 84.69 742 ASN A CA 1
ATOM 5364 C C . ASN A 1 742 ? -25.817 -1.565 2.700 1.00 84.69 742 ASN A C 1
ATOM 5366 O O . ASN A 1 742 ? -26.940 -1.359 3.153 1.00 84.69 742 ASN A O 1
ATOM 5370 N N . MET A 1 743 ? -24.857 -0.637 2.725 1.00 92.25 743 MET A N 1
ATOM 5371 C CA . MET A 1 743 ? -25.069 0.699 3.291 1.00 92.25 743 MET A CA 1
ATOM 5372 C C . MET A 1 743 ? -26.195 1.442 2.565 1.00 92.25 743 MET A C 1
ATOM 5374 O O . MET A 1 743 ? -27.066 2.030 3.204 1.00 92.25 743 MET A O 1
ATOM 5378 N N . LEU A 1 744 ? -26.206 1.378 1.230 1.00 96.81 744 LEU A N 1
ATOM 5379 C CA . LEU A 1 744 ? -27.242 1.985 0.400 1.00 96.81 744 LEU A CA 1
ATOM 5380 C C . LEU A 1 744 ? -28.626 1.395 0.710 1.00 96.81 744 LEU A C 1
ATOM 5382 O O . LEU A 1 744 ? -29.601 2.139 0.794 1.00 96.81 744 LEU A O 1
ATOM 5386 N N . ARG A 1 745 ? -28.716 0.080 0.951 1.00 93.81 745 ARG A N 1
ATOM 5387 C CA . ARG A 1 745 ? -29.952 -0.580 1.399 1.00 93.81 745 ARG A CA 1
ATOM 5388 C C . ARG A 1 745 ? -30.457 -0.022 2.727 1.00 93.81 745 ARG A C 1
ATOM 5390 O O . ARG A 1 745 ? -31.618 0.380 2.800 1.00 93.81 745 ARG A O 1
ATOM 5397 N N . GLU A 1 746 ? -29.614 -0.018 3.758 1.00 92.69 746 GLU A N 1
ATOM 5398 C CA . GLU A 1 746 ? -29.985 0.473 5.095 1.00 92.69 746 GLU A CA 1
ATOM 5399 C C . GLU A 1 746 ? -30.412 1.947 5.032 1.00 92.69 746 GLU A C 1
ATOM 5401 O O . GLU A 1 746 ? -31.461 2.326 5.560 1.00 92.69 746 GLU A O 1
ATOM 5406 N N . ALA A 1 747 ? -29.650 2.764 4.298 1.00 97.44 747 ALA A N 1
ATOM 5407 C CA . ALA A 1 747 ? -29.955 4.168 4.063 1.00 97.44 747 ALA A CA 1
ATOM 5408 C C . ALA A 1 747 ? -31.305 4.359 3.364 1.00 97.44 747 ALA A C 1
ATOM 5410 O O . ALA A 1 747 ? -32.127 5.140 3.837 1.00 97.44 747 ALA A O 1
ATOM 5411 N N . TYR A 1 748 ? -31.566 3.636 2.270 1.00 98.12 748 TYR A N 1
ATOM 5412 C CA . TYR A 1 748 ? -32.819 3.750 1.524 1.00 98.12 748 TYR A CA 1
ATOM 5413 C C . TYR A 1 748 ? -34.030 3.443 2.404 1.00 98.12 748 TYR A C 1
ATOM 5415 O O . TYR A 1 748 ? -34.978 4.225 2.443 1.00 98.12 748 TYR A O 1
ATOM 5423 N N . ILE A 1 749 ? -33.985 2.333 3.146 1.00 95.12 749 ILE A N 1
ATOM 5424 C CA . ILE A 1 749 ? -35.077 1.919 4.035 1.00 95.12 749 ILE A CA 1
ATOM 5425 C C . ILE A 1 749 ? -35.321 2.988 5.106 1.00 95.12 749 ILE A C 1
ATOM 5427 O O . ILE A 1 749 ? -36.462 3.410 5.301 1.00 95.12 749 ILE A O 1
ATOM 5431 N N . ALA A 1 750 ? -34.262 3.467 5.761 1.00 96.94 750 ALA A N 1
ATOM 5432 C CA . ALA A 1 750 ? -34.375 4.461 6.823 1.00 96.94 750 ALA A CA 1
ATOM 5433 C C . ALA A 1 750 ? -34.870 5.825 6.307 1.00 96.94 750 ALA A C 1
ATOM 5435 O O . ALA A 1 750 ? -35.744 6.437 6.926 1.00 96.94 750 ALA A O 1
ATOM 5436 N N . ILE A 1 751 ? -34.364 6.285 5.157 1.00 98.25 751 ILE A N 1
ATOM 5437 C CA . ILE A 1 751 ? -34.791 7.537 4.517 1.00 98.25 751 ILE A CA 1
ATOM 5438 C C . ILE A 1 751 ? -36.263 7.450 4.120 1.00 98.25 751 ILE A C 1
ATOM 5440 O O . ILE A 1 751 ? -37.037 8.330 4.486 1.00 98.25 751 ILE A O 1
ATOM 5444 N N . LYS A 1 752 ? -36.677 6.384 3.423 1.00 96.81 752 LYS A N 1
ATOM 5445 C CA . LYS A 1 752 ? -38.067 6.232 2.968 1.00 96.81 752 LYS A CA 1
ATOM 5446 C C . LYS A 1 752 ? -39.051 6.073 4.122 1.00 96.81 752 LYS A C 1
ATOM 5448 O O . LYS A 1 752 ? -40.163 6.584 4.030 1.00 96.81 752 LYS A O 1
ATOM 5453 N N . ALA A 1 753 ? -38.646 5.417 5.211 1.00 95.69 753 ALA A N 1
ATOM 5454 C CA . ALA A 1 753 ? -39.453 5.331 6.426 1.00 95.69 753 ALA A CA 1
ATOM 5455 C C . ALA A 1 753 ? -39.618 6.697 7.114 1.00 95.69 753 ALA A C 1
ATOM 5457 O O . ALA A 1 753 ? -40.686 6.997 7.641 1.00 95.69 753 ALA A O 1
ATOM 5458 N N . ALA A 1 754 ? -38.575 7.530 7.105 1.00 97.56 754 ALA A N 1
ATOM 5459 C CA . ALA A 1 754 ? -38.615 8.874 7.672 1.00 97.56 754 ALA A CA 1
ATOM 5460 C C . ALA A 1 754 ? -39.407 9.867 6.811 1.00 97.56 754 ALA A C 1
ATOM 5462 O O . ALA A 1 754 ? -40.162 10.678 7.344 1.00 97.56 754 ALA A O 1
ATOM 5463 N N . ASN A 1 755 ? -39.216 9.819 5.494 1.00 96.62 755 ASN A N 1
ATOM 5464 C CA . ASN A 1 755 ? -39.929 10.635 4.525 1.00 96.62 755 ASN A CA 1
ATOM 5465 C C . ASN A 1 755 ? -39.945 9.927 3.155 1.00 96.62 755 ASN A C 1
ATOM 5467 O O . ASN A 1 755 ? -38.932 9.928 2.448 1.00 96.62 755 ASN A O 1
ATOM 5471 N N . PRO A 1 756 ? -41.086 9.360 2.721 1.00 94.81 756 PRO A N 1
ATOM 5472 C CA . PRO A 1 756 ? -41.160 8.626 1.457 1.00 94.81 756 PRO A CA 1
ATOM 5473 C C . PRO A 1 756 ? -40.929 9.518 0.225 1.00 94.81 756 PRO A C 1
ATOM 5475 O O . PRO A 1 756 ? -40.587 9.013 -0.843 1.00 94.81 756 PRO A O 1
ATOM 5478 N N . ASN A 1 757 ? -41.076 10.841 0.361 1.00 92.88 757 ASN A N 1
ATOM 5479 C CA . ASN A 1 757 ? -40.878 11.791 -0.734 1.00 92.88 757 ASN A CA 1
ATOM 5480 C C . ASN A 1 757 ? -39.412 12.201 -0.934 1.00 92.88 757 ASN A C 1
ATOM 5482 O O . ASN A 1 757 ? -39.104 12.809 -1.958 1.00 92.88 757 ASN A O 1
ATOM 5486 N N . THR A 1 758 ? -38.512 11.885 0.003 1.00 97.00 758 THR A N 1
ATOM 5487 C CA . THR A 1 758 ? -37.082 12.163 -0.169 1.00 97.00 758 THR A CA 1
ATOM 5488 C C . THR A 1 758 ? -36.502 11.240 -1.236 1.00 97.00 758 THR A C 1
ATOM 5490 O O . THR A 1 758 ? -36.673 10.018 -1.189 1.00 97.00 758 THR A O 1
ATOM 5493 N N . ILE A 1 759 ? -35.814 11.830 -2.210 1.00 97.06 759 ILE A N 1
ATOM 5494 C CA . ILE A 1 759 ? -35.174 11.117 -3.315 1.00 97.06 759 ILE A CA 1
ATOM 5495 C C . ILE A 1 759 ? -33.838 10.567 -2.832 1.00 97.06 759 ILE A C 1
ATOM 5497 O O . ILE A 1 759 ? -32.997 11.318 -2.342 1.00 97.06 759 ILE A O 1
ATOM 5501 N N . VAL A 1 760 ? -33.629 9.266 -2.998 1.00 98.25 760 VAL A N 1
ATOM 5502 C CA . VAL A 1 760 ? -32.367 8.610 -2.653 1.00 98.25 760 VAL A CA 1
ATOM 5503 C C . VAL A 1 760 ? -31.531 8.462 -3.916 1.00 98.25 760 VAL A C 1
ATOM 5505 O O . VAL A 1 760 ? -31.899 7.722 -4.832 1.00 98.25 760 VAL A O 1
ATOM 5508 N N . ILE A 1 761 ? -30.411 9.174 -3.970 1.00 98.50 761 ILE A N 1
ATOM 5509 C CA . ILE A 1 761 ? -29.440 9.090 -5.058 1.00 98.50 761 ILE A CA 1
ATOM 5510 C C . ILE A 1 761 ? -28.344 8.114 -4.621 1.00 98.50 761 ILE A C 1
ATOM 5512 O O . ILE A 1 761 ? -27.721 8.309 -3.576 1.00 98.50 761 ILE A O 1
ATOM 5516 N N . GLY A 1 762 ? -28.129 7.050 -5.397 1.00 97.94 762 GLY A N 1
ATOM 5517 C CA . GLY A 1 762 ? -26.956 6.194 -5.222 1.00 97.94 762 GLY A CA 1
ATOM 5518 C C . GLY A 1 762 ? -25.691 7.024 -5.423 1.00 97.94 762 GLY A C 1
ATOM 5519 O O . GLY A 1 762 ? -25.673 7.928 -6.248 1.00 97.94 762 GLY A O 1
ATOM 5520 N N . GLY A 1 763 ? -24.648 6.746 -4.664 1.00 96.25 763 GLY A N 1
ATOM 5521 C CA . GLY A 1 763 ? -23.437 7.550 -4.617 1.00 96.25 763 GLY A CA 1
ATOM 5522 C C . GLY A 1 763 ? -22.776 7.677 -5.980 1.00 96.25 763 GLY A C 1
ATOM 5523 O O . GLY A 1 763 ? -22.635 6.680 -6.697 1.00 96.25 763 GLY A O 1
ATOM 5524 N N . ALA A 1 764 ? -22.403 8.900 -6.355 1.00 94.88 764 ALA A N 1
ATOM 5525 C CA . ALA A 1 764 ? -21.750 9.147 -7.626 1.00 94.88 764 ALA A CA 1
ATOM 5526 C C . ALA A 1 764 ? -20.301 8.684 -7.586 1.00 94.88 764 ALA A C 1
ATOM 5528 O O . ALA A 1 764 ? -19.495 9.237 -6.848 1.00 94.88 764 ALA A O 1
ATOM 5529 N N . ALA A 1 765 ? -19.977 7.664 -8.378 1.00 91.00 765 ALA A N 1
ATOM 5530 C CA . ALA A 1 765 ? -18.606 7.207 -8.531 1.00 91.00 765 ALA A CA 1
ATOM 5531 C C . ALA A 1 765 ? -17.766 8.263 -9.270 1.00 91.00 765 ALA A C 1
ATOM 5533 O O . ALA A 1 765 ? -18.212 8.849 -10.260 1.00 91.00 765 ALA A O 1
ATOM 5534 N N . ALA A 1 766 ? -16.543 8.482 -8.795 1.00 89.31 766 ALA A N 1
ATOM 5535 C CA . ALA A 1 766 ? -15.575 9.354 -9.427 1.00 89.31 766 ALA A CA 1
ATOM 5536 C C . ALA A 1 766 ? -15.084 8.771 -10.762 1.00 89.31 766 ALA A C 1
ATOM 5538 O O . ALA A 1 766 ? -14.684 7.602 -10.797 1.00 89.31 766 ALA A O 1
ATOM 5539 N N . PRO A 1 767 ? -15.051 9.578 -11.835 1.00 82.44 767 PRO A N 1
ATOM 5540 C CA . PRO A 1 767 ? -14.698 9.152 -13.184 1.00 82.44 767 PRO A CA 1
ATOM 5541 C C . PRO A 1 767 ? -13.176 9.135 -13.379 1.00 82.44 767 PRO A C 1
ATOM 5543 O O . PRO A 1 767 ? -12.630 9.953 -14.118 1.00 82.44 767 PRO A O 1
ATOM 5546 N N . THR A 1 768 ? -12.458 8.250 -12.691 1.00 70.75 768 THR A N 1
ATOM 5547 C CA . THR A 1 768 ? -10.995 8.359 -12.616 1.00 70.75 768 THR A CA 1
ATOM 5548 C C . THR A 1 768 ? -10.279 7.765 -13.826 1.00 70.75 768 THR A C 1
ATOM 5550 O O . THR A 1 768 ? -9.295 8.350 -14.276 1.00 70.75 768 THR A O 1
ATOM 5553 N N . GLY A 1 769 ? -10.706 6.600 -14.337 1.00 71.12 769 GLY A N 1
ATOM 5554 C CA . GLY A 1 769 ? -9.956 5.824 -15.346 1.00 71.12 769 GLY A CA 1
ATOM 5555 C C . GLY A 1 769 ? -8.519 5.469 -14.917 1.00 71.12 769 GLY A C 1
ATOM 5556 O O . GLY A 1 769 ? -7.737 4.923 -15.695 1.00 71.12 769 GLY A O 1
ATOM 5557 N N . TYR A 1 770 ? -8.169 5.818 -13.679 1.00 73.38 770 TYR A N 1
ATOM 5558 C CA . TYR A 1 770 ? -6.861 5.705 -13.051 1.00 73.38 770 TYR A CA 1
ATOM 5559 C C . TYR A 1 770 ? -6.602 4.257 -12.646 1.00 73.38 770 TYR A C 1
ATOM 5561 O O . TYR A 1 770 ? -5.456 3.814 -12.632 1.00 73.38 770 TYR A O 1
ATOM 5569 N N . PHE A 1 771 ? -7.669 3.503 -12.361 1.00 72.25 771 PHE A N 1
ATOM 5570 C CA . PHE A 1 771 ? -7.589 2.111 -11.935 1.00 72.25 771 PHE A CA 1
ATOM 5571 C C . PHE A 1 771 ? -7.606 1.124 -13.121 1.00 72.25 771 PHE A C 1
ATOM 5573 O O . PHE A 1 771 ? -7.729 -0.086 -12.919 1.00 72.25 771 PHE A O 1
ATOM 5580 N N . GLY A 1 772 ? -7.442 1.611 -14.360 1.00 66.38 772 GLY A N 1
ATOM 5581 C CA . GLY A 1 772 ? -7.201 0.785 -15.549 1.00 66.38 772 GLY A CA 1
ATOM 5582 C C . GLY A 1 772 ? -8.354 -0.153 -15.923 1.00 66.38 772 GLY A C 1
ATOM 5583 O O . GLY A 1 772 ? -8.119 -1.259 -16.405 1.00 66.38 772 GLY A O 1
ATOM 5584 N N . GLY A 1 773 ? -9.591 0.258 -15.667 1.00 72.12 773 GLY A N 1
ATOM 5585 C CA . GLY A 1 773 ? -10.826 -0.493 -15.870 1.00 72.12 773 GLY A CA 1
ATOM 5586 C C . GLY A 1 773 ? -11.170 -1.482 -14.753 1.00 72.12 773 GLY A C 1
ATOM 5587 O O . GLY A 1 773 ? -12.032 -2.332 -14.968 1.00 72.12 773 GLY A O 1
ATOM 5588 N N . ASN A 1 774 ? -10.513 -1.418 -13.587 1.00 70.12 774 ASN A N 1
ATOM 5589 C CA . ASN A 1 774 ? -10.631 -2.427 -12.526 1.00 70.12 774 ASN A CA 1
ATOM 5590 C C . ASN A 1 774 ? -10.884 -1.831 -11.127 1.00 70.12 774 ASN A C 1
ATOM 5592 O O . ASN A 1 774 ? -10.769 -0.628 -10.903 1.00 70.12 774 ASN A O 1
ATOM 5596 N N . CYS A 1 775 ? -11.208 -2.703 -10.164 1.00 65.69 775 CYS A N 1
ATOM 5597 C CA . CYS A 1 775 ? -11.107 -2.379 -8.739 1.00 65.69 775 CYS A CA 1
ATOM 5598 C C . CYS A 1 775 ? -9.739 -2.800 -8.190 1.00 65.69 775 CYS A C 1
ATOM 5600 O O . CYS A 1 775 ? -9.326 -3.942 -8.390 1.00 65.69 775 CYS A O 1
ATOM 5602 N N . THR A 1 776 ? -9.081 -1.916 -7.446 1.00 62.53 776 THR A N 1
ATOM 5603 C CA . THR A 1 776 ? -7.818 -2.160 -6.737 1.00 62.53 776 THR A CA 1
ATOM 5604 C C . THR A 1 776 ? -8.022 -2.036 -5.223 1.00 62.53 776 THR A C 1
ATOM 5606 O O . THR A 1 776 ? -9.145 -1.916 -4.732 1.00 62.53 776 THR A O 1
ATOM 5609 N N . ASN A 1 777 ? -6.937 -2.114 -4.454 1.00 52.97 777 ASN A N 1
ATOM 5610 C CA . ASN A 1 777 ? -6.959 -1.926 -3.005 1.00 52.97 777 ASN A CA 1
ATOM 5611 C C . ASN A 1 777 ? -7.149 -0.460 -2.565 1.00 52.97 777 ASN A C 1
ATOM 5613 O O . ASN A 1 777 ? -7.638 -0.239 -1.463 1.00 52.97 777 ASN A O 1
ATOM 5617 N N . ILE A 1 778 ? -6.811 0.508 -3.422 1.00 59.31 778 ILE A N 1
ATOM 5618 C CA . ILE A 1 778 ? -6.861 1.959 -3.149 1.00 59.31 778 ILE A CA 1
ATOM 5619 C C . ILE A 1 778 ? -8.017 2.670 -3.878 1.00 59.31 778 ILE A C 1
ATOM 5621 O O . ILE A 1 778 ? -8.070 3.892 -3.963 1.00 59.31 778 ILE A O 1
ATOM 5625 N N . GLY A 1 779 ? -8.944 1.915 -4.464 1.00 71.31 779 GLY A N 1
ATOM 5626 C CA . GLY A 1 779 ? -10.095 2.473 -5.166 1.00 71.31 779 GLY A CA 1
ATOM 5627 C C . GLY A 1 779 ? -10.619 1.553 -6.253 1.00 71.31 779 GLY A C 1
ATOM 5628 O O . GLY A 1 779 ? -10.134 0.442 -6.446 1.00 71.31 779 GLY A O 1
ATOM 5629 N N . CYS A 1 780 ? -11.647 1.990 -6.960 1.00 79.44 780 CYS A N 1
ATOM 5630 C CA . CYS A 1 780 ? -12.200 1.254 -8.078 1.00 79.44 780 CYS A CA 1
ATOM 5631 C C . CYS A 1 780 ? -12.650 2.198 -9.184 1.00 79.44 780 CYS A C 1
ATOM 5633 O O . CYS A 1 780 ? -13.237 3.243 -8.904 1.00 79.44 780 CYS A O 1
ATOM 5635 N N . ASP A 1 781 ? -12.397 1.832 -10.441 1.00 87.00 781 ASP A N 1
ATOM 5636 C CA . ASP A 1 781 ? -12.978 2.572 -11.557 1.00 87.00 781 ASP A CA 1
ATOM 5637 C C . ASP A 1 781 ? -14.512 2.483 -11.503 1.00 87.00 781 ASP A C 1
ATOM 5639 O O . ASP A 1 781 ? -15.108 1.525 -11.000 1.00 87.00 781 ASP A O 1
ATOM 5643 N N . ASP A 1 782 ? -15.166 3.523 -11.999 1.00 89.31 782 ASP A N 1
ATOM 5644 C CA . ASP A 1 782 ? -16.601 3.745 -11.864 1.00 89.31 782 ASP A CA 1
ATOM 5645 C C . ASP A 1 782 ? -17.441 2.616 -12.482 1.00 89.31 782 ASP A C 1
ATOM 5647 O O . ASP A 1 782 ? -18.377 2.134 -11.842 1.00 89.31 782 ASP A O 1
ATOM 5651 N N . LEU A 1 783 ? -17.088 2.109 -13.669 1.00 89.56 783 LEU A N 1
ATOM 5652 C CA . LEU A 1 783 ? -17.812 0.999 -14.301 1.00 89.56 783 LEU A CA 1
ATOM 5653 C C . LEU A 1 783 ? -17.788 -0.306 -13.477 1.00 89.56 783 LEU A C 1
ATOM 5655 O O . LEU A 1 783 ? -18.871 -0.791 -13.126 1.00 89.56 783 LEU A O 1
ATOM 5659 N N . PRO A 1 784 ? -16.623 -0.902 -13.145 1.00 88.31 784 PRO A N 1
ATOM 5660 C CA . PRO A 1 784 ? -16.589 -2.128 -12.347 1.00 88.31 784 PRO A CA 1
ATOM 5661 C C . PRO A 1 784 ? -17.175 -1.931 -10.941 1.00 88.31 784 PRO A C 1
ATOM 5663 O O . PRO A 1 784 ? -17.801 -2.854 -10.414 1.00 88.31 784 PRO A O 1
ATOM 5666 N N . PHE A 1 785 ? -17.050 -0.738 -10.347 1.00 91.38 785 PHE A N 1
ATOM 5667 C CA . PHE A 1 785 ? -17.707 -0.415 -9.080 1.00 91.38 785 PHE A CA 1
ATOM 5668 C C . PHE A 1 785 ? -19.233 -0.517 -9.212 1.00 91.38 785 PHE A C 1
ATOM 5670 O O . PHE A 1 785 ? -19.873 -1.293 -8.500 1.00 91.38 785 PHE A O 1
ATOM 5677 N N . LEU A 1 786 ? -19.822 0.213 -10.165 1.00 94.94 786 LEU A N 1
ATOM 5678 C CA . LEU A 1 786 ? -21.271 0.265 -10.361 1.00 94.94 786 LEU A CA 1
ATOM 5679 C C . LEU A 1 786 ? -21.858 -1.094 -10.762 1.00 94.94 786 LEU A C 1
ATOM 5681 O O . LEU A 1 786 ? -22.929 -1.461 -10.275 1.00 94.94 786 LEU A O 1
ATOM 5685 N N . GLN A 1 787 ? -21.153 -1.873 -11.587 1.00 91.69 787 GLN A N 1
ATOM 5686 C CA . GLN A 1 787 ? -21.567 -3.233 -11.948 1.00 91.69 787 GLN A CA 1
ATOM 5687 C C . GLN A 1 787 ? -21.660 -4.147 -10.724 1.00 91.69 787 GLN A C 1
ATOM 5689 O O . GLN A 1 787 ? -22.621 -4.906 -10.590 1.00 91.69 787 GLN A O 1
ATOM 5694 N N . ARG A 1 788 ? -20.696 -4.057 -9.803 1.00 90.06 788 ARG A N 1
ATOM 5695 C CA . ARG A 1 788 ? -20.692 -4.858 -8.573 1.00 90.06 788 ARG A CA 1
ATOM 5696 C C . ARG A 1 788 ? -21.763 -4.407 -7.583 1.00 90.06 788 ARG A C 1
ATOM 5698 O O . ARG A 1 788 ? -22.452 -5.251 -7.015 1.00 90.06 788 ARG A O 1
ATOM 5705 N N . VAL A 1 789 ? -21.992 -3.098 -7.445 1.00 90.06 789 VAL A N 1
ATOM 5706 C CA . VAL A 1 789 ? -23.126 -2.565 -6.665 1.00 90.06 789 VAL A CA 1
ATOM 5707 C C . VAL A 1 789 ? -24.457 -3.075 -7.223 1.00 90.06 789 VAL A C 1
ATOM 5709 O O . VAL A 1 789 ? -25.325 -3.517 -6.465 1.00 90.06 789 VAL A O 1
ATOM 5712 N N . ALA A 1 790 ? -24.625 -3.054 -8.548 1.00 90.94 790 ALA A N 1
ATOM 5713 C CA . ALA A 1 790 ? -25.821 -3.561 -9.208 1.00 90.94 790 ALA A CA 1
ATOM 5714 C C . ALA A 1 790 ? -25.994 -5.075 -9.001 1.00 90.94 790 ALA A C 1
ATOM 5716 O O . ALA A 1 790 ? -27.091 -5.519 -8.653 1.00 90.94 790 ALA A O 1
ATOM 5717 N N . ALA A 1 791 ? -24.918 -5.857 -9.141 1.00 81.50 791 ALA A N 1
ATOM 5718 C CA . ALA A 1 791 ? -24.913 -7.303 -8.905 1.00 81.50 791 ALA A CA 1
ATOM 5719 C C . ALA A 1 791 ? -25.265 -7.667 -7.451 1.00 81.50 791 ALA A C 1
ATOM 5721 O O . ALA A 1 791 ? -25.979 -8.641 -7.218 1.00 81.50 791 ALA A O 1
ATOM 5722 N N . ALA A 1 792 ? -24.852 -6.846 -6.482 1.00 78.69 792 ALA A N 1
ATOM 5723 C CA . ALA A 1 792 ? -25.221 -6.974 -5.070 1.00 78.69 792 ALA A CA 1
ATOM 5724 C C . ALA A 1 792 ? -26.660 -6.507 -4.751 1.00 78.69 792 ALA A C 1
ATOM 5726 O O . ALA A 1 792 ? -27.085 -6.517 -3.594 1.00 78.69 792 ALA A O 1
ATOM 5727 N N . GLY A 1 793 ? -27.426 -6.082 -5.762 1.00 83.94 793 GLY A N 1
ATOM 5728 C CA . GLY A 1 793 ? -28.817 -5.648 -5.624 1.00 83.94 793 GLY A CA 1
ATOM 5729 C C . GLY A 1 793 ? -29.001 -4.171 -5.263 1.00 83.94 793 GLY A C 1
ATOM 5730 O O . GLY A 1 793 ? -30.139 -3.745 -5.051 1.00 83.94 793 GLY A O 1
ATOM 5731 N N . GLY A 1 794 ? -27.927 -3.372 -5.241 1.00 88.06 794 GLY A N 1
ATOM 5732 C CA . GLY A 1 794 ? -27.953 -1.952 -4.868 1.00 88.06 794 GLY A CA 1
ATOM 5733 C C . GLY A 1 794 ? -28.902 -1.099 -5.718 1.00 88.06 794 GLY A C 1
ATOM 5734 O O . GLY A 1 794 ? -29.515 -0.166 -5.209 1.00 88.06 794 GLY A O 1
ATOM 5735 N N . THR A 1 795 ? -29.138 -1.472 -6.983 1.00 92.50 795 THR A N 1
ATOM 5736 C CA . THR A 1 795 ? -30.079 -0.776 -7.885 1.00 92.50 795 THR A CA 1
ATOM 5737 C C . THR A 1 795 ? -31.518 -0.716 -7.371 1.00 92.50 795 THR A C 1
ATOM 5739 O O . THR A 1 795 ? -32.272 0.183 -7.748 1.00 92.50 795 THR A O 1
ATOM 5742 N N . SER A 1 796 ? -31.909 -1.640 -6.494 1.00 93.50 796 SER A N 1
ATOM 5743 C CA . SER A 1 796 ? -33.246 -1.646 -5.888 1.00 93.50 796 SER A CA 1
ATOM 5744 C C . SER A 1 796 ? -33.411 -0.591 -4.791 1.00 93.50 796 SER A C 1
ATOM 5746 O O . SER A 1 796 ? -34.540 -0.257 -4.444 1.00 93.50 796 SER A O 1
ATOM 57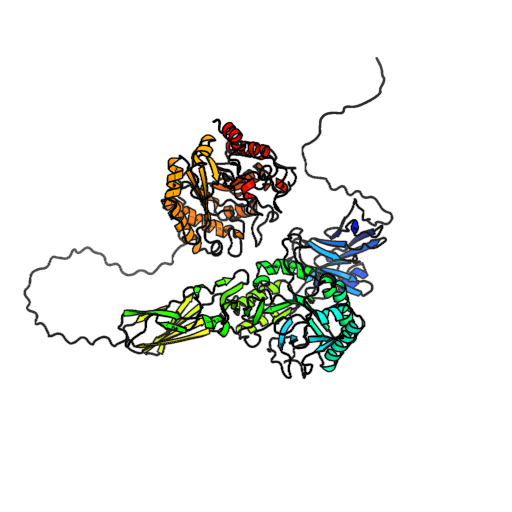48 N N . TYR A 1 797 ? -32.306 -0.052 -4.271 1.00 95.81 797 TYR A N 1
ATOM 5749 C CA . TYR A 1 797 ? -32.256 0.825 -3.100 1.00 95.81 797 TYR A CA 1
ATOM 5750 C C . TYR A 1 797 ? -31.838 2.255 -3.463 1.00 95.81 797 TYR A C 1
ATOM 5752 O O . TYR A 1 797 ? -31.156 2.941 -2.709 1.00 95.81 797 TYR A O 1
ATOM 5760 N N . MET A 1 798 ? -32.258 2.713 -4.640 1.00 96.31 798 MET A N 1
ATOM 5761 C CA . MET A 1 798 ? -32.100 4.095 -5.084 1.00 96.31 798 MET A CA 1
ATOM 5762 C C . MET A 1 798 ? -33.210 4.498 -6.061 1.00 96.31 798 MET A C 1
ATOM 5764 O O . MET A 1 798 ? -33.830 3.665 -6.737 1.00 96.31 798 MET A O 1
ATOM 5768 N N . ASP A 1 799 ? -33.453 5.801 -6.146 1.00 96.38 799 ASP A N 1
ATOM 5769 C CA . ASP A 1 799 ? -34.395 6.416 -7.081 1.00 96.38 799 ASP A CA 1
ATOM 5770 C C . ASP A 1 799 ? -33.691 6.875 -8.371 1.00 96.38 799 ASP A C 1
ATOM 5772 O O . ASP A 1 799 ? -34.280 6.804 -9.451 1.00 96.38 799 ASP A O 1
ATOM 5776 N N . CYS A 1 800 ? -32.416 7.264 -8.278 1.00 96.00 800 CYS A N 1
ATOM 5777 C CA . CYS A 1 800 ? -31.507 7.457 -9.409 1.00 96.00 800 CYS A CA 1
ATOM 5778 C C . CYS A 1 800 ? -30.062 7.120 -9.018 1.00 96.00 800 CYS A C 1
ATOM 5780 O O . CYS A 1 800 ? -29.706 7.179 -7.843 1.00 96.00 800 CYS A O 1
ATOM 5782 N N . GLN A 1 801 ? -29.232 6.781 -10.004 1.00 97.88 801 GLN A N 1
ATOM 5783 C CA . GLN A 1 801 ? -27.799 6.552 -9.796 1.00 97.88 801 GLN A CA 1
ATOM 5784 C C . GLN A 1 801 ? -27.032 7.863 -9.974 1.00 97.88 801 GLN A C 1
ATOM 5786 O O . GLN A 1 801 ? -27.153 8.506 -11.018 1.00 97.88 801 GLN A O 1
ATOM 5791 N N . GLY A 1 802 ? -26.251 8.250 -8.969 1.00 97.69 802 GLY A N 1
ATOM 5792 C CA . GLY A 1 802 ? -25.332 9.379 -9.031 1.00 97.69 802 GLY A CA 1
ATOM 5793 C C . GLY A 1 802 ? -24.219 9.156 -10.055 1.00 97.69 802 GLY A C 1
ATOM 5794 O O . GLY A 1 802 ? -23.759 8.026 -10.232 1.00 97.69 802 GLY A O 1
ATOM 5795 N N . ALA A 1 803 ? -23.768 10.227 -10.703 1.00 96.88 803 ALA A N 1
ATOM 5796 C CA . ALA A 1 803 ? -22.573 10.237 -11.544 1.00 96.88 803 ALA A CA 1
ATOM 5797 C C . ALA A 1 803 ? -21.859 11.591 -11.476 1.00 96.88 803 ALA A C 1
ATOM 5799 O O . ALA A 1 803 ? -22.507 12.634 -11.349 1.00 96.88 803 ALA A O 1
ATOM 5800 N N . HIS A 1 804 ? -20.535 11.565 -11.615 1.00 95.88 804 HIS A N 1
ATOM 5801 C CA . HIS A 1 804 ? -19.700 12.753 -11.761 1.00 95.88 804 HIS A CA 1
ATOM 5802 C C . HIS A 1 804 ? -19.193 12.865 -13.207 1.00 95.88 804 HIS A C 1
ATOM 5804 O O . HIS A 1 804 ? -18.790 11.881 -13.827 1.00 95.88 804 HIS A O 1
ATOM 5810 N N . PHE A 1 805 ? -19.212 14.079 -13.754 1.00 94.56 805 PHE A N 1
ATOM 5811 C CA . PHE A 1 805 ? -18.602 14.433 -15.035 1.00 94.56 805 PHE A CA 1
ATOM 5812 C C . PHE A 1 805 ? -17.879 15.774 -14.898 1.00 94.56 805 PHE A C 1
ATOM 5814 O O . PHE A 1 805 ? -18.405 16.829 -15.243 1.00 94.56 805 PHE A O 1
ATOM 5821 N N . ASN A 1 806 ? -16.681 15.729 -14.327 1.00 87.75 806 ASN A N 1
ATOM 5822 C CA . ASN A 1 806 ? -15.859 16.897 -14.000 1.00 87.75 806 ASN A CA 1
ATOM 5823 C C . ASN A 1 806 ? -14.401 16.751 -14.487 1.00 87.75 806 ASN A C 1
ATOM 5825 O O . ASN A 1 806 ? -13.551 17.568 -14.152 1.00 87.75 806 ASN A O 1
ATOM 5829 N N . GLY A 1 807 ? -14.109 15.737 -15.306 1.00 84.12 807 GLY A N 1
ATOM 5830 C CA . GLY A 1 807 ? -12.762 15.400 -15.770 1.00 84.12 807 GLY A CA 1
ATOM 5831 C C . GLY A 1 807 ? -12.637 15.361 -17.289 1.00 84.12 807 GLY A C 1
ATOM 5832 O O . GLY A 1 807 ? -12.099 14.395 -17.798 1.00 84.12 807 GLY A O 1
ATOM 5833 N N . SER A 1 808 ? -13.194 16.322 -18.038 1.00 88.44 808 SER A N 1
ATOM 5834 C CA . SER A 1 808 ? -13.178 16.295 -19.513 1.00 88.44 808 SER A CA 1
ATOM 5835 C C . SER A 1 808 ? -12.621 17.583 -20.135 1.00 88.44 808 SER A C 1
ATOM 5837 O O . SER A 1 808 ? -13.070 18.665 -19.761 1.00 88.44 808 SER A O 1
ATOM 5839 N N . PRO A 1 809 ? -11.703 17.499 -21.123 1.00 89.62 809 PRO A N 1
ATOM 5840 C CA . PRO A 1 809 ? -11.309 18.613 -21.978 1.00 89.62 809 PRO A CA 1
ATOM 5841 C C . PRO A 1 809 ? -12.048 18.637 -23.318 1.00 89.62 809 PRO A C 1
ATOM 5843 O O . PRO A 1 809 ? -11.686 19.420 -24.194 1.00 89.62 809 PRO A O 1
ATOM 5846 N N . HIS A 1 810 ? -13.065 17.788 -23.500 1.00 92.44 810 HIS A N 1
ATOM 5847 C CA . HIS A 1 810 ? -13.738 17.610 -24.785 1.00 92.44 810 HIS A CA 1
ATOM 5848 C C . HIS A 1 810 ? -15.164 18.163 -24.773 1.00 92.44 810 HIS A C 1
ATOM 5850 O O . HIS A 1 810 ? -15.871 18.039 -23.767 1.00 92.44 810 HIS A O 1
ATOM 5856 N N . PRO A 1 811 ? -15.643 18.707 -25.908 1.00 93.19 811 PRO A N 1
ATOM 5857 C CA . PRO A 1 811 ? -17.037 19.112 -26.031 1.00 93.19 811 PRO A CA 1
ATOM 5858 C C . PRO A 1 811 ? -17.985 17.914 -25.815 1.00 93.19 811 PRO A C 1
ATOM 5860 O O . PRO A 1 811 ? -17.643 16.796 -26.213 1.00 93.19 811 PRO A O 1
ATOM 5863 N N . PRO A 1 812 ? -19.208 18.116 -25.285 1.00 94.88 812 PRO A N 1
ATOM 5864 C CA . PRO A 1 812 ? -20.156 17.028 -25.005 1.00 94.88 812 PRO A CA 1
ATOM 5865 C C . PRO A 1 812 ? -20.594 16.227 -26.240 1.00 94.88 812 PRO A C 1
ATOM 5867 O O . PRO A 1 812 ? -21.090 15.107 -26.117 1.00 94.88 812 PRO A O 1
ATOM 5870 N N . SER A 1 813 ? -20.443 16.810 -27.432 1.00 90.62 813 SER A N 1
ATOM 5871 C CA . SER A 1 813 ? -20.699 16.163 -28.720 1.00 90.62 813 SER A CA 1
ATOM 5872 C C . SER A 1 813 ? -19.652 15.113 -29.096 1.00 90.62 813 SER A C 1
ATOM 5874 O O . SER A 1 813 ? -19.934 14.251 -29.927 1.00 90.62 813 SER A O 1
ATOM 5876 N N . MET A 1 814 ? -18.453 15.183 -28.515 1.00 91.00 814 MET A N 1
ATOM 5877 C CA . MET A 1 814 ? -17.372 14.253 -28.801 1.00 91.00 814 MET A CA 1
ATOM 5878 C C . MET A 1 814 ? -17.551 12.966 -27.997 1.00 91.00 814 MET A C 1
ATOM 5880 O O . MET A 1 814 ? -17.824 12.996 -26.799 1.00 91.00 814 MET A O 1
ATOM 5884 N N . THR A 1 815 ? -17.362 11.828 -28.663 1.00 84.12 815 THR A N 1
ATOM 5885 C CA . THR A 1 815 ? -17.508 10.494 -28.060 1.00 84.12 815 THR A CA 1
ATOM 5886 C C . THR A 1 815 ? -16.228 9.660 -28.102 1.00 84.12 815 THR A C 1
ATOM 5888 O O . THR A 1 815 ? -16.135 8.677 -27.377 1.00 84.12 815 THR A O 1
ATOM 5891 N N . THR A 1 816 ? -15.259 10.020 -28.954 1.00 82.12 816 THR A N 1
ATOM 5892 C CA . THR A 1 816 ? -13.976 9.318 -29.153 1.00 82.12 816 THR A CA 1
ATOM 5893 C C . THR A 1 816 ? -12.939 10.245 -29.802 1.00 82.12 816 THR A C 1
ATOM 5895 O O . THR A 1 816 ? -13.318 11.218 -30.451 1.00 82.12 816 THR A O 1
ATOM 5898 N N . GLY A 1 817 ? -11.650 9.887 -29.747 1.00 71.44 817 GLY A N 1
ATOM 5899 C CA . GLY A 1 817 ? -10.597 10.460 -30.609 1.00 71.44 817 GLY A CA 1
ATOM 5900 C C . GLY A 1 817 ? -9.967 11.772 -30.124 1.00 71.44 817 GLY A C 1
ATOM 5901 O O . GLY A 1 817 ? -9.078 12.302 -30.785 1.00 71.44 817 GLY A O 1
ATOM 5902 N N . GLY A 1 818 ? -10.404 12.282 -28.974 1.00 70.50 818 GLY A N 1
ATOM 5903 C CA . GLY A 1 818 ? -9.782 13.418 -28.286 1.00 70.50 818 GLY A CA 1
ATOM 5904 C C . GLY A 1 818 ? -8.461 13.056 -27.588 1.00 70.50 818 GLY A C 1
ATOM 5905 O O . GLY A 1 818 ? -8.150 11.884 -27.403 1.00 70.50 818 GLY A O 1
ATOM 5906 N N . ASN A 1 819 ? -7.677 14.056 -27.181 1.00 63.78 819 ASN A N 1
ATOM 5907 C CA . ASN A 1 819 ? -6.474 13.872 -26.361 1.00 63.78 819 ASN A CA 1
ATOM 5908 C C . ASN A 1 819 ? -6.603 14.633 -25.023 1.00 63.78 819 ASN A C 1
ATOM 5910 O O . ASN A 1 819 ? -6.835 15.841 -25.074 1.00 63.78 819 ASN A O 1
ATOM 5914 N N . PRO A 1 820 ? -6.431 13.976 -23.858 1.00 70.94 820 PRO A N 1
ATOM 5915 C CA . PRO A 1 820 ? -6.418 12.518 -23.670 1.00 70.94 820 PRO A CA 1
ATOM 5916 C C . PRO A 1 820 ? -7.773 11.901 -24.053 1.00 70.94 820 PRO A C 1
ATOM 5918 O O . PRO A 1 820 ? -8.802 12.552 -23.914 1.00 70.94 820 PRO A O 1
ATOM 5921 N N . GLY A 1 821 ? -7.802 10.664 -24.561 1.00 60.31 821 GLY A N 1
ATOM 5922 C CA . GLY A 1 821 ? -9.056 10.063 -25.060 1.00 60.31 821 GLY A CA 1
ATOM 5923 C C . GLY A 1 821 ? -9.141 8.547 -25.015 1.00 60.31 821 GLY A C 1
ATOM 5924 O O . GLY A 1 821 ? -9.958 7.958 -25.717 1.00 60.31 821 GLY A O 1
ATOM 5925 N N . GLY A 1 822 ? -8.292 7.905 -24.209 1.00 72.38 822 GLY A N 1
ATOM 5926 C CA . GLY A 1 822 ? -8.277 6.447 -24.067 1.00 72.38 822 GLY A CA 1
ATOM 5927 C C . GLY A 1 822 ? -9.398 5.877 -23.189 1.00 72.38 822 GLY A C 1
ATOM 5928 O O . GLY A 1 822 ? -9.652 4.680 -23.257 1.00 72.38 822 GLY A O 1
ATOM 5929 N N . HIS A 1 823 ? -10.075 6.705 -22.383 1.00 83.94 823 HIS A N 1
ATOM 5930 C CA . HIS A 1 823 ? -11.095 6.273 -21.418 1.00 83.94 823 HIS A CA 1
ATOM 5931 C C . HIS A 1 823 ? -12.454 6.931 -21.702 1.00 83.94 823 HIS A C 1
ATOM 5933 O O . HIS A 1 823 ? -12.508 8.111 -22.049 1.00 83.94 823 HIS A O 1
ATOM 5939 N N . TYR A 1 824 ? -13.559 6.193 -21.539 1.00 88.19 824 TYR A N 1
ATOM 5940 C CA . TYR A 1 824 ? -14.907 6.699 -21.845 1.00 88.19 824 TYR A CA 1
ATOM 5941 C C . TYR A 1 824 ? -15.301 7.889 -20.962 1.00 88.19 824 TYR A C 1
ATOM 5943 O O . TYR A 1 824 ? -16.105 8.717 -21.383 1.00 88.19 824 TYR A O 1
ATOM 5951 N N . SER A 1 825 ? -14.728 7.989 -19.758 1.00 88.25 825 SER A N 1
ATOM 5952 C CA . SER A 1 825 ? -15.069 9.037 -18.795 1.00 88.25 825 SER A CA 1
ATOM 5953 C C . SER A 1 825 ? -14.607 10.438 -19.213 1.00 88.25 825 SER A C 1
ATOM 5955 O O . SER A 1 825 ? -15.112 11.434 -18.698 1.00 88.25 825 SER A O 1
ATOM 5957 N N . TRP A 1 826 ? -13.718 10.523 -20.212 1.00 89.38 826 TRP A N 1
ATOM 5958 C CA . TRP A 1 826 ? -13.349 11.776 -20.874 1.00 89.38 826 TRP A CA 1
ATOM 5959 C C . TRP A 1 826 ? -14.480 12.347 -21.745 1.00 89.38 826 TRP A C 1
ATOM 5961 O O . TRP A 1 826 ? -14.370 13.485 -22.200 1.00 89.38 826 TRP A O 1
ATOM 5971 N N . TYR A 1 827 ? -15.561 11.599 -21.994 1.00 92.94 827 TYR A N 1
ATOM 5972 C CA . TYR A 1 827 ? -16.648 11.979 -22.898 1.00 92.94 827 TYR A CA 1
ATOM 5973 C C . TYR A 1 827 ? -18.005 11.942 -22.198 1.00 92.94 827 TYR A C 1
ATOM 5975 O O . TYR A 1 827 ? -18.334 10.978 -21.513 1.00 92.94 827 TYR A O 1
ATOM 5983 N N . PHE A 1 828 ? -18.843 12.952 -22.443 1.00 95.44 828 PHE A N 1
ATOM 5984 C CA . PHE A 1 828 ? -20.151 13.081 -21.792 1.00 95.44 828 PHE A CA 1
ATOM 5985 C C . PHE A 1 828 ? -21.049 11.848 -22.001 1.00 95.44 828 PHE A C 1
ATOM 5987 O O . PHE A 1 828 ? -21.540 11.262 -21.035 1.00 95.44 828 PHE A O 1
ATOM 5994 N N . TYR A 1 829 ? -21.241 11.418 -23.256 1.00 94.25 829 TYR A N 1
ATOM 5995 C CA . TYR A 1 829 ? -22.024 10.209 -23.540 1.00 94.25 829 TYR A CA 1
ATOM 5996 C C . TYR A 1 829 ? -21.334 8.940 -23.053 1.00 94.25 829 TYR A C 1
ATOM 5998 O O . TYR A 1 829 ? -22.022 8.020 -22.629 1.00 94.25 829 TYR A O 1
ATOM 6006 N N . GLY A 1 830 ? -19.998 8.909 -23.054 1.00 92.75 830 GLY A N 1
ATOM 6007 C CA . GLY A 1 830 ? -19.235 7.802 -22.488 1.00 92.75 830 GLY A CA 1
ATOM 6008 C C . GLY A 1 830 ? -19.596 7.583 -21.021 1.00 92.75 830 GLY A C 1
ATOM 6009 O O . GLY A 1 830 ? -20.022 6.491 -20.654 1.00 92.75 830 GLY A O 1
ATOM 6010 N N . THR A 1 831 ? -19.524 8.629 -20.198 1.00 94.06 831 THR A N 1
ATOM 6011 C CA . THR A 1 831 ? -19.923 8.575 -18.782 1.00 94.06 831 THR A CA 1
ATOM 6012 C C . THR A 1 831 ? -21.408 8.252 -18.605 1.00 94.06 831 THR A C 1
ATOM 6014 O O . THR A 1 831 ? -21.758 7.370 -17.816 1.00 94.06 831 THR A O 1
ATOM 6017 N N . LEU A 1 832 ? -22.295 8.936 -19.339 1.00 95.75 832 LEU A N 1
ATOM 6018 C CA . LEU A 1 832 ? -23.746 8.753 -19.219 1.00 95.75 832 LEU A CA 1
ATOM 6019 C C . LEU A 1 832 ? -24.175 7.323 -19.561 1.00 95.75 832 LEU A C 1
ATOM 6021 O O . LEU A 1 832 ? -24.881 6.681 -18.781 1.00 95.75 832 LEU A O 1
ATOM 6025 N N . ASP A 1 833 ? -23.766 6.829 -20.726 1.00 95.00 833 ASP A N 1
ATOM 6026 C CA . ASP A 1 833 ? -24.203 5.530 -21.225 1.00 95.00 833 ASP A CA 1
ATOM 6027 C C . ASP A 1 833 ? -23.601 4.396 -20.405 1.00 95.00 833 ASP A C 1
ATOM 6029 O O . ASP A 1 833 ? -24.303 3.430 -20.109 1.00 95.00 833 ASP A O 1
ATOM 6033 N N . THR A 1 834 ? -22.355 4.551 -19.954 1.00 93.12 834 THR A N 1
ATOM 6034 C CA . THR A 1 834 ? -21.695 3.572 -19.086 1.00 93.12 834 THR A CA 1
ATOM 6035 C C . THR A 1 834 ? -22.382 3.485 -17.727 1.00 93.12 834 THR A C 1
ATOM 6037 O O . THR A 1 834 ? -22.743 2.390 -17.298 1.00 93.12 834 THR A O 1
ATOM 6040 N N . THR A 1 835 ? -22.666 4.625 -17.088 1.00 95.31 835 THR A N 1
ATOM 6041 C CA . THR A 1 835 ? -23.392 4.662 -15.807 1.00 95.31 835 THR A CA 1
ATOM 6042 C C . THR A 1 835 ? -24.779 4.039 -15.948 1.00 95.31 835 THR A C 1
ATOM 6044 O O . THR A 1 835 ? -25.166 3.179 -15.157 1.00 95.31 835 THR A O 1
ATOM 6047 N N . PHE A 1 836 ? -25.534 4.444 -16.973 1.00 96.12 836 PHE A N 1
ATOM 6048 C CA . PHE A 1 836 ? -26.893 3.957 -17.204 1.00 96.12 836 PHE A CA 1
ATOM 6049 C C . PHE A 1 836 ? -26.918 2.449 -17.499 1.00 96.12 836 PHE A C 1
ATOM 6051 O O . PHE A 1 836 ? -27.770 1.725 -16.977 1.00 96.12 836 PHE A O 1
ATOM 6058 N N . ALA A 1 837 ? -25.970 1.953 -18.298 1.00 93.44 837 ALA A N 1
ATOM 6059 C CA . ALA A 1 837 ? -25.855 0.536 -18.625 1.00 93.44 837 ALA A CA 1
ATOM 6060 C C . ALA A 1 837 ? -25.387 -0.313 -17.433 1.00 93.44 837 ALA A C 1
ATOM 6062 O O . ALA A 1 837 ? -25.908 -1.413 -17.247 1.00 93.44 837 ALA A O 1
ATOM 6063 N N . ALA A 1 838 ? -24.469 0.188 -16.596 1.00 91.75 838 ALA A N 1
ATOM 6064 C CA . ALA A 1 838 ? -23.929 -0.542 -15.444 1.00 91.75 838 ALA A CA 1
ATOM 6065 C C . ALA A 1 838 ? -25.015 -0.978 -14.446 1.00 91.75 838 ALA A C 1
ATOM 6067 O O . ALA A 1 838 ? -24.919 -2.043 -13.841 1.00 91.75 838 ALA A O 1
ATOM 6068 N N . ILE A 1 839 ? -26.092 -0.197 -14.332 1.00 88.56 839 ILE A N 1
ATOM 6069 C CA . ILE A 1 839 ? -27.258 -0.500 -13.485 1.00 88.56 839 ILE A CA 1
ATOM 6070 C C . ILE A 1 839 ? -28.411 -1.175 -14.254 1.00 88.56 839 ILE A C 1
ATOM 6072 O O . ILE A 1 839 ? -29.559 -1.206 -13.797 1.00 88.56 839 ILE A O 1
ATOM 6076 N N . GLY A 1 840 ? -28.132 -1.688 -15.455 1.00 88.88 840 GLY A N 1
ATOM 6077 C CA . GLY A 1 840 ? -29.088 -2.387 -16.313 1.00 88.88 840 GLY A CA 1
ATOM 6078 C C . GLY A 1 840 ? -30.176 -1.498 -16.920 1.00 88.88 840 GLY A C 1
ATOM 6079 O O . GLY A 1 840 ? -31.240 -2.010 -17.261 1.00 88.88 840 GLY A O 1
ATOM 6080 N N . GLY A 1 841 ? -29.966 -0.178 -16.998 1.00 91.00 841 GLY A N 1
ATOM 6081 C CA . GLY A 1 841 ? -30.926 0.777 -17.567 1.00 91.00 841 GLY A CA 1
ATOM 6082 C C . GLY A 1 841 ? -32.239 0.915 -16.788 1.00 91.00 841 GLY A C 1
ATOM 6083 O O . GLY A 1 841 ? -33.240 1.371 -17.337 1.00 91.00 841 GLY A O 1
ATOM 6084 N N . LYS A 1 842 ? -32.267 0.490 -15.517 1.00 85.50 842 LYS A N 1
ATOM 6085 C CA . LYS A 1 842 ? -33.497 0.402 -14.705 1.00 85.50 842 LYS A CA 1
ATOM 6086 C C . LYS A 1 842 ? -33.878 1.698 -13.994 1.00 85.50 842 LYS A C 1
ATOM 6088 O O . LYS A 1 842 ? -35.031 1.862 -13.599 1.00 85.50 842 LYS A O 1
ATOM 6093 N N . LYS A 1 843 ? -32.910 2.583 -13.762 1.00 93.50 843 LYS A N 1
ATOM 6094 C CA . LYS A 1 843 ? -33.083 3.857 -13.053 1.00 93.50 843 LYS A CA 1
ATOM 6095 C C . LYS A 1 843 ? -32.430 4.970 -13.869 1.00 93.50 843 LYS A C 1
ATOM 6097 O O . LYS A 1 843 ? -31.463 4.697 -14.580 1.00 93.50 843 LYS A O 1
ATOM 6102 N N . PRO A 1 844 ? -32.935 6.209 -13.795 1.00 96.00 844 PRO A N 1
ATOM 6103 C CA . PRO A 1 844 ? -32.269 7.323 -14.446 1.00 96.00 844 PRO A CA 1
ATOM 6104 C C . PRO A 1 844 ? -30.950 7.674 -13.738 1.00 96.00 844 PRO A C 1
ATOM 6106 O O . PRO A 1 844 ? -30.725 7.305 -12.583 1.00 96.00 844 PRO A O 1
ATOM 6109 N N . VAL A 1 845 ? -30.104 8.432 -14.431 1.00 97.62 845 VAL A N 1
ATOM 6110 C CA . VAL A 1 845 ? -28.857 8.998 -13.903 1.00 97.62 845 VAL A CA 1
ATOM 6111 C C . VAL A 1 845 ? -29.123 10.382 -13.310 1.00 97.62 845 VAL A C 1
ATOM 6113 O O . VAL A 1 845 ? -29.863 11.187 -13.877 1.00 97.62 845 VAL A O 1
ATOM 6116 N N . CYS A 1 846 ? -28.514 10.676 -12.170 1.00 98.00 846 CYS A N 1
ATOM 6117 C CA . CYS A 1 846 ? -28.463 11.999 -11.565 1.00 98.00 846 CYS A CA 1
ATOM 6118 C C . CYS A 1 846 ? -27.005 12.462 -11.570 1.00 98.00 846 CYS A C 1
ATOM 6120 O O . CYS A 1 846 ? -26.201 11.952 -10.799 1.00 98.00 846 CYS A O 1
ATOM 6122 N N . PHE A 1 847 ? -26.651 13.425 -12.419 1.00 98.06 847 PHE A N 1
ATOM 6123 C CA . PHE A 1 847 ? -25.336 14.048 -12.324 1.00 98.06 847 PHE A CA 1
ATOM 6124 C C . PHE A 1 847 ? -25.314 14.943 -11.088 1.00 98.06 847 PHE A C 1
ATOM 6126 O O . PHE A 1 847 ? -25.970 15.986 -11.072 1.00 98.06 847 PHE A O 1
ATOM 6133 N N . THR A 1 848 ? -24.614 14.510 -10.043 1.00 97.25 848 THR A N 1
ATOM 6134 C CA . THR A 1 848 ? -24.463 15.267 -8.791 1.00 97.25 848 THR A CA 1
ATOM 6135 C C . THR A 1 848 ? -23.291 16.240 -8.875 1.00 97.25 848 THR A C 1
ATOM 6137 O O . THR A 1 848 ? -23.262 17.201 -8.108 1.00 97.25 848 THR A O 1
ATOM 6140 N N . GLU A 1 849 ? -22.406 16.058 -9.862 1.00 95.38 849 GLU A N 1
ATOM 6141 C CA . GLU A 1 849 ? -21.383 17.014 -10.291 1.00 95.38 849 GLU A CA 1
ATOM 6142 C C . GLU A 1 849 ? -21.179 16.933 -11.805 1.00 95.38 849 GLU A C 1
ATOM 6144 O O . GLU A 1 849 ? -20.851 15.879 -12.348 1.00 95.38 849 GLU A O 1
ATOM 6149 N N . LEU A 1 850 ? -21.373 18.052 -12.498 1.00 96.81 850 LEU A N 1
ATOM 6150 C CA . LEU A 1 850 ? -21.114 18.193 -13.928 1.00 96.81 850 LEU A CA 1
ATOM 6151 C C . LEU A 1 850 ? -20.414 19.525 -14.186 1.00 96.81 850 LEU A C 1
ATOM 6153 O O . LEU A 1 850 ? -20.978 20.578 -13.892 1.00 96.81 850 LEU A O 1
ATOM 6157 N N . GLY A 1 851 ? -19.210 19.506 -14.749 1.00 94.81 851 GLY A N 1
ATOM 6158 C CA . GLY A 1 851 ? -18.447 20.729 -14.957 1.00 94.81 851 GLY A CA 1
ATOM 6159 C C . GLY A 1 851 ? -17.251 20.576 -15.886 1.00 94.81 851 GLY A C 1
ATOM 6160 O O . GLY A 1 851 ? -16.762 19.482 -16.150 1.00 94.81 851 GLY A O 1
ATOM 6161 N N . TYR A 1 852 ? -16.771 21.722 -16.355 1.00 94.12 852 TYR A N 1
ATOM 6162 C CA . TYR A 1 852 ? -15.567 21.867 -17.165 1.00 94.12 852 TYR A CA 1
ATOM 6163 C C . TYR A 1 852 ? -14.655 22.872 -16.473 1.00 94.12 852 TYR A C 1
ATOM 6165 O O . TYR A 1 852 ? -15.119 23.951 -16.116 1.00 94.12 852 TYR A O 1
ATOM 6173 N N . VAL A 1 853 ? -13.388 22.537 -16.249 1.00 92.50 853 VAL A N 1
ATOM 6174 C CA . VAL A 1 853 ? -12.463 23.402 -15.500 1.00 92.50 853 VAL A CA 1
ATOM 6175 C C . VAL A 1 853 ? -11.875 24.491 -16.396 1.00 92.50 853 VAL A C 1
ATOM 6177 O O . VAL A 1 853 ? -11.437 24.211 -17.503 1.00 92.50 853 VAL A O 1
ATOM 6180 N N . THR A 1 854 ? -11.810 25.738 -15.929 1.00 90.88 854 THR A N 1
ATOM 6181 C CA . THR A 1 854 ? -11.025 26.788 -16.596 1.00 90.88 854 THR A CA 1
ATOM 6182 C C . THR A 1 854 ? -10.480 27.808 -15.600 1.00 90.88 854 THR A C 1
ATOM 6184 O O . THR A 1 854 ? -11.200 28.317 -14.737 1.00 90.88 854 THR A O 1
ATOM 6187 N N . LEU A 1 855 ? -9.191 28.129 -15.738 1.00 88.81 855 LEU A N 1
ATOM 6188 C CA . LEU A 1 855 ? -8.502 29.150 -14.939 1.00 88.81 855 LEU A CA 1
ATOM 6189 C C . LEU A 1 855 ? -8.208 30.437 -15.733 1.00 88.81 855 LEU A C 1
ATOM 6191 O O . LEU A 1 855 ? -7.445 31.280 -15.263 1.00 88.81 855 LEU A O 1
ATOM 6195 N N . GLN A 1 856 ? -8.819 30.610 -16.915 1.00 87.06 856 GLN A N 1
ATOM 6196 C CA . GLN A 1 856 ? -8.503 31.691 -17.862 1.00 87.06 856 GLN A CA 1
ATOM 6197 C C . GLN A 1 856 ? -8.554 33.109 -17.251 1.00 87.06 856 GLN A C 1
ATOM 6199 O O . GLN A 1 856 ? -7.716 33.941 -17.586 1.00 87.06 856 GLN A O 1
ATOM 6204 N N . ASP A 1 857 ? -9.496 33.392 -16.350 1.00 84.19 857 ASP A N 1
ATOM 6205 C CA . ASP A 1 857 ? -9.678 34.679 -15.644 1.00 84.19 857 ASP A CA 1
ATOM 6206 C C . ASP A 1 857 ? -9.228 34.653 -14.172 1.00 84.19 857 ASP A C 1
ATOM 6208 O O . ASP A 1 857 ? -9.382 35.643 -13.460 1.00 84.19 857 ASP A O 1
ATOM 6212 N N . ILE A 1 858 ? -8.661 33.539 -13.703 1.00 81.62 858 ILE A N 1
ATOM 6213 C CA . ILE A 1 858 ? -8.149 33.389 -12.330 1.00 81.62 858 ILE A CA 1
ATOM 6214 C C . ILE A 1 858 ? -6.656 33.763 -12.260 1.00 81.62 858 ILE A C 1
ATOM 6216 O O . ILE A 1 858 ? -6.115 33.994 -11.179 1.00 81.62 858 ILE A O 1
ATOM 6220 N N . GLY A 1 859 ? -5.988 33.892 -13.415 1.00 75.00 859 GLY A N 1
ATOM 6221 C CA . GLY A 1 859 ? -4.612 34.394 -13.511 1.00 75.00 859 GLY A CA 1
ATOM 6222 C C . GLY A 1 859 ? -3.563 33.428 -12.954 1.00 75.00 859 GLY A C 1
ATOM 6223 O O . GLY A 1 859 ? -2.516 33.867 -12.479 1.00 75.00 859 GLY A O 1
ATOM 6224 N N . ARG A 1 860 ? -3.848 32.118 -12.974 1.00 77.06 860 ARG A N 1
ATOM 6225 C CA . ARG A 1 860 ? -2.971 31.051 -12.465 1.00 77.06 860 ARG A CA 1
ATOM 6226 C C . ARG A 1 860 ? -2.921 29.862 -13.434 1.00 77.06 860 ARG A C 1
ATOM 6228 O O . ARG A 1 860 ? -3.922 29.603 -14.104 1.00 77.06 860 ARG A O 1
ATOM 6235 N N . PRO A 1 861 ? -1.786 29.141 -13.524 1.00 82.00 861 PRO A N 1
ATOM 6236 C CA . PRO A 1 861 ? -1.704 27.914 -14.311 1.00 82.00 861 PRO A CA 1
ATOM 6237 C C . PRO A 1 861 ? -2.541 26.793 -13.680 1.00 82.00 861 PRO A C 1
ATOM 6239 O O . PRO A 1 861 ? -2.832 26.832 -12.483 1.00 82.00 861 PRO A O 1
ATOM 6242 N N . MET A 1 862 ? -2.898 25.783 -14.481 1.00 85.31 862 MET A N 1
ATOM 6243 C CA . MET A 1 862 ? -3.522 24.563 -13.958 1.00 85.31 862 MET A CA 1
ATOM 6244 C C . MET A 1 862 ? -2.592 23.876 -12.947 1.00 85.31 862 MET A C 1
ATOM 6246 O O . MET A 1 862 ? -1.384 23.814 -13.200 1.00 85.31 862 MET A O 1
ATOM 6250 N N . PRO A 1 863 ? -3.123 23.368 -11.819 1.00 81.56 863 PRO A N 1
ATOM 6251 C CA . PRO A 1 863 ? -2.330 22.591 -10.879 1.00 81.56 863 PRO A CA 1
ATOM 6252 C C . PRO A 1 863 ? -1.909 21.245 -11.498 1.00 81.56 863 PRO A C 1
ATOM 6254 O O . PRO A 1 863 ? -2.558 20.773 -12.442 1.00 81.56 863 PRO A O 1
ATOM 6257 N N . PRO A 1 864 ? -0.850 20.607 -10.966 1.00 77.81 864 PRO A N 1
ATOM 6258 C CA . PRO A 1 864 ? -0.432 19.282 -11.409 1.00 77.81 864 PRO A CA 1
ATOM 6259 C C . PRO A 1 864 ? -1.583 18.264 -11.393 1.00 77.81 864 PRO A C 1
ATOM 6261 O O . PRO A 1 864 ? -2.326 18.185 -10.416 1.00 77.81 864 PRO A O 1
ATOM 6264 N N . GLY A 1 865 ? -1.739 17.489 -12.468 1.00 76.19 865 GLY A N 1
ATOM 6265 C CA . GLY A 1 865 ? -2.832 16.523 -12.659 1.00 76.19 865 GLY A CA 1
ATOM 6266 C C . GLY A 1 865 ? -4.089 17.082 -13.346 1.00 76.19 865 GLY A C 1
ATOM 6267 O O . GLY A 1 865 ? -4.971 16.309 -13.729 1.00 76.19 865 GLY A O 1
ATOM 6268 N N . PHE A 1 866 ? -4.174 18.402 -13.547 1.00 81.88 866 PHE A N 1
ATOM 6269 C CA . PHE A 1 866 ? -5.279 19.085 -14.237 1.00 81.88 866 PHE A CA 1
ATOM 6270 C C . PHE A 1 866 ? -4.842 19.787 -15.531 1.00 81.88 866 PHE A C 1
ATOM 6272 O O . PHE A 1 866 ? -5.600 20.562 -16.116 1.00 81.88 866 PHE A O 1
ATOM 6279 N N . GLU A 1 867 ? -3.635 19.507 -16.026 1.00 86.19 867 GLU A N 1
ATOM 6280 C CA . GLU A 1 867 ? -3.058 20.146 -17.214 1.00 86.19 867 GLU A CA 1
ATOM 6281 C C . GLU A 1 867 ? -3.896 19.907 -18.474 1.00 86.19 867 GLU A C 1
ATOM 6283 O O . GLU A 1 867 ? -3.918 20.749 -19.371 1.00 86.19 867 GLU A O 1
ATOM 6288 N N . TRP A 1 868 ? -4.652 18.805 -18.522 1.00 85.25 868 TRP A N 1
ATOM 6289 C CA . TRP A 1 868 ? -5.618 18.524 -19.587 1.00 85.25 868 TRP A CA 1
ATOM 6290 C C . TRP A 1 868 ? -6.660 19.645 -19.741 1.00 85.25 868 TRP A C 1
ATOM 6292 O O . TRP A 1 868 ? -7.101 19.926 -20.853 1.00 85.25 868 TRP A O 1
ATOM 6302 N N . GLY A 1 869 ? -7.006 20.337 -18.652 1.00 86.88 869 GLY A N 1
ATOM 6303 C CA . GLY A 1 869 ? -7.955 21.445 -18.649 1.00 86.88 869 GLY A CA 1
ATOM 6304 C C . GLY A 1 869 ? -7.375 22.778 -19.126 1.00 86.88 869 GLY A C 1
ATOM 6305 O O . GLY A 1 869 ? -8.127 23.726 -19.338 1.00 86.88 869 GLY A O 1
ATOM 6306 N N . ALA A 1 870 ? -6.055 22.889 -19.321 1.00 86.69 870 ALA A N 1
ATOM 6307 C CA . ALA A 1 870 ? -5.392 24.166 -19.606 1.00 86.69 870 ALA A CA 1
ATOM 6308 C C . ALA A 1 870 ? -5.852 24.831 -20.917 1.00 86.69 870 ALA A C 1
ATOM 6310 O O . ALA A 1 870 ? -5.716 26.042 -21.076 1.00 86.69 870 ALA A O 1
ATOM 6311 N N . SER A 1 871 ? -6.401 24.049 -21.849 1.00 86.06 871 SER A N 1
ATOM 6312 C CA . SER A 1 871 ? -6.906 24.532 -23.140 1.00 86.06 871 SER A CA 1
ATOM 6313 C C . SER A 1 871 ? -8.364 25.011 -23.104 1.00 86.06 871 SER A C 1
ATOM 6315 O O . SER A 1 871 ? -8.831 25.611 -24.072 1.00 86.06 871 SER A O 1
ATOM 6317 N N . ILE A 1 872 ? -9.086 24.774 -22.005 1.00 92.31 872 ILE A N 1
ATOM 6318 C CA . ILE A 1 872 ? -10.507 25.102 -21.888 1.00 92.31 872 ILE A CA 1
ATOM 6319 C C . ILE A 1 872 ? -10.650 26.596 -21.591 1.00 92.31 872 ILE A C 1
ATOM 6321 O O . ILE A 1 872 ? -10.230 27.090 -20.542 1.00 92.31 872 ILE A O 1
ATOM 6325 N N . THR A 1 873 ? -11.277 27.329 -22.506 1.00 93.69 873 THR A N 1
ATOM 6326 C CA . THR A 1 873 ? -11.615 28.747 -22.305 1.00 93.69 873 THR A CA 1
ATOM 6327 C C . THR A 1 873 ? -12.908 28.913 -21.496 1.00 93.69 873 THR A C 1
ATOM 6329 O O . THR A 1 873 ? -13.719 27.991 -21.408 1.00 93.69 873 THR A O 1
ATOM 6332 N N . LEU A 1 874 ? -13.163 30.111 -20.962 1.00 92.12 874 LEU A N 1
ATOM 6333 C CA . LEU A 1 874 ? -14.448 30.465 -20.341 1.00 92.12 874 LEU A CA 1
ATOM 6334 C C . LEU A 1 874 ? -15.625 30.289 -21.298 1.00 92.12 874 LEU A C 1
ATOM 6336 O O . LEU A 1 874 ? -16.701 29.863 -20.883 1.00 92.12 874 LEU A O 1
ATOM 6340 N N . GLN A 1 875 ? -15.413 30.582 -22.583 1.00 94.19 875 GLN A N 1
ATOM 6341 C CA . GLN A 1 875 ? -16.427 30.366 -23.609 1.00 94.19 875 GLN A CA 1
ATOM 6342 C C . GLN A 1 875 ? -16.692 28.868 -23.803 1.00 94.19 875 GLN A C 1
ATOM 6344 O O . GLN A 1 875 ? -17.848 28.458 -23.840 1.00 94.19 875 GLN A O 1
ATOM 6349 N N . ASN A 1 876 ? -15.643 28.032 -23.835 1.00 96.00 876 ASN A N 1
ATOM 6350 C CA . ASN A 1 876 ? -15.823 26.579 -23.889 1.00 96.00 876 ASN A CA 1
ATOM 6351 C C . ASN A 1 876 ? -16.593 26.067 -22.672 1.00 96.00 876 ASN A C 1
ATOM 6353 O O . ASN A 1 876 ? -17.555 25.331 -22.849 1.00 96.00 876 ASN A O 1
ATOM 6357 N N . GLN A 1 877 ? -16.237 26.496 -21.458 1.00 95.44 877 GLN A N 1
ATOM 6358 C CA . GLN A 1 877 ? -16.974 26.127 -20.247 1.00 95.44 877 GLN A CA 1
ATOM 6359 C C . GLN A 1 877 ? -18.462 26.512 -20.356 1.00 95.44 877 GLN A C 1
ATOM 6361 O O . GLN A 1 877 ? -19.332 25.679 -20.099 1.00 95.44 877 GLN A O 1
ATOM 6366 N N . ALA A 1 878 ? -18.763 27.745 -20.773 1.00 95.25 878 ALA A N 1
ATOM 6367 C CA . ALA A 1 878 ? -20.131 28.235 -20.922 1.00 95.25 878 ALA A CA 1
ATOM 6368 C C . ALA A 1 878 ? -20.947 27.432 -21.949 1.00 95.25 878 ALA A C 1
ATOM 6370 O O . ALA A 1 878 ? -22.078 27.027 -21.659 1.00 95.25 878 ALA A O 1
ATOM 6371 N N . ASP A 1 879 ? -20.386 27.188 -23.133 1.00 96.19 879 ASP A N 1
ATOM 6372 C CA . ASP A 1 879 ? -21.074 26.484 -24.217 1.00 96.19 879 ASP A CA 1
ATOM 6373 C C . ASP A 1 879 ? -21.225 24.991 -23.917 1.00 96.19 879 ASP A C 1
ATOM 6375 O O . ASP A 1 879 ? -22.277 24.401 -24.169 1.00 96.19 879 ASP A O 1
ATOM 6379 N N . TRP A 1 880 ? -20.196 24.365 -23.345 1.00 97.56 880 TRP A N 1
ATOM 6380 C CA . TRP A 1 880 ? -20.178 22.925 -23.101 1.00 97.56 880 TRP A CA 1
ATOM 6381 C C . TRP A 1 880 ? -21.044 22.521 -21.912 1.00 97.56 880 TRP A C 1
ATOM 6383 O O . TRP A 1 880 ? -21.700 21.485 -21.981 1.00 97.56 880 TRP A O 1
ATOM 6393 N N . ILE A 1 881 ? -21.139 23.340 -20.857 1.00 97.38 881 ILE A N 1
ATOM 6394 C CA . ILE A 1 881 ? -22.115 23.095 -19.782 1.00 97.38 881 ILE A CA 1
ATOM 6395 C C . ILE A 1 881 ? -23.541 23.154 -20.350 1.00 97.38 881 ILE A C 1
ATOM 6397 O O . ILE A 1 881 ? -24.346 22.257 -20.089 1.00 97.38 881 ILE A O 1
ATOM 6401 N N . ALA A 1 882 ? -23.854 24.163 -21.169 1.00 96.06 882 ALA A N 1
ATOM 6402 C CA . ALA A 1 882 ? -25.174 24.304 -21.780 1.00 96.06 882 ALA A CA 1
ATOM 6403 C C . ALA A 1 882 ? -25.505 23.153 -22.752 1.00 96.06 882 ALA A C 1
ATOM 6405 O O . ALA A 1 882 ? -26.608 22.600 -22.692 1.00 96.06 882 ALA A O 1
ATOM 6406 N N . ASP A 1 883 ? -24.557 22.739 -23.601 1.00 97.31 883 ASP A N 1
ATOM 6407 C CA . ASP A 1 883 ? -24.729 21.589 -24.501 1.00 97.31 883 ASP A CA 1
ATOM 6408 C C . ASP A 1 883 ? -24.901 20.279 -23.712 1.00 97.31 883 ASP A C 1
ATOM 6410 O O . ASP A 1 883 ? -25.819 19.507 -23.991 1.00 97.31 883 ASP A O 1
ATOM 6414 N N . ALA A 1 884 ? -24.112 20.055 -22.654 1.00 97.38 884 ALA A N 1
ATOM 6415 C CA . ALA A 1 884 ? -24.258 18.888 -21.783 1.00 97.38 884 ALA A CA 1
ATOM 6416 C C . ALA A 1 884 ? -25.638 18.841 -21.108 1.00 97.38 884 ALA A C 1
ATOM 6418 O O . ALA A 1 884 ? -26.277 17.789 -21.095 1.00 97.38 884 ALA A O 1
ATOM 6419 N N . ILE A 1 885 ? -26.152 19.976 -20.614 1.00 96.44 885 ILE A N 1
ATOM 6420 C CA . ILE A 1 885 ? -27.511 20.080 -20.053 1.00 96.44 885 ILE A CA 1
ATOM 6421 C C . ILE A 1 885 ? -28.566 19.736 -21.111 1.00 96.44 885 ILE A C 1
ATOM 6423 O O . ILE A 1 885 ? -29.489 18.961 -20.838 1.00 96.44 885 ILE A O 1
ATOM 6427 N N . ASN A 1 886 ? -28.442 20.281 -22.323 1.00 95.25 886 ASN A N 1
ATOM 6428 C CA . ASN A 1 886 ? -29.401 20.020 -23.392 1.00 95.25 886 ASN A CA 1
ATOM 6429 C C . ASN A 1 886 ? -29.402 18.538 -23.802 1.00 95.25 886 ASN A C 1
ATOM 6431 O O . ASN A 1 886 ? -30.469 17.939 -23.950 1.00 95.25 886 ASN A O 1
ATOM 6435 N N . ARG A 1 887 ? -28.220 17.922 -23.912 1.00 95.81 887 ARG A N 1
ATOM 6436 C CA . ARG A 1 887 ? -28.057 16.490 -24.209 1.00 95.81 887 ARG A CA 1
ATOM 6437 C C . ARG A 1 887 ? -28.565 15.602 -23.084 1.00 95.81 887 ARG A C 1
ATOM 6439 O O . ARG A 1 887 ? -29.258 14.625 -23.359 1.00 95.81 887 ARG A O 1
ATOM 6446 N N . ALA A 1 888 ? -28.276 15.952 -21.832 1.00 96.00 888 ALA A N 1
ATOM 6447 C CA . ALA A 1 888 ? -28.800 15.265 -20.659 1.00 96.00 888 ALA A CA 1
ATOM 6448 C C . ALA A 1 888 ? -30.333 15.237 -20.698 1.00 96.00 888 ALA A C 1
ATOM 6450 O O . ALA A 1 888 ? -30.927 14.160 -20.625 1.00 96.00 888 ALA A O 1
ATOM 6451 N N . ARG A 1 889 ? -30.966 16.395 -20.924 1.00 93.12 889 ARG A N 1
ATOM 6452 C CA . ARG A 1 889 ? -32.423 16.520 -21.066 1.00 93.12 889 ARG A CA 1
ATOM 6453 C C . ARG A 1 889 ? -32.967 15.710 -22.246 1.00 93.12 889 ARG A C 1
ATOM 6455 O O . ARG A 1 889 ? -33.948 14.992 -22.084 1.00 93.12 889 ARG A O 1
ATOM 6462 N N . ALA A 1 890 ? -32.337 15.809 -23.416 1.00 93.19 890 ALA A N 1
ATOM 6463 C CA . ALA A 1 890 ? -32.780 15.127 -24.634 1.00 93.19 890 ALA A CA 1
ATOM 6464 C C . ALA A 1 890 ? -32.608 13.598 -24.577 1.00 93.19 890 ALA A C 1
ATOM 6466 O O . ALA A 1 890 ? -33.325 12.878 -25.263 1.00 93.19 890 ALA A O 1
ATOM 6467 N N . SER A 1 891 ? -31.679 13.094 -23.758 1.00 94.75 891 SER A N 1
ATOM 6468 C CA . SER A 1 891 ? -31.375 11.659 -23.676 1.00 94.75 891 SER A CA 1
ATOM 6469 C C . SER A 1 891 ? -32.516 10.803 -23.119 1.00 94.75 891 SER A C 1
ATOM 6471 O O . SER A 1 891 ? -32.535 9.597 -23.348 1.00 94.75 891 SER A O 1
ATOM 6473 N N . GLY A 1 892 ? -33.404 11.385 -22.304 1.00 91.44 892 GLY A N 1
ATOM 6474 C CA . GLY A 1 892 ? -34.378 10.640 -21.497 1.00 91.44 892 GLY A CA 1
ATOM 6475 C C . GLY A 1 892 ? -33.767 9.769 -20.384 1.00 91.44 892 GLY A C 1
ATOM 6476 O O . GLY A 1 892 ? -34.511 9.177 -19.607 1.00 91.44 892 GLY A O 1
ATOM 6477 N N . LYS A 1 893 ? -32.431 9.699 -20.276 1.00 95.44 893 LYS A N 1
ATOM 6478 C CA . LYS A 1 893 ? -31.696 8.897 -19.282 1.00 95.44 893 LYS A CA 1
ATOM 6479 C C . LYS A 1 893 ? -31.369 9.682 -18.015 1.00 95.44 893 LYS A C 1
ATOM 6481 O O . LYS A 1 893 ? -31.158 9.078 -16.967 1.00 95.44 893 LYS A O 1
ATOM 6486 N N . VAL A 1 894 ? -31.307 11.011 -18.098 1.00 96.94 894 VAL A N 1
ATOM 6487 C CA . VAL A 1 894 ? -30.888 11.878 -16.988 1.00 96.94 894 VAL A CA 1
ATOM 6488 C C . VAL A 1 894 ? -32.089 12.511 -16.302 1.00 96.94 894 VAL A C 1
ATOM 6490 O O . VAL A 1 894 ? -32.982 13.052 -16.951 1.00 96.94 894 VAL A O 1
ATOM 6493 N N . ARG A 1 895 ? -32.081 12.488 -14.968 1.00 94.00 895 ARG A N 1
ATOM 6494 C CA . ARG A 1 895 ? -33.127 13.065 -14.125 1.00 94.00 895 ARG A CA 1
ATOM 6495 C C . ARG A 1 895 ? -32.741 14.401 -13.507 1.00 94.00 895 ARG A C 1
ATOM 6497 O O . ARG A 1 895 ? -33.609 15.261 -13.354 1.00 94.00 895 ARG A O 1
ATOM 6504 N N . LEU A 1 896 ? -31.478 14.568 -13.142 1.00 97.06 896 LEU A N 1
ATOM 6505 C CA . LEU A 1 896 ? -30.963 15.753 -12.466 1.00 97.06 896 LEU A CA 1
ATOM 6506 C C . LEU A 1 896 ? -29.560 16.061 -12.988 1.00 97.06 896 LEU A C 1
ATOM 6508 O O . LEU A 1 896 ? -28.771 15.137 -13.178 1.00 97.06 896 LEU A O 1
ATOM 6512 N N . VAL A 1 897 ? -29.260 17.344 -13.182 1.00 98.00 897 VAL A N 1
ATOM 6513 C CA . VAL A 1 897 ? -27.901 17.850 -13.399 1.00 98.00 897 VAL A CA 1
ATOM 6514 C C . VAL A 1 897 ? -27.586 18.909 -12.353 1.00 98.00 897 VAL A C 1
ATOM 6516 O O . VAL A 1 897 ? -28.274 19.923 -12.263 1.00 98.00 897 VAL A O 1
ATOM 6519 N N . ILE A 1 898 ? -26.529 18.688 -11.585 1.00 97.88 898 ILE A N 1
ATOM 6520 C CA . ILE A 1 898 ? -25.935 19.667 -10.684 1.00 97.88 898 ILE A CA 1
ATOM 6521 C C . ILE A 1 898 ? -24.621 20.132 -11.297 1.00 97.88 898 ILE A C 1
ATOM 6523 O O . ILE A 1 898 ? -23.690 19.348 -11.461 1.00 97.88 898 ILE A O 1
ATOM 6527 N N . VAL A 1 899 ? -24.540 21.417 -11.621 1.00 96.88 899 VAL A N 1
ATOM 6528 C CA . VAL A 1 899 ? -23.306 22.031 -12.106 1.00 96.88 899 VAL A CA 1
ATOM 6529 C C . VAL A 1 899 ? -22.280 22.094 -10.969 1.00 96.88 899 VAL A C 1
ATOM 6531 O O . VAL A 1 899 ? -22.576 22.639 -9.902 1.00 96.88 899 VAL A O 1
ATOM 6534 N N . TRP A 1 900 ? -21.089 21.539 -11.196 1.00 92.44 900 TRP A N 1
ATOM 6535 C CA . TRP A 1 900 ? -19.905 21.680 -10.343 1.00 92.44 900 TRP A CA 1
ATOM 6536 C C . TRP A 1 900 ? -19.089 22.840 -10.909 1.00 92.44 900 TRP A C 1
ATOM 6538 O O . TRP A 1 900 ? -18.538 22.693 -11.997 1.00 92.44 900 TRP A O 1
ATOM 6548 N N . ASN A 1 901 ? -19.073 24.022 -10.287 1.00 83.94 901 ASN A N 1
ATOM 6549 C CA . ASN A 1 901 ? -19.859 24.466 -9.118 1.00 83.94 901 ASN A CA 1
ATOM 6550 C C . ASN A 1 901 ? -20.378 25.907 -9.302 1.00 83.94 901 ASN A C 1
ATOM 6552 O O . ASN A 1 901 ? -20.164 26.521 -10.346 1.00 83.94 901 ASN A O 1
ATOM 6556 N N . ALA A 1 902 ? -21.126 26.436 -8.328 1.00 86.69 902 ALA A N 1
ATOM 6557 C CA . ALA A 1 902 ? -21.679 27.787 -8.395 1.00 86.69 902 ALA A CA 1
ATOM 6558 C C . ALA A 1 902 ? -20.662 28.867 -8.000 1.00 86.69 902 ALA A C 1
ATOM 6560 O O . ALA A 1 902 ? -20.367 29.727 -8.824 1.00 86.69 902 ALA A O 1
ATOM 6561 N N . ASN A 1 903 ? -20.209 28.859 -6.741 1.00 78.44 903 ASN A N 1
ATOM 6562 C CA . ASN A 1 903 ? -19.616 30.019 -6.060 1.00 78.44 903 ASN A CA 1
ATOM 6563 C C . ASN A 1 903 ? -18.340 29.696 -5.256 1.00 78.44 903 ASN A C 1
ATOM 6565 O O . ASN A 1 903 ? -18.057 30.336 -4.238 1.00 78.44 903 ASN A O 1
ATOM 6569 N N . PHE A 1 904 ? -17.572 28.679 -5.646 1.00 81.62 904 PHE A N 1
ATOM 6570 C CA . PHE A 1 904 ? -16.359 28.314 -4.914 1.00 81.62 904 PHE A CA 1
ATOM 6571 C C . PHE A 1 904 ? -15.226 29.254 -5.340 1.00 81.62 904 PHE A C 1
ATOM 6573 O O . PHE A 1 904 ? -14.426 28.930 -6.203 1.00 81.62 904 PHE A O 1
ATOM 6580 N N . HIS A 1 905 ? -15.167 30.455 -4.763 1.00 71.62 905 HIS A N 1
ATOM 6581 C CA . HIS A 1 905 ? -14.235 31.507 -5.201 1.00 71.62 905 HIS A CA 1
ATOM 6582 C C . HIS A 1 905 ? -12.816 31.411 -4.613 1.00 71.62 905 HIS A C 1
ATOM 6584 O O . HIS A 1 905 ? -11.941 32.183 -5.003 1.00 71.62 905 HIS A O 1
ATOM 6590 N N . ASN A 1 906 ? -12.577 30.498 -3.667 1.00 65.69 906 ASN A N 1
ATOM 6591 C CA . ASN A 1 906 ? -11.295 30.394 -2.973 1.00 65.69 906 ASN A CA 1
ATOM 6592 C C . ASN A 1 906 ? -10.364 29.423 -3.706 1.00 65.69 906 ASN A C 1
ATOM 6594 O O . ASN A 1 906 ? -10.698 28.253 -3.858 1.00 65.69 906 ASN A O 1
ATOM 6598 N N . PHE A 1 907 ? -9.190 29.910 -4.113 1.00 58.72 907 PHE A N 1
ATOM 6599 C CA . PHE A 1 907 ? -8.085 29.082 -4.599 1.00 58.72 907 PHE A CA 1
ATOM 6600 C C . PHE A 1 907 ? -7.125 28.790 -3.440 1.00 58.72 907 PHE A C 1
ATOM 6602 O O . PHE A 1 907 ? -6.504 29.712 -2.910 1.00 58.72 907 PHE A O 1
ATOM 6609 N N . ASP A 1 908 ? -6.967 27.528 -3.064 1.00 56.72 908 ASP A N 1
ATOM 6610 C CA . ASP A 1 908 ? -6.075 27.058 -1.997 1.00 56.72 908 ASP A CA 1
ATOM 6611 C C . ASP A 1 908 ? -4.781 26.439 -2.567 1.00 56.72 908 ASP A C 1
ATOM 6613 O O . ASP A 1 908 ? -4.322 25.373 -2.173 1.00 56.72 908 ASP A O 1
ATOM 6617 N N . GLY A 1 909 ? -4.142 27.123 -3.515 1.00 57.44 909 GLY A N 1
ATOM 6618 C CA . GLY A 1 909 ? -2.818 26.742 -4.021 1.00 57.44 909 GLY A CA 1
ATOM 6619 C C . GLY A 1 909 ? -2.826 25.589 -5.031 1.00 57.44 909 GLY A C 1
ATOM 6620 O O . GLY A 1 909 ? -2.262 25.761 -6.108 1.00 57.44 909 GLY A O 1
ATOM 6621 N N . ASN A 1 910 ? -3.464 24.462 -4.702 1.00 59.31 910 ASN A N 1
ATOM 6622 C CA . ASN A 1 910 ? -3.432 23.223 -5.486 1.00 59.31 910 ASN A CA 1
ATOM 6623 C C . ASN A 1 910 ? -4.819 22.688 -5.887 1.00 59.31 910 ASN A C 1
ATOM 6625 O O . ASN A 1 910 ? -4.867 21.800 -6.737 1.00 59.31 910 ASN A O 1
ATOM 6629 N N . ASP A 1 911 ? -5.930 23.190 -5.334 1.00 68.44 911 ASP A N 1
ATOM 6630 C CA . ASP A 1 911 ? -7.267 22.716 -5.705 1.00 68.44 911 ASP A CA 1
ATOM 6631 C C . ASP A 1 911 ? -7.849 23.498 -6.905 1.00 68.44 911 ASP A C 1
ATOM 6633 O O . ASP A 1 911 ? -8.005 24.727 -6.856 1.00 68.44 911 ASP A O 1
ATOM 6637 N N . PRO A 1 912 ? -8.210 22.817 -8.007 1.00 77.19 912 PRO A N 1
ATOM 6638 C CA . PRO A 1 912 ? -8.818 23.447 -9.174 1.00 77.19 912 PRO A CA 1
ATOM 6639 C C . PRO A 1 912 ? -10.309 23.778 -9.006 1.00 77.19 912 PRO A C 1
ATOM 6641 O O . PRO A 1 912 ? -10.913 24.266 -9.963 1.00 77.19 912 PRO A O 1
ATOM 6644 N N . GLN A 1 913 ? -10.928 23.538 -7.842 1.00 82.38 913 GLN A N 1
ATOM 6645 C CA . GLN A 1 913 ? -12.361 23.749 -7.580 1.00 82.38 913 GLN A CA 1
ATOM 6646 C C . GLN A 1 913 ? -12.882 25.123 -8.022 1.00 82.38 913 GLN A C 1
ATOM 6648 O O . GLN A 1 913 ? -13.975 25.220 -8.581 1.00 82.38 913 GLN A O 1
ATOM 6653 N N . VAL A 1 914 ? -12.099 26.190 -7.858 1.00 84.38 914 VAL A N 1
ATOM 6654 C CA . VAL A 1 914 ? -12.488 27.533 -8.328 1.00 84.38 914 VAL A CA 1
ATOM 6655 C C . VAL A 1 914 ? -12.608 27.630 -9.851 1.00 84.38 914 VAL A C 1
ATOM 6657 O O . VAL A 1 914 ? -13.423 28.393 -10.369 1.00 84.38 914 VAL A O 1
ATOM 6660 N N . GLY A 1 915 ? -11.855 26.818 -10.593 1.00 88.81 915 GLY A N 1
ATOM 6661 C CA . GLY A 1 915 ? -11.907 26.779 -12.050 1.00 88.81 915 GLY A CA 1
ATOM 6662 C C . GLY A 1 915 ? -13.227 26.234 -12.590 1.00 88.81 915 GLY A C 1
ATOM 6663 O O . GLY A 1 915 ? -13.616 26.576 -13.705 1.00 88.81 915 GLY A O 1
ATOM 6664 N N . PHE A 1 916 ? -13.943 25.453 -11.786 1.00 92.12 916 PHE A N 1
ATOM 6665 C CA . PHE A 1 916 ? -15.261 24.903 -12.096 1.00 92.12 916 PHE A CA 1
ATOM 6666 C C . PHE A 1 916 ? -16.420 25.873 -11.799 1.00 92.12 916 PHE A C 1
ATOM 6668 O O . PHE A 1 916 ? -17.544 25.644 -12.240 1.00 92.12 916 PHE A O 1
ATOM 6675 N N . SER A 1 917 ? -16.167 26.962 -11.067 1.00 90.62 917 SER A N 1
ATOM 6676 C CA . SER A 1 917 ? -17.195 27.914 -10.631 1.00 90.62 917 SER A CA 1
ATOM 6677 C C . SER A 1 917 ? -17.806 28.688 -11.809 1.00 90.62 917 SER A C 1
ATOM 6679 O O . SER A 1 917 ? -17.087 29.384 -12.530 1.00 90.62 917 SER A O 1
ATOM 6681 N N . ILE A 1 918 ? -19.129 28.625 -12.006 1.00 91.38 918 ILE A N 1
ATOM 6682 C CA . ILE A 1 918 ? -19.809 29.398 -13.066 1.00 91.38 918 ILE A CA 1
ATOM 6683 C C . ILE A 1 918 ? -20.001 30.870 -12.698 1.00 91.38 918 ILE A C 1
ATOM 6685 O O . ILE A 1 918 ? -20.003 31.721 -13.589 1.00 91.38 918 ILE A O 1
ATOM 6689 N N . PHE A 1 919 ? -20.123 31.186 -11.405 1.00 88.75 919 PHE A N 1
ATOM 6690 C CA . PHE A 1 919 ? -19.985 32.553 -10.922 1.00 88.75 919 PHE A CA 1
ATOM 6691 C C . PHE A 1 919 ? -18.495 32.811 -10.717 1.00 88.75 919 PHE A C 1
ATOM 6693 O O . PHE A 1 919 ? -17.828 32.145 -9.921 1.00 88.75 919 PHE A O 1
ATOM 6700 N N . ARG A 1 920 ? -17.947 33.749 -11.484 1.00 86.12 920 ARG A N 1
ATOM 6701 C CA . ARG A 1 920 ? -16.524 34.091 -11.455 1.00 86.12 920 ARG A CA 1
ATOM 6702 C C . ARG A 1 920 ? -16.225 35.028 -10.281 1.00 86.12 920 ARG A C 1
ATOM 6704 O O . ARG A 1 920 ? -17.133 35.723 -9.824 1.00 86.12 920 ARG A O 1
ATOM 6711 N N . PRO A 1 921 ? -14.968 35.114 -9.803 1.00 79.44 921 PRO A N 1
ATOM 6712 C CA . PRO A 1 921 ? -14.588 36.044 -8.731 1.00 79.44 921 PRO A CA 1
ATOM 6713 C C . PRO A 1 921 ? -14.937 37.515 -9.017 1.00 79.44 921 PRO A C 1
ATOM 6715 O O . PRO A 1 921 ? -15.171 38.287 -8.094 1.00 79.44 921 PRO A O 1
ATOM 6718 N N . SER A 1 922 ? -15.021 37.899 -10.295 1.00 76.69 922 SER A N 1
ATOM 6719 C CA . SER A 1 922 ? -15.470 39.225 -10.744 1.00 76.69 922 SER A CA 1
ATOM 6720 C C . SER A 1 922 ? -16.973 39.485 -10.549 1.00 76.69 922 SER A C 1
ATOM 6722 O O . SER A 1 922 ? -17.442 40.585 -10.836 1.00 76.69 922 SER A O 1
ATOM 6724 N N . GLY A 1 923 ? -17.746 38.482 -10.122 1.00 77.25 923 GLY A N 1
ATOM 6725 C CA . GLY A 1 923 ? -19.210 38.510 -10.054 1.00 77.25 923 GLY A CA 1
ATOM 6726 C C . GLY A 1 923 ? -19.905 38.235 -11.393 1.00 77.25 923 GLY A C 1
ATOM 6727 O O . GLY A 1 923 ? -21.132 38.168 -11.445 1.00 77.25 923 GLY A O 1
ATOM 6728 N N . GLN A 1 924 ? -19.150 38.064 -12.483 1.00 84.31 924 GLN A N 1
ATOM 6729 C CA . GLN A 1 924 ? -19.703 37.708 -13.790 1.00 84.31 924 GLN A CA 1
ATOM 6730 C C . GLN A 1 924 ? -20.071 36.223 -13.863 1.00 84.31 924 GLN A C 1
ATOM 6732 O O . GLN A 1 924 ? -19.496 35.389 -13.170 1.00 84.31 924 GLN A O 1
ATOM 6737 N N . CYS A 1 925 ? -20.998 35.884 -14.759 1.00 89.75 925 CYS A N 1
ATOM 6738 C CA . CYS A 1 925 ? -21.379 34.502 -15.034 1.00 89.75 925 CYS A CA 1
ATOM 6739 C C . CYS A 1 925 ? -21.491 34.259 -16.546 1.00 89.75 925 CYS A C 1
ATOM 6741 O O . CYS A 1 925 ? -22.590 34.345 -17.102 1.00 89.75 925 CYS A O 1
ATOM 6743 N N . PRO A 1 926 ? -20.375 33.970 -17.239 1.00 89.88 926 PRO A N 1
ATOM 6744 C CA . PRO A 1 926 ? -20.382 33.707 -18.681 1.00 89.88 926 PRO A CA 1
ATOM 6745 C C . PRO A 1 926 ? -21.328 32.561 -19.079 1.00 89.88 926 PRO A C 1
ATOM 6747 O O . PRO A 1 926 ? -22.056 32.667 -20.062 1.00 89.88 926 PRO A O 1
ATOM 6750 N N . ALA A 1 927 ? -21.403 31.507 -18.258 1.00 93.00 927 ALA A N 1
ATOM 6751 C CA . ALA A 1 927 ? -22.294 30.367 -18.482 1.00 93.00 927 ALA A CA 1
ATOM 6752 C C . ALA A 1 927 ? -23.787 30.685 -18.259 1.00 93.00 927 ALA A C 1
ATOM 6754 O O . ALA A 1 927 ? -24.655 29.951 -18.724 1.00 93.00 927 ALA A O 1
ATOM 6755 N N . CYS A 1 928 ? -24.132 31.775 -17.566 1.00 92.56 928 CYS A N 1
ATOM 6756 C CA . CYS A 1 928 ? -25.528 32.071 -17.239 1.00 92.56 928 CYS A CA 1
ATOM 6757 C C . CYS A 1 928 ? -26.382 32.326 -18.487 1.00 92.56 928 CYS A C 1
ATOM 6759 O O . CYS A 1 928 ? -27.534 31.899 -18.532 1.00 92.56 928 CYS A O 1
ATOM 6761 N N . ALA A 1 929 ? -25.836 33.003 -19.503 1.00 90.88 929 ALA A N 1
ATOM 6762 C CA . ALA A 1 929 ? -26.568 33.299 -20.733 1.00 90.88 929 ALA A CA 1
ATOM 6763 C C . ALA A 1 929 ? -26.839 32.031 -21.560 1.00 90.88 929 ALA A C 1
ATOM 6765 O O . ALA A 1 929 ? -27.963 31.820 -22.017 1.00 90.88 929 ALA A O 1
ATOM 6766 N N . THR A 1 930 ? -25.835 31.161 -21.702 1.00 93.75 930 THR A N 1
ATOM 6767 C CA . THR A 1 930 ? -25.945 29.909 -22.464 1.00 93.75 930 THR A CA 1
ATOM 6768 C C . THR A 1 930 ? -26.869 28.910 -21.765 1.00 93.75 930 THR A C 1
ATOM 6770 O O . THR A 1 930 ? -27.732 28.315 -22.412 1.00 93.75 930 THR A O 1
ATOM 6773 N N . ILE A 1 931 ? -26.777 28.790 -20.434 1.00 93.88 931 ILE A N 1
ATOM 6774 C CA . ILE A 1 931 ? -27.684 27.959 -19.627 1.00 93.88 931 ILE A CA 1
ATOM 6775 C C . ILE A 1 931 ? -29.124 28.475 -19.732 1.00 93.88 931 ILE A C 1
ATOM 6777 O O . ILE A 1 931 ? -30.043 27.692 -19.977 1.00 93.88 931 ILE A O 1
ATOM 6781 N N . ARG A 1 932 ? -29.339 29.791 -19.610 1.00 91.38 932 ARG A N 1
ATOM 6782 C CA . ARG A 1 932 ? -30.675 30.389 -19.744 1.00 91.38 932 ARG A CA 1
ATOM 6783 C C . ARG A 1 932 ? -31.300 30.074 -21.108 1.00 91.38 932 ARG A C 1
ATOM 6785 O O . ARG A 1 932 ? -32.462 29.672 -21.160 1.00 91.38 932 ARG A O 1
ATOM 6792 N N . ALA A 1 933 ? -30.515 30.171 -22.182 1.00 89.69 933 ALA A N 1
ATOM 6793 C CA . ALA A 1 933 ? -30.968 29.869 -23.536 1.00 89.69 933 ALA A CA 1
ATOM 6794 C C . ALA A 1 933 ? -31.430 28.409 -23.691 1.00 89.69 933 ALA A C 1
ATOM 6796 O O . ALA A 1 933 ? -32.529 28.165 -24.189 1.00 89.69 933 ALA A O 1
ATOM 6797 N N . VAL A 1 934 ? -30.657 27.424 -23.212 1.00 89.81 934 VAL A N 1
ATOM 6798 C CA . VAL A 1 934 ? -31.064 26.003 -23.310 1.00 89.81 934 VAL A CA 1
ATOM 6799 C C . VAL A 1 934 ? -32.248 25.662 -22.402 1.00 89.81 934 VAL A C 1
ATOM 6801 O O . VAL A 1 934 ? -33.009 24.732 -22.695 1.00 89.81 934 VAL A O 1
ATOM 6804 N N . MET A 1 935 ? -32.446 26.433 -21.332 1.00 85.56 935 MET A N 1
ATOM 6805 C CA . MET A 1 935 ? -33.608 26.336 -20.450 1.00 85.56 935 MET A CA 1
ATOM 6806 C C . MET A 1 935 ? -34.850 27.066 -20.985 1.00 85.56 935 MET A C 1
ATOM 6808 O O . MET A 1 935 ? -35.919 26.908 -20.396 1.00 85.56 935 MET A O 1
ATOM 6812 N N . GLY A 1 936 ? -34.738 27.802 -22.099 1.00 79.88 936 GLY A N 1
ATOM 6813 C CA . GLY A 1 936 ? -35.851 28.514 -22.732 1.00 79.88 936 GLY A CA 1
ATOM 6814 C C . GLY A 1 936 ? -36.402 29.657 -21.878 1.00 79.88 936 GLY A C 1
ATOM 6815 O O . GLY A 1 936 ? -37.620 29.810 -21.791 1.00 79.88 936 GLY A O 1
ATOM 6816 N N . ARG A 1 937 ? -35.519 30.395 -21.195 1.00 66.94 937 ARG A N 1
ATOM 6817 C CA . ARG A 1 937 ? -35.865 31.483 -20.268 1.00 66.94 937 ARG A CA 1
ATOM 6818 C C . ARG A 1 937 ? -35.400 32.858 -20.721 1.00 66.94 937 ARG A C 1
ATOM 6820 O O . ARG A 1 937 ? -34.457 32.934 -21.537 1.00 66.94 937 ARG A O 1
#